Protein AF-A0A812YG22-F1 (afdb_monomer_lite)

Sequence (803 aa):
MRLSLKRPVRAVAKSKPASRAPKPKLAKAEVVDEPQAEVVEGAPEDEEDALESRLSKTRSRARASKPKAKPKAKAKAGPAKAKAKAKAKAKAKAKVKAKAKAKVRGTPKAKAKGGKEGMALAGDSEGWDSSENGSPNLADAQKVLGDQSQIRKDEAGWIAAQLGLEKGHVAGAVRLFQEGSTLPFIARYRKEQTGSMNEENLRRIERELNRVRDLETKRARVALALQRGKHLTPDLGQSLLQAESLEDIDALWAPFKAKRQTRAQVAKSLGLEPLASLLEEAAKQLAPRKIEAEALTPQDAEAEKSVEAEKPSEVEILTPEVPLPEKTLEEAAAQFITAEVPNVEAVLKAARDILAEQFAHRGDVRQLARSVLENKVRLASRRRGDADPEGQFKTYWEFSCPLRQVKPHQFLAVQRGEQKKCLSLTFAITAEDSTCLLDALMATFLGDRPRQGIGATPTPMRAAGGHPSLGGRAAYRAEIRLALEDAYKRLLLPFLEREWRRRLKQQAEDEAFDTYRRNLKKKLLLAPLRLHPDWGYAEDSGSPVSAVLGVDPAFRTGCKCALISLTGQVLATKTVFPHPNYVGASVPLPQAETASRNLQDLLQQGLGFCEVPDPEDVDTPERPWKRRCLDSKSRIVCSLGNGTASRETEAWLRQQLKQSEFLADRVGYAVVDESGASIYSASNLAGAELPDLDVSMRGAVSIARRLLDPLSELVKIDPRSIGVGLYQHDVDQRRLAEELKGATMDCVNAVGVDLNTASPAILEHVSGLTAALAQSIIRHRSDIGRFKSRADLLSVRGVWAPF

Structure (mmCIF, N/CA/C/O backbone):
data_AF-A0A812YG22-F1
#
_entry.id   AF-A0A812YG22-F1
#
loop_
_atom_site.group_PDB
_atom_site.id
_atom_site.type_symbol
_atom_site.label_atom_id
_atom_site.label_alt_id
_atom_site.label_comp_id
_atom_site.label_asym_id
_atom_site.label_entity_id
_atom_site.label_seq_id
_atom_site.pdbx_PDB_ins_code
_atom_site.Cartn_x
_atom_site.Cartn_y
_atom_site.Cartn_z
_atom_site.occupancy
_atom_site.B_iso_or_equiv
_atom_site.auth_seq_id
_atom_site.auth_comp_id
_atom_site.auth_asym_id
_atom_site.auth_atom_id
_atom_site.pdbx_PDB_model_num
ATOM 1 N N . MET A 1 1 ? -30.378 -39.615 34.074 1.00 37.59 1 MET A N 1
ATOM 2 C CA . MET A 1 1 ? -29.562 -40.828 34.331 1.00 37.59 1 MET A CA 1
ATOM 3 C C . MET A 1 1 ? -28.086 -40.490 34.126 1.00 37.59 1 MET A C 1
ATOM 5 O O . MET A 1 1 ? -27.803 -39.671 33.262 1.00 37.59 1 MET A O 1
ATOM 9 N N . ARG A 1 2 ? -27.159 -41.082 34.896 1.00 33.16 2 ARG A N 1
ATOM 10 C CA . ARG A 1 2 ? -25.698 -41.006 34.667 1.00 33.16 2 ARG A CA 1
ATOM 11 C C . ARG A 1 2 ? -25.192 -42.375 34.201 1.00 33.16 2 ARG A C 1
ATOM 13 O O . ARG A 1 2 ? -25.505 -43.346 34.872 1.00 33.16 2 ARG A O 1
ATOM 20 N N . LEU A 1 3 ? -24.390 -42.414 33.136 1.00 28.48 3 LEU A N 1
ATOM 21 C CA . LEU A 1 3 ? -23.454 -43.475 32.698 1.00 28.48 3 LEU A CA 1
ATOM 22 C C . LEU A 1 3 ? -22.710 -42.855 31.491 1.00 28.48 3 LEU A C 1
ATOM 24 O O . LEU A 1 3 ? -23.376 -42.397 30.573 1.00 28.48 3 LEU A O 1
ATOM 28 N N . SER A 1 4 ? -21.394 -42.621 31.438 1.00 29.67 4 SER A N 1
ATOM 29 C CA . SER A 1 4 ? -20.209 -43.293 32.002 1.00 29.67 4 SER A CA 1
ATOM 30 C C . SER A 1 4 ? -19.879 -44.635 31.343 1.00 29.67 4 SER A C 1
ATOM 32 O O . SER A 1 4 ? -20.184 -45.695 31.880 1.00 29.67 4 SER A O 1
ATOM 34 N N . LEU A 1 5 ? -19.184 -44.577 30.201 1.00 32.62 5 LEU A N 1
ATOM 35 C CA . LEU A 1 5 ? -18.373 -45.678 29.674 1.00 32.62 5 LEU A CA 1
ATOM 36 C C . LEU A 1 5 ? -16.988 -45.160 29.254 1.00 32.62 5 LEU A C 1
ATOM 38 O O . LEU A 1 5 ? -16.823 -44.000 28.879 1.00 32.62 5 LEU A O 1
ATOM 42 N N . LYS A 1 6 ? -15.975 -46.019 29.399 1.00 29.09 6 LYS A N 1
ATOM 43 C CA . LYS A 1 6 ? -14.545 -45.663 29.385 1.00 29.09 6 LYS A CA 1
ATOM 44 C C . LYS A 1 6 ? -13.890 -46.028 28.048 1.00 29.09 6 LYS A C 1
ATOM 46 O O . LYS A 1 6 ? -14.216 -47.061 27.472 1.00 29.09 6 LYS A O 1
ATOM 51 N N . ARG A 1 7 ? -12.885 -45.257 27.613 1.00 29.47 7 ARG A N 1
ATOM 52 C CA . ARG A 1 7 ? -11.899 -45.726 26.617 1.00 29.47 7 ARG A CA 1
ATOM 53 C C . ARG A 1 7 ? -10.801 -46.548 27.321 1.00 29.47 7 ARG A C 1
ATOM 55 O O . ARG A 1 7 ? -10.301 -46.081 28.345 1.00 29.47 7 ARG A O 1
ATOM 62 N N . PRO A 1 8 ? -10.409 -47.730 26.811 1.00 36.22 8 PRO A N 1
ATOM 63 C CA . PRO A 1 8 ? -9.282 -48.497 27.344 1.00 36.22 8 PRO A CA 1
ATOM 64 C C . PRO A 1 8 ? -7.930 -47.981 26.818 1.00 36.22 8 PRO A C 1
ATOM 66 O O . PRO A 1 8 ? -7.859 -47.371 25.752 1.00 36.22 8 PRO A O 1
ATOM 69 N N . VAL A 1 9 ? -6.846 -48.273 27.548 1.00 32.94 9 VAL A N 1
ATOM 70 C CA . VAL A 1 9 ? -5.455 -47.968 27.160 1.00 32.94 9 VAL A CA 1
ATOM 71 C C . VAL A 1 9 ? -4.573 -49.196 27.391 1.00 32.94 9 VAL A C 1
ATOM 73 O O . VAL A 1 9 ? -4.440 -49.637 28.530 1.00 32.94 9 VAL A O 1
ATOM 76 N N . ARG A 1 10 ? -3.969 -49.729 26.318 1.00 28.77 10 ARG A N 1
ATOM 77 C CA . ARG A 1 10 ? -2.804 -50.651 26.248 1.00 28.77 10 ARG A CA 1
ATOM 78 C C . ARG A 1 10 ? -2.572 -51.009 24.762 1.00 28.77 10 ARG A C 1
ATOM 80 O O . ARG A 1 10 ? -3.534 -51.001 24.007 1.00 28.77 10 ARG A O 1
ATOM 87 N N . ALA A 1 11 ? -1.372 -51.324 24.271 1.00 28.08 11 ALA A N 1
ATOM 88 C CA . ALA A 1 11 ? -0.029 -51.274 24.861 1.00 28.08 11 ALA A CA 1
ATOM 89 C C . ALA A 1 11 ? 1.019 -50.963 23.762 1.00 28.08 11 ALA A C 1
ATOM 91 O O . ALA A 1 11 ? 0.715 -51.033 22.575 1.00 28.08 11 ALA A O 1
ATOM 92 N N . VAL A 1 12 ? 2.254 -50.632 24.153 1.00 30.56 12 VAL A N 1
ATOM 93 C CA . VAL A 1 12 ? 3.353 -50.291 23.227 1.00 30.56 12 VAL A CA 1
ATOM 94 C C . VAL A 1 12 ? 4.097 -51.542 22.745 1.00 30.56 12 VAL A C 1
ATOM 96 O O . VAL A 1 12 ? 4.560 -52.333 23.565 1.00 30.56 12 VAL A O 1
ATOM 99 N N . ALA A 1 13 ? 4.320 -51.649 21.431 1.00 28.16 13 ALA A N 1
ATOM 100 C CA . ALA A 1 13 ? 5.362 -52.487 20.831 1.00 28.16 13 ALA A CA 1
ATOM 101 C C . ALA A 1 13 ? 6.532 -51.601 20.352 1.00 28.16 13 ALA A C 1
ATOM 103 O O . ALA A 1 13 ? 6.323 -50.458 19.948 1.00 28.16 13 ALA A O 1
ATOM 104 N N . LYS A 1 14 ? 7.774 -52.096 20.444 1.00 32.09 14 LYS A N 1
ATOM 105 C CA . LYS A 1 14 ? 9.000 -51.294 20.254 1.00 32.09 14 LYS A CA 1
ATOM 106 C C . LYS A 1 14 ? 9.615 -51.492 18.864 1.00 32.09 14 LYS A C 1
ATOM 108 O O . LYS A 1 14 ? 9.889 -52.626 18.484 1.00 32.09 14 LYS A O 1
ATOM 113 N N . SER A 1 15 ? 9.986 -50.402 18.194 1.00 30.20 15 SER A N 1
ATOM 114 C CA . SER A 1 15 ? 10.956 -50.390 17.088 1.00 30.20 15 SER A CA 1
ATOM 115 C C . SER A 1 15 ? 12.060 -49.358 17.371 1.00 30.20 15 SER A C 1
ATOM 117 O O . SER A 1 15 ? 11.814 -48.316 17.978 1.00 30.20 15 SER A O 1
ATOM 119 N N . LYS A 1 16 ? 13.311 -49.687 17.025 1.00 32.91 16 LYS A N 1
ATOM 120 C CA . LYS A 1 16 ? 14.499 -48.875 17.355 1.00 32.91 16 LYS A CA 1
ATOM 121 C C . LYS A 1 16 ? 14.692 -47.735 16.338 1.00 32.91 16 LYS A C 1
ATOM 123 O O . LYS A 1 16 ? 14.605 -48.016 15.144 1.00 32.91 16 LYS A O 1
ATOM 128 N N . PRO A 1 17 ? 15.071 -46.510 16.750 1.00 32.81 17 PRO A N 1
ATOM 129 C CA . PRO A 1 17 ? 15.745 -45.568 15.859 1.00 32.81 17 PRO A CA 1
ATOM 130 C C . PRO A 1 17 ? 17.209 -45.994 15.626 1.00 32.81 17 PRO A C 1
ATOM 132 O O . PRO A 1 17 ? 17.819 -46.647 16.477 1.00 32.81 17 PRO A O 1
ATOM 135 N N . ALA A 1 18 ? 17.764 -45.637 14.466 1.00 32.09 18 ALA A N 1
ATOM 136 C CA . ALA A 1 18 ? 19.118 -46.009 14.046 1.00 32.09 18 ALA A CA 1
ATOM 137 C C . ALA A 1 18 ? 20.223 -45.091 14.623 1.00 32.09 18 ALA A C 1
ATOM 139 O O . ALA A 1 18 ? 19.960 -44.143 15.363 1.00 32.09 18 ALA A O 1
ATOM 140 N N . SER A 1 19 ? 21.481 -45.418 14.314 1.00 31.84 19 SER A N 1
ATOM 141 C CA . SER A 1 19 ? 22.685 -44.854 14.932 1.00 31.84 19 SER A CA 1
ATOM 142 C C . SER A 1 19 ? 23.052 -43.427 14.491 1.00 31.84 19 SER A C 1
ATOM 144 O O . SER A 1 19 ? 22.679 -42.923 13.435 1.00 31.84 19 SER A O 1
ATOM 146 N N . ARG A 1 20 ? 23.829 -42.774 15.361 1.00 33.69 20 ARG A N 1
ATOM 147 C CA . ARG A 1 20 ? 24.306 -41.386 15.288 1.00 33.69 20 ARG A CA 1
ATOM 148 C C . ARG A 1 20 ? 25.634 -41.303 14.521 1.00 33.69 20 ARG A C 1
ATOM 150 O O . ARG A 1 20 ? 26.584 -41.982 14.897 1.00 33.69 20 ARG A O 1
ATOM 157 N N . ALA A 1 21 ? 25.717 -40.425 13.521 1.00 32.31 21 ALA A N 1
ATOM 158 C CA . ALA A 1 21 ? 26.940 -40.096 12.771 1.00 32.31 21 ALA A CA 1
ATOM 159 C C . ALA A 1 21 ? 27.439 -38.660 13.106 1.00 32.31 21 ALA A C 1
ATOM 161 O O . ALA A 1 21 ? 26.671 -37.875 13.674 1.00 32.31 21 ALA A O 1
ATOM 162 N N . PRO A 1 22 ? 28.721 -38.311 12.859 1.00 34.84 22 PRO A N 1
ATOM 163 C CA . PRO A 1 22 ? 29.372 -37.179 13.530 1.00 34.84 22 PRO A CA 1
ATOM 164 C C . PRO A 1 22 ? 29.175 -35.809 12.856 1.00 34.84 22 PRO A C 1
ATOM 166 O O . PRO A 1 22 ? 28.974 -35.701 11.650 1.00 34.84 22 PRO A O 1
ATOM 169 N N . LYS A 1 23 ? 29.315 -34.740 13.654 1.00 32.06 23 LYS A N 1
ATOM 170 C CA . LYS A 1 23 ? 29.457 -33.352 13.174 1.00 32.06 23 LYS A CA 1
ATOM 171 C C . LYS A 1 23 ? 30.935 -33.032 12.870 1.00 32.06 23 LYS A C 1
ATOM 173 O O . LYS A 1 23 ? 31.801 -33.545 13.582 1.00 32.06 23 LYS A O 1
ATOM 178 N N . PRO A 1 24 ? 31.239 -32.180 11.873 1.00 33.97 24 PRO A N 1
ATOM 179 C CA . PRO A 1 24 ? 32.611 -31.785 11.552 1.00 33.97 24 PRO A CA 1
ATOM 180 C C . PRO A 1 24 ? 33.220 -30.861 12.618 1.00 33.97 24 PRO A C 1
ATOM 182 O O . PRO A 1 24 ? 32.509 -30.141 13.320 1.00 33.97 24 PRO A O 1
ATOM 185 N N . LYS A 1 25 ? 34.555 -30.866 12.710 1.00 28.95 25 LYS A N 1
ATOM 186 C CA . LYS A 1 25 ? 35.337 -29.921 13.523 1.00 28.95 25 LYS A CA 1
ATOM 187 C C . LYS A 1 25 ? 35.555 -28.618 12.744 1.00 28.95 25 LYS A C 1
ATOM 189 O O . LYS A 1 25 ? 35.813 -28.669 11.546 1.00 28.95 25 LYS A O 1
ATOM 194 N N . LEU A 1 26 ? 35.545 -27.482 13.439 1.00 33.38 26 LEU A N 1
ATOM 195 C CA . LEU A 1 26 ? 36.099 -26.211 12.960 1.00 33.38 26 LEU A CA 1
ATOM 196 C C . LEU A 1 26 ? 37.218 -25.756 13.908 1.00 33.38 26 LEU A C 1
ATOM 198 O O . LEU A 1 26 ? 37.251 -26.161 15.072 1.00 33.38 26 LEU A O 1
ATOM 202 N N . ALA A 1 27 ? 38.175 -24.998 13.373 1.00 29.59 27 ALA A N 1
ATOM 203 C CA . ALA A 1 27 ? 39.423 -24.656 14.052 1.00 29.59 27 ALA A CA 1
ATOM 204 C C . ALA A 1 27 ? 39.296 -23.434 14.981 1.00 29.59 27 ALA A C 1
ATOM 206 O O . ALA A 1 27 ? 38.315 -22.694 14.937 1.00 29.59 27 ALA A O 1
ATOM 207 N N . LYS A 1 28 ? 40.313 -23.245 15.831 1.00 27.53 28 LYS A N 1
ATOM 208 C CA . LYS A 1 28 ? 40.413 -22.134 16.785 1.00 27.53 28 LYS A CA 1
ATOM 209 C C . LYS A 1 28 ? 40.651 -20.792 16.078 1.00 27.53 28 LYS A C 1
ATOM 211 O O . LYS A 1 28 ? 41.410 -20.732 15.117 1.00 27.53 28 LYS A O 1
ATOM 216 N N . ALA A 1 29 ? 40.108 -19.733 16.667 1.00 28.92 29 ALA A N 1
ATOM 217 C CA . ALA A 1 29 ? 40.674 -18.387 16.659 1.00 28.92 29 ALA A CA 1
ATOM 218 C C . ALA A 1 29 ? 40.631 -17.872 18.109 1.00 28.92 29 ALA A C 1
ATOM 220 O O . ALA A 1 29 ? 39.804 -18.339 18.897 1.00 28.92 29 ALA A O 1
ATOM 221 N N . GLU A 1 30 ? 41.556 -16.996 18.482 1.00 26.91 30 GLU A N 1
ATOM 222 C CA . GLU A 1 30 ? 41.796 -16.620 19.880 1.00 26.91 30 GLU A CA 1
ATOM 223 C C . GLU A 1 30 ? 40.869 -15.491 20.355 1.00 26.91 30 GLU A C 1
ATOM 225 O O . GLU A 1 30 ? 40.436 -14.644 19.575 1.00 26.91 30 GLU A O 1
ATOM 230 N N . VAL A 1 31 ? 40.585 -15.483 21.659 1.00 30.16 31 VAL A N 1
ATOM 231 C CA . VAL A 1 31 ? 39.948 -14.380 22.389 1.00 30.16 31 VAL A CA 1
ATOM 232 C C . VAL A 1 31 ? 40.796 -14.151 23.638 1.00 30.16 31 VAL A C 1
ATOM 234 O O . VAL A 1 31 ? 41.197 -15.121 24.278 1.00 30.16 31 VAL A O 1
ATOM 237 N N . VAL A 1 32 ? 41.106 -12.890 23.932 1.00 30.39 32 VAL A N 1
ATOM 238 C CA . VAL A 1 32 ? 41.952 -12.472 25.061 1.00 30.39 32 VAL A CA 1
ATOM 239 C C . VAL A 1 32 ? 41.069 -12.095 26.253 1.00 30.39 32 VAL A C 1
ATOM 241 O O . VAL A 1 32 ? 39.968 -11.580 26.058 1.00 30.39 32 VAL A O 1
ATOM 244 N N . ASP A 1 33 ? 41.544 -12.373 27.465 1.00 28.20 33 ASP A N 1
ATOM 245 C CA . ASP A 1 33 ? 40.813 -12.161 28.716 1.00 28.20 33 ASP A CA 1
ATOM 246 C C . ASP A 1 33 ? 40.560 -10.679 29.058 1.00 28.20 33 ASP A C 1
ATOM 248 O O . ASP A 1 33 ? 41.429 -9.824 28.882 1.00 28.20 33 ASP A O 1
ATOM 252 N N . GLU A 1 34 ? 39.411 -10.412 29.686 1.00 27.81 34 GLU A N 1
ATOM 253 C CA . GLU A 1 34 ? 39.239 -9.310 30.642 1.00 27.81 34 GLU A CA 1
ATOM 254 C C . GLU A 1 34 ? 38.898 -9.918 32.020 1.00 27.81 34 GLU A C 1
ATOM 256 O O . GLU A 1 34 ? 38.056 -10.821 32.092 1.00 27.81 34 GLU A O 1
ATOM 261 N N . PRO A 1 35 ? 39.551 -9.490 33.118 1.00 36.00 35 PRO A N 1
ATOM 262 C CA . PRO A 1 35 ? 39.434 -10.153 34.414 1.00 36.00 35 PRO A CA 1
ATOM 263 C C . PRO A 1 35 ? 38.171 -9.756 35.190 1.00 36.00 35 PRO A C 1
ATOM 265 O O . PRO A 1 35 ? 37.704 -8.619 35.140 1.00 36.00 35 PRO A O 1
ATOM 268 N N . GLN A 1 36 ? 37.668 -10.697 35.989 1.00 25.02 36 GLN A N 1
ATOM 269 C CA . GLN A 1 36 ? 36.674 -10.433 37.032 1.00 25.02 36 GLN A CA 1
ATOM 270 C C . GLN A 1 36 ? 37.354 -9.821 38.269 1.00 25.02 36 GLN A C 1
ATOM 272 O O . GLN A 1 36 ? 38.519 -10.108 38.542 1.00 25.02 36 GLN A O 1
ATOM 277 N N . ALA A 1 37 ? 36.618 -9.008 39.030 1.00 28.30 37 ALA A N 1
ATOM 278 C CA . ALA A 1 37 ? 37.047 -8.478 40.325 1.00 28.30 37 ALA A CA 1
ATOM 279 C C . ALA A 1 37 ? 36.122 -9.000 41.436 1.00 28.30 37 ALA A C 1
ATOM 281 O O . ALA A 1 37 ? 34.903 -9.045 41.255 1.00 28.30 37 ALA A O 1
ATOM 282 N N . GLU A 1 38 ? 36.706 -9.416 42.560 1.00 27.33 38 GLU A N 1
ATOM 283 C CA . GLU A 1 38 ? 35.995 -10.056 43.673 1.00 27.33 38 GLU A CA 1
ATOM 284 C C . GLU A 1 38 ? 35.422 -9.056 44.695 1.00 27.33 38 GLU A C 1
ATOM 286 O O . GLU A 1 38 ? 35.686 -7.854 44.658 1.00 27.33 38 GLU A O 1
ATOM 291 N N . VAL A 1 39 ? 34.602 -9.580 45.610 1.00 29.78 39 VAL A N 1
ATOM 292 C CA . VAL A 1 39 ? 33.905 -8.836 46.668 1.00 29.78 39 VAL A CA 1
ATOM 293 C C . VAL A 1 39 ? 34.778 -8.720 47.920 1.00 29.78 39 VAL A C 1
ATOM 295 O O . VAL A 1 39 ? 35.353 -9.711 48.361 1.00 29.78 39 VAL A O 1
ATOM 298 N N . VAL A 1 40 ? 34.788 -7.541 48.551 1.00 29.36 40 VAL A N 1
ATOM 299 C CA . VAL A 1 40 ? 35.216 -7.347 49.948 1.00 29.36 40 VAL A CA 1
ATOM 300 C C . VAL A 1 40 ? 34.205 -6.431 50.646 1.00 29.36 40 VAL A C 1
ATOM 302 O O . VAL A 1 40 ? 33.720 -5.471 50.049 1.00 29.36 40 VAL A O 1
ATOM 305 N N . GLU A 1 41 ? 33.859 -6.750 51.892 1.00 28.09 41 GLU A N 1
ATOM 306 C CA . GLU A 1 41 ? 32.880 -6.024 52.713 1.00 28.09 41 GLU A CA 1
ATOM 307 C C . GLU A 1 41 ? 33.515 -4.844 53.477 1.00 28.09 41 GLU A C 1
ATOM 309 O O . GLU A 1 41 ? 34.702 -4.874 53.802 1.00 28.09 41 GLU A O 1
ATOM 314 N N . GLY A 1 42 ? 32.717 -3.827 53.825 1.00 27.33 42 GLY A N 1
ATOM 315 C CA . GLY A 1 42 ? 33.149 -2.748 54.724 1.00 27.33 42 GLY A CA 1
ATOM 316 C C . GLY A 1 42 ? 32.252 -1.506 54.703 1.00 27.33 42 GLY A C 1
ATOM 317 O O . GLY A 1 42 ? 32.290 -0.731 53.754 1.00 27.33 42 GLY A O 1
ATOM 318 N N . ALA A 1 43 ? 31.487 -1.301 55.777 1.00 29.12 43 ALA A N 1
ATOM 319 C CA . ALA A 1 43 ? 30.825 -0.036 56.135 1.00 29.12 43 ALA A CA 1
ATOM 320 C C . ALA A 1 43 ? 31.565 0.570 57.363 1.00 29.12 43 ALA A C 1
ATOM 322 O O . ALA A 1 43 ? 32.307 -0.183 58.007 1.00 29.12 43 ALA A O 1
ATOM 323 N N . PRO A 1 44 ? 31.444 1.877 57.697 1.00 35.38 44 PRO A N 1
ATOM 324 C CA . PRO A 1 44 ? 30.162 2.512 58.033 1.00 35.38 44 PRO A CA 1
ATOM 325 C C . PRO A 1 44 ? 29.949 3.924 57.429 1.00 35.38 44 PRO A C 1
ATOM 327 O O . PRO A 1 44 ? 30.613 4.320 56.474 1.00 35.38 44 PRO A O 1
ATOM 330 N N . GLU A 1 45 ? 28.950 4.620 57.973 1.00 30.55 45 GLU A N 1
ATOM 331 C CA . GLU A 1 45 ? 28.358 5.906 57.574 1.00 30.55 45 GLU A CA 1
ATOM 332 C C . GLU A 1 45 ? 29.279 7.131 57.785 1.00 30.55 45 GLU A C 1
ATOM 334 O O . GLU A 1 45 ? 30.038 7.148 58.751 1.00 30.55 45 GLU A O 1
ATOM 339 N N . ASP A 1 46 ? 29.200 8.146 56.901 1.00 28.56 46 ASP A N 1
ATOM 340 C CA . ASP A 1 46 ? 28.879 9.566 57.220 1.00 28.56 46 ASP A CA 1
ATOM 341 C C . ASP A 1 46 ? 29.132 10.551 56.034 1.00 28.56 46 ASP A C 1
ATOM 343 O O . ASP A 1 46 ? 29.728 10.194 55.019 1.00 28.56 46 ASP A O 1
ATOM 347 N N . GLU A 1 47 ? 28.656 11.801 56.187 1.00 31.48 47 GLU A N 1
ATOM 348 C CA . GLU A 1 47 ? 28.868 13.018 55.355 1.00 31.48 47 GLU A CA 1
ATOM 349 C C . GLU A 1 47 ? 28.307 13.060 53.903 1.00 31.48 47 GLU A C 1
ATOM 351 O O . GLU A 1 47 ? 29.008 12.845 52.914 1.00 31.48 47 GLU A O 1
ATOM 356 N N . GLU A 1 48 ? 27.051 13.515 53.747 1.00 35.97 48 GLU A N 1
ATOM 357 C CA . GLU A 1 48 ? 26.373 13.727 52.443 1.00 35.97 48 GLU A CA 1
ATOM 358 C C . GLU A 1 48 ? 26.614 15.128 51.799 1.00 35.97 48 GLU A C 1
ATOM 360 O O . GLU A 1 48 ? 25.975 15.483 50.811 1.00 35.97 48 GLU A O 1
ATOM 365 N N . ASP A 1 49 ? 27.536 15.953 52.317 1.00 33.84 49 ASP A N 1
ATOM 366 C CA . ASP A 1 49 ? 27.532 17.420 52.088 1.00 33.84 49 ASP A CA 1
ATOM 367 C C . ASP A 1 49 ? 28.809 17.986 51.404 1.00 33.84 49 ASP A C 1
ATOM 369 O O . ASP A 1 49 ? 29.418 18.960 51.853 1.00 33.84 49 ASP A O 1
ATOM 373 N N . ALA A 1 50 ? 29.277 17.347 50.314 1.00 31.88 50 ALA A N 1
ATOM 374 C CA . ALA A 1 50 ? 30.603 17.647 49.730 1.00 31.88 50 ALA A CA 1
ATOM 375 C C . ALA A 1 50 ? 30.734 17.744 48.184 1.00 31.88 50 ALA A C 1
ATOM 377 O O . ALA A 1 50 ? 31.845 17.998 47.702 1.00 31.88 50 ALA A O 1
ATOM 378 N N . LEU A 1 51 ? 29.673 17.573 47.372 1.00 29.80 51 LEU A N 1
ATOM 379 C CA . LEU A 1 51 ? 29.834 17.298 45.920 1.00 29.80 51 LEU A CA 1
ATOM 380 C C . LEU A 1 51 ? 29.280 18.293 44.872 1.00 29.80 51 LEU A C 1
ATOM 382 O O . LEU A 1 51 ? 29.579 18.113 43.691 1.00 29.80 51 LEU A O 1
ATOM 386 N N . GLU A 1 52 ? 28.626 19.406 45.229 1.00 31.80 52 GLU A N 1
ATOM 387 C CA . GLU A 1 52 ? 28.293 20.457 44.231 1.00 31.80 52 GLU A CA 1
ATOM 388 C C . GLU A 1 52 ? 29.481 21.384 43.860 1.00 31.80 52 GLU A C 1
ATOM 390 O O . GLU A 1 52 ? 29.403 22.199 42.939 1.00 31.80 52 GLU A O 1
ATOM 395 N N . SER A 1 53 ? 30.628 21.268 44.539 1.00 32.47 53 SER A N 1
ATOM 396 C CA . SER A 1 53 ? 31.686 22.295 44.522 1.00 32.47 53 SER A CA 1
ATOM 397 C C . SER A 1 53 ? 32.817 22.116 43.485 1.00 32.47 53 SER A C 1
ATOM 399 O O . SER A 1 53 ? 33.742 22.936 43.452 1.00 32.47 53 SER A O 1
ATOM 401 N N . ARG A 1 54 ? 32.790 21.078 42.624 1.00 30.31 54 ARG A N 1
ATOM 402 C CA . ARG A 1 54 ? 33.991 20.628 41.867 1.00 30.31 54 ARG A CA 1
ATOM 403 C C . ARG A 1 54 ? 33.948 20.551 40.332 1.00 30.31 54 ARG A C 1
ATOM 405 O O . ARG A 1 54 ? 34.936 20.121 39.744 1.00 30.31 54 ARG A O 1
ATOM 412 N N . LEU A 1 55 ? 32.914 21.066 39.657 1.00 29.48 55 LEU A N 1
ATOM 413 C CA . LEU A 1 55 ? 32.906 21.220 38.182 1.00 29.48 55 LEU A CA 1
ATOM 414 C C . LEU A 1 55 ? 32.850 22.680 37.689 1.00 29.48 55 LEU A C 1
ATOM 416 O O . LEU A 1 55 ? 32.267 22.997 36.654 1.00 29.48 55 LEU A O 1
ATOM 420 N N . SER A 1 56 ? 33.558 23.579 38.382 1.00 26.92 56 SER A N 1
ATOM 421 C CA . SER A 1 56 ? 33.963 24.874 37.816 1.00 26.92 56 SER A CA 1
ATOM 422 C C . SER A 1 56 ? 35.492 25.013 37.793 1.00 26.92 56 SER A C 1
ATOM 424 O O . SER A 1 56 ? 36.175 24.535 38.694 1.00 26.92 56 SER A O 1
ATOM 426 N N . LYS A 1 57 ? 36.017 25.725 36.780 1.00 28.14 57 LYS A N 1
ATOM 427 C CA . LYS A 1 57 ? 37.446 26.069 36.559 1.00 28.14 57 LYS A CA 1
ATOM 428 C C . LYS A 1 57 ? 38.364 24.943 36.037 1.00 28.14 57 LYS A C 1
ATOM 430 O O . LYS A 1 57 ? 39.283 24.501 36.715 1.00 28.14 57 LYS A O 1
ATOM 435 N N . THR A 1 58 ? 38.258 24.636 34.745 1.00 26.67 58 THR A N 1
ATOM 436 C CA . THR A 1 58 ? 39.362 24.741 33.750 1.00 26.67 58 THR A CA 1
ATOM 437 C C . THR A 1 58 ? 38.791 24.455 32.350 1.00 26.67 58 THR A C 1
ATOM 439 O O . THR A 1 58 ? 37.837 23.704 32.221 1.00 26.67 58 THR A O 1
ATOM 442 N N . ARG A 1 59 ? 39.261 25.053 31.248 1.00 26.16 59 ARG A N 1
ATOM 443 C CA . ARG A 1 59 ? 40.481 25.850 31.015 1.00 26.16 59 ARG A CA 1
ATOM 444 C C . ARG A 1 59 ? 40.177 27.293 30.595 1.00 26.16 59 ARG A C 1
ATOM 446 O O . ARG A 1 59 ? 39.200 27.558 29.907 1.00 26.16 59 ARG A O 1
ATOM 453 N N . SER A 1 60 ? 41.090 28.204 30.925 1.00 26.81 60 SER A N 1
ATOM 454 C CA . SER A 1 60 ? 41.111 29.588 30.441 1.00 26.81 60 SER A CA 1
ATOM 455 C C . SER A 1 60 ? 42.391 29.878 29.644 1.00 26.81 60 SER A C 1
ATOM 457 O O . SER A 1 60 ? 43.485 29.513 30.070 1.00 26.81 60 SER A O 1
ATOM 459 N N . ARG A 1 61 ? 42.244 30.536 28.484 1.00 27.95 61 ARG A N 1
ATOM 460 C CA . ARG A 1 61 ? 43.226 31.345 27.716 1.00 27.95 61 ARG A CA 1
ATOM 461 C C . ARG A 1 61 ? 42.504 31.811 26.429 1.00 27.95 61 ARG A C 1
ATOM 463 O O . ARG A 1 61 ? 41.712 31.045 25.900 1.00 27.95 61 ARG A O 1
ATOM 470 N N . ALA A 1 62 ? 42.682 33.023 25.896 1.00 26.72 62 ALA A N 1
ATOM 471 C CA . ALA A 1 62 ? 43.653 34.078 26.212 1.00 26.72 62 ALA A CA 1
ATOM 472 C C . ALA A 1 62 ? 43.021 35.500 26.302 1.00 26.72 62 ALA A C 1
ATOM 474 O O . ALA A 1 62 ? 41.809 35.650 26.423 1.00 26.72 62 ALA A O 1
ATOM 475 N N . ARG A 1 63 ? 43.877 36.535 26.342 1.00 29.69 63 ARG A N 1
ATOM 476 C CA . ARG A 1 63 ? 43.587 37.982 26.539 1.00 29.69 63 ARG A CA 1
ATOM 477 C C . ARG A 1 63 ? 43.131 38.656 25.201 1.00 29.69 63 ARG A C 1
ATOM 479 O O . ARG A 1 63 ? 43.161 37.979 24.184 1.00 29.69 63 ARG A O 1
ATOM 486 N N . ALA A 1 64 ? 42.724 39.938 25.092 1.00 28.09 64 ALA A N 1
ATOM 487 C CA . ALA A 1 64 ? 42.968 41.101 25.964 1.00 28.09 64 ALA A CA 1
ATOM 488 C C . ALA A 1 64 ? 41.959 42.291 25.872 1.00 28.09 64 ALA A C 1
ATOM 490 O O . ALA A 1 64 ? 41.328 42.523 24.852 1.00 28.09 64 ALA A O 1
ATOM 491 N N . SER A 1 65 ? 41.896 43.061 26.973 1.00 27.70 65 SER A N 1
ATOM 492 C CA . SER A 1 65 ? 41.676 44.528 27.130 1.00 27.70 65 SER A CA 1
ATOM 493 C C . SER A 1 65 ? 40.682 45.358 26.270 1.00 27.70 65 SER A C 1
ATOM 495 O O . SER A 1 65 ? 40.979 45.744 25.147 1.00 27.70 65 SER A O 1
ATOM 497 N N . LYS A 1 66 ? 39.601 45.805 26.949 1.00 28.16 66 LYS A N 1
ATOM 498 C CA . LYS A 1 66 ? 39.064 47.197 27.144 1.00 28.16 66 LYS A CA 1
ATOM 499 C C . LYS A 1 66 ? 39.847 48.383 26.513 1.00 28.16 66 LYS A C 1
ATOM 501 O O . LYS A 1 66 ? 41.072 48.291 26.499 1.00 28.16 66 LYS A O 1
ATOM 506 N N . PRO A 1 67 ? 39.220 49.560 26.200 1.00 42.06 67 PRO A N 1
ATOM 507 C CA . PRO A 1 67 ? 38.159 50.262 26.984 1.00 42.06 67 PRO A CA 1
ATOM 508 C C . PRO A 1 67 ? 37.067 50.968 26.096 1.00 42.06 67 PRO A C 1
ATOM 510 O O . PRO A 1 67 ? 36.886 50.515 24.977 1.00 42.06 67 PRO A O 1
ATOM 513 N N . LYS A 1 68 ? 36.256 52.007 26.441 1.00 27.00 68 LYS A N 1
ATOM 514 C CA . LYS A 1 68 ? 35.969 52.836 27.655 1.00 27.00 68 LYS A CA 1
ATOM 515 C C . LYS A 1 68 ? 34.547 53.488 27.574 1.00 27.00 68 LYS A C 1
ATOM 517 O O . LYS A 1 68 ? 34.120 53.829 26.486 1.00 27.00 68 LYS A O 1
ATOM 522 N N . ALA A 1 69 ? 33.918 53.762 28.732 1.00 25.69 69 ALA A N 1
ATOM 523 C CA . ALA A 1 69 ? 32.904 54.813 29.047 1.00 25.69 69 ALA A CA 1
ATOM 524 C C . ALA A 1 69 ? 31.505 54.933 28.343 1.00 25.69 69 ALA A C 1
ATOM 526 O O . ALA A 1 69 ? 31.336 54.752 27.147 1.00 25.69 69 ALA A O 1
ATOM 527 N N . LYS A 1 70 ? 30.498 55.320 29.159 1.00 27.98 70 LYS A N 1
ATOM 528 C CA . LYS A 1 70 ? 29.103 55.768 28.844 1.00 27.98 70 LYS A CA 1
ATOM 529 C C . LYS A 1 70 ? 29.070 57.339 28.723 1.00 27.98 70 LYS A C 1
ATOM 531 O O . LYS A 1 70 ? 30.178 57.873 28.721 1.00 27.98 70 LYS A O 1
ATOM 536 N N . PRO A 1 71 ? 27.946 58.133 28.775 1.00 46.66 71 PRO A N 1
ATOM 537 C CA . PRO A 1 71 ? 26.498 57.829 28.958 1.00 46.66 71 PRO A CA 1
ATOM 538 C C . PRO A 1 71 ? 25.441 58.735 28.228 1.00 46.66 71 PRO A C 1
ATOM 540 O O . PRO A 1 71 ? 25.778 59.674 27.521 1.00 46.66 71 PRO A O 1
ATOM 543 N N . LYS A 1 72 ? 24.149 58.506 28.573 1.00 27.12 72 LYS A N 1
ATOM 544 C CA . LYS A 1 72 ? 22.982 59.444 28.666 1.00 27.12 72 LYS A CA 1
ATOM 545 C C . LYS A 1 72 ? 21.825 59.343 27.640 1.00 27.12 72 LYS A C 1
ATOM 547 O O . LYS A 1 72 ? 21.839 59.947 26.581 1.00 27.12 72 LYS A O 1
ATOM 552 N N . ALA A 1 73 ? 20.759 58.676 28.098 1.00 26.72 73 ALA A N 1
ATOM 553 C CA . ALA A 1 73 ? 19.358 59.130 28.200 1.00 26.72 73 ALA A CA 1
ATOM 554 C C . ALA A 1 73 ? 18.743 60.147 27.206 1.00 26.72 73 ALA A C 1
ATOM 556 O O . ALA A 1 73 ? 19.199 61.284 27.100 1.00 26.72 73 ALA A O 1
ATOM 557 N N . LYS A 1 74 ? 17.514 59.830 26.756 1.00 26.41 74 LYS A N 1
ATOM 558 C CA . LYS A 1 74 ? 16.298 60.644 27.004 1.00 26.41 74 LYS A CA 1
ATOM 559 C C . LYS A 1 74 ? 15.018 59.844 26.716 1.00 26.41 74 LYS A C 1
ATOM 561 O O . LYS A 1 74 ? 15.021 58.958 25.871 1.00 26.41 74 LYS A O 1
ATOM 566 N N . ALA A 1 75 ? 13.928 60.185 27.401 1.00 30.19 75 ALA A N 1
ATOM 567 C CA . ALA A 1 75 ? 12.573 59.718 27.096 1.00 30.19 75 ALA A CA 1
ATOM 568 C C . ALA A 1 75 ? 11.749 60.858 26.474 1.00 30.19 75 ALA A C 1
ATOM 570 O O . ALA A 1 75 ? 11.980 62.014 26.836 1.00 30.19 75 ALA A O 1
ATOM 571 N N . LYS A 1 76 ? 10.772 60.540 25.605 1.00 26.80 76 LYS A N 1
ATOM 572 C CA . LYS A 1 76 ? 9.523 61.312 25.410 1.00 26.80 76 LYS A CA 1
ATOM 573 C C . LYS A 1 76 ? 8.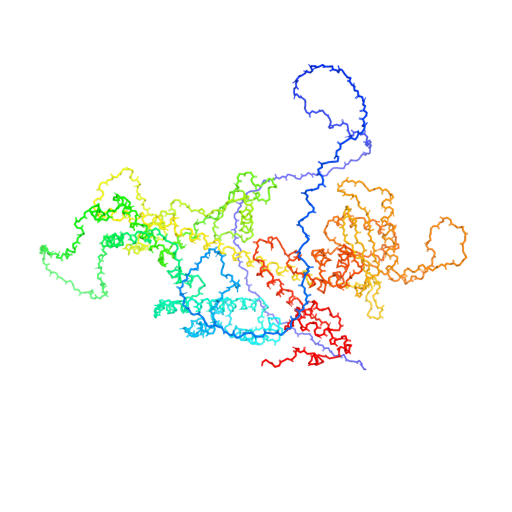546 60.641 24.425 1.00 26.80 76 LYS A C 1
ATOM 575 O O . LYS A 1 76 ? 8.975 60.097 23.420 1.00 26.80 76 LYS A O 1
ATOM 580 N N . ALA A 1 77 ? 7.255 60.809 24.728 1.00 26.64 77 ALA A N 1
ATOM 581 C CA . ALA A 1 77 ? 6.106 60.985 23.823 1.00 26.64 77 ALA A CA 1
ATOM 582 C C . ALA A 1 77 ? 5.809 59.975 22.681 1.00 26.64 77 ALA A C 1
ATOM 584 O O . ALA A 1 77 ? 6.565 59.821 21.728 1.00 26.64 77 ALA A O 1
ATOM 585 N N . GLY A 1 78 ? 4.577 59.449 22.690 1.00 24.72 78 GLY A N 1
ATOM 586 C CA . GLY A 1 78 ? 3.755 59.341 21.470 1.00 24.72 78 GLY A CA 1
ATOM 587 C C . GLY A 1 78 ? 2.818 60.564 21.344 1.00 24.72 78 GLY A C 1
ATOM 588 O O . GLY A 1 78 ? 3.009 61.517 22.103 1.00 24.72 78 GLY A O 1
ATOM 589 N N . PRO A 1 79 ? 1.768 60.552 20.491 1.00 41.47 79 PRO A N 1
ATOM 590 C CA . PRO A 1 79 ? 1.317 59.465 19.614 1.00 41.47 79 PRO A CA 1
ATOM 591 C C . PRO A 1 79 ? 1.099 59.898 18.134 1.00 41.47 79 PRO A C 1
ATOM 593 O O . PRO A 1 79 ? 1.435 61.001 17.726 1.00 41.47 79 PRO A O 1
ATOM 596 N N . ALA A 1 80 ? 0.442 59.021 17.359 1.00 25.73 80 ALA A N 1
ATOM 597 C CA . ALA A 1 80 ? -0.326 59.302 16.132 1.00 25.73 80 ALA A CA 1
ATOM 598 C C . ALA A 1 80 ? 0.390 59.799 14.846 1.00 25.73 80 ALA A C 1
ATOM 600 O O . ALA A 1 80 ? 0.558 60.997 14.637 1.00 25.73 80 ALA A O 1
ATOM 601 N N . LYS A 1 81 ? 0.580 58.876 13.878 1.00 24.84 81 LYS A N 1
ATOM 602 C CA . LYS A 1 81 ? 0.099 58.975 12.466 1.00 24.84 81 LYS A CA 1
ATOM 603 C C . LYS A 1 81 ? 0.524 57.753 11.623 1.00 24.84 81 LYS A C 1
ATOM 605 O O . LYS A 1 81 ? 1.670 57.668 11.205 1.00 24.84 81 LYS A O 1
ATOM 610 N N . ALA A 1 82 ? -0.404 56.831 11.320 1.00 27.66 82 ALA A N 1
ATOM 611 C CA . ALA A 1 82 ? -0.156 55.719 10.374 1.00 27.66 82 ALA A CA 1
ATOM 612 C C . ALA A 1 82 ? -1.417 55.117 9.690 1.00 27.66 82 ALA A C 1
ATOM 614 O O . ALA A 1 82 ? -1.406 53.962 9.260 1.00 27.66 82 ALA A O 1
ATOM 615 N N . LYS A 1 83 ? -2.522 55.868 9.540 1.00 28.08 83 LYS A N 1
ATOM 616 C CA . LYS A 1 83 ? -3.707 55.421 8.764 1.00 28.08 83 LYS A CA 1
ATOM 617 C C . LYS A 1 83 ? -3.443 55.438 7.238 1.00 28.08 83 LYS A C 1
ATOM 619 O O . LYS A 1 83 ? -4.079 56.221 6.543 1.00 28.08 83 LYS A O 1
ATOM 624 N N . ALA A 1 84 ? -2.544 54.600 6.697 1.00 32.50 84 ALA A N 1
ATOM 625 C CA . ALA A 1 84 ? -2.396 54.424 5.234 1.00 32.50 84 ALA A CA 1
ATOM 626 C C . ALA A 1 84 ? -1.523 53.226 4.761 1.00 32.50 84 ALA A C 1
ATOM 628 O O . ALA A 1 84 ? -0.528 53.455 4.081 1.00 32.50 84 ALA A O 1
ATOM 629 N N . LYS A 1 85 ? -1.884 51.952 5.040 1.00 28.47 85 LYS A N 1
ATOM 630 C CA . LYS A 1 85 ? -1.487 50.786 4.183 1.00 28.47 85 LYS A CA 1
ATOM 631 C C . LYS A 1 85 ? -2.204 49.446 4.473 1.00 28.47 85 LYS A C 1
ATOM 633 O O . LYS A 1 85 ? -1.635 48.375 4.303 1.00 28.47 85 LYS A O 1
ATOM 638 N N . ALA A 1 86 ? -3.490 49.484 4.832 1.00 29.25 86 ALA A N 1
ATOM 639 C CA . ALA A 1 86 ? -4.304 48.288 5.112 1.00 29.25 86 ALA A CA 1
ATOM 640 C C . ALA A 1 86 ? -5.545 48.175 4.196 1.00 29.25 86 ALA A C 1
ATOM 642 O O . ALA A 1 86 ? -6.669 48.027 4.668 1.00 29.25 86 ALA A O 1
ATOM 643 N N . LYS A 1 87 ? -5.369 48.304 2.870 1.00 29.86 87 LYS A N 1
ATOM 644 C CA . LYS A 1 87 ? -6.494 48.264 1.905 1.00 29.86 87 LYS A CA 1
ATOM 645 C C . LYS A 1 87 ? -6.152 47.632 0.542 1.00 29.86 87 LYS A C 1
ATOM 647 O O . LYS A 1 87 ? -6.690 48.043 -0.478 1.00 29.86 87 LYS A O 1
ATOM 652 N N . ALA A 1 88 ? -5.257 46.636 0.526 1.00 31.31 88 ALA A N 1
ATOM 653 C CA . ALA A 1 88 ? -4.711 46.052 -0.712 1.00 31.31 88 ALA A CA 1
ATOM 654 C C . ALA A 1 88 ? -4.525 44.512 -0.708 1.00 31.31 88 ALA A C 1
ATOM 656 O O . ALA A 1 88 ? -3.686 44.000 -1.443 1.00 31.31 88 ALA A O 1
ATOM 657 N N . LYS A 1 89 ? -5.283 43.745 0.098 1.00 29.61 89 LYS A N 1
ATOM 658 C CA . LYS A 1 89 ? -5.304 42.261 -0.005 1.00 29.61 89 LYS A CA 1
ATOM 659 C C . LYS A 1 89 ? -6.602 41.582 0.478 1.00 29.61 89 LYS A C 1
ATOM 661 O O . LYS A 1 89 ? -6.580 40.465 0.974 1.00 29.61 89 LYS A O 1
ATOM 666 N N . ALA A 1 90 ? -7.747 42.248 0.297 1.00 30.80 90 ALA A N 1
ATOM 667 C CA . ALA A 1 90 ? -9.065 41.769 0.741 1.00 30.80 90 ALA A CA 1
ATOM 668 C C . ALA A 1 90 ? -10.159 41.931 -0.340 1.00 30.80 90 ALA A C 1
ATOM 670 O O . ALA A 1 90 ? -11.213 42.512 -0.091 1.00 30.80 90 ALA A O 1
ATOM 671 N N . LYS A 1 91 ? -9.898 41.474 -1.578 1.00 29.84 91 LYS A N 1
ATOM 672 C CA . LYS A 1 91 ? -10.896 41.502 -2.672 1.00 29.84 91 LYS A CA 1
ATOM 673 C C . LYS A 1 91 ? -10.670 40.450 -3.779 1.00 29.84 91 LYS A C 1
ATOM 675 O O . LYS A 1 91 ? -10.859 40.737 -4.953 1.00 29.84 91 LYS A O 1
ATOM 680 N N . ALA A 1 92 ? -10.256 39.232 -3.408 1.00 31.48 92 ALA A N 1
ATOM 681 C CA . ALA A 1 92 ? -9.877 38.182 -4.369 1.00 31.48 92 ALA A CA 1
ATOM 682 C C . ALA A 1 92 ? -10.253 36.737 -3.952 1.00 31.48 92 ALA A C 1
ATOM 684 O O . ALA A 1 92 ? -9.477 35.815 -4.177 1.00 31.48 92 ALA A O 1
ATOM 685 N N . LYS A 1 93 ? -11.428 36.520 -3.330 1.00 28.44 93 LYS A N 1
ATOM 686 C CA . LYS A 1 93 ? -12.013 35.169 -3.120 1.00 28.44 93 LYS A CA 1
ATOM 687 C C . LYS A 1 93 ? -13.521 35.207 -2.795 1.00 28.44 93 LYS A C 1
ATOM 689 O O . LYS A 1 93 ? -13.974 34.675 -1.792 1.00 28.44 93 LYS A O 1
ATOM 694 N N . ALA A 1 94 ? -14.308 35.875 -3.644 1.00 28.55 94 ALA A N 1
ATOM 695 C CA . ALA A 1 94 ? -15.757 36.043 -3.447 1.00 28.55 94 ALA A CA 1
ATOM 696 C C . ALA A 1 94 ? -16.536 36.113 -4.780 1.00 28.55 94 ALA A C 1
ATOM 698 O O . ALA A 1 94 ? -17.194 37.112 -5.065 1.00 28.55 94 ALA A O 1
ATOM 699 N N . LYS A 1 95 ? -16.417 35.087 -5.646 1.00 28.16 95 LYS A N 1
ATOM 700 C CA . LYS A 1 95 ? -17.191 35.036 -6.909 1.00 28.16 95 LYS A CA 1
ATOM 701 C C . LYS A 1 95 ? -17.457 33.644 -7.521 1.00 28.16 95 LYS A C 1
ATOM 703 O O . LYS A 1 95 ? -17.673 33.551 -8.722 1.00 28.16 95 LYS A O 1
ATOM 708 N N . VAL A 1 96 ? -17.497 32.572 -6.716 1.00 29.91 96 VAL A N 1
ATOM 709 C CA . VAL A 1 96 ? -17.905 31.219 -7.172 1.00 29.91 96 VAL A CA 1
ATOM 710 C C . VAL A 1 96 ? -18.844 30.551 -6.153 1.00 29.91 96 VAL A C 1
ATOM 712 O O . VAL A 1 96 ? -18.409 29.714 -5.371 1.00 29.91 96 VAL A O 1
ATOM 715 N N . LYS A 1 97 ? -20.124 30.966 -6.133 1.00 26.20 97 LYS A N 1
ATOM 716 C CA . LYS A 1 97 ? -21.294 30.217 -5.599 1.00 26.20 97 LYS A CA 1
ATOM 717 C C . LYS A 1 97 ? -22.601 31.024 -5.773 1.00 26.20 97 LYS A C 1
ATOM 719 O O . LYS A 1 97 ? -23.200 31.466 -4.803 1.00 26.20 97 LYS A O 1
ATOM 724 N N . ALA A 1 98 ? -23.030 31.260 -7.020 1.00 25.30 98 ALA A N 1
ATOM 725 C CA . ALA A 1 98 ? -24.329 31.892 -7.313 1.00 25.30 98 ALA A CA 1
ATOM 726 C C . ALA A 1 98 ? -24.790 31.684 -8.775 1.00 25.30 98 ALA A C 1
ATOM 728 O O . ALA A 1 98 ? -24.708 32.614 -9.575 1.00 25.30 98 ALA A O 1
ATOM 729 N N . LYS A 1 99 ? -25.252 30.472 -9.127 1.00 26.39 99 LYS A N 1
ATOM 730 C CA . LYS A 1 99 ? -26.235 30.198 -10.207 1.00 26.39 99 LYS A CA 1
ATOM 731 C C . LYS A 1 99 ? -26.546 28.696 -10.300 1.00 26.39 99 LYS A C 1
ATOM 733 O O . LYS A 1 99 ? -25.804 27.936 -10.908 1.00 26.39 99 LYS A O 1
ATOM 738 N N . ALA A 1 100 ? -27.664 28.289 -9.706 1.00 26.42 100 ALA A N 1
ATOM 739 C CA . ALA A 1 100 ? -28.313 26.997 -9.924 1.00 26.42 100 ALA A CA 1
ATOM 740 C C . ALA A 1 100 ? -29.835 27.198 -9.792 1.00 26.42 100 ALA A C 1
ATOM 742 O O . ALA A 1 100 ? -30.252 27.981 -8.942 1.00 26.42 100 ALA A O 1
ATOM 743 N N . LYS A 1 101 ? -30.627 26.476 -10.606 1.00 22.88 101 LYS A N 1
ATOM 744 C CA . LYS A 1 101 ? -32.085 26.625 -10.872 1.00 22.88 101 LYS A CA 1
ATOM 745 C C . LYS A 1 101 ? -32.493 27.756 -11.843 1.00 22.88 101 LYS A C 1
ATOM 747 O O . LYS A 1 101 ? -32.566 28.910 -11.439 1.00 22.88 101 LYS A O 1
ATOM 752 N N . ALA A 1 102 ? -32.858 27.386 -13.082 1.00 24.70 102 ALA A N 1
ATOM 753 C CA . ALA A 1 102 ? -34.092 27.792 -13.798 1.00 24.70 102 ALA A CA 1
ATOM 754 C C . ALA A 1 102 ? -34.108 27.272 -15.261 1.00 24.70 102 ALA A C 1
ATOM 756 O O . ALA A 1 102 ? -33.099 27.406 -15.943 1.00 24.70 102 ALA A O 1
ATOM 757 N N . LYS A 1 103 ? -35.278 26.789 -15.732 1.00 24.25 103 LYS A N 1
ATOM 758 C CA . LYS A 1 103 ? -35.632 26.304 -17.100 1.00 24.25 103 LYS A CA 1
ATOM 759 C C . LYS A 1 103 ? -34.799 25.111 -17.639 1.00 24.25 103 LYS A C 1
ATOM 761 O O . LYS A 1 103 ? -33.584 25.121 -17.542 1.00 24.25 103 LYS A O 1
ATOM 766 N N . VAL A 1 104 ? -35.332 23.983 -18.137 1.00 26.02 104 VAL A N 1
ATOM 767 C CA . VAL A 1 104 ? -36.621 23.552 -18.754 1.00 26.02 104 VAL A CA 1
ATOM 768 C C . VAL A 1 104 ? -36.743 23.810 -20.267 1.00 26.02 104 VAL A C 1
ATOM 770 O O . VAL A 1 104 ? -36.818 24.958 -20.682 1.00 26.02 104 VAL A O 1
ATOM 773 N N . ARG A 1 105 ? -36.883 22.693 -21.015 1.00 25.23 105 ARG A N 1
ATOM 774 C CA . ARG A 1 105 ? -37.285 22.493 -22.433 1.00 25.23 105 ARG A CA 1
ATOM 775 C C . ARG A 1 105 ? -36.537 23.277 -23.529 1.00 25.23 105 ARG A C 1
ATOM 777 O O . ARG A 1 105 ? -36.582 24.497 -23.581 1.00 25.23 105 ARG A O 1
ATOM 784 N N . GLY A 1 106 ? -36.011 22.537 -24.512 1.00 23.47 106 GLY A N 1
ATOM 785 C CA . GLY A 1 106 ? -35.610 23.082 -25.815 1.00 23.47 106 GLY A CA 1
ATOM 786 C C . GLY A 1 106 ? -34.619 22.200 -26.579 1.00 23.47 106 GLY A C 1
ATOM 787 O O . GLY A 1 106 ? -33.417 22.326 -26.385 1.00 23.47 106 GLY A O 1
ATOM 788 N N . THR A 1 107 ? -35.107 21.338 -27.474 1.00 30.44 107 THR A N 1
ATOM 789 C CA . THR A 1 107 ? -34.286 20.654 -28.491 1.00 30.44 107 THR A CA 1
ATOM 790 C C . THR A 1 107 ? -34.166 21.511 -29.755 1.00 30.44 107 THR A C 1
ATOM 792 O O . THR A 1 107 ? -35.203 21.847 -30.332 1.00 30.44 107 THR A O 1
ATOM 795 N N . PRO A 1 108 ? -32.955 21.788 -30.267 1.00 27.47 108 PRO A N 1
ATOM 796 C CA . PRO A 1 108 ? -32.767 22.228 -31.644 1.00 27.47 108 PRO A CA 1
ATOM 797 C C . PRO A 1 108 ? -32.009 21.197 -32.499 1.00 27.47 108 PRO A C 1
ATOM 799 O O . PRO A 1 108 ? -31.080 20.530 -32.053 1.00 27.47 108 PRO A O 1
ATOM 802 N N . LYS A 1 109 ? -32.449 21.095 -33.757 1.00 22.33 109 LYS A N 1
ATOM 803 C CA . LYS A 1 109 ? -31.989 20.178 -34.813 1.00 22.33 109 LYS A CA 1
ATOM 804 C C . LYS A 1 109 ? -30.475 20.210 -35.070 1.00 22.33 109 LYS A C 1
ATOM 806 O O . LYS A 1 109 ? -29.823 21.241 -34.920 1.00 22.33 109 LYS A O 1
ATOM 811 N N . ALA A 1 110 ? -29.969 19.098 -35.604 1.00 28.67 110 ALA A N 1
ATOM 812 C CA . ALA A 1 110 ? -28.637 19.001 -36.190 1.00 28.67 110 ALA A CA 1
ATOM 813 C C . ALA A 1 110 ? -28.396 20.028 -37.316 1.00 28.67 110 ALA A C 1
ATOM 815 O O . ALA A 1 110 ? -29.311 20.395 -38.058 1.00 28.67 110 ALA A O 1
ATOM 816 N N . LYS A 1 111 ? -27.127 20.405 -37.504 1.00 23.83 111 LYS A N 1
ATOM 817 C CA . LYS A 1 111 ? -26.600 20.947 -38.762 1.00 23.83 111 LYS A CA 1
ATOM 818 C C . LYS A 1 111 ? -25.317 20.205 -39.114 1.00 23.83 111 LYS A C 1
ATOM 820 O O . LYS A 1 111 ? -24.371 20.219 -38.334 1.00 23.83 111 LYS A O 1
ATOM 825 N N . ALA A 1 112 ? -25.284 19.591 -40.291 1.00 28.02 112 ALA A N 1
ATOM 826 C CA . ALA A 1 112 ? -24.053 19.048 -40.844 1.00 28.02 112 ALA A CA 1
ATOM 827 C C . ALA A 1 112 ? -23.147 20.186 -41.346 1.00 28.02 112 ALA A C 1
ATOM 829 O O . ALA A 1 112 ? -23.617 21.138 -41.972 1.00 28.02 112 ALA A O 1
ATOM 830 N N . LYS A 1 113 ? -21.842 20.057 -41.108 1.00 25.17 113 LYS A N 1
ATOM 831 C CA . LYS A 1 113 ? -20.779 20.739 -41.855 1.00 25.17 113 LYS A CA 1
ATOM 832 C C . LYS A 1 113 ? -19.554 19.830 -41.829 1.00 25.17 113 LYS A C 1
ATOM 834 O O . LYS A 1 113 ? -19.052 19.525 -40.753 1.00 25.17 113 LYS A O 1
ATOM 839 N N . GLY A 1 114 ? -19.136 19.346 -42.994 1.00 22.16 114 GLY A N 1
ATOM 840 C CA . GLY A 1 114 ? -17.975 18.465 -43.125 1.00 22.16 114 GLY A CA 1
ATOM 841 C C . GLY A 1 114 ? -16.683 19.225 -43.426 1.00 22.16 114 GLY A C 1
ATOM 842 O O . GLY A 1 114 ? -16.705 20.428 -43.678 1.00 22.16 114 GLY A O 1
ATOM 843 N N . GLY A 1 115 ? -15.577 18.479 -43.471 1.00 23.56 115 GLY A N 1
ATOM 844 C CA . GLY A 1 115 ? -14.355 18.883 -44.166 1.00 23.56 115 GLY A CA 1
ATOM 845 C C . GLY A 1 115 ? -13.427 19.844 -43.420 1.00 23.56 115 GLY A C 1
ATOM 846 O O . GLY A 1 115 ? -13.389 21.034 -43.723 1.00 23.56 115 GLY A O 1
ATOM 847 N N . LYS A 1 116 ? -12.550 19.290 -42.578 1.00 23.53 116 LYS A N 1
ATOM 848 C CA . LYS A 1 116 ? -11.141 19.082 -42.971 1.00 23.53 116 LYS A CA 1
ATOM 849 C C . LYS A 1 116 ? -10.414 18.218 -41.941 1.00 23.53 116 LYS A C 1
ATOM 851 O O . LYS A 1 116 ? -10.463 18.496 -40.748 1.00 23.53 116 LYS A O 1
ATOM 856 N N . GLU A 1 117 ? -9.737 17.182 -42.420 1.00 27.83 117 GLU A N 1
ATOM 857 C CA . GLU A 1 117 ? -8.831 16.381 -41.600 1.00 27.83 117 GLU A CA 1
ATOM 858 C C . GLU A 1 117 ? -7.518 17.148 -41.405 1.00 27.83 117 GLU A C 1
ATOM 860 O O . GLU A 1 117 ? -6.958 17.706 -42.347 1.00 27.83 117 GLU A O 1
ATOM 865 N N . GLY A 1 118 ? -7.051 17.208 -40.161 1.00 23.28 118 GLY A N 1
ATOM 866 C CA . GLY A 1 118 ? -5.857 17.949 -39.762 1.00 23.28 118 GLY A CA 1
ATOM 867 C C . GLY A 1 118 ? -5.401 17.463 -38.396 1.00 23.28 118 GLY A C 1
ATOM 868 O O . GLY A 1 118 ? -5.628 18.131 -37.390 1.00 23.28 118 GLY A O 1
ATOM 869 N N . MET A 1 119 ? -4.845 16.249 -38.349 1.00 24.38 119 MET A N 1
ATOM 870 C CA . MET A 1 119 ? -4.573 15.535 -37.099 1.00 24.38 119 MET A CA 1
ATOM 871 C C . MET A 1 119 ? -3.301 16.042 -36.400 1.00 24.38 119 MET A C 1
ATOM 873 O O . MET A 1 119 ? -2.284 15.356 -36.335 1.00 24.38 119 MET A O 1
ATOM 877 N N . ALA A 1 120 ? -3.373 17.254 -35.855 1.00 23.88 120 ALA A N 1
ATOM 878 C CA . ALA A 1 120 ? -2.384 17.770 -34.920 1.00 23.88 120 ALA A CA 1
ATOM 879 C C . ALA A 1 120 ? -2.678 17.232 -33.508 1.00 23.88 120 ALA A C 1
ATOM 881 O O . ALA A 1 120 ? -3.624 17.668 -32.854 1.00 23.88 120 ALA A O 1
ATOM 882 N N . LEU A 1 121 ? -1.853 16.296 -33.033 1.00 27.73 121 LEU A N 1
ATOM 883 C CA . LEU A 1 121 ? -1.828 15.853 -31.638 1.00 27.73 121 LEU A CA 1
ATOM 884 C C . LEU A 1 121 ? -0.444 16.151 -31.060 1.00 27.73 121 LEU A C 1
ATOM 886 O O . LEU A 1 121 ? 0.564 15.657 -31.559 1.00 27.73 121 LEU A O 1
ATOM 890 N N . ALA A 1 122 ? -0.406 16.986 -30.023 1.00 24.47 122 ALA A N 1
ATOM 891 C CA . ALA A 1 122 ? 0.812 17.438 -29.363 1.00 24.47 122 ALA A CA 1
ATOM 892 C C . ALA A 1 122 ? 0.648 17.375 -27.839 1.00 24.47 122 ALA A C 1
ATOM 894 O O . ALA A 1 122 ? -0.443 17.618 -27.326 1.00 24.47 122 ALA A O 1
ATOM 895 N N . GLY A 1 123 ? 1.749 17.105 -27.134 1.00 24.69 123 GLY A N 1
ATOM 896 C CA . GLY A 1 123 ? 1.818 17.097 -25.671 1.00 24.69 123 GLY A CA 1
ATOM 897 C C . GLY A 1 123 ? 2.482 15.831 -25.134 1.00 24.69 123 GLY A C 1
ATOM 898 O O . GLY A 1 123 ? 1.897 14.755 -25.195 1.00 24.69 123 GLY A O 1
ATOM 899 N N . ASP A 1 124 ? 3.697 15.963 -24.597 1.00 28.70 124 ASP A N 1
ATOM 900 C CA . ASP A 1 124 ? 4.323 14.885 -23.829 1.00 28.70 124 ASP A CA 1
ATOM 901 C C . ASP A 1 124 ? 3.720 14.818 -22.419 1.00 28.70 124 ASP A C 1
ATOM 903 O O . ASP A 1 124 ? 3.696 15.820 -21.700 1.00 28.70 124 ASP A O 1
ATOM 907 N N . SER A 1 125 ? 3.371 13.617 -21.968 1.00 25.44 125 SER A N 1
ATOM 908 C CA . SER A 1 125 ? 3.419 13.251 -20.552 1.00 25.44 125 SER A CA 1
ATOM 909 C C . SER A 1 125 ? 3.719 11.756 -20.418 1.00 25.44 125 SER A C 1
ATOM 911 O O . SER A 1 125 ? 3.275 10.935 -21.223 1.00 25.44 125 SER A O 1
ATOM 913 N N . GLU A 1 126 ? 4.527 11.383 -19.423 1.00 36.62 126 GLU A N 1
ATOM 914 C CA . GLU A 1 126 ? 4.781 9.974 -19.123 1.00 36.62 126 GLU A CA 1
ATOM 915 C C . GLU A 1 126 ? 3.629 9.410 -18.286 1.00 36.62 126 GLU A C 1
ATOM 917 O O . GLU A 1 126 ? 3.413 9.817 -17.146 1.00 36.62 126 GLU A O 1
ATOM 922 N N . GLY A 1 127 ? 2.898 8.462 -18.870 1.00 28.72 127 GLY A N 1
ATOM 923 C CA . GLY A 1 127 ? 1.718 7.842 -18.272 1.00 28.72 127 GLY A CA 1
ATOM 924 C C . GLY A 1 127 ? 0.558 7.837 -19.260 1.00 28.72 127 GLY A C 1
ATOM 925 O O . GLY A 1 127 ? 0.016 8.883 -19.598 1.00 28.72 127 GLY A O 1
ATOM 926 N N . TRP A 1 128 ? 0.161 6.649 -19.720 1.00 39.94 128 TRP A N 1
ATOM 927 C CA . TRP A 1 128 ? -1.097 6.480 -20.453 1.00 39.94 128 TRP A CA 1
ATOM 928 C C . TRP A 1 128 ? -2.242 6.518 -19.441 1.00 39.94 128 TRP A C 1
ATOM 930 O O . TRP A 1 128 ? -2.683 5.470 -18.968 1.00 39.94 128 TRP A O 1
ATOM 940 N N . ASP A 1 129 ? -2.668 7.723 -19.060 1.00 28.86 129 ASP A N 1
ATOM 941 C CA . ASP A 1 129 ? -3.770 7.880 -18.116 1.00 28.86 129 ASP A CA 1
ATOM 942 C C . ASP A 1 129 ? -5.057 7.261 -18.687 1.00 28.86 129 ASP A C 1
ATOM 944 O O . ASP A 1 129 ? -5.387 7.374 -19.870 1.00 28.86 129 ASP A O 1
ATOM 948 N N . SER A 1 130 ? -5.791 6.582 -17.813 1.00 34.78 130 SER A N 1
ATOM 949 C CA . SER A 1 130 ? -7.078 5.953 -18.090 1.00 34.78 130 SER A CA 1
ATOM 950 C C . SER A 1 130 ? -8.208 6.948 -18.392 1.00 34.78 130 SER A C 1
ATOM 952 O O . SER A 1 130 ? -9.282 6.521 -18.817 1.00 34.78 130 SER A O 1
ATOM 954 N N . SER A 1 131 ? -7.982 8.252 -18.204 1.00 34.03 131 SER A N 1
ATOM 955 C CA . SER A 1 131 ? -8.963 9.311 -18.454 1.00 34.03 131 SER A CA 1
ATOM 956 C C . SER A 1 131 ? -8.402 10.488 -19.258 1.00 34.03 131 SER A C 1
ATOM 958 O O . SER A 1 131 ? -7.997 11.486 -18.678 1.00 34.03 131 SER A O 1
ATOM 960 N N . GLU A 1 132 ? -8.470 10.408 -20.591 1.00 31.09 132 GLU A N 1
ATOM 961 C CA . GLU A 1 132 ? -9.292 11.323 -21.409 1.00 31.09 132 GLU A CA 1
ATOM 962 C C . GLU A 1 132 ? -9.313 10.921 -22.904 1.00 31.09 132 GLU A C 1
ATOM 964 O O . GLU A 1 132 ? -8.484 10.152 -23.375 1.00 31.09 132 GLU A O 1
ATOM 969 N N . ASN A 1 133 ? -10.311 11.429 -23.638 1.00 32.44 133 ASN A N 1
ATOM 970 C CA . ASN A 1 133 ? -10.418 11.466 -25.107 1.00 32.44 133 ASN A CA 1
ATOM 971 C C . ASN A 1 133 ? -10.127 10.172 -25.908 1.00 32.44 133 ASN A C 1
ATOM 973 O O . ASN A 1 133 ? -9.034 9.947 -26.420 1.00 32.44 133 ASN A O 1
ATOM 977 N N . GLY A 1 134 ? -11.186 9.402 -26.192 1.00 36.91 134 GLY A N 1
ATOM 978 C CA . GLY A 1 134 ? -11.233 8.584 -27.415 1.00 36.91 134 GLY A CA 1
ATOM 979 C C . GLY A 1 134 ? -10.481 7.249 -27.396 1.00 36.91 134 GLY A C 1
ATOM 980 O O . GLY A 1 134 ? -10.089 6.770 -28.460 1.00 36.91 134 GLY A O 1
ATOM 981 N N . SER A 1 135 ? -10.318 6.617 -26.226 1.00 39.19 135 SER A N 1
ATOM 982 C CA . SER A 1 135 ? -9.885 5.210 -26.146 1.00 39.19 135 SER A CA 1
ATOM 983 C C . SER A 1 135 ? -10.699 4.334 -27.115 1.00 39.19 135 SER A C 1
ATOM 985 O O . SER A 1 135 ? -11.930 4.344 -27.034 1.00 39.19 135 SER A O 1
ATOM 987 N N . PRO A 1 136 ? -10.060 3.561 -28.016 1.00 49.69 136 PRO A N 1
ATOM 988 C CA . PRO A 1 136 ? -10.781 2.655 -28.899 1.00 49.69 136 PRO A CA 1
ATOM 989 C C . PRO A 1 136 ? -11.583 1.623 -28.101 1.00 49.69 136 PRO A C 1
ATOM 991 O O . PRO A 1 136 ? -11.101 1.100 -27.094 1.00 49.69 136 PRO A O 1
ATOM 994 N N . ASN A 1 137 ? -12.792 1.317 -28.574 1.00 57.75 137 ASN A N 1
ATOM 995 C CA . ASN A 1 137 ? -13.654 0.302 -27.980 1.00 57.75 137 ASN A CA 1
ATOM 996 C C . ASN A 1 137 ? -12.917 -1.046 -27.898 1.00 57.75 137 ASN A C 1
ATOM 998 O O . ASN A 1 137 ? -12.427 -1.554 -28.910 1.00 57.75 137 ASN A O 1
ATOM 1002 N N . LEU A 1 138 ? -12.855 -1.630 -26.698 1.00 57.97 138 LEU A N 1
ATOM 1003 C CA . LEU A 1 138 ? -12.119 -2.871 -26.446 1.00 57.97 138 LEU A CA 1
ATOM 1004 C C . LEU A 1 138 ? -12.647 -4.024 -27.312 1.00 57.97 138 LEU A C 1
ATOM 1006 O O . LEU A 1 138 ? -11.854 -4.775 -27.873 1.00 57.97 138 LEU A O 1
ATOM 1010 N N . ALA A 1 139 ? -13.967 -4.084 -27.510 1.00 62.19 139 ALA A N 1
ATOM 1011 C CA . ALA A 1 139 ? -14.613 -5.089 -28.350 1.00 62.19 139 ALA A CA 1
ATOM 1012 C C . ALA A 1 139 ? -14.267 -4.949 -29.844 1.00 62.19 139 ALA A C 1
ATOM 1014 O O . ALA A 1 139 ? -14.317 -5.934 -30.574 1.00 62.19 139 ALA A O 1
ATOM 1015 N N . ASP A 1 140 ? -13.898 -3.755 -30.319 1.00 61.59 140 ASP A N 1
ATOM 1016 C CA . ASP A 1 140 ? -13.433 -3.561 -31.699 1.00 61.59 140 ASP A CA 1
ATOM 1017 C C . ASP A 1 140 ? -11.934 -3.843 -31.838 1.00 61.59 140 ASP A C 1
ATOM 1019 O O . ASP A 1 140 ? -11.494 -4.320 -32.878 1.00 61.59 140 ASP A O 1
ATOM 1023 N N . ALA A 1 141 ? -11.160 -3.632 -30.771 1.00 61.03 141 ALA A N 1
ATOM 1024 C CA . ALA A 1 141 ? -9.752 -4.010 -30.708 1.00 61.03 141 ALA A CA 1
ATOM 1025 C C . ALA A 1 141 ? -9.557 -5.540 -30.645 1.00 61.03 141 ALA A C 1
ATOM 1027 O O . ALA A 1 141 ? -8.669 -6.081 -31.302 1.00 61.03 141 ALA A O 1
ATOM 1028 N N . GLN A 1 142 ? -10.420 -6.252 -29.914 1.00 64.56 142 GLN A N 1
ATOM 1029 C CA . GLN A 1 142 ? -10.403 -7.718 -29.815 1.00 64.56 142 GLN A CA 1
ATOM 1030 C C . GLN A 1 142 ? -10.713 -8.411 -31.154 1.00 64.56 142 GLN A C 1
ATOM 1032 O O . GLN A 1 142 ? -10.138 -9.456 -31.445 1.00 64.56 142 GLN A O 1
ATOM 1037 N N . LYS A 1 143 ? -11.536 -7.806 -32.025 1.00 69.12 143 LYS A N 1
ATOM 1038 C CA . LYS A 1 143 ? -11.832 -8.333 -33.375 1.00 69.12 143 LYS A CA 1
ATOM 1039 C C . LYS A 1 143 ? -10.621 -8.364 -34.320 1.00 69.12 143 LYS A C 1
ATOM 1041 O O . LYS A 1 143 ? -10.691 -9.039 -35.340 1.00 69.12 143 LYS A O 1
ATOM 1046 N N . VAL A 1 144 ? -9.539 -7.635 -34.023 1.00 67.62 144 VAL A N 1
ATOM 1047 C CA . VAL A 1 144 ? -8.393 -7.467 -34.942 1.00 67.62 144 VAL A CA 1
ATOM 1048 C C . VAL A 1 144 ? -7.466 -8.683 -34.963 1.00 67.62 144 VAL A C 1
ATOM 1050 O O . VAL A 1 144 ? -7.006 -9.077 -36.029 1.00 67.62 144 VAL A O 1
ATOM 1053 N N . LEU A 1 145 ? -7.195 -9.273 -33.794 1.00 65.25 145 LEU A N 1
ATOM 1054 C CA . LEU A 1 145 ? -6.379 -10.489 -33.647 1.00 65.25 145 LEU A CA 1
ATOM 1055 C C . LEU A 1 145 ? -7.195 -11.708 -33.175 1.00 65.25 145 LEU A C 1
ATOM 1057 O O . LEU A 1 145 ? -6.706 -12.835 -33.236 1.00 65.25 145 LEU A O 1
ATOM 1061 N N . GLY A 1 146 ? -8.423 -11.492 -32.691 1.00 60.78 146 GLY A N 1
ATOM 1062 C CA . GLY A 1 146 ? -9.197 -12.501 -31.971 1.00 60.78 146 GLY A CA 1
ATOM 1063 C C . GLY A 1 146 ? -8.557 -12.897 -30.636 1.00 60.78 146 GLY A C 1
ATOM 1064 O O . GLY A 1 146 ? -7.483 -12.428 -30.261 1.00 60.78 146 GLY A O 1
ATOM 1065 N N . ASP A 1 147 ? -9.192 -13.831 -29.930 1.00 62.03 147 ASP A N 1
ATOM 1066 C CA . ASP A 1 147 ? -8.674 -14.404 -28.678 1.00 62.03 147 ASP A CA 1
ATOM 1067 C C . ASP A 1 147 ? -7.606 -15.491 -28.922 1.00 62.03 147 ASP A C 1
ATOM 1069 O O . ASP A 1 147 ? -7.589 -16.544 -28.289 1.00 62.03 147 ASP A O 1
ATOM 1073 N N . GLN A 1 148 ? -6.704 -15.254 -29.880 1.00 67.56 148 GLN A N 1
ATOM 1074 C CA . GLN A 1 148 ? -5.730 -16.246 -30.344 1.00 67.56 148 GLN A CA 1
ATOM 1075 C C . GLN A 1 148 ? -4.369 -16.201 -29.631 1.00 67.56 148 GLN A C 1
ATOM 1077 O O . GLN A 1 148 ? -3.476 -16.970 -30.006 1.00 67.56 148 GLN A O 1
ATOM 1082 N N . SER A 1 149 ? -4.180 -15.338 -28.627 1.00 73.50 149 SER A N 1
ATOM 1083 C CA . SER A 1 149 ? -2.902 -15.248 -27.908 1.00 73.50 149 SER A CA 1
ATOM 1084 C C . SER A 1 149 ? -2.556 -16.573 -27.222 1.00 73.50 149 SER A C 1
ATOM 1086 O O . SER A 1 149 ? -3.435 -17.350 -26.835 1.00 73.50 149 SER A O 1
ATOM 1088 N N . GLN A 1 150 ? -1.260 -16.842 -27.059 1.00 72.81 150 GLN A N 1
ATOM 1089 C CA . GLN A 1 150 ? -0.805 -18.049 -26.363 1.00 72.81 150 GLN A CA 1
ATOM 1090 C C . GLN A 1 150 ? -1.288 -18.077 -24.902 1.00 72.81 150 GLN A C 1
ATOM 1092 O O . GLN A 1 150 ? -1.617 -19.142 -24.387 1.00 72.81 150 GLN A O 1
ATOM 1097 N N . ILE A 1 151 ? -1.416 -16.901 -24.277 1.00 77.19 151 ILE A N 1
ATOM 1098 C CA . ILE A 1 151 ? -1.897 -16.751 -22.900 1.00 77.19 151 ILE A CA 1
ATOM 1099 C C . ILE A 1 151 ? -3.417 -16.983 -22.814 1.00 77.19 151 ILE A C 1
ATOM 1101 O O . ILE A 1 151 ? -3.850 -17.728 -21.945 1.00 77.19 151 ILE A O 1
ATOM 1105 N N . ARG A 1 152 ? -4.242 -16.447 -23.733 1.00 77.19 152 ARG A N 1
ATOM 1106 C CA . ARG A 1 152 ? -5.705 -16.694 -23.761 1.00 77.19 152 ARG A CA 1
ATOM 1107 C C . ARG A 1 152 ? -6.049 -18.179 -23.892 1.00 77.19 152 ARG A C 1
ATOM 1109 O O . ARG A 1 152 ? -7.012 -18.630 -23.279 1.00 77.19 152 ARG A O 1
ATOM 1116 N N . LYS A 1 153 ? -5.270 -18.929 -24.680 1.00 77.88 153 LYS A N 1
ATOM 1117 C CA . LYS A 1 153 ? -5.495 -20.360 -24.956 1.00 77.88 153 LYS A CA 1
ATOM 1118 C C . LYS A 1 153 ? -5.330 -21.260 -23.727 1.00 77.88 153 LYS A C 1
ATOM 1120 O O . LYS A 1 153 ? -5.959 -22.313 -23.679 1.00 77.88 153 LYS A O 1
ATOM 1125 N N . ASP A 1 154 ? -4.517 -20.861 -22.750 1.00 84.94 154 ASP A N 1
ATOM 1126 C CA . ASP A 1 154 ? -4.312 -21.607 -21.503 1.00 84.94 154 ASP A CA 1
ATOM 1127 C C . ASP A 1 154 ? -4.018 -20.668 -20.319 1.00 84.94 154 ASP A C 1
ATOM 1129 O O . ASP A 1 154 ? -3.010 -20.808 -19.628 1.00 84.94 154 ASP A O 1
ATOM 1133 N N . GLU A 1 155 ? -4.897 -19.685 -20.086 1.00 87.31 155 GLU A N 1
ATOM 1134 C CA . GLU A 1 155 ? -4.700 -18.623 -19.078 1.00 87.31 155 GLU A CA 1
ATOM 1135 C C . GLU A 1 155 ? -4.407 -19.214 -17.689 1.00 87.31 155 GLU A C 1
ATOM 1137 O O . GLU A 1 155 ? -3.479 -18.792 -16.997 1.00 87.31 155 GLU A O 1
ATOM 1142 N N . ALA A 1 156 ? -5.135 -20.270 -17.317 1.00 88.81 156 ALA A N 1
ATOM 1143 C CA . ALA A 1 156 ? -4.921 -20.990 -16.069 1.00 88.81 156 ALA A CA 1
ATOM 1144 C C . ALA A 1 156 ? -3.594 -21.767 -16.032 1.00 88.81 156 ALA A C 1
ATOM 1146 O O . ALA A 1 156 ? -2.921 -21.747 -15.005 1.00 88.81 156 ALA A O 1
ATOM 1147 N N . GLY A 1 157 ? -3.192 -22.436 -17.120 1.00 90.50 157 GLY A N 1
ATOM 1148 C CA . GLY A 1 157 ? -1.910 -23.147 -17.186 1.00 90.50 157 GLY A CA 1
ATOM 1149 C C . GLY A 1 157 ? -0.704 -22.209 -17.169 1.00 90.50 157 GLY A C 1
ATOM 1150 O O . GLY A 1 157 ? 0.282 -22.495 -16.491 1.00 90.50 157 GLY A O 1
ATOM 1151 N N . TRP A 1 158 ? -0.802 -21.054 -17.829 1.00 88.81 158 TRP A N 1
ATOM 1152 C CA . TRP A 1 158 ? 0.237 -20.025 -17.811 1.00 88.81 158 TRP A CA 1
ATOM 1153 C C . TRP A 1 158 ? 0.373 -19.394 -16.419 1.00 88.81 158 TRP A C 1
ATOM 1155 O O . TRP A 1 158 ? 1.475 -19.353 -15.875 1.00 88.81 158 TRP A O 1
ATOM 1165 N N . ILE A 1 159 ? -0.736 -19.001 -15.774 1.00 91.62 159 ILE A N 1
ATOM 1166 C CA . ILE A 1 159 ? -0.717 -18.494 -14.388 1.00 91.62 159 ILE A CA 1
ATOM 1167 C C . ILE A 1 159 ? -0.190 -19.567 -13.415 1.00 91.62 159 ILE A C 1
ATOM 1169 O O . ILE A 1 159 ? 0.592 -19.251 -12.517 1.00 91.62 159 ILE A O 1
ATOM 1173 N N . ALA A 1 160 ? -0.554 -20.840 -13.604 1.00 93.06 160 ALA A N 1
ATOM 1174 C CA . ALA A 1 160 ? -0.040 -21.951 -12.802 1.00 93.06 160 ALA A CA 1
ATOM 1175 C C . ALA A 1 160 ? 1.486 -22.105 -12.930 1.00 93.06 160 ALA A C 1
ATOM 1177 O O . ALA A 1 160 ? 2.174 -22.201 -11.912 1.00 93.06 160 ALA A O 1
ATOM 1178 N N . ALA A 1 161 ? 2.019 -22.046 -14.155 1.00 91.12 161 ALA A N 1
ATOM 1179 C CA . ALA A 1 161 ? 3.455 -22.110 -14.421 1.00 91.12 161 ALA A CA 1
ATOM 1180 C C . ALA A 1 161 ? 4.218 -20.916 -13.816 1.00 91.12 161 ALA A C 1
ATOM 1182 O O . ALA A 1 161 ? 5.225 -21.119 -13.140 1.00 91.12 161 ALA A O 1
ATOM 1183 N N . GLN A 1 162 ? 3.713 -19.687 -13.984 1.00 87.88 162 GLN A N 1
ATOM 1184 C CA . GLN A 1 162 ? 4.327 -18.468 -13.429 1.00 87.88 162 GLN A CA 1
ATOM 1185 C C . GLN A 1 162 ? 4.333 -18.453 -11.889 1.00 87.88 162 GLN A C 1
ATOM 1187 O O . GLN A 1 162 ? 5.250 -17.914 -11.269 1.00 87.88 162 GLN A O 1
ATOM 1192 N N . LEU A 1 163 ? 3.320 -19.045 -11.244 1.00 89.75 163 LEU A N 1
ATOM 1193 C CA . LEU A 1 163 ? 3.189 -19.051 -9.782 1.00 89.75 163 LEU A CA 1
ATOM 1194 C C . LEU A 1 163 ? 3.756 -20.301 -9.090 1.00 89.75 163 LEU A C 1
ATOM 1196 O O . LEU A 1 163 ? 3.861 -20.292 -7.857 1.00 89.75 163 LEU A O 1
ATOM 1200 N N . GLY A 1 164 ? 4.112 -21.347 -9.841 1.00 92.12 164 GLY A N 1
ATOM 1201 C CA . GLY A 1 164 ? 4.529 -22.645 -9.300 1.00 92.12 164 GLY A CA 1
ATOM 1202 C C . GLY A 1 164 ? 3.384 -23.398 -8.612 1.00 92.12 164 GLY A C 1
ATOM 1203 O O . GLY A 1 164 ? 3.578 -23.959 -7.535 1.00 92.12 164 GLY A O 1
ATOM 1204 N N . LEU A 1 165 ? 2.177 -23.346 -9.185 1.00 93.06 165 LEU A N 1
ATOM 1205 C CA . LEU A 1 165 ? 0.954 -23.922 -8.615 1.00 93.06 165 LEU A CA 1
ATOM 1206 C C . LEU A 1 165 ? 0.371 -25.035 -9.500 1.00 93.06 165 LEU A C 1
ATOM 1208 O O . LEU A 1 165 ? 0.691 -25.156 -10.678 1.00 93.06 165 LEU A O 1
ATOM 1212 N N . GLU A 1 166 ? -0.500 -25.857 -8.917 1.00 92.44 166 GLU A N 1
ATOM 1213 C CA . GLU A 1 166 ? -1.199 -26.940 -9.620 1.00 92.44 166 GLU A CA 1
ATOM 1214 C C . GLU A 1 166 ? -2.296 -26.364 -10.544 1.00 92.44 166 GLU A C 1
ATOM 1216 O O . GLU A 1 166 ? -3.071 -25.490 -10.140 1.00 92.44 166 GLU A O 1
ATOM 1221 N N . LYS A 1 167 ? -2.342 -26.829 -11.800 1.00 93.00 167 LYS A N 1
ATOM 1222 C CA . LYS A 1 167 ? -3.144 -26.230 -12.877 1.00 93.00 167 LYS A CA 1
ATOM 1223 C C . LYS A 1 167 ? -4.655 -26.371 -12.667 1.00 93.00 167 LYS A C 1
ATOM 1225 O O . LYS A 1 167 ? -5.379 -25.423 -12.968 1.00 93.00 167 LYS A O 1
ATOM 1230 N N . GLY A 1 168 ? -5.145 -27.503 -12.166 1.00 91.62 168 GLY A N 1
ATOM 1231 C CA . GLY A 1 168 ? -6.567 -27.727 -11.894 1.00 91.62 168 GLY A CA 1
ATOM 1232 C C . GLY A 1 168 ? -7.124 -26.740 -10.866 1.00 91.62 168 GLY A C 1
ATOM 1233 O O . GLY A 1 168 ? -8.124 -26.067 -11.121 1.00 91.62 168 GLY A O 1
ATOM 1234 N N . HIS A 1 169 ? -6.427 -26.577 -9.742 1.00 92.44 169 HIS A N 1
ATOM 1235 C CA . HIS A 1 169 ? -6.781 -25.626 -8.690 1.00 92.44 169 HIS A CA 1
ATOM 1236 C C . HIS A 1 169 ? -6.716 -24.164 -9.165 1.00 92.44 169 HIS A C 1
ATOM 1238 O O . HIS A 1 169 ? -7.586 -23.363 -8.811 1.00 92.44 169 HIS A O 1
ATOM 1244 N N . VAL A 1 170 ? -5.725 -23.810 -9.996 1.00 94.12 170 VAL A N 1
ATOM 1245 C CA . VAL A 1 170 ? -5.639 -22.472 -10.613 1.00 94.12 170 VAL A CA 1
ATOM 1246 C C . VAL A 1 170 ? -6.792 -22.246 -11.593 1.00 94.12 170 VAL A C 1
ATOM 1248 O O . VAL A 1 170 ? -7.397 -21.178 -11.562 1.00 94.12 170 VAL A O 1
ATOM 1251 N N . ALA A 1 171 ? -7.160 -23.238 -12.410 1.00 93.44 171 ALA A N 1
ATOM 1252 C CA . ALA A 1 171 ? -8.289 -23.136 -13.335 1.00 93.44 171 ALA A CA 1
ATOM 1253 C C . ALA A 1 171 ? -9.624 -22.920 -12.604 1.00 93.44 171 ALA A C 1
ATOM 1255 O O . ALA A 1 171 ? -10.410 -22.060 -13.005 1.00 93.44 171 ALA A O 1
ATOM 1256 N N . GLY A 1 172 ? -9.853 -23.629 -11.493 1.00 92.88 172 GLY A N 1
ATOM 1257 C CA . GLY A 1 172 ? -11.013 -23.400 -10.628 1.00 92.88 172 GLY A CA 1
ATOM 1258 C C . GLY A 1 172 ? -11.040 -21.988 -10.032 1.00 92.88 172 GLY A C 1
ATOM 1259 O O . GLY A 1 172 ? -12.071 -21.318 -10.078 1.00 92.88 172 GLY A O 1
ATOM 1260 N N . ALA A 1 173 ? -9.900 -21.489 -9.542 1.00 93.75 173 ALA A N 1
ATOM 1261 C CA . ALA A 1 173 ? -9.792 -20.130 -9.009 1.00 93.75 173 ALA A CA 1
ATOM 1262 C C . ALA A 1 173 ? -10.020 -19.049 -10.086 1.00 93.75 173 ALA A C 1
ATOM 1264 O O . ALA A 1 173 ? -10.817 -18.136 -9.873 1.00 93.75 173 ALA A O 1
ATOM 1265 N N . VAL A 1 174 ? -9.369 -19.164 -11.251 1.00 93.38 174 VAL A N 1
ATOM 1266 C CA . VAL A 1 174 ? -9.523 -18.232 -12.384 1.00 93.38 174 VAL A CA 1
ATOM 1267 C C . VAL A 1 174 ? -10.974 -18.189 -12.857 1.00 93.38 174 VAL A C 1
ATOM 1269 O O . VAL A 1 174 ? -11.526 -17.098 -12.996 1.00 93.38 174 VAL A O 1
ATOM 1272 N N . ARG A 1 175 ? -11.627 -19.350 -13.012 1.00 93.56 175 ARG A N 1
ATOM 1273 C CA . ARG A 1 175 ? -13.052 -19.430 -13.356 1.00 93.56 175 ARG A CA 1
ATOM 1274 C C . ARG A 1 175 ? -13.920 -18.672 -12.348 1.00 93.56 175 ARG A C 1
ATOM 1276 O O . ARG A 1 175 ? -14.733 -17.850 -12.755 1.00 93.56 175 ARG A O 1
ATOM 1283 N N . LEU A 1 176 ? -13.729 -18.892 -11.047 1.00 93.19 176 LEU A N 1
ATOM 1284 C CA . LEU A 1 176 ? -14.510 -18.209 -10.009 1.00 93.19 176 LEU A CA 1
ATOM 1285 C C . LEU A 1 176 ? -14.312 -16.681 -10.038 1.00 93.19 176 LEU A C 1
ATOM 1287 O O . LEU A 1 176 ? -15.281 -15.938 -9.889 1.00 93.19 176 LEU A O 1
ATOM 1291 N N . PHE A 1 177 ? -13.088 -16.199 -10.288 1.00 92.44 177 PHE A N 1
ATOM 1292 C CA . PHE A 1 177 ? -12.807 -14.768 -10.477 1.00 92.44 177 PHE A CA 1
ATOM 1293 C C . PHE A 1 177 ? -13.379 -14.192 -11.788 1.00 92.44 177 PHE A C 1
ATOM 1295 O O . PHE A 1 177 ? -13.641 -12.991 -11.865 1.00 92.44 177 PHE A O 1
ATOM 1302 N N . GLN A 1 178 ? -13.567 -15.008 -12.831 1.00 89.12 178 GLN A N 1
ATOM 1303 C CA . GLN A 1 178 ? -14.274 -14.619 -14.059 1.00 89.12 178 GLN A CA 1
ATOM 1304 C C . GLN A 1 178 ? -15.803 -14.596 -13.850 1.00 89.12 178 GLN A C 1
ATOM 1306 O O . GLN A 1 178 ? -16.463 -13.688 -14.342 1.00 89.12 178 GLN A O 1
ATOM 1311 N N . GLU A 1 179 ? -16.349 -15.512 -13.041 1.00 89.94 179 GLU A N 1
ATOM 1312 C CA . GLU A 1 179 ? -17.749 -15.528 -12.569 1.00 89.94 179 GLU A CA 1
ATOM 1313 C C . GLU A 1 179 ? -18.063 -14.418 -11.533 1.00 89.94 179 GLU A C 1
ATOM 1315 O O . GLU A 1 179 ? -19.163 -14.366 -10.987 1.00 89.94 179 GLU A O 1
ATOM 1320 N N . GLY A 1 180 ? -17.112 -13.524 -11.233 1.00 88.31 180 GLY A N 1
ATOM 1321 C CA . GLY A 1 180 ? -17.302 -12.392 -10.318 1.00 88.31 180 GLY A CA 1
ATOM 1322 C C . GLY A 1 180 ? -17.243 -12.736 -8.823 1.00 88.31 180 GLY A C 1
ATOM 1323 O O . GLY A 1 180 ? -17.545 -11.881 -7.987 1.00 88.31 180 GLY A O 1
ATOM 1324 N N . SER A 1 181 ? -16.835 -13.955 -8.453 1.00 90.94 181 SER A N 1
ATOM 1325 C CA . SER A 1 181 ? -16.636 -14.327 -7.047 1.00 90.94 181 SER A CA 1
ATOM 1326 C C . SER A 1 181 ? -15.463 -13.562 -6.428 1.00 90.94 181 SER A C 1
ATOM 1328 O O . SER A 1 181 ? -14.388 -13.452 -7.016 1.00 90.94 181 SER A O 1
ATOM 1330 N N . THR A 1 182 ? -15.643 -13.067 -5.202 1.00 90.56 182 THR A N 1
ATOM 1331 C CA . THR A 1 182 ? -14.585 -12.355 -4.466 1.00 90.56 182 THR A CA 1
ATOM 1332 C C . THR A 1 182 ? -13.581 -13.325 -3.838 1.00 90.56 182 THR A C 1
ATOM 1334 O O . THR A 1 182 ? -13.936 -14.449 -3.471 1.00 90.56 182 THR A O 1
ATOM 1337 N N . LEU A 1 183 ? -12.344 -12.873 -3.607 1.00 91.12 183 LEU A N 1
ATOM 1338 C CA . LEU A 1 183 ? -11.329 -13.678 -2.919 1.00 91.12 183 LEU A CA 1
ATOM 1339 C C . LEU A 1 183 ? -11.794 -14.203 -1.538 1.00 91.12 183 LEU A C 1
ATOM 1341 O O . LEU A 1 183 ? -11.659 -15.409 -1.317 1.00 91.12 183 LEU A O 1
ATOM 1345 N N . PRO A 1 184 ? -12.400 -13.400 -0.631 1.00 89.94 184 PRO A N 1
ATOM 1346 C CA . PRO A 1 184 ? -12.920 -13.921 0.638 1.00 89.94 184 PRO A CA 1
ATOM 1347 C C . PRO A 1 184 ? -14.042 -14.957 0.476 1.00 89.94 184 PRO A C 1
ATOM 1349 O O . PRO A 1 184 ? -14.139 -15.885 1.280 1.00 89.94 184 PRO A O 1
ATOM 1352 N N . PHE A 1 185 ? -14.880 -14.843 -0.563 1.00 91.69 185 PHE A N 1
ATOM 1353 C CA . PHE A 1 185 ? -15.899 -15.852 -0.857 1.00 91.69 185 PHE A CA 1
ATOM 1354 C C . PHE A 1 185 ? -15.266 -17.166 -1.335 1.00 91.69 185 PHE A C 1
ATOM 1356 O O . PHE A 1 185 ? -15.609 -18.231 -0.818 1.00 91.69 185 PHE A O 1
ATOM 1363 N N . ILE A 1 186 ? -14.302 -17.097 -2.258 1.00 92.50 186 ILE A N 1
ATOM 1364 C CA . ILE A 1 186 ? -13.587 -18.267 -2.790 1.00 92.50 186 ILE A CA 1
ATOM 1365 C C . ILE A 1 186 ? -12.844 -18.998 -1.660 1.00 92.50 186 ILE A C 1
ATOM 1367 O O . ILE A 1 186 ? -13.061 -20.193 -1.446 1.00 92.50 186 ILE A O 1
ATOM 1371 N N . ALA A 1 187 ? -12.043 -18.265 -0.879 1.00 90.94 187 ALA A N 1
ATOM 1372 C CA . ALA A 1 187 ? -11.251 -18.796 0.231 1.00 90.94 187 ALA A CA 1
ATOM 1373 C C . ALA A 1 187 ? -12.102 -19.476 1.323 1.00 90.94 187 ALA A C 1
ATOM 1375 O O . ALA A 1 187 ? -11.646 -20.420 1.974 1.00 90.94 187 ALA A O 1
ATOM 1376 N N . ARG A 1 188 ? -13.344 -19.014 1.534 1.00 89.50 188 ARG A N 1
ATOM 1377 C CA . ARG A 1 188 ? -14.241 -19.523 2.584 1.00 89.50 188 ARG A CA 1
ATOM 1378 C C . ARG A 1 188 ? -15.188 -20.627 2.100 1.00 89.50 188 ARG A C 1
ATOM 1380 O O . ARG A 1 188 ? -15.405 -21.574 2.851 1.00 89.50 188 ARG A O 1
ATOM 1387 N N . TYR A 1 189 ? -15.716 -20.534 0.875 1.00 91.75 189 TYR A N 1
ATOM 1388 C CA . TYR A 1 189 ? -16.846 -21.351 0.394 1.00 91.75 189 TYR A CA 1
ATOM 1389 C C . TYR A 1 189 ? -16.589 -22.141 -0.904 1.00 91.75 189 TYR A C 1
ATOM 1391 O O . TYR A 1 189 ? -17.503 -22.811 -1.389 1.00 91.75 189 TYR A O 1
ATOM 1399 N N . ARG A 1 190 ? -15.388 -22.074 -1.499 1.00 91.88 190 ARG A N 1
ATOM 1400 C CA . ARG A 1 190 ? -15.043 -22.790 -2.751 1.00 91.88 190 ARG A CA 1
ATOM 1401 C C . ARG A 1 190 ? -13.736 -23.587 -2.677 1.00 91.88 190 ARG A C 1
ATOM 1403 O O . ARG A 1 190 ? -13.172 -23.942 -3.704 1.00 91.88 190 ARG A O 1
ATOM 1410 N N . LYS A 1 191 ? -13.293 -23.924 -1.461 1.00 89.56 191 LYS A N 1
ATOM 1411 C CA . LYS A 1 191 ? -12.033 -24.638 -1.181 1.00 89.56 191 LYS A CA 1
ATOM 1412 C C . LYS A 1 191 ? -11.828 -25.909 -2.008 1.00 89.56 191 LYS A C 1
ATOM 1414 O O . LYS A 1 191 ? -10.722 -26.147 -2.470 1.00 89.56 191 LYS A O 1
ATOM 1419 N N . GLU A 1 192 ? -12.871 -26.706 -2.220 1.00 89.06 192 GLU A N 1
ATOM 1420 C CA . GLU A 1 192 ? -12.794 -27.948 -3.008 1.00 89.06 192 GLU A CA 1
ATOM 1421 C C . GLU A 1 192 ? -12.417 -27.685 -4.474 1.00 89.06 192 GLU A C 1
ATOM 1423 O O . GLU A 1 192 ? -11.623 -28.419 -5.050 1.00 89.06 192 GLU A O 1
ATOM 1428 N N . GLN A 1 193 ? -12.908 -26.586 -5.055 1.00 88.38 193 GLN A N 1
ATOM 1429 C CA . GLN A 1 193 ? -12.618 -26.184 -6.436 1.00 88.38 193 GLN A CA 1
ATOM 1430 C C . GLN A 1 193 ? -11.228 -25.540 -6.591 1.00 88.38 193 GLN A C 1
ATOM 1432 O O . GLN A 1 193 ? -10.767 -25.338 -7.710 1.00 88.38 193 GLN A O 1
ATOM 1437 N N . THR A 1 194 ? -10.555 -25.211 -5.483 1.00 89.12 194 THR A N 1
ATOM 1438 C CA . THR A 1 194 ? -9.251 -24.524 -5.454 1.00 89.12 194 THR A CA 1
ATOM 1439 C C . THR A 1 194 ? -8.192 -25.272 -4.637 1.00 89.12 194 THR A C 1
ATOM 1441 O O . THR A 1 194 ? -7.201 -24.676 -4.219 1.00 89.12 194 THR A O 1
ATOM 1444 N N . GLY A 1 195 ? -8.387 -26.567 -4.359 1.00 89.00 195 GLY A N 1
ATOM 1445 C CA . GLY A 1 195 ? -7.410 -27.393 -3.632 1.00 89.00 195 GLY A CA 1
ATOM 1446 C C . GLY A 1 195 ? -7.129 -26.937 -2.198 1.00 89.00 195 GLY A C 1
ATOM 1447 O O . GLY A 1 195 ? -6.056 -27.196 -1.660 1.00 89.00 195 GLY A O 1
ATOM 1448 N N . SER A 1 196 ? -8.064 -26.208 -1.583 1.00 89.75 196 SER A N 1
ATOM 1449 C CA . SER A 1 196 ? -7.892 -25.507 -0.303 1.00 89.75 196 SER A CA 1
ATOM 1450 C C . SER A 1 196 ? -6.718 -24.512 -0.270 1.00 89.75 196 SER A C 1
ATOM 1452 O O . SER A 1 196 ? -6.121 -24.300 0.787 1.00 89.75 196 SER A O 1
ATOM 1454 N N . MET A 1 197 ? -6.406 -23.862 -1.401 1.00 88.75 197 MET A N 1
ATOM 1455 C CA . MET A 1 197 ? -5.436 -22.759 -1.456 1.00 88.75 197 MET A CA 1
ATOM 1456 C C . MET A 1 197 ? -5.725 -21.662 -0.418 1.00 88.75 197 MET A C 1
ATOM 1458 O O . MET A 1 197 ? -6.875 -21.305 -0.150 1.00 88.75 197 MET A O 1
ATOM 1462 N N . ASN A 1 198 ? -4.656 -21.092 0.145 1.00 86.88 198 ASN A N 1
ATOM 1463 C CA . ASN A 1 198 ? -4.735 -19.970 1.076 1.00 86.88 198 ASN A CA 1
ATOM 1464 C C . ASN A 1 198 ? -5.067 -18.640 0.360 1.00 86.88 198 ASN A C 1
ATOM 1466 O O . ASN A 1 198 ? -4.901 -18.504 -0.854 1.00 86.88 198 ASN A O 1
ATOM 1470 N N . GLU A 1 199 ? -5.492 -17.630 1.132 1.00 84.44 199 GLU A N 1
ATOM 1471 C CA . GLU A 1 199 ? -5.775 -16.270 0.631 1.00 84.44 199 GLU A CA 1
ATOM 1472 C C . GLU A 1 199 ? -4.606 -15.674 -0.170 1.00 84.44 199 GLU A C 1
ATOM 1474 O O . GLU A 1 199 ? -4.819 -14.927 -1.119 1.00 84.44 199 GLU A O 1
ATOM 1479 N N . GLU A 1 200 ? -3.369 -16.002 0.201 1.00 85.06 200 GLU A N 1
ATOM 1480 C CA . GLU A 1 200 ? -2.155 -15.485 -0.428 1.00 85.06 200 GLU A CA 1
ATOM 1481 C C . GLU A 1 200 ? -1.957 -16.028 -1.849 1.00 85.06 200 GLU A C 1
ATOM 1483 O O . GLU A 1 200 ? -1.749 -15.243 -2.773 1.00 85.06 200 GLU A O 1
ATOM 1488 N N . ASN A 1 201 ? -2.105 -17.340 -2.066 1.00 90.25 201 ASN A N 1
ATOM 1489 C CA . ASN A 1 201 ? -2.057 -17.922 -3.409 1.00 90.25 201 ASN A CA 1
ATOM 1490 C C . ASN A 1 201 ? -3.250 -17.477 -4.261 1.00 90.25 201 ASN A C 1
ATOM 1492 O O . ASN A 1 201 ? -3.056 -17.134 -5.425 1.00 90.25 201 ASN A O 1
ATOM 1496 N N . LEU A 1 202 ? -4.452 -17.368 -3.683 1.00 91.62 202 LEU A N 1
ATOM 1497 C CA . LEU A 1 202 ? -5.603 -16.787 -4.384 1.00 91.62 202 LEU A CA 1
ATOM 1498 C C . LEU A 1 202 ? -5.346 -15.323 -4.788 1.00 91.62 202 LEU A C 1
ATOM 1500 O O . LEU A 1 202 ? -5.718 -14.928 -5.888 1.00 91.62 202 LEU A O 1
ATOM 1504 N N . ARG A 1 203 ? -4.640 -14.535 -3.963 1.00 88.00 203 ARG A N 1
ATOM 1505 C CA . ARG A 1 203 ? -4.246 -13.149 -4.280 1.00 88.00 203 ARG A CA 1
ATOM 1506 C C . ARG A 1 203 ? -3.112 -13.064 -5.301 1.00 88.00 203 ARG A C 1
ATOM 1508 O O . ARG A 1 203 ? -3.043 -12.098 -6.056 1.00 88.00 203 ARG A O 1
ATOM 1515 N N . ARG A 1 204 ? -2.211 -14.048 -5.342 1.00 89.19 204 ARG A N 1
ATOM 1516 C CA . ARG A 1 204 ? -1.208 -14.184 -6.414 1.00 89.19 204 ARG A CA 1
ATOM 1517 C C . ARG A 1 204 ? -1.898 -14.482 -7.751 1.00 89.19 204 ARG A C 1
ATOM 1519 O O . ARG A 1 204 ? -1.603 -13.805 -8.728 1.00 89.19 204 ARG A O 1
ATOM 1526 N N . ILE A 1 205 ? -2.876 -15.393 -7.769 1.00 92.19 205 ILE A N 1
ATOM 1527 C CA . ILE A 1 205 ? -3.709 -15.689 -8.950 1.00 92.19 205 ILE A CA 1
ATOM 1528 C C . ILE A 1 205 ? -4.514 -14.452 -9.382 1.00 92.19 205 ILE A C 1
ATOM 1530 O O . ILE A 1 205 ? -4.495 -14.106 -10.556 1.00 92.19 205 ILE A O 1
ATOM 1534 N N . GLU A 1 206 ? -5.161 -13.740 -8.452 1.00 89.94 206 GLU A N 1
ATOM 1535 C CA . GLU A 1 206 ? -5.912 -12.499 -8.722 1.00 89.94 206 GLU A CA 1
ATOM 1536 C C . GLU A 1 206 ? -5.025 -11.399 -9.342 1.00 89.94 206 GLU A C 1
ATOM 1538 O O . GLU A 1 206 ? -5.425 -10.751 -10.312 1.00 89.94 206 GLU A O 1
ATOM 1543 N N . ARG A 1 207 ? -3.797 -11.215 -8.827 1.00 86.38 207 ARG A N 1
ATOM 1544 C CA . ARG A 1 207 ? -2.810 -10.269 -9.379 1.00 86.38 207 ARG A CA 1
ATOM 1545 C C . ARG A 1 207 ? -2.365 -10.656 -10.790 1.00 86.38 207 ARG A C 1
ATOM 1547 O O . ARG A 1 207 ? -2.410 -9.810 -11.680 1.00 86.38 207 ARG A O 1
ATOM 1554 N N . GLU A 1 208 ? -1.987 -11.914 -11.014 1.00 88.31 208 GLU A N 1
ATOM 1555 C CA . GLU A 1 208 ? -1.543 -12.374 -12.336 1.00 88.31 208 GLU A CA 1
ATOM 1556 C C . GLU A 1 208 ? -2.674 -12.362 -13.371 1.00 88.31 208 GLU A C 1
ATOM 1558 O O . GLU A 1 208 ? -2.460 -11.918 -14.495 1.00 88.31 208 GLU A O 1
ATOM 1563 N N . LEU A 1 209 ? -3.898 -12.732 -12.986 1.00 89.75 209 LEU A N 1
ATOM 1564 C CA . LEU A 1 209 ? -5.078 -12.648 -13.849 1.00 89.75 209 LEU A CA 1
ATOM 1565 C C . LEU A 1 209 ? -5.345 -11.204 -14.306 1.00 89.75 209 LEU A C 1
ATOM 1567 O O . LEU A 1 209 ? -5.641 -10.963 -15.476 1.00 89.75 209 LEU A O 1
ATOM 1571 N N . ASN A 1 210 ? -5.195 -10.223 -13.414 1.00 86.25 210 ASN A N 1
ATOM 1572 C CA . ASN A 1 210 ? -5.324 -8.814 -13.786 1.00 86.25 210 ASN A CA 1
ATOM 1573 C C . ASN A 1 210 ? -4.137 -8.326 -14.642 1.00 86.25 210 ASN A C 1
ATOM 1575 O O . ASN A 1 210 ? -4.366 -7.632 -15.631 1.00 86.25 210 ASN A O 1
ATOM 1579 N N . ARG A 1 211 ? -2.902 -8.778 -14.371 1.00 85.50 211 ARG A N 1
ATOM 1580 C CA . ARG A 1 211 ? -1.731 -8.512 -15.233 1.00 85.50 211 ARG A CA 1
ATOM 1581 C C . ARG A 1 211 ? -1.926 -9.046 -16.657 1.00 85.50 211 ARG A C 1
ATOM 1583 O O . ARG A 1 211 ? -1.580 -8.355 -17.615 1.00 85.50 211 ARG A O 1
ATOM 1590 N N . VAL A 1 212 ? -2.503 -10.241 -16.808 1.00 87.12 212 VAL A N 1
ATOM 1591 C CA . VAL A 1 212 ? -2.866 -10.825 -18.111 1.00 87.12 212 VAL A CA 1
ATOM 1592 C C . VAL A 1 212 ? -3.948 -9.988 -18.797 1.00 87.12 212 VAL A C 1
ATOM 1594 O O . VAL A 1 212 ? -3.774 -9.615 -19.954 1.00 87.12 212 VAL A O 1
ATOM 1597 N N . ARG A 1 213 ? -5.020 -9.608 -18.090 1.00 85.50 213 ARG A N 1
ATOM 1598 C CA . ARG A 1 213 ? -6.095 -8.750 -18.631 1.00 85.50 213 ARG A CA 1
ATOM 1599 C C . ARG A 1 213 ? -5.581 -7.396 -19.137 1.00 85.50 213 ARG A C 1
ATOM 1601 O O . ARG A 1 213 ? -5.997 -6.957 -20.213 1.00 85.50 213 ARG A O 1
ATOM 1608 N N . ASP A 1 214 ? -4.662 -6.755 -18.416 1.00 84.56 214 ASP A N 1
ATOM 1609 C CA . ASP A 1 214 ? -4.019 -5.504 -18.844 1.00 84.56 214 ASP A CA 1
ATOM 1610 C C . ASP A 1 214 ? -3.119 -5.709 -20.074 1.00 84.56 214 ASP A C 1
ATOM 1612 O O . ASP A 1 214 ? -3.096 -4.876 -20.987 1.00 84.56 214 ASP A O 1
ATOM 1616 N N . LEU A 1 215 ? -2.413 -6.842 -20.139 1.00 86.19 215 LEU A N 1
ATOM 1617 C CA . LEU A 1 215 ? -1.567 -7.216 -21.270 1.00 86.19 215 LEU A CA 1
ATOM 1618 C C . LEU A 1 215 ? -2.388 -7.490 -22.535 1.00 86.19 215 LEU A C 1
ATOM 1620 O O . LEU A 1 215 ? -2.085 -6.909 -23.577 1.00 86.19 215 LEU A O 1
ATOM 1624 N N . GLU A 1 216 ? -3.460 -8.280 -22.445 1.00 85.50 216 GLU A N 1
ATOM 1625 C CA . GLU A 1 216 ? -4.410 -8.493 -23.547 1.00 85.50 216 GLU A CA 1
ATOM 1626 C C . GLU A 1 216 ? -5.041 -7.169 -24.003 1.00 85.50 216 GLU A C 1
ATOM 1628 O O . GLU A 1 216 ? -5.089 -6.868 -25.198 1.00 85.50 216 GLU A O 1
ATOM 1633 N N . THR A 1 217 ? -5.445 -6.319 -23.052 1.00 85.62 217 THR A N 1
ATOM 1634 C CA . THR A 1 217 ? -5.993 -4.981 -23.328 1.00 85.62 217 THR A CA 1
ATOM 1635 C C . THR A 1 217 ? -5.000 -4.107 -24.097 1.00 85.62 217 THR A C 1
ATOM 1637 O O . THR A 1 217 ? -5.378 -3.435 -25.062 1.00 85.62 217 THR A O 1
ATOM 1640 N N . LYS A 1 218 ? -3.715 -4.122 -23.720 1.00 86.69 218 LYS A N 1
ATOM 1641 C CA . LYS A 1 218 ? -2.657 -3.383 -24.423 1.00 86.69 218 LYS A CA 1
ATOM 1642 C C . LYS A 1 218 ? -2.356 -3.985 -25.798 1.00 86.69 218 LYS A C 1
ATOM 1644 O O . LYS A 1 218 ? -2.261 -3.226 -26.762 1.00 86.69 218 LYS A O 1
ATOM 1649 N N . ARG A 1 219 ? -2.263 -5.317 -25.911 1.00 87.69 219 ARG A N 1
ATOM 1650 C CA . ARG A 1 219 ? -2.040 -6.043 -27.176 1.00 87.69 219 ARG A CA 1
ATOM 1651 C C . ARG A 1 219 ? -3.120 -5.697 -28.199 1.00 87.69 219 ARG A C 1
ATOM 1653 O O . ARG A 1 219 ? -2.793 -5.268 -29.304 1.00 87.69 219 ARG A O 1
ATOM 1660 N N . ALA A 1 220 ? -4.392 -5.792 -27.811 1.00 85.75 220 ALA A N 1
ATOM 1661 C CA . ALA A 1 220 ? -5.527 -5.458 -28.667 1.00 85.75 220 ALA A CA 1
ATOM 1662 C C . ALA A 1 220 ? -5.493 -3.984 -29.121 1.00 85.75 220 ALA A C 1
ATOM 1664 O O . ALA A 1 220 ? -5.651 -3.692 -30.309 1.00 85.75 220 ALA A O 1
ATOM 1665 N N . ARG A 1 221 ? -5.227 -3.041 -28.201 1.00 85.38 221 ARG A N 1
ATOM 1666 C CA . ARG A 1 221 ? -5.108 -1.604 -28.524 1.00 85.38 221 ARG A CA 1
ATOM 1667 C C . ARG A 1 221 ? -3.977 -1.314 -29.519 1.00 85.38 221 ARG A C 1
ATOM 1669 O O . ARG A 1 221 ? -4.190 -0.543 -30.453 1.00 85.38 221 ARG A O 1
ATOM 1676 N N . VAL A 1 222 ? -2.808 -1.938 -29.349 1.00 87.38 222 VAL A N 1
ATOM 1677 C CA . VAL A 1 222 ? -1.665 -1.806 -30.273 1.00 87.38 222 VAL A CA 1
ATOM 1678 C C . VAL A 1 222 ? -1.983 -2.414 -31.641 1.00 87.38 222 VAL A C 1
ATOM 1680 O O . VAL A 1 222 ? -1.743 -1.768 -32.659 1.00 87.38 222 VAL A O 1
ATOM 1683 N N . ALA A 1 223 ? -2.591 -3.602 -31.687 1.00 86.25 223 ALA A N 1
ATOM 1684 C CA . ALA A 1 223 ? -2.981 -4.246 -32.941 1.00 86.25 223 ALA A CA 1
ATOM 1685 C C . ALA A 1 223 ? -3.980 -3.400 -33.750 1.00 86.25 223 ALA A C 1
ATOM 1687 O O . ALA A 1 223 ? -3.797 -3.208 -34.951 1.00 86.25 223 ALA A O 1
ATOM 1688 N N . LEU A 1 224 ? -4.991 -2.817 -33.094 1.00 86.19 224 LEU A N 1
ATOM 1689 C CA . LEU A 1 224 ? -5.945 -1.911 -33.742 1.00 86.19 224 LEU A CA 1
ATOM 1690 C C . LEU A 1 224 ? -5.286 -0.608 -34.230 1.00 86.19 224 LEU A C 1
ATOM 1692 O O . LEU A 1 224 ? -5.660 -0.093 -35.284 1.00 86.19 224 LEU A O 1
ATOM 1696 N N . ALA A 1 225 ? -4.298 -0.076 -33.504 1.00 85.62 225 ALA A N 1
ATOM 1697 C CA . ALA A 1 225 ? -3.533 1.088 -33.952 1.00 85.62 225 ALA A CA 1
ATOM 1698 C C . ALA A 1 225 ? -2.696 0.771 -35.208 1.00 85.62 225 ALA A C 1
ATOM 1700 O O . ALA A 1 225 ? -2.738 1.525 -36.180 1.00 85.62 225 ALA A O 1
ATOM 1701 N N . LEU A 1 226 ? -2.018 -0.382 -35.230 1.00 86.25 226 LEU A N 1
ATOM 1702 C CA . LEU A 1 226 ? -1.272 -0.878 -36.393 1.00 86.25 226 LEU A CA 1
ATOM 1703 C C . LEU A 1 226 ? -2.179 -1.157 -37.597 1.00 86.25 226 LEU A C 1
ATOM 1705 O O . LEU A 1 226 ? -1.829 -0.792 -38.718 1.00 86.25 226 LEU A O 1
ATOM 1709 N N . GLN A 1 227 ? -3.355 -1.753 -37.384 1.00 85.62 227 GLN A N 1
ATOM 1710 C CA . GLN A 1 227 ? -4.323 -2.014 -38.452 1.00 85.62 227 GLN A CA 1
ATOM 1711 C C . GLN A 1 227 ? -4.836 -0.704 -39.069 1.00 85.62 227 GLN A C 1
ATOM 1713 O O . GLN A 1 227 ? -4.865 -0.572 -40.291 1.00 85.62 227 GLN A O 1
ATOM 1718 N N . ARG A 1 228 ? -5.172 0.297 -38.240 1.00 86.31 228 ARG A N 1
ATOM 1719 C CA . ARG A 1 228 ? -5.574 1.640 -38.702 1.00 86.31 228 ARG A CA 1
ATOM 1720 C C . ARG A 1 228 ? -4.459 2.350 -39.476 1.00 86.31 228 ARG A C 1
ATOM 1722 O O . ARG A 1 228 ? -4.747 2.999 -40.475 1.00 86.31 228 ARG A O 1
ATOM 1729 N N . GLY A 1 229 ? -3.204 2.179 -39.060 1.00 82.31 229 GLY A N 1
ATOM 1730 C CA . GLY A 1 229 ? -2.025 2.652 -39.794 1.00 82.31 229 GLY A CA 1
ATOM 1731 C C . GLY A 1 229 ? -1.665 1.831 -41.041 1.00 82.31 229 GLY A C 1
ATOM 1732 O O . GLY A 1 229 ? -0.722 2.192 -41.734 1.00 82.31 229 GLY A O 1
ATOM 1733 N N . LYS A 1 230 ? -2.381 0.734 -41.341 1.00 84.12 230 LYS A N 1
ATOM 1734 C CA . LYS A 1 230 ? -2.038 -0.251 -42.391 1.00 84.12 230 LYS A CA 1
ATOM 1735 C C . LYS A 1 230 ? -0.631 -0.864 -42.234 1.00 84.12 230 LYS A C 1
ATOM 1737 O O . LYS A 1 230 ? -0.017 -1.280 -43.211 1.00 84.12 230 LYS A O 1
ATOM 1742 N N . HIS A 1 231 ? -0.136 -0.945 -40.999 1.00 81.38 231 HIS A N 1
ATOM 1743 C CA . HIS A 1 231 ? 1.187 -1.474 -40.643 1.00 81.38 231 HIS A CA 1
ATOM 1744 C C . HIS A 1 231 ? 1.148 -2.867 -39.991 1.00 81.38 231 HIS A C 1
ATOM 1746 O O . HIS A 1 231 ? 2.196 -3.431 -39.687 1.00 81.38 231 HIS A O 1
ATOM 1752 N N . LEU A 1 232 ? -0.040 -3.436 -39.758 1.00 83.50 232 LEU A N 1
ATOM 1753 C CA . LEU A 1 232 ? -0.189 -4.781 -39.196 1.00 83.50 232 LEU A CA 1
ATOM 1754 C C . LEU A 1 232 ? 0.100 -5.853 -40.263 1.00 83.50 232 LEU A C 1
ATOM 1756 O O . LEU A 1 232 ? -0.810 -6.290 -40.966 1.00 83.50 232 LEU A O 1
ATOM 1760 N N . THR A 1 233 ? 1.362 -6.270 -40.387 1.00 84.50 233 THR A N 1
ATOM 1761 C CA . THR A 1 233 ? 1.749 -7.448 -41.184 1.00 84.50 233 THR A CA 1
ATOM 1762 C C . THR A 1 233 ? 1.407 -8.752 -40.443 1.00 84.50 233 THR A C 1
ATOM 1764 O O . THR A 1 233 ? 1.269 -8.728 -39.214 1.00 84.50 233 THR A O 1
ATOM 1767 N N . PRO A 1 234 ? 1.296 -9.904 -41.138 1.00 79.44 234 PRO A N 1
ATOM 1768 C CA . PRO A 1 234 ? 1.065 -11.198 -40.489 1.00 79.44 234 PRO A CA 1
ATOM 1769 C C . PRO A 1 234 ? 2.123 -11.528 -39.426 1.00 79.44 234 PRO A C 1
ATOM 1771 O O . PRO A 1 234 ? 1.774 -11.925 -38.315 1.00 79.44 234 PRO A O 1
ATOM 1774 N N . ASP A 1 235 ? 3.400 -11.280 -39.727 1.00 76.00 235 ASP A N 1
ATOM 1775 C CA . ASP A 1 235 ? 4.528 -11.594 -38.838 1.00 76.00 235 ASP A CA 1
ATOM 1776 C C . ASP A 1 235 ? 4.557 -10.689 -37.600 1.00 76.00 235 ASP A C 1
ATOM 1778 O O . ASP A 1 235 ? 4.837 -11.147 -36.490 1.00 76.00 235 ASP A O 1
ATOM 1782 N N . LEU A 1 236 ? 4.195 -9.408 -37.753 1.00 76.81 236 LEU A N 1
ATOM 1783 C CA . LEU A 1 236 ? 4.018 -8.488 -36.627 1.00 76.81 236 LEU A CA 1
ATOM 1784 C C . LEU A 1 236 ? 2.796 -8.877 -35.779 1.00 76.81 236 LEU A C 1
ATOM 1786 O O . LEU A 1 236 ? 2.844 -8.773 -34.554 1.00 76.81 236 LEU A O 1
ATOM 1790 N N . GLY A 1 237 ? 1.728 -9.381 -36.407 1.00 81.69 237 GLY A N 1
ATOM 1791 C CA . GLY A 1 237 ? 0.579 -9.971 -35.719 1.00 81.69 237 GLY A CA 1
ATOM 1792 C C . GLY A 1 237 ? 0.963 -11.189 -34.874 1.00 81.69 237 GLY A C 1
ATOM 1793 O O . GLY A 1 237 ? 0.630 -11.234 -33.691 1.00 81.69 237 GLY A O 1
ATOM 1794 N N . GLN A 1 238 ? 1.728 -12.131 -35.435 1.00 81.19 238 GLN A N 1
ATOM 1795 C CA . GLN A 1 238 ? 2.257 -13.286 -34.696 1.00 81.19 238 GLN A CA 1
ATOM 1796 C C . GLN A 1 238 ? 3.204 -12.859 -33.567 1.00 81.19 238 GLN A C 1
ATOM 1798 O O . GLN A 1 238 ? 3.048 -13.312 -32.434 1.00 81.19 238 GLN A O 1
ATOM 1803 N N . SER A 1 239 ? 4.112 -11.915 -33.830 1.00 80.06 239 SER A N 1
ATOM 1804 C CA . SER A 1 239 ? 5.022 -11.359 -32.816 1.00 80.06 239 SER A CA 1
ATOM 1805 C C . SER A 1 239 ? 4.257 -10.744 -31.639 1.00 80.06 239 SER A C 1
ATOM 1807 O O . SER A 1 239 ? 4.611 -10.951 -30.480 1.00 80.06 239 SER A O 1
ATOM 1809 N N . LEU A 1 240 ? 3.162 -10.026 -31.915 1.00 83.50 240 LEU A N 1
ATOM 1810 C CA . LEU A 1 240 ? 2.280 -9.485 -30.880 1.00 83.50 240 LEU A CA 1
ATOM 1811 C C . LEU A 1 240 ? 1.544 -10.585 -30.108 1.00 83.50 240 LEU A C 1
ATOM 1813 O O . LEU A 1 240 ? 1.417 -10.463 -28.894 1.00 83.50 240 LEU A O 1
ATOM 1817 N N . LEU A 1 241 ? 1.072 -11.646 -30.770 1.00 84.38 241 LEU A N 1
ATOM 1818 C CA . LEU A 1 241 ? 0.391 -12.784 -30.130 1.00 84.38 241 LEU A CA 1
ATOM 1819 C C . LEU A 1 241 ? 1.316 -13.618 -29.225 1.00 84.38 241 LEU A C 1
ATOM 1821 O O . LEU A 1 241 ? 0.830 -14.190 -28.246 1.00 84.38 241 LEU A O 1
ATOM 1825 N N . GLN A 1 242 ? 2.616 -13.659 -29.538 1.00 83.12 242 GLN A N 1
ATOM 1826 C CA . GLN A 1 242 ? 3.665 -14.342 -28.768 1.00 83.12 242 GLN A CA 1
ATOM 1827 C C . GLN A 1 242 ? 4.248 -13.495 -27.622 1.00 83.12 242 GLN A C 1
ATOM 1829 O O . GLN A 1 242 ? 4.779 -14.053 -26.669 1.00 83.12 242 GLN A O 1
ATOM 1834 N N . ALA A 1 243 ? 4.153 -12.162 -27.684 1.00 81.88 243 ALA A N 1
ATOM 1835 C CA . ALA A 1 243 ? 4.716 -11.258 -26.677 1.00 81.88 243 ALA A CA 1
ATOM 1836 C C . ALA A 1 243 ? 4.159 -11.519 -25.258 1.00 81.88 243 ALA A C 1
ATOM 1838 O O . ALA A 1 243 ? 2.968 -11.306 -25.018 1.00 81.88 243 ALA A O 1
ATOM 1839 N N . GLU A 1 244 ? 5.012 -11.937 -24.315 1.00 83.88 244 GLU A N 1
ATOM 1840 C CA . GLU A 1 244 ? 4.612 -12.336 -22.951 1.00 83.88 244 GLU A CA 1
ATOM 1841 C C . GLU A 1 244 ? 4.625 -11.195 -21.917 1.00 83.88 244 GLU A C 1
ATOM 1843 O O . GLU A 1 244 ? 4.102 -11.356 -20.809 1.00 83.88 244 GLU A O 1
ATOM 1848 N N . SER A 1 245 ? 5.185 -10.027 -22.255 1.00 80.38 245 SER A N 1
ATOM 1849 C CA . SER A 1 245 ? 5.202 -8.856 -21.373 1.00 80.38 245 SER A CA 1
ATOM 1850 C C . SER A 1 245 ? 4.630 -7.583 -22.010 1.00 80.38 245 SER A C 1
ATOM 1852 O O . SER A 1 245 ? 4.564 -7.402 -23.228 1.00 80.38 245 SER A O 1
ATOM 1854 N N . LEU A 1 246 ? 4.273 -6.628 -21.144 1.00 79.25 246 LEU A N 1
ATOM 1855 C CA . LEU A 1 246 ? 3.914 -5.264 -21.543 1.00 79.25 246 LEU A CA 1
ATOM 1856 C C . LEU A 1 246 ? 5.076 -4.524 -22.230 1.00 79.25 246 LEU A C 1
ATOM 1858 O O . LEU A 1 246 ? 4.824 -3.525 -22.908 1.00 79.25 246 LEU A O 1
ATOM 1862 N N . GLU A 1 247 ? 6.317 -4.972 -22.028 1.00 75.81 247 GLU A N 1
ATOM 1863 C CA . GLU A 1 247 ? 7.541 -4.334 -22.518 1.00 75.81 247 GLU A CA 1
ATOM 1864 C C . GLU A 1 247 ? 7.899 -4.824 -23.926 1.00 75.81 247 GLU A C 1
ATOM 1866 O O . GLU A 1 247 ? 8.272 -4.008 -24.767 1.00 75.81 247 GLU A O 1
ATOM 1871 N N . ASP A 1 248 ? 7.650 -6.101 -24.228 1.00 76.25 248 ASP A N 1
ATOM 1872 C CA . ASP A 1 248 ? 7.732 -6.661 -25.585 1.00 76.25 248 ASP A CA 1
ATOM 1873 C C . ASP A 1 248 ? 6.716 -5.981 -26.513 1.00 76.25 248 ASP A C 1
ATOM 1875 O O . ASP A 1 248 ? 7.060 -5.520 -27.601 1.00 76.25 248 ASP A O 1
ATOM 1879 N N . ILE A 1 249 ? 5.473 -5.809 -26.043 1.00 82.56 249 ILE A N 1
ATOM 1880 C CA . ILE A 1 249 ? 4.431 -5.066 -26.772 1.00 82.56 249 ILE A CA 1
ATOM 1881 C C . ILE A 1 249 ? 4.852 -3.601 -26.992 1.00 82.56 249 ILE A C 1
ATOM 1883 O O . ILE A 1 249 ? 4.603 -3.041 -28.059 1.00 82.56 249 ILE A O 1
ATOM 1887 N N . ASP A 1 250 ? 5.519 -2.965 -26.020 1.00 79.25 250 ASP A N 1
ATOM 1888 C CA . ASP A 1 250 ? 6.051 -1.605 -26.191 1.00 79.25 250 ASP A CA 1
ATOM 1889 C C . ASP A 1 250 ? 7.239 -1.538 -27.161 1.00 79.25 250 ASP A C 1
ATOM 1891 O O . ASP A 1 250 ? 7.396 -0.523 -27.843 1.00 79.25 250 ASP A O 1
ATOM 1895 N N . ALA A 1 251 ? 8.057 -2.592 -27.239 1.00 72.19 251 ALA A N 1
ATOM 1896 C CA . ALA A 1 251 ? 9.166 -2.706 -28.181 1.00 72.19 251 ALA A CA 1
ATOM 1897 C C . ALA A 1 251 ? 8.669 -2.912 -29.621 1.00 72.19 251 ALA A C 1
ATOM 1899 O O . ALA A 1 251 ? 9.156 -2.234 -30.524 1.00 72.19 251 ALA A O 1
ATOM 1900 N N . LEU A 1 252 ? 7.652 -3.758 -29.823 1.00 79.88 252 LEU A N 1
ATOM 1901 C CA . LEU A 1 252 ? 6.983 -3.958 -31.116 1.00 79.88 252 LEU A CA 1
ATOM 1902 C C . LEU A 1 252 ? 6.222 -2.701 -31.578 1.00 79.88 252 LEU A C 1
ATOM 1904 O O . LEU A 1 252 ? 6.185 -2.399 -32.768 1.00 79.88 252 LEU A O 1
ATOM 1908 N N . TRP A 1 253 ? 5.647 -1.932 -30.648 1.00 82.00 253 TRP A N 1
ATOM 1909 C CA . TRP A 1 253 ? 4.937 -0.680 -30.948 1.00 82.00 253 TRP A CA 1
ATOM 1910 C C . TRP A 1 253 ? 5.870 0.539 -31.109 1.00 82.00 253 TRP A C 1
ATOM 1912 O O . TRP A 1 253 ? 5.494 1.533 -31.730 1.00 82.00 253 TRP A O 1
ATOM 1922 N N . ALA A 1 254 ? 7.097 0.492 -30.579 1.00 73.31 254 ALA A N 1
ATOM 1923 C CA . ALA A 1 254 ? 8.037 1.619 -30.573 1.00 73.31 254 ALA A CA 1
ATOM 1924 C C . ALA A 1 254 ? 8.373 2.244 -31.949 1.00 73.31 254 ALA A C 1
ATOM 1926 O O . ALA A 1 254 ? 8.500 3.470 -31.983 1.00 73.31 254 ALA A O 1
ATOM 1927 N N . PRO A 1 255 ? 8.503 1.496 -33.066 1.00 73.50 255 PRO A N 1
ATOM 1928 C CA . PRO A 1 255 ? 8.774 2.085 -34.383 1.00 73.50 255 PRO A CA 1
ATOM 1929 C C . PRO A 1 255 ? 7.647 2.986 -34.908 1.00 73.50 255 PRO A C 1
ATOM 1931 O O . PRO A 1 255 ? 7.911 3.898 -35.684 1.00 73.50 255 PRO A O 1
ATOM 1934 N N . PHE A 1 256 ? 6.407 2.737 -34.474 1.00 76.94 256 PHE A N 1
ATOM 1935 C CA . PHE A 1 256 ? 5.186 3.341 -35.019 1.00 76.94 256 PHE A CA 1
ATOM 1936 C C . PHE A 1 256 ? 4.632 4.491 -34.164 1.00 76.94 256 PHE A C 1
ATOM 1938 O O . PHE A 1 256 ? 3.691 5.176 -34.565 1.00 76.94 256 PHE A O 1
ATOM 1945 N N . LYS A 1 257 ? 5.216 4.734 -32.984 1.00 71.56 257 LYS A N 1
ATOM 1946 C CA . LYS A 1 257 ? 4.950 5.944 -32.194 1.00 71.56 257 LYS A CA 1
ATOM 1947 C C . LYS A 1 257 ? 5.525 7.151 -32.938 1.00 71.56 257 LYS A C 1
ATOM 1949 O O . LYS A 1 257 ? 6.662 7.100 -33.400 1.00 71.56 257 LYS A O 1
ATOM 1954 N N . ALA A 1 258 ? 4.767 8.246 -33.021 1.00 60.53 258 ALA A N 1
ATOM 1955 C CA . ALA A 1 258 ? 5.211 9.472 -33.682 1.00 60.53 258 ALA A CA 1
ATOM 1956 C C . ALA A 1 258 ? 6.496 10.016 -33.025 1.00 60.53 258 ALA A C 1
ATOM 1958 O O . ALA A 1 258 ? 6.465 10.564 -31.922 1.00 60.53 258 ALA A O 1
ATOM 1959 N N . LYS A 1 259 ? 7.641 9.829 -33.691 1.00 57.19 259 LYS A N 1
ATOM 1960 C CA . LYS A 1 259 ? 8.948 10.291 -33.212 1.00 57.19 259 LYS A CA 1
ATOM 1961 C C . LYS A 1 259 ? 9.076 11.809 -33.397 1.00 57.19 259 LYS A C 1
ATOM 1963 O O . LYS A 1 259 ? 8.788 12.333 -34.471 1.00 57.19 259 LYS A O 1
ATOM 1968 N N . ARG A 1 260 ? 9.609 12.504 -32.382 1.00 60.34 260 ARG A N 1
ATOM 1969 C CA . ARG A 1 260 ? 10.383 13.739 -32.620 1.00 60.34 260 ARG A CA 1
ATOM 1970 C C . ARG A 1 260 ? 11.530 13.387 -33.570 1.00 60.34 260 ARG A C 1
ATOM 1972 O O . ARG A 1 260 ? 12.139 12.342 -33.354 1.00 60.34 260 ARG A O 1
ATOM 1979 N N . GLN A 1 261 ? 11.844 14.249 -34.542 1.00 70.44 261 GLN A N 1
ATOM 1980 C CA . GLN A 1 261 ? 12.955 14.032 -35.480 1.00 70.44 261 GLN A CA 1
ATOM 1981 C C . GLN A 1 261 ? 14.238 13.647 -34.726 1.00 70.44 261 GLN A C 1
ATOM 1983 O O . GLN A 1 261 ? 14.819 14.460 -34.005 1.00 70.44 261 GLN A O 1
ATOM 1988 N N . THR A 1 262 ? 14.655 12.387 -34.857 1.00 82.44 262 THR A N 1
ATOM 1989 C CA . THR A 1 262 ? 15.911 11.899 -34.278 1.00 82.44 262 THR A CA 1
ATOM 1990 C C . THR A 1 262 ? 17.086 12.269 -35.181 1.00 82.44 262 THR A C 1
ATOM 1992 O O . THR A 1 262 ? 16.906 12.571 -36.360 1.00 82.44 262 THR A O 1
ATOM 1995 N N . ARG A 1 263 ? 18.318 12.213 -34.660 1.00 85.81 263 ARG A N 1
ATOM 1996 C CA . ARG A 1 263 ? 19.517 12.449 -35.483 1.00 85.81 263 ARG A CA 1
ATOM 1997 C C . ARG A 1 263 ? 19.615 11.463 -36.652 1.00 85.81 263 ARG A C 1
ATOM 1999 O O . ARG A 1 263 ? 19.924 11.882 -37.760 1.00 85.81 263 ARG A O 1
ATOM 2006 N N . ALA A 1 264 ? 19.253 10.196 -36.430 1.00 84.00 264 ALA A N 1
ATOM 2007 C CA . ALA A 1 264 ? 19.142 9.198 -37.490 1.00 84.00 264 ALA A CA 1
ATOM 2008 C C . ALA A 1 264 ? 18.096 9.589 -38.545 1.00 84.00 264 ALA A C 1
ATOM 2010 O O . ALA A 1 264 ? 18.340 9.427 -39.735 1.00 84.00 264 ALA A O 1
ATOM 2011 N N . GLN A 1 265 ? 16.940 10.128 -38.139 1.00 84.44 265 GLN A N 1
ATOM 2012 C CA . GLN A 1 265 ? 15.919 10.597 -39.083 1.00 84.44 265 GLN A CA 1
ATOM 2013 C C . GLN A 1 265 ? 16.384 11.814 -39.895 1.00 84.44 265 GLN A C 1
ATOM 2015 O O . GLN A 1 265 ? 16.120 11.851 -41.092 1.00 84.44 265 GLN A O 1
ATOM 2020 N N . VAL A 1 266 ? 17.113 12.756 -39.286 1.00 86.25 266 VAL A N 1
ATOM 2021 C CA . VAL A 1 266 ? 17.717 13.900 -39.997 1.00 86.25 266 VAL A CA 1
ATOM 2022 C C . VAL A 1 266 ? 18.775 13.420 -41.001 1.00 86.25 266 VAL A C 1
ATOM 2024 O O . VAL A 1 266 ? 18.717 13.778 -42.176 1.00 86.25 266 VAL A O 1
ATOM 2027 N N . ALA A 1 267 ? 19.676 12.527 -40.584 1.00 86.00 267 ALA A N 1
ATOM 2028 C CA . ALA A 1 267 ? 20.675 11.909 -41.459 1.00 86.00 267 ALA A CA 1
ATOM 2029 C C . ALA A 1 267 ? 20.041 11.102 -42.615 1.00 86.00 267 ALA A C 1
ATOM 2031 O O . ALA A 1 267 ? 20.528 11.144 -43.744 1.00 86.00 267 ALA A O 1
ATOM 2032 N N . LYS A 1 268 ? 18.912 10.423 -42.368 1.00 85.25 268 LYS A N 1
ATOM 2033 C CA . LYS A 1 268 ? 18.109 9.748 -43.402 1.00 85.25 268 LYS A CA 1
ATOM 2034 C C . LYS A 1 268 ? 17.490 10.732 -44.398 1.00 85.25 268 LYS A C 1
ATOM 2036 O O . LYS A 1 268 ? 17.578 10.487 -45.596 1.00 85.25 268 LYS A O 1
ATOM 2041 N N . SER A 1 269 ? 16.920 11.856 -43.947 1.00 85.75 269 SER A N 1
ATOM 2042 C CA . SER A 1 269 ? 16.416 12.899 -44.862 1.00 85.75 269 SER A CA 1
ATOM 2043 C C . SER A 1 269 ? 17.518 13.589 -45.675 1.00 85.75 269 SER A C 1
ATOM 2045 O O . SER A 1 269 ? 17.234 14.105 -46.749 1.00 85.75 269 SER A O 1
ATOM 2047 N N . LEU A 1 270 ? 18.768 13.538 -45.205 1.00 87.25 270 LEU A N 1
ATOM 2048 C CA . LEU A 1 270 ? 19.964 13.987 -45.927 1.00 87.25 270 LEU A CA 1
ATOM 2049 C C . LEU A 1 270 ? 20.550 12.914 -46.868 1.00 87.25 270 LEU A C 1
ATOM 2051 O O . LEU A 1 270 ? 21.621 13.111 -47.434 1.00 87.25 270 LEU A O 1
ATOM 2055 N N . GLY A 1 271 ? 19.871 11.774 -47.047 1.00 85.50 271 GLY A N 1
ATOM 2056 C CA . GLY A 1 271 ? 20.277 10.729 -47.991 1.00 85.50 271 GLY A CA 1
ATOM 2057 C C . GLY A 1 271 ? 21.472 9.878 -47.547 1.00 85.50 271 GLY A C 1
ATOM 2058 O O . GLY A 1 271 ? 22.050 9.186 -48.376 1.00 85.50 271 GLY A O 1
ATOM 2059 N N . LEU A 1 272 ? 21.841 9.891 -46.260 1.00 87.94 272 LEU A N 1
ATOM 2060 C CA . LEU A 1 272 ? 23.041 9.209 -45.740 1.00 87.94 272 LEU A CA 1
ATOM 2061 C C . LEU A 1 272 ? 22.845 7.710 -45.440 1.00 87.94 272 LEU A C 1
ATOM 2063 O O . LEU A 1 272 ? 23.765 7.034 -44.979 1.00 87.94 272 LEU A O 1
ATOM 2067 N N . GLU A 1 273 ? 21.651 7.170 -45.690 1.00 85.81 273 GLU A N 1
ATOM 2068 C CA . GLU A 1 273 ? 21.328 5.761 -45.435 1.00 85.81 273 GLU A CA 1
ATOM 2069 C C . GLU A 1 273 ? 22.148 4.758 -46.278 1.00 85.81 273 GLU A C 1
ATOM 2071 O O . GLU A 1 273 ? 22.644 3.801 -45.685 1.00 85.81 273 GLU A O 1
ATOM 2076 N N . PRO A 1 274 ? 22.413 4.968 -47.587 1.00 86.88 274 PRO A N 1
ATOM 2077 C CA . PRO A 1 274 ? 23.284 4.079 -48.360 1.00 86.88 274 PRO A CA 1
ATOM 2078 C C . PRO A 1 274 ? 24.719 4.022 -47.821 1.00 86.88 274 PRO A C 1
ATOM 2080 O O . PRO A 1 274 ? 25.342 2.964 -47.855 1.00 86.88 274 PRO A O 1
ATOM 2083 N N . LEU A 1 275 ? 25.237 5.131 -47.276 1.00 85.44 275 LEU A N 1
ATOM 2084 C CA . LEU A 1 275 ? 26.555 5.151 -46.636 1.00 85.44 275 LEU A CA 1
ATOM 2085 C C . LEU A 1 275 ? 26.550 4.350 -45.326 1.00 85.44 275 LEU A C 1
ATOM 2087 O O . LEU A 1 275 ? 27.488 3.601 -45.071 1.00 85.44 275 LEU A O 1
ATOM 2091 N N . ALA A 1 276 ? 25.487 4.453 -44.520 1.00 86.25 276 ALA A N 1
ATOM 2092 C CA . ALA A 1 276 ? 25.324 3.627 -43.322 1.00 86.25 276 ALA A CA 1
ATOM 2093 C C . ALA A 1 276 ? 25.267 2.124 -43.665 1.00 86.25 276 ALA A C 1
ATOM 2095 O O . ALA A 1 276 ? 25.969 1.335 -43.034 1.00 86.25 276 ALA A O 1
ATOM 2096 N N . SER A 1 277 ? 24.515 1.732 -44.701 1.00 85.50 277 SER A N 1
ATOM 2097 C CA . SER A 1 277 ? 24.497 0.348 -45.201 1.00 85.50 277 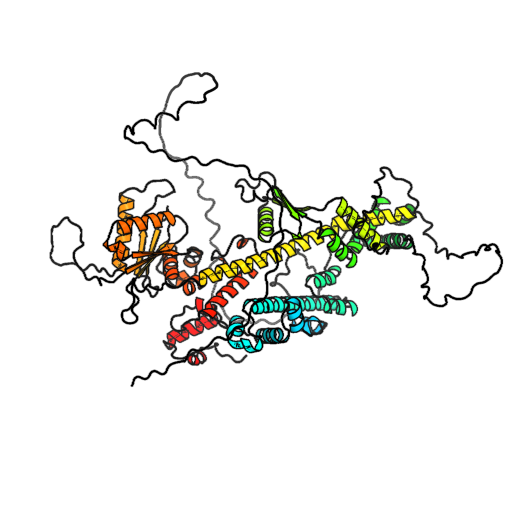SER A CA 1
ATOM 2098 C C . SER A 1 277 ? 25.872 -0.113 -45.694 1.00 85.50 277 SER A C 1
ATOM 2100 O O . SER A 1 277 ? 26.312 -1.193 -45.310 1.00 85.50 277 SER A O 1
ATOM 2102 N N . LEU A 1 278 ? 26.594 0.715 -46.460 1.00 84.31 278 LEU A N 1
ATOM 2103 C CA . LEU A 1 278 ? 27.946 0.403 -46.940 1.00 84.31 278 LEU A CA 1
ATOM 2104 C C . LEU A 1 278 ? 28.931 0.188 -45.778 1.00 84.31 278 LEU A C 1
ATOM 2106 O O . LEU A 1 278 ? 29.695 -0.775 -45.802 1.00 84.31 278 LEU A O 1
ATOM 2110 N N . LEU A 1 279 ? 28.884 1.030 -44.737 1.00 83.62 279 LEU A N 1
ATOM 2111 C CA . LEU A 1 279 ? 29.669 0.839 -43.510 1.00 83.62 279 LEU A CA 1
ATOM 2112 C C . LEU A 1 279 ? 29.346 -0.507 -42.831 1.00 83.62 279 LEU A C 1
ATOM 2114 O O . LEU A 1 279 ? 30.260 -1.210 -42.395 1.00 83.62 279 LEU A O 1
ATOM 2118 N N . GLU A 1 280 ? 28.061 -0.871 -42.739 1.00 82.81 280 GLU A N 1
ATOM 2119 C CA . GLU A 1 280 ? 27.614 -2.112 -42.094 1.00 82.81 280 GLU A CA 1
ATOM 2120 C C . GLU A 1 280 ? 28.008 -3.365 -42.898 1.00 82.81 280 GLU A C 1
ATOM 2122 O O . GLU A 1 280 ? 28.465 -4.357 -42.325 1.00 82.81 280 GLU A O 1
ATOM 2127 N N . GLU A 1 281 ? 27.850 -3.331 -44.222 1.00 81.75 281 GLU A N 1
ATOM 2128 C CA . GLU A 1 281 ? 28.163 -4.441 -45.124 1.00 81.75 281 GLU A CA 1
ATOM 2129 C C . GLU A 1 281 ? 29.668 -4.657 -45.268 1.00 81.75 281 GLU A C 1
ATOM 2131 O O . GLU A 1 281 ? 30.130 -5.785 -45.080 1.00 81.75 281 GLU A O 1
ATOM 2136 N N . ALA A 1 282 ? 30.448 -3.594 -45.497 1.00 77.75 282 ALA A N 1
ATOM 2137 C CA . ALA A 1 282 ? 31.903 -3.687 -45.568 1.00 77.75 282 ALA A CA 1
ATOM 2138 C C . ALA A 1 282 ? 32.474 -4.277 -44.268 1.00 77.75 282 ALA A C 1
ATOM 2140 O O . ALA A 1 282 ? 33.268 -5.214 -44.305 1.00 77.75 282 ALA A O 1
ATOM 2141 N N . ALA A 1 283 ? 32.018 -3.812 -43.099 1.00 74.75 283 ALA A N 1
ATOM 2142 C CA . ALA A 1 283 ? 32.488 -4.341 -41.820 1.00 74.75 283 ALA A CA 1
ATOM 2143 C C . ALA A 1 283 ? 32.190 -5.845 -41.627 1.00 74.75 283 ALA A C 1
ATOM 2145 O O . ALA A 1 283 ? 33.030 -6.549 -41.062 1.00 74.75 283 ALA A O 1
ATOM 2146 N N . LYS A 1 284 ? 31.050 -6.350 -42.126 1.00 74.31 284 LYS A N 1
ATOM 2147 C CA . LYS A 1 284 ? 30.687 -7.783 -42.093 1.00 74.31 284 LYS A CA 1
ATOM 2148 C C . LYS A 1 284 ? 31.462 -8.623 -43.105 1.00 74.31 284 LYS A C 1
ATOM 2150 O O . LYS A 1 284 ? 31.930 -9.700 -42.755 1.00 74.31 284 LYS A O 1
ATOM 2155 N N . GLN A 1 285 ? 31.628 -8.143 -44.340 1.00 68.56 285 GLN A N 1
ATOM 2156 C CA . GLN A 1 285 ? 32.436 -8.821 -45.368 1.00 68.56 285 GLN A CA 1
ATOM 2157 C C . GLN A 1 285 ? 33.895 -8.997 -44.918 1.00 68.56 285 GLN A C 1
ATOM 2159 O O . GLN A 1 285 ? 34.567 -9.947 -45.310 1.00 68.56 285 GLN A O 1
ATOM 2164 N N . LEU A 1 286 ? 34.362 -8.105 -44.041 1.00 59.41 286 LEU A N 1
ATOM 2165 C CA . LEU A 1 286 ? 35.677 -8.134 -43.413 1.00 59.41 286 LEU A CA 1
ATOM 2166 C C . LEU A 1 286 ? 35.766 -9.022 -42.159 1.00 59.41 286 LEU A C 1
ATOM 2168 O O . LEU A 1 286 ? 36.812 -9.018 -41.504 1.00 59.41 286 LEU A O 1
ATOM 2172 N N . ALA A 1 287 ? 34.721 -9.760 -41.774 1.00 54.03 287 ALA A N 1
ATOM 2173 C CA . ALA A 1 287 ? 34.808 -10.782 -40.730 1.00 54.03 287 ALA A CA 1
ATOM 2174 C C . ALA A 1 287 ? 35.620 -12.002 -41.224 1.00 54.03 287 ALA A C 1
ATOM 2176 O O . ALA A 1 287 ? 35.547 -12.352 -42.405 1.00 54.03 287 ALA A O 1
ATOM 2177 N N . PRO A 1 288 ? 36.407 -12.672 -40.360 1.00 47.28 288 PRO A N 1
ATOM 2178 C CA . PRO A 1 288 ? 37.158 -13.853 -40.769 1.00 47.28 288 PRO A CA 1
ATOM 2179 C C . PRO A 1 288 ? 36.195 -15.014 -41.048 1.00 47.28 288 PRO A C 1
ATOM 2181 O O . PRO A 1 288 ? 35.685 -15.642 -40.120 1.00 47.28 288 PRO A O 1
ATOM 2184 N N . ARG A 1 289 ? 35.960 -15.335 -42.330 1.00 35.22 289 ARG A N 1
ATOM 2185 C CA . ARG A 1 289 ? 35.283 -16.587 -42.695 1.00 35.22 289 ARG A CA 1
ATOM 2186 C C . ARG A 1 289 ? 36.061 -17.747 -42.084 1.00 35.22 289 ARG A C 1
ATOM 2188 O O . ARG A 1 289 ? 37.258 -17.904 -42.325 1.00 35.22 289 ARG A O 1
ATOM 2195 N N . LYS A 1 290 ? 35.381 -18.539 -41.261 1.00 35.19 290 LYS A N 1
ATOM 2196 C CA . LYS A 1 290 ? 35.970 -19.726 -40.653 1.00 35.19 290 LYS A CA 1
ATOM 2197 C C . LYS A 1 290 ? 36.151 -20.785 -41.738 1.00 35.19 290 LYS A C 1
ATOM 2199 O O . LYS A 1 290 ? 35.238 -20.987 -42.532 1.00 35.19 290 LYS A O 1
ATOM 2204 N N . ILE A 1 291 ? 37.300 -21.458 -41.747 1.00 34.81 291 ILE A N 1
ATOM 2205 C CA . ILE A 1 291 ? 37.505 -22.650 -42.576 1.00 34.81 291 ILE A CA 1
ATOM 2206 C C . ILE A 1 291 ? 36.444 -23.680 -42.172 1.00 34.81 291 ILE A C 1
ATOM 2208 O O . ILE A 1 291 ? 36.284 -23.972 -40.980 1.00 34.81 291 ILE A O 1
ATOM 2212 N N . GLU A 1 292 ? 35.720 -24.204 -43.155 1.00 30.27 292 GLU A N 1
ATOM 2213 C CA . GLU A 1 292 ? 34.816 -25.331 -42.963 1.00 30.27 292 GLU A CA 1
ATOM 2214 C C . GLU A 1 292 ? 35.669 -26.591 -42.817 1.00 30.27 292 GLU A C 1
ATOM 2216 O O . GLU A 1 292 ? 36.185 -27.138 -43.785 1.00 30.27 292 GLU A O 1
ATOM 2221 N N . ALA A 1 293 ? 35.881 -27.015 -41.571 1.00 32.50 293 ALA A N 1
ATOM 2222 C CA . ALA A 1 293 ? 36.408 -28.340 -41.296 1.00 32.50 293 ALA A CA 1
ATOM 2223 C C . ALA A 1 293 ? 35.284 -29.344 -41.572 1.00 32.50 293 ALA A C 1
ATOM 2225 O O . ALA A 1 293 ? 34.321 -29.412 -40.802 1.00 32.50 293 ALA A O 1
ATOM 2226 N N . GLU A 1 294 ? 35.393 -30.074 -42.681 1.00 31.22 294 GLU A N 1
ATOM 2227 C CA . GLU A 1 294 ? 34.458 -31.141 -43.029 1.00 31.22 294 GLU A CA 1
ATOM 2228 C C . GLU A 1 294 ? 34.362 -32.171 -41.898 1.00 31.22 294 GLU A C 1
ATOM 2230 O O . GLU A 1 294 ? 35.339 -32.495 -41.214 1.00 31.22 294 GLU A O 1
ATOM 2235 N N . ALA A 1 295 ? 33.154 -32.682 -41.678 1.00 32.28 295 ALA A N 1
ATOM 2236 C CA . ALA A 1 295 ? 32.899 -33.646 -40.623 1.00 32.28 295 ALA A CA 1
ATOM 2237 C C . ALA A 1 295 ? 33.367 -35.043 -41.057 1.00 32.28 295 ALA A C 1
ATOM 2239 O O . ALA A 1 295 ? 32.580 -35.804 -41.619 1.00 32.28 295 ALA A O 1
ATOM 2240 N N . LEU A 1 296 ? 34.623 -35.401 -40.759 1.00 31.78 296 LEU A N 1
ATOM 2241 C CA . LEU A 1 296 ? 35.057 -36.797 -40.848 1.00 31.78 296 LEU A CA 1
ATOM 2242 C C . LEU A 1 296 ? 34.184 -37.665 -39.930 1.00 31.78 296 LEU A C 1
ATOM 2244 O O . LEU A 1 296 ? 34.259 -37.588 -38.701 1.00 31.78 296 LEU A O 1
ATOM 2248 N N . THR A 1 297 ? 33.369 -38.516 -40.544 1.00 31.94 297 THR A N 1
ATOM 2249 C CA . THR A 1 297 ? 32.688 -39.624 -39.875 1.00 31.94 297 THR A CA 1
ATOM 2250 C C . THR A 1 297 ? 33.714 -40.689 -39.477 1.00 31.94 297 THR A C 1
ATOM 2252 O O . THR A 1 297 ? 34.503 -41.096 -40.328 1.00 31.94 297 THR A O 1
ATOM 2255 N N . PRO A 1 298 ? 33.723 -41.178 -38.223 1.00 39.78 298 PRO A N 1
ATOM 2256 C CA . PRO A 1 298 ? 34.722 -42.136 -37.756 1.00 39.78 298 PRO A CA 1
ATOM 2257 C C . PRO A 1 298 ? 34.370 -43.573 -38.174 1.00 39.78 298 PRO A C 1
ATOM 2259 O O . PRO A 1 298 ? 33.897 -44.364 -37.358 1.00 39.78 298 PRO A O 1
ATOM 2262 N N . GLN A 1 299 ? 34.604 -43.909 -39.443 1.00 34.25 299 GLN A N 1
ATOM 2263 C CA . GLN A 1 299 ? 34.621 -45.284 -39.956 1.00 34.25 299 GLN A CA 1
ATOM 2264 C C . GLN A 1 299 ? 35.846 -45.499 -40.866 1.00 34.25 299 GLN A C 1
ATOM 2266 O O . GLN A 1 299 ? 36.510 -44.540 -41.249 1.00 34.25 299 GLN A O 1
ATOM 2271 N N . ASP A 1 300 ? 36.146 -46.766 -41.150 1.00 29.22 300 ASP A N 1
ATOM 2272 C CA . ASP A 1 300 ? 37.175 -47.244 -42.088 1.00 29.22 300 ASP A CA 1
ATOM 2273 C C . ASP A 1 300 ? 38.636 -46.906 -41.735 1.00 29.22 300 ASP A C 1
ATOM 2275 O O . ASP A 1 300 ? 39.444 -46.467 -42.551 1.00 29.22 300 ASP A O 1
ATOM 2279 N N . ALA A 1 301 ? 39.006 -47.229 -40.494 1.00 34.69 301 ALA A N 1
ATOM 2280 C CA . ALA A 1 301 ? 40.398 -47.442 -40.112 1.00 34.69 301 ALA A CA 1
ATOM 2281 C C . ALA A 1 301 ? 40.833 -48.898 -40.387 1.00 34.69 301 ALA A C 1
ATOM 2283 O O . ALA A 1 301 ? 40.843 -49.696 -39.457 1.00 34.69 301 ALA A O 1
ATOM 2284 N N . GLU A 1 302 ? 41.204 -49.239 -41.631 1.00 32.22 302 GLU A N 1
ATOM 2285 C CA . GLU A 1 302 ? 42.032 -50.426 -41.952 1.00 32.22 302 GLU A CA 1
ATOM 2286 C C . GLU A 1 302 ? 42.507 -50.448 -43.427 1.00 32.22 302 GLU A C 1
ATOM 2288 O O . GLU A 1 302 ? 41.758 -50.859 -44.308 1.00 32.22 302 GLU A O 1
ATOM 2293 N N . ALA A 1 303 ? 43.754 -50.023 -43.700 1.00 29.53 303 ALA A N 1
ATOM 2294 C CA . ALA A 1 303 ? 44.579 -50.440 -44.858 1.00 29.53 303 ALA A CA 1
ATOM 2295 C C . ALA A 1 303 ? 45.959 -49.739 -44.862 1.00 29.53 303 ALA A C 1
ATOM 2297 O O . ALA A 1 303 ? 46.091 -48.607 -45.324 1.00 29.53 303 ALA A O 1
ATOM 2298 N N . GLU A 1 304 ? 47.027 -50.413 -44.419 1.00 32.47 304 GLU A N 1
ATOM 2299 C CA . GLU A 1 304 ? 48.388 -49.980 -44.773 1.00 32.47 304 GLU A CA 1
ATOM 2300 C C . GLU A 1 304 ? 48.783 -50.526 -46.158 1.00 32.47 304 GLU A C 1
ATOM 2302 O O . GLU A 1 304 ? 48.790 -51.748 -46.334 1.00 32.47 304 GLU A O 1
ATOM 2307 N N . LYS A 1 305 ? 49.250 -49.666 -47.079 1.00 28.67 305 LYS A N 1
ATOM 2308 C CA . LYS A 1 305 ? 50.656 -49.648 -47.568 1.00 28.67 305 LYS A CA 1
ATOM 2309 C C . LYS A 1 305 ? 50.865 -48.802 -48.830 1.00 28.67 305 LYS A C 1
ATOM 2311 O O . LYS A 1 305 ? 50.039 -48.802 -49.728 1.00 28.67 305 LYS A O 1
ATOM 2316 N N . SER A 1 306 ? 52.052 -48.184 -48.877 1.00 30.73 306 SER A N 1
ATOM 2317 C CA . SER A 1 306 ? 52.831 -47.773 -50.063 1.00 30.73 306 SER A CA 1
ATOM 2318 C C . SER A 1 306 ? 52.123 -47.056 -51.224 1.00 30.73 306 SER A C 1
ATOM 2320 O O . SER A 1 306 ? 51.398 -47.682 -51.987 1.00 30.73 306 SER A O 1
ATOM 2322 N N . VAL A 1 307 ? 52.557 -45.823 -51.510 1.00 31.09 307 VAL A N 1
ATOM 2323 C CA . VAL A 1 307 ? 53.524 -45.545 -52.599 1.00 31.09 307 VAL A CA 1
ATOM 2324 C C . VAL A 1 307 ? 54.188 -44.171 -52.352 1.00 31.09 307 VAL A C 1
ATOM 2326 O O . VAL A 1 307 ? 53.918 -43.523 -51.343 1.00 31.09 307 VAL A O 1
ATOM 2329 N N . GLU A 1 308 ? 55.180 -43.841 -53.176 1.00 28.84 308 GLU A N 1
ATOM 2330 C CA . GLU A 1 308 ? 56.227 -42.824 -53.029 1.00 28.84 308 GLU A CA 1
ATOM 2331 C C . GLU A 1 308 ? 55.768 -41.354 -52.921 1.00 28.84 308 GLU A C 1
ATOM 2333 O O . GLU A 1 308 ? 54.622 -40.988 -53.169 1.00 28.84 308 GLU A O 1
ATOM 2338 N N . ALA A 1 309 ? 56.713 -40.490 -52.536 1.00 39.09 309 ALA A N 1
ATOM 2339 C CA . ALA A 1 309 ? 56.487 -39.065 -52.319 1.00 39.09 309 ALA A CA 1
ATOM 2340 C C . ALA A 1 309 ? 56.594 -38.245 -53.617 1.00 39.09 309 ALA A C 1
ATOM 2342 O O . ALA A 1 309 ? 57.679 -37.782 -53.984 1.00 39.09 309 ALA A O 1
ATOM 2343 N N . GLU A 1 310 ? 55.460 -37.984 -54.266 1.00 29.34 310 GLU A N 1
ATOM 2344 C CA . GLU A 1 310 ? 55.357 -36.888 -55.233 1.00 29.34 310 GLU A CA 1
ATOM 2345 C C . GLU A 1 310 ? 55.157 -35.536 -54.529 1.00 29.34 310 GLU A C 1
ATOM 2347 O O . GLU A 1 310 ? 54.578 -35.435 -53.445 1.00 29.34 310 GLU A O 1
ATOM 2352 N N . LYS A 1 311 ? 55.666 -34.464 -55.146 1.00 31.73 311 LYS A N 1
ATOM 2353 C CA . LYS A 1 311 ? 55.472 -33.096 -54.649 1.00 31.73 311 LYS A CA 1
ATOM 2354 C C . LYS A 1 311 ? 54.033 -32.665 -54.952 1.00 31.73 311 LYS A C 1
ATOM 2356 O O . LYS A 1 311 ? 53.640 -32.785 -56.111 1.00 31.73 311 LYS A O 1
ATOM 2361 N N . PRO A 1 312 ? 53.278 -32.090 -53.998 1.00 30.05 312 PRO A N 1
ATOM 2362 C CA . PRO A 1 312 ? 52.001 -31.475 -54.328 1.00 30.05 312 PRO A CA 1
ATOM 2363 C C . PRO A 1 312 ? 52.247 -30.300 -55.281 1.00 30.05 312 PRO A C 1
ATOM 2365 O O . PRO A 1 312 ? 52.877 -29.307 -54.915 1.00 30.05 312 PRO A O 1
ATOM 2368 N N . SER A 1 313 ? 51.769 -30.439 -56.516 1.00 30.80 313 SER A N 1
ATOM 2369 C CA . SER A 1 313 ? 51.669 -29.343 -57.476 1.00 30.80 313 SER A CA 1
ATOM 2370 C C . SER A 1 313 ? 50.782 -28.233 -56.916 1.00 30.80 313 SER A C 1
ATOM 2372 O O . SER A 1 313 ? 49.820 -28.512 -56.198 1.00 30.80 313 SER A O 1
ATOM 2374 N N . GLU A 1 314 ? 51.073 -26.986 -57.276 1.00 31.64 314 GLU A N 1
ATOM 2375 C CA . GLU A 1 314 ? 50.281 -25.826 -56.868 1.00 31.64 314 GLU A CA 1
ATOM 2376 C C . GLU A 1 314 ? 48.841 -25.956 -57.388 1.00 31.64 314 GLU A C 1
ATOM 2378 O O . GLU A 1 314 ? 48.557 -25.738 -58.564 1.00 31.64 314 GLU A O 1
ATOM 2383 N N . VAL A 1 315 ? 47.918 -26.336 -56.500 1.00 30.75 315 VAL A N 1
ATOM 2384 C CA . VAL A 1 315 ? 46.484 -26.252 -56.778 1.00 30.75 315 VAL A CA 1
ATOM 2385 C C . VAL A 1 315 ? 46.115 -24.778 -56.721 1.00 30.75 315 VAL A C 1
ATOM 2387 O O . VAL A 1 315 ? 46.059 -24.185 -55.643 1.00 30.75 315 VAL A O 1
ATOM 2390 N N . GLU A 1 316 ? 45.882 -24.188 -57.889 1.00 34.94 316 GLU A N 1
ATOM 2391 C CA . GLU A 1 316 ? 45.420 -22.813 -58.041 1.00 34.94 316 GLU A CA 1
ATOM 2392 C C . GLU A 1 316 ? 43.993 -22.688 -57.479 1.00 34.94 316 GLU A C 1
ATOM 2394 O O . GLU A 1 316 ? 42.991 -22.877 -58.170 1.00 34.94 316 GLU A O 1
ATOM 2399 N N . ILE A 1 317 ? 43.894 -22.426 -56.170 1.00 29.28 317 ILE A N 1
ATOM 2400 C CA . ILE A 1 317 ? 42.616 -22.187 -55.500 1.00 29.28 317 ILE A CA 1
ATOM 2401 C C . ILE A 1 317 ? 42.073 -20.856 -56.016 1.00 29.28 317 ILE A C 1
ATOM 2403 O O . ILE A 1 317 ? 42.426 -19.790 -55.512 1.00 29.28 317 ILE A O 1
ATOM 2407 N N . LEU A 1 318 ? 41.179 -20.943 -57.003 1.00 34.03 318 LEU A N 1
ATOM 2408 C CA . LEU A 1 318 ? 40.370 -19.837 -57.503 1.00 34.03 318 LEU A CA 1
ATOM 2409 C C . LEU A 1 318 ? 39.451 -19.320 -56.390 1.00 34.03 318 LEU A C 1
ATOM 2411 O O . LEU A 1 318 ? 38.266 -19.649 -56.310 1.00 34.03 318 LEU A O 1
ATOM 2415 N N . THR A 1 319 ? 40.004 -18.482 -55.514 1.00 28.94 319 THR A N 1
ATOM 2416 C CA . THR A 1 319 ? 39.209 -17.633 -54.637 1.00 28.94 319 THR A CA 1
ATOM 2417 C C . THR A 1 319 ? 38.363 -16.717 -55.517 1.00 28.94 319 THR A C 1
ATOM 2419 O O . THR A 1 319 ? 38.941 -15.959 -56.299 1.00 28.94 319 THR A O 1
ATOM 2422 N N . PRO A 1 320 ? 37.022 -16.723 -55.411 1.00 30.52 320 PRO A N 1
ATOM 2423 C CA . PRO A 1 320 ? 36.222 -15.710 -56.074 1.00 30.52 320 PRO A CA 1
ATOM 2424 C C . PRO A 1 320 ? 36.530 -14.363 -55.414 1.00 30.52 320 PRO A C 1
ATOM 2426 O O . PRO A 1 320 ? 36.061 -14.087 -54.306 1.00 30.52 320 PRO A O 1
ATOM 2429 N N . GLU A 1 321 ? 37.331 -13.536 -56.089 1.00 35.41 321 GLU A N 1
ATOM 2430 C CA . GLU A 1 321 ? 37.555 -12.137 -55.726 1.00 35.41 321 GLU A CA 1
ATOM 2431 C C . GLU A 1 321 ? 36.252 -11.354 -55.916 1.00 35.41 321 GLU A C 1
ATOM 2433 O O . GLU A 1 321 ? 36.011 -10.698 -56.926 1.00 35.41 321 GLU A O 1
ATOM 2438 N N . VAL A 1 322 ? 35.374 -11.444 -54.916 1.00 36.50 322 VAL A N 1
ATOM 2439 C CA . VAL A 1 322 ? 34.268 -10.503 -54.753 1.00 36.50 322 VAL A CA 1
ATOM 2440 C C . VAL A 1 322 ? 34.905 -9.133 -54.498 1.00 36.50 322 VAL A C 1
ATOM 2442 O O . VAL A 1 322 ? 35.639 -9.014 -53.511 1.00 36.50 322 VAL A O 1
ATOM 2445 N N . PRO A 1 323 ? 34.668 -8.116 -55.349 1.00 39.00 323 PRO A N 1
ATOM 2446 C CA . PRO A 1 323 ? 35.393 -6.859 -55.252 1.00 39.00 323 PRO A CA 1
ATOM 2447 C C . PRO A 1 323 ? 35.245 -6.211 -53.877 1.00 39.00 323 PRO A C 1
ATOM 2449 O O . PRO A 1 323 ? 34.136 -5.975 -53.392 1.00 39.00 323 PRO A O 1
ATOM 2452 N N . LEU A 1 324 ? 36.383 -5.878 -53.267 1.00 46.06 324 LEU A N 1
ATOM 2453 C CA . LEU A 1 324 ? 36.417 -4.877 -52.207 1.00 46.06 324 LEU A CA 1
ATOM 2454 C C . LEU A 1 324 ? 35.868 -3.553 -52.768 1.00 46.06 324 LEU A C 1
ATOM 2456 O O . LEU A 1 324 ? 36.054 -3.276 -53.955 1.00 46.06 324 LEU A O 1
ATOM 2460 N N . PRO A 1 325 ? 35.255 -2.685 -51.944 1.00 50.12 325 PRO A N 1
ATOM 2461 C CA . PRO A 1 325 ? 35.061 -1.301 -52.345 1.00 50.12 325 PRO A CA 1
ATOM 2462 C C . PRO A 1 325 ? 36.444 -0.674 -52.579 1.00 50.12 325 PRO A C 1
ATOM 2464 O O . PRO A 1 325 ? 37.170 -0.397 -51.627 1.00 50.12 325 PRO A O 1
ATOM 2467 N N . GLU A 1 326 ? 36.809 -0.478 -53.850 1.00 45.56 326 GLU A N 1
ATOM 2468 C CA . GLU A 1 326 ? 38.109 0.073 -54.274 1.00 45.56 326 GLU A CA 1
ATOM 2469 C C . GLU A 1 326 ? 38.345 1.490 -53.727 1.00 45.56 326 GLU A C 1
ATOM 2471 O O . GLU A 1 326 ? 39.482 1.910 -53.524 1.00 45.56 326 GLU A O 1
ATOM 2476 N N . LYS A 1 327 ? 37.249 2.208 -53.456 1.00 56.91 327 LYS A N 1
ATOM 2477 C CA . LYS A 1 327 ? 37.241 3.553 -52.881 1.00 56.91 327 LYS A CA 1
ATOM 2478 C C . LYS A 1 327 ? 37.663 3.542 -51.414 1.00 56.91 327 LYS A C 1
ATOM 2480 O O . LYS A 1 327 ? 37.159 2.747 -50.612 1.00 56.91 327 LYS A O 1
ATOM 2485 N N . THR A 1 328 ? 38.501 4.499 -51.023 1.00 67.31 328 THR A N 1
ATOM 2486 C CA . THR A 1 328 ? 38.789 4.726 -49.600 1.00 67.31 328 THR A CA 1
ATOM 2487 C C . THR A 1 328 ? 37.526 5.144 -48.832 1.00 67.31 328 THR A C 1
ATOM 2489 O O . THR A 1 328 ? 36.554 5.645 -49.403 1.00 67.31 328 THR A O 1
ATOM 2492 N N . LEU A 1 329 ? 37.532 4.966 -47.504 1.00 71.31 329 LEU A N 1
ATOM 2493 C CA . LEU A 1 329 ? 36.437 5.410 -46.625 1.00 71.31 329 LEU A CA 1
ATOM 2494 C C . LEU A 1 329 ? 36.136 6.915 -46.795 1.00 71.31 329 LEU A C 1
ATOM 2496 O O . LEU A 1 329 ? 34.987 7.347 -46.698 1.00 71.31 329 LEU A O 1
ATOM 2500 N N . GLU A 1 330 ? 37.175 7.700 -47.069 1.00 74.12 330 GLU A N 1
ATOM 2501 C CA . GLU A 1 330 ? 37.114 9.149 -47.244 1.00 74.12 330 GLU A CA 1
ATOM 2502 C C . GLU A 1 330 ? 36.469 9.517 -48.589 1.00 74.12 330 GLU A C 1
ATOM 2504 O O . GLU A 1 330 ? 35.565 10.349 -48.614 1.00 74.12 330 GLU A O 1
ATOM 2509 N N . GLU A 1 331 ? 36.816 8.831 -49.684 1.00 72.44 331 GLU A N 1
ATOM 2510 C CA . GLU A 1 331 ? 36.121 8.953 -50.977 1.00 72.44 331 GLU A CA 1
ATOM 2511 C C . GLU A 1 331 ? 34.657 8.503 -50.900 1.00 72.44 331 GLU A C 1
ATOM 2513 O O . GLU A 1 331 ? 33.776 9.135 -51.491 1.00 72.44 331 GLU A O 1
ATOM 2518 N N . ALA A 1 332 ? 34.374 7.418 -50.170 1.00 74.38 332 ALA A N 1
ATOM 2519 C CA . ALA A 1 332 ? 33.018 6.918 -49.954 1.00 74.38 332 ALA A CA 1
ATOM 2520 C C . ALA A 1 332 ? 32.139 7.967 -49.253 1.00 74.38 332 ALA A C 1
ATOM 2522 O O . ALA A 1 332 ? 31.014 8.208 -49.685 1.00 74.38 332 ALA A O 1
ATOM 2523 N N . ALA A 1 333 ? 32.669 8.643 -48.230 1.00 76.62 333 ALA A N 1
ATOM 2524 C CA . ALA A 1 333 ? 31.974 9.709 -47.513 1.00 76.62 333 ALA A CA 1
ATOM 2525 C C . ALA A 1 333 ? 31.935 11.051 -48.274 1.00 76.62 333 ALA A C 1
ATOM 2527 O O . ALA A 1 333 ? 30.941 11.772 -48.186 1.00 76.62 333 ALA A O 1
ATOM 2528 N N . ALA A 1 334 ? 32.964 11.392 -49.060 1.00 79.75 334 ALA A N 1
ATOM 2529 C CA . ALA A 1 334 ? 33.027 12.652 -49.811 1.00 79.75 334 ALA A CA 1
ATOM 2530 C C . ALA A 1 334 ? 31.863 12.829 -50.808 1.00 79.75 334 ALA A C 1
ATOM 2532 O O . ALA A 1 334 ? 31.421 13.951 -51.047 1.00 79.75 334 ALA A O 1
ATOM 2533 N N . GLN A 1 335 ? 31.315 11.724 -51.325 1.00 81.19 335 GLN A N 1
ATOM 2534 C CA . GLN A 1 335 ? 30.143 11.703 -52.214 1.00 81.19 335 GLN A CA 1
ATOM 2535 C C . GLN A 1 335 ? 28.838 12.201 -51.552 1.00 81.19 335 GLN A C 1
ATOM 2537 O O . GLN A 1 335 ? 27.866 12.448 -52.259 1.00 81.19 335 GLN A O 1
ATOM 2542 N N . PHE A 1 336 ? 28.808 12.367 -50.223 1.00 81.00 336 PHE A N 1
ATOM 2543 C CA . PHE A 1 336 ? 27.620 12.750 -49.448 1.00 81.00 336 PHE A CA 1
ATOM 2544 C C . PHE A 1 336 ? 27.763 14.098 -48.708 1.00 81.00 336 PHE A C 1
ATOM 2546 O O . PHE A 1 336 ? 26.977 14.404 -47.808 1.00 81.00 336 PHE A O 1
ATOM 2553 N N . ILE A 1 337 ? 28.763 14.915 -49.058 1.00 84.12 337 ILE A N 1
ATOM 2554 C CA . ILE A 1 337 ? 28.927 16.263 -48.490 1.00 84.12 337 ILE A CA 1
ATOM 2555 C C . ILE A 1 337 ? 27.776 17.166 -48.960 1.00 84.12 337 ILE A C 1
ATOM 2557 O O . ILE A 1 337 ? 27.458 17.233 -50.147 1.00 84.12 337 ILE A O 1
ATOM 2561 N N . THR A 1 338 ? 27.152 17.885 -48.025 1.00 82.00 338 THR A N 1
ATOM 2562 C CA . THR A 1 338 ? 26.002 18.774 -48.282 1.00 82.00 338 THR A CA 1
ATOM 2563 C C . THR A 1 338 ? 26.135 20.085 -47.506 1.00 82.00 338 THR A C 1
ATOM 2565 O O . THR A 1 338 ? 26.975 20.209 -46.617 1.00 82.00 338 THR A O 1
ATOM 2568 N N . ALA A 1 339 ? 25.283 21.073 -47.798 1.00 71.38 339 ALA A N 1
ATOM 2569 C CA . ALA A 1 339 ? 25.284 22.352 -47.078 1.00 71.38 339 ALA A CA 1
ATOM 2570 C C . ALA A 1 339 ? 24.994 22.213 -45.565 1.00 71.38 339 ALA A C 1
ATOM 2572 O O . ALA A 1 339 ? 25.459 23.035 -44.780 1.00 71.38 339 ALA A O 1
ATOM 2573 N N . GLU A 1 340 ? 24.263 21.171 -45.149 1.00 73.06 340 GLU A N 1
ATOM 2574 C CA . GLU A 1 340 ? 24.008 20.863 -43.731 1.00 73.06 340 GLU A CA 1
ATOM 2575 C C . GLU A 1 340 ? 25.094 19.964 -43.107 1.00 73.06 340 GLU A C 1
ATOM 2577 O O . GLU A 1 340 ? 25.219 19.897 -41.884 1.00 73.06 340 GLU A O 1
ATOM 2582 N N . VAL A 1 341 ? 25.904 19.290 -43.934 1.00 82.19 341 VAL A N 1
ATOM 2583 C CA . VAL A 1 341 ? 26.940 18.332 -43.517 1.00 82.19 341 VAL A CA 1
ATOM 2584 C C . VAL A 1 341 ? 28.238 18.607 -44.300 1.00 82.19 341 VAL A C 1
ATOM 2586 O O . VAL A 1 341 ? 28.545 17.907 -45.269 1.00 82.19 341 VAL A O 1
ATOM 2589 N N . PRO A 1 342 ? 28.999 19.656 -43.924 1.00 81.44 342 PRO A N 1
ATOM 2590 C CA . PRO A 1 342 ? 30.007 20.268 -44.795 1.00 81.44 342 PRO A CA 1
ATOM 2591 C C . PRO A 1 342 ? 31.379 19.574 -44.803 1.00 81.44 342 PRO A C 1
ATOM 2593 O O . PRO A 1 342 ? 32.269 20.012 -45.528 1.00 81.44 342 PRO A O 1
ATOM 2596 N N . ASN A 1 343 ? 31.600 18.530 -43.995 1.00 88.38 343 ASN A N 1
ATOM 2597 C CA . ASN A 1 343 ? 32.868 17.796 -43.963 1.00 88.38 343 ASN A CA 1
ATOM 2598 C C . ASN A 1 343 ? 32.676 16.279 -43.786 1.00 88.38 343 ASN A C 1
ATOM 2600 O O . ASN A 1 343 ? 31.660 15.812 -43.269 1.00 88.38 343 ASN A O 1
ATOM 2604 N N . VAL A 1 344 ? 33.696 15.514 -44.190 1.00 84.50 344 VAL A N 1
ATOM 2605 C CA . VAL A 1 344 ? 33.722 14.040 -44.126 1.00 84.50 344 VAL A CA 1
ATOM 2606 C C . VAL A 1 344 ? 33.463 13.516 -42.707 1.00 84.50 344 VAL A C 1
ATOM 2608 O O . VAL A 1 344 ? 32.729 12.546 -42.537 1.00 84.50 344 VAL A O 1
ATOM 2611 N N . GLU A 1 345 ? 33.985 14.185 -41.674 1.00 85.62 345 GLU A N 1
ATOM 2612 C CA . GLU A 1 345 ? 33.746 13.797 -40.277 1.00 85.62 345 GLU A CA 1
ATOM 2613 C C . GLU A 1 345 ? 32.259 13.896 -39.894 1.00 85.62 345 GLU A C 1
ATOM 2615 O O . GLU A 1 345 ? 31.722 12.975 -39.279 1.00 85.62 345 GLU A O 1
ATOM 2620 N N . ALA A 1 346 ? 31.563 14.975 -40.276 1.00 84.12 346 ALA A N 1
ATOM 2621 C CA . ALA A 1 346 ? 30.135 15.120 -40.013 1.00 84.12 346 ALA A CA 1
ATOM 2622 C C . ALA A 1 346 ? 29.294 14.126 -40.831 1.00 84.12 346 ALA A C 1
ATOM 2624 O O . ALA A 1 346 ? 28.308 13.613 -40.302 1.00 84.12 346 ALA A O 1
ATOM 2625 N N . VAL A 1 347 ? 29.704 13.797 -42.063 1.00 87.00 347 VAL A N 1
ATOM 2626 C CA . VAL A 1 347 ? 29.069 12.750 -42.885 1.00 87.00 347 VAL A CA 1
ATOM 2627 C C . VAL A 1 347 ? 29.172 11.387 -42.194 1.00 87.00 347 VAL A C 1
ATOM 2629 O O . VAL A 1 347 ? 28.151 10.744 -41.943 1.00 87.00 347 VAL A O 1
ATOM 2632 N N . LEU A 1 348 ? 30.382 10.972 -41.805 1.00 86.31 348 LEU A N 1
ATOM 2633 C CA . LEU A 1 348 ? 30.617 9.711 -41.094 1.00 86.31 348 LEU A CA 1
ATOM 2634 C C . LEU A 1 348 ? 29.890 9.671 -39.742 1.00 86.31 348 LEU A C 1
ATOM 2636 O O . LEU A 1 348 ? 29.259 8.674 -39.397 1.00 86.31 348 LEU A O 1
ATOM 2640 N N . LYS A 1 349 ? 29.894 10.778 -38.995 1.00 89.31 349 LYS A N 1
ATOM 2641 C CA . LYS A 1 349 ? 29.158 10.924 -37.731 1.00 89.31 349 LYS A CA 1
ATOM 2642 C C . LYS A 1 349 ? 27.642 10.808 -37.912 1.00 89.31 349 LYS A C 1
ATOM 2644 O O . LYS A 1 349 ? 26.988 10.184 -37.082 1.00 89.31 349 LYS A O 1
ATOM 2649 N N . ALA A 1 350 ? 27.081 11.376 -38.976 1.00 86.81 350 ALA A N 1
ATOM 2650 C CA . ALA A 1 350 ? 25.654 11.291 -39.267 1.00 86.81 350 ALA A CA 1
ATOM 2651 C C . ALA A 1 350 ? 25.248 9.880 -39.745 1.00 86.81 350 ALA A C 1
ATOM 2653 O O . ALA A 1 350 ? 24.206 9.375 -39.327 1.00 86.81 350 ALA A O 1
ATOM 2654 N N . ALA A 1 351 ? 26.103 9.188 -40.508 1.00 88.44 351 ALA A N 1
ATOM 2655 C CA . ALA A 1 351 ? 25.937 7.762 -40.804 1.00 88.44 351 ALA A CA 1
ATOM 2656 C C . ALA A 1 351 ? 26.034 6.892 -39.529 1.00 88.44 351 ALA A C 1
ATOM 2658 O O . ALA A 1 351 ? 25.211 5.998 -39.321 1.00 88.44 351 ALA A O 1
ATOM 2659 N N . ARG A 1 352 ? 26.960 7.204 -38.608 1.00 91.06 352 ARG A N 1
ATOM 2660 C CA . ARG A 1 352 ? 27.021 6.583 -37.272 1.00 91.06 352 ARG A CA 1
ATOM 2661 C C . ARG A 1 352 ? 25.776 6.848 -36.429 1.00 91.06 352 ARG A C 1
ATOM 2663 O O . ARG A 1 352 ? 25.355 5.948 -35.715 1.00 91.06 352 ARG A O 1
ATOM 2670 N N . ASP A 1 353 ? 25.162 8.028 -36.517 1.00 90.12 353 ASP A N 1
ATOM 2671 C CA . ASP A 1 353 ? 23.895 8.333 -35.835 1.00 90.12 353 ASP A CA 1
ATOM 2672 C C . ASP A 1 353 ? 22.745 7.423 -36.329 1.00 90.12 353 ASP A C 1
ATOM 2674 O O . ASP A 1 353 ? 21.907 7.020 -35.519 1.00 90.12 353 ASP A O 1
ATOM 2678 N N . ILE A 1 354 ? 22.732 7.037 -37.618 1.00 87.88 354 ILE A N 1
ATOM 2679 C CA . ILE A 1 354 ? 21.801 6.032 -38.176 1.00 87.88 354 ILE A CA 1
ATOM 2680 C C . ILE A 1 354 ? 22.090 4.641 -37.595 1.00 87.88 354 ILE A C 1
ATOM 2682 O O . ILE A 1 354 ? 21.196 4.025 -37.008 1.00 87.88 354 ILE A O 1
ATOM 2686 N N . LEU A 1 355 ? 23.340 4.178 -37.710 1.00 88.75 355 LEU A N 1
ATOM 2687 C CA . LEU A 1 355 ? 23.779 2.866 -37.219 1.00 88.75 355 LEU A CA 1
ATOM 2688 C C . LEU A 1 355 ? 23.548 2.709 -35.710 1.00 88.75 355 LEU A C 1
ATOM 2690 O O . LEU A 1 355 ? 23.099 1.660 -35.251 1.00 88.75 355 LEU A O 1
ATOM 2694 N N . ALA A 1 356 ? 23.792 3.761 -34.928 1.00 88.88 356 ALA A N 1
ATOM 2695 C CA . ALA A 1 356 ? 23.601 3.746 -33.486 1.00 88.88 356 ALA A CA 1
ATOM 2696 C C . ALA A 1 356 ? 22.124 3.569 -33.095 1.00 88.88 356 ALA A C 1
ATOM 2698 O O . ALA A 1 356 ? 21.819 2.797 -32.181 1.00 88.88 356 ALA A O 1
ATOM 2699 N N . GLU A 1 357 ? 21.195 4.227 -33.801 1.00 86.62 357 GLU A N 1
ATOM 2700 C CA . GLU A 1 357 ? 19.758 4.016 -33.595 1.00 86.62 357 GLU A CA 1
ATOM 2701 C C . GLU A 1 357 ? 19.330 2.6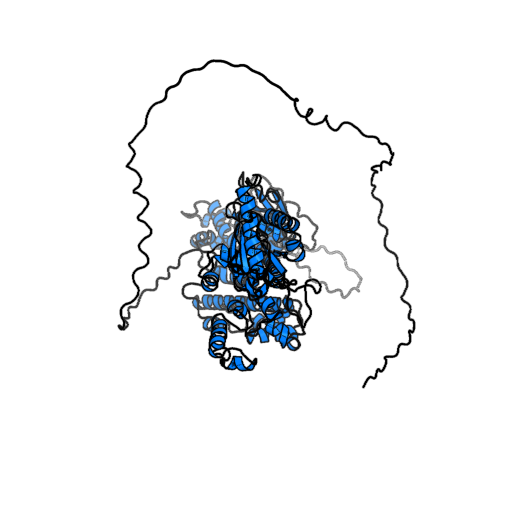06 -34.042 1.00 86.62 357 GLU A C 1
ATOM 2703 O O . GLU A 1 357 ? 18.587 1.945 -33.313 1.00 86.62 357 GLU A O 1
ATOM 2708 N N . GLN A 1 358 ? 19.847 2.099 -35.168 1.00 85.56 358 GLN A N 1
ATOM 2709 C CA . GLN A 1 358 ? 19.596 0.726 -35.631 1.00 85.56 358 GLN A CA 1
ATOM 2710 C C . GLN A 1 358 ? 20.067 -0.320 -34.607 1.00 85.56 358 GLN A C 1
ATOM 2712 O O . GLN A 1 358 ? 19.255 -1.128 -34.153 1.00 85.56 358 GLN A O 1
ATOM 2717 N N . PHE A 1 359 ? 21.334 -0.282 -34.173 1.00 85.06 359 PHE A N 1
ATOM 2718 C CA . PHE A 1 359 ? 21.873 -1.211 -33.172 1.00 85.06 359 PHE A CA 1
ATOM 2719 C C . PHE A 1 359 ? 21.093 -1.149 -31.854 1.00 85.06 359 PHE A C 1
ATOM 2721 O O . PHE A 1 359 ? 20.710 -2.189 -31.320 1.00 85.06 359 PHE A O 1
ATOM 2728 N N . ALA A 1 360 ? 20.768 0.051 -31.361 1.00 80.75 360 ALA A N 1
ATOM 2729 C CA . ALA A 1 360 ? 19.995 0.218 -30.131 1.00 80.75 360 ALA A CA 1
ATOM 2730 C C . ALA A 1 360 ? 18.534 -0.271 -30.229 1.00 80.75 360 ALA A C 1
ATOM 2732 O O . ALA A 1 360 ? 17.865 -0.427 -29.199 1.00 80.75 360 ALA A O 1
ATOM 2733 N N . HIS A 1 361 ? 18.017 -0.521 -31.436 1.00 77.50 361 HIS A N 1
ATOM 2734 C CA . HIS A 1 361 ? 16.690 -1.093 -31.667 1.00 77.50 361 HIS A CA 1
ATOM 2735 C C . HIS A 1 361 ? 16.669 -2.626 -31.792 1.00 77.50 361 HIS A C 1
ATOM 2737 O O . HIS A 1 361 ? 15.594 -3.201 -31.614 1.00 77.50 361 HIS A O 1
ATOM 2743 N N . ARG A 1 362 ? 17.803 -3.303 -32.026 1.00 76.62 362 ARG A N 1
ATOM 2744 C CA . ARG A 1 362 ? 17.830 -4.771 -32.167 1.00 76.62 362 ARG A CA 1
ATOM 2745 C C . ARG A 1 362 ? 17.626 -5.494 -30.825 1.00 76.62 362 ARG A C 1
ATOM 2747 O O . ARG A 1 362 ? 18.130 -5.071 -29.783 1.00 76.62 362 ARG A O 1
ATOM 2754 N N . GLY A 1 363 ? 16.894 -6.610 -30.852 1.00 69.62 363 GLY A N 1
ATOM 2755 C CA . GLY A 1 363 ? 16.592 -7.411 -29.656 1.00 69.62 363 GLY A CA 1
ATOM 2756 C C . GLY A 1 363 ? 17.798 -8.180 -29.102 1.00 69.62 363 GLY A C 1
ATOM 2757 O O . GLY A 1 363 ? 17.972 -8.248 -27.886 1.00 69.62 363 GLY A O 1
ATOM 2758 N N . ASP A 1 364 ? 18.660 -8.688 -29.984 1.00 74.88 364 ASP A N 1
ATOM 2759 C CA . ASP A 1 364 ? 19.900 -9.400 -29.645 1.00 74.88 364 ASP A CA 1
ATOM 2760 C C . ASP A 1 364 ? 20.885 -8.507 -28.870 1.00 74.88 364 ASP A C 1
ATOM 2762 O O . ASP A 1 364 ? 21.316 -8.861 -27.772 1.00 74.88 364 ASP A O 1
ATOM 2766 N N . VAL A 1 365 ? 21.148 -7.302 -29.382 1.00 80.50 365 VAL A N 1
ATOM 2767 C CA . VAL A 1 365 ? 21.975 -6.259 -28.756 1.00 80.50 365 VAL A CA 1
ATOM 2768 C C . VAL A 1 365 ? 21.475 -5.918 -27.351 1.00 80.50 365 VAL A C 1
ATOM 2770 O O . VAL A 1 365 ? 22.265 -5.866 -26.406 1.00 80.50 365 VAL A O 1
ATOM 2773 N N . ARG A 1 366 ? 20.160 -5.723 -27.180 1.00 82.88 366 ARG A N 1
ATOM 2774 C CA . ARG A 1 366 ? 19.556 -5.427 -25.868 1.00 82.88 366 ARG A CA 1
ATOM 2775 C C . ARG A 1 366 ? 19.701 -6.592 -24.896 1.00 82.88 366 ARG A C 1
ATOM 2777 O O . ARG A 1 366 ? 20.071 -6.373 -23.743 1.00 82.88 366 ARG A O 1
ATOM 2784 N N . GLN A 1 367 ? 19.435 -7.816 -25.347 1.00 77.94 367 GLN A N 1
ATOM 2785 C CA . GLN A 1 367 ? 19.506 -9.000 -24.495 1.00 77.94 367 GLN A CA 1
ATOM 2786 C C . GLN A 1 367 ? 20.941 -9.292 -24.039 1.00 77.94 367 GLN A C 1
ATOM 2788 O O . GLN A 1 367 ? 21.159 -9.574 -22.860 1.00 77.94 367 GLN A O 1
ATOM 2793 N N . LEU A 1 368 ? 21.923 -9.136 -24.932 1.00 82.31 368 LEU A N 1
ATOM 2794 C CA . LEU A 1 368 ? 23.340 -9.243 -24.591 1.00 82.31 368 LEU A CA 1
ATOM 2795 C C . LEU A 1 368 ? 23.768 -8.147 -23.600 1.00 82.31 368 LEU A C 1
ATOM 2797 O O . LEU A 1 368 ? 24.417 -8.439 -22.592 1.00 82.31 368 LEU A O 1
ATOM 2801 N N . ALA A 1 369 ? 23.353 -6.896 -23.828 1.00 85.94 369 ALA A N 1
ATOM 2802 C CA . ALA A 1 369 ? 23.659 -5.785 -22.927 1.00 85.94 369 ALA A CA 1
ATOM 2803 C C . ALA A 1 369 ? 23.094 -6.000 -21.510 1.00 85.94 369 ALA A C 1
ATOM 2805 O O . ALA A 1 369 ? 23.804 -5.751 -20.533 1.00 85.94 369 ALA A O 1
ATOM 2806 N N . ARG A 1 370 ? 21.874 -6.549 -21.376 1.00 85.56 370 ARG A N 1
ATOM 2807 C CA . ARG A 1 370 ? 21.336 -6.996 -20.077 1.00 85.56 370 ARG A CA 1
ATOM 2808 C C . ARG A 1 370 ? 22.236 -8.048 -19.431 1.00 85.56 370 ARG A C 1
ATOM 2810 O O . ARG A 1 370 ? 22.663 -7.854 -18.295 1.00 85.56 370 ARG A O 1
ATOM 2817 N N . SER A 1 371 ? 22.539 -9.144 -20.137 1.00 83.88 371 SER A N 1
ATOM 2818 C CA . SER A 1 371 ? 23.261 -10.283 -19.551 1.00 83.88 371 SER A CA 1
ATOM 2819 C C . SER A 1 371 ? 24.678 -9.930 -19.089 1.00 83.88 371 SER A C 1
ATOM 2821 O O . SER A 1 371 ? 25.129 -10.436 -18.060 1.00 83.88 371 SER A O 1
ATOM 2823 N N . VAL A 1 372 ? 25.364 -9.041 -19.820 1.00 86.62 372 VAL A N 1
ATOM 2824 C CA . VAL A 1 372 ? 26.720 -8.581 -19.479 1.00 86.62 372 VAL A CA 1
ATOM 2825 C C . VAL A 1 372 ? 26.710 -7.589 -18.314 1.00 86.62 372 VAL A C 1
ATOM 2827 O O . VAL A 1 372 ? 27.533 -7.719 -17.407 1.00 86.62 372 VAL A O 1
ATOM 2830 N N . LEU A 1 373 ? 25.801 -6.606 -18.312 1.00 88.31 373 LEU A N 1
ATOM 2831 C CA . LEU A 1 373 ? 25.849 -5.503 -17.345 1.00 88.31 373 LEU A CA 1
ATOM 2832 C C . LEU A 1 373 ? 25.146 -5.793 -16.019 1.00 88.31 373 LEU A C 1
ATOM 2834 O O . LEU A 1 373 ? 25.624 -5.336 -14.985 1.00 88.31 373 LEU A O 1
ATOM 2838 N N . GLU A 1 374 ? 24.036 -6.537 -16.002 1.00 83.56 374 GLU A N 1
ATOM 2839 C CA . GLU A 1 374 ? 23.176 -6.640 -14.809 1.00 83.56 374 GLU A CA 1
ATOM 2840 C C . GLU A 1 374 ? 23.888 -7.263 -13.588 1.00 83.56 374 GLU A C 1
ATOM 2842 O O . GLU A 1 374 ? 23.618 -6.899 -12.443 1.00 83.56 374 GLU A O 1
ATOM 2847 N N . ASN A 1 375 ? 24.839 -8.170 -13.825 1.00 85.56 375 ASN A N 1
ATOM 2848 C CA . ASN A 1 375 ? 25.659 -8.777 -12.771 1.00 85.56 375 ASN A CA 1
ATOM 2849 C C . ASN A 1 375 ? 26.736 -7.836 -12.206 1.00 85.56 375 ASN A C 1
ATOM 2851 O O . ASN A 1 375 ? 27.265 -8.098 -11.127 1.00 85.56 375 ASN A O 1
ATOM 2855 N N . LYS A 1 376 ? 27.085 -6.774 -12.940 1.00 89.38 376 LYS A N 1
ATOM 2856 C CA . LYS A 1 376 ? 28.269 -5.939 -12.692 1.00 89.38 376 LYS A CA 1
ATOM 2857 C C . LYS A 1 376 ? 27.931 -4.518 -12.245 1.00 89.38 376 LYS A C 1
ATOM 2859 O O . LYS A 1 376 ? 28.655 -3.926 -11.447 1.00 89.38 376 LYS A O 1
ATOM 2864 N N . VAL A 1 377 ? 26.819 -3.977 -12.740 1.00 94.12 377 VAL A N 1
ATOM 2865 C CA . VAL A 1 377 ? 26.359 -2.623 -12.427 1.00 94.12 377 VAL A CA 1
ATOM 2866 C C . VAL A 1 377 ? 26.028 -2.467 -10.938 1.00 94.12 377 VAL A C 1
ATOM 2868 O O . VAL A 1 377 ? 25.413 -3.332 -10.304 1.00 94.12 377 VAL A O 1
ATOM 2871 N N . ARG A 1 378 ? 26.436 -1.332 -10.363 1.00 95.06 378 ARG A N 1
ATOM 2872 C CA . ARG A 1 378 ? 26.181 -0.977 -8.962 1.00 95.06 378 ARG A CA 1
ATOM 2873 C C . ARG A 1 378 ? 25.221 0.201 -8.881 1.00 95.06 378 ARG A C 1
ATOM 2875 O O . ARG A 1 378 ? 25.443 1.227 -9.517 1.00 95.06 378 ARG A O 1
ATOM 2882 N N . LEU A 1 379 ? 24.200 0.091 -8.039 1.00 95.94 379 LEU A N 1
ATOM 2883 C CA . LEU A 1 379 ? 23.409 1.244 -7.630 1.00 95.94 379 LEU A CA 1
ATOM 2884 C C . LEU A 1 379 ? 24.265 2.110 -6.699 1.00 95.94 379 LEU A C 1
ATOM 2886 O O . LEU A 1 379 ? 24.753 1.615 -5.681 1.00 95.94 379 LEU A O 1
ATOM 2890 N N . ALA A 1 380 ? 24.442 3.385 -7.034 1.00 95.88 380 ALA A N 1
ATOM 2891 C CA . ALA A 1 380 ? 25.206 4.343 -6.246 1.00 95.88 380 ALA A CA 1
ATOM 2892 C C . ALA A 1 380 ? 24.363 5.573 -5.873 1.00 95.88 380 ALA A C 1
ATOM 2894 O O . ALA A 1 380 ? 23.457 5.972 -6.603 1.00 95.88 380 ALA A O 1
ATOM 2895 N N . SER A 1 381 ? 24.679 6.178 -4.729 1.00 96.75 381 SER A N 1
ATOM 2896 C CA . SER A 1 381 ? 24.069 7.409 -4.226 1.00 96.75 381 SER A CA 1
ATOM 2897 C C . SER A 1 381 ? 25.139 8.338 -3.664 1.00 96.75 381 SER A C 1
ATOM 2899 O O . SER A 1 381 ? 26.002 7.897 -2.900 1.00 96.75 381 SER A O 1
ATOM 2901 N N . ARG A 1 382 ? 25.056 9.624 -4.020 1.00 94.81 382 ARG A N 1
ATOM 2902 C CA . ARG A 1 382 ? 25.877 10.706 -3.454 1.00 94.81 382 ARG A CA 1
ATOM 2903 C C . ARG A 1 382 ? 25.007 11.864 -2.961 1.00 94.81 382 ARG A C 1
ATOM 2905 O O . ARG A 1 382 ? 24.009 12.193 -3.602 1.00 94.81 382 ARG A O 1
ATOM 2912 N N . ARG A 1 383 ? 25.387 12.506 -1.851 1.00 94.62 383 ARG A N 1
ATOM 2913 C CA . ARG A 1 383 ? 24.756 13.746 -1.348 1.00 94.62 383 ARG A CA 1
ATOM 2914 C C . ARG A 1 383 ? 24.965 14.908 -2.336 1.00 94.62 383 ARG A C 1
ATOM 2916 O O . ARG A 1 383 ? 26.074 15.116 -2.823 1.00 94.62 383 ARG A O 1
ATOM 2923 N N . ARG A 1 384 ? 23.918 15.695 -2.615 1.00 90.75 384 ARG A N 1
ATOM 2924 C CA . ARG A 1 384 ? 23.995 16.901 -3.465 1.00 90.75 384 ARG A CA 1
ATOM 2925 C C . ARG A 1 384 ? 24.353 18.137 -2.636 1.00 90.75 384 ARG A C 1
ATOM 2927 O O . ARG A 1 384 ? 23.463 18.846 -2.168 1.00 90.75 384 ARG A O 1
ATOM 2934 N N . GLY A 1 385 ? 25.648 18.403 -2.462 1.00 84.06 385 GLY A N 1
ATOM 2935 C CA . GLY A 1 385 ? 26.119 19.534 -1.650 1.00 84.06 385 GLY A CA 1
ATOM 2936 C C . GLY A 1 385 ? 25.501 19.504 -0.247 1.00 84.06 385 GLY A C 1
ATOM 2937 O O . GLY A 1 385 ? 25.347 18.435 0.340 1.00 84.06 385 GLY A O 1
ATOM 2938 N N . ASP A 1 386 ? 25.058 20.645 0.275 1.00 78.81 386 ASP A N 1
ATOM 2939 C CA . ASP A 1 386 ? 24.517 20.713 1.636 1.00 78.81 386 ASP A CA 1
ATOM 2940 C C . ASP A 1 386 ? 23.052 20.268 1.807 1.00 78.81 386 ASP A C 1
ATOM 2942 O O . ASP A 1 386 ? 22.554 20.311 2.929 1.00 78.81 386 ASP A O 1
ATOM 2946 N N . ALA A 1 387 ? 22.378 19.759 0.766 1.00 76.50 387 ALA A N 1
ATOM 2947 C CA . ALA A 1 387 ? 20.917 19.559 0.681 1.00 76.50 387 ALA A CA 1
ATOM 2948 C C . ALA A 1 387 ? 20.249 18.517 1.627 1.00 76.50 387 ALA A C 1
ATOM 2950 O O . ALA A 1 387 ? 19.154 18.038 1.338 1.00 76.50 387 ALA A O 1
ATOM 2951 N N . ASP A 1 388 ? 20.867 18.169 2.756 1.00 84.94 388 ASP A N 1
ATOM 2952 C CA . ASP A 1 388 ? 20.300 17.361 3.848 1.00 84.94 388 ASP A CA 1
ATOM 2953 C C . ASP A 1 388 ? 20.844 17.847 5.214 1.00 84.94 388 ASP A C 1
ATOM 2955 O O . ASP A 1 388 ? 21.711 17.196 5.803 1.00 84.94 388 ASP A O 1
ATOM 2959 N N . PRO A 1 389 ? 20.408 19.026 5.707 1.00 81.75 389 PRO A N 1
ATOM 2960 C CA . PRO A 1 389 ? 20.933 19.619 6.942 1.00 81.75 389 PRO A CA 1
ATOM 2961 C C . PRO A 1 389 ? 20.484 18.875 8.210 1.00 81.75 389 PRO A C 1
ATOM 2963 O O . PRO A 1 389 ? 21.179 18.919 9.220 1.00 81.75 389 PRO A O 1
ATOM 2966 N N . GLU A 1 390 ? 19.349 18.172 8.157 1.00 86.19 390 GLU A N 1
ATOM 2967 C CA . GLU A 1 390 ? 18.822 17.352 9.259 1.00 86.19 390 GLU A CA 1
ATOM 2968 C C . GLU A 1 390 ? 19.462 15.950 9.311 1.00 86.19 390 GLU A C 1
ATOM 2970 O O . GLU A 1 390 ? 19.305 15.232 10.296 1.00 86.19 390 GLU A O 1
ATOM 2975 N N . GLY A 1 391 ? 20.184 15.538 8.260 1.00 88.75 391 GLY A N 1
ATOM 2976 C CA . GLY A 1 391 ? 20.812 14.218 8.172 1.00 88.75 391 GLY A CA 1
ATOM 2977 C C . GLY A 1 391 ? 19.836 13.062 7.949 1.00 88.75 391 GLY A C 1
ATOM 2978 O O . GLY A 1 391 ? 20.174 11.916 8.252 1.00 88.75 391 GLY A O 1
ATOM 2979 N N . GLN A 1 392 ? 18.646 13.332 7.402 1.00 89.38 392 GLN A N 1
ATOM 2980 C CA . GLN A 1 392 ? 17.594 12.334 7.176 1.00 89.38 392 GLN A CA 1
ATOM 2981 C C . GLN A 1 392 ? 18.050 11.187 6.259 1.00 89.38 392 GLN A C 1
ATOM 2983 O O . GLN A 1 392 ? 17.546 10.069 6.371 1.00 89.38 392 GLN A O 1
ATOM 2988 N N . PHE A 1 393 ? 19.017 11.442 5.377 1.00 92.69 393 PHE A N 1
ATOM 2989 C CA . PHE A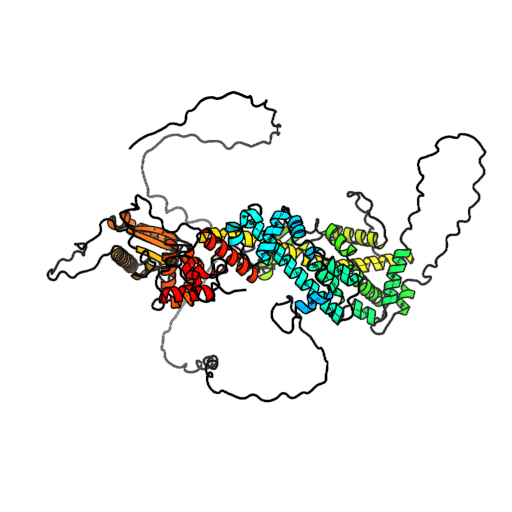 1 393 ? 19.566 10.475 4.431 1.00 92.69 393 PHE A CA 1
ATOM 2990 C C . PHE A 1 393 ? 21.043 10.156 4.699 1.00 92.69 393 PHE A C 1
ATOM 2992 O O . PHE A 1 393 ? 21.720 9.657 3.801 1.00 92.69 393 PHE A O 1
ATOM 2999 N N . LYS A 1 394 ? 21.551 10.391 5.921 1.00 92.69 394 LYS A N 1
ATOM 3000 C CA . LYS A 1 394 ? 22.973 10.211 6.285 1.00 92.69 394 LYS A CA 1
ATOM 3001 C C . LYS A 1 394 ? 23.555 8.850 5.882 1.00 92.69 394 LYS A C 1
ATOM 3003 O O . LYS A 1 394 ? 24.653 8.794 5.338 1.00 92.69 394 LYS A O 1
ATOM 3008 N N . THR A 1 395 ? 22.797 7.767 6.058 1.00 93.44 395 THR A N 1
ATOM 3009 C CA . THR A 1 395 ? 23.170 6.390 5.662 1.00 93.44 395 THR A CA 1
ATOM 3010 C C . THR A 1 395 ? 23.359 6.208 4.145 1.00 93.44 395 THR A C 1
ATOM 3012 O O . THR A 1 395 ? 23.960 5.232 3.709 1.00 93.44 395 THR A O 1
ATOM 3015 N N . TYR A 1 396 ? 22.851 7.139 3.334 1.00 95.06 396 TYR A N 1
ATOM 3016 C CA . TYR A 1 396 ? 22.833 7.090 1.870 1.00 95.06 396 TYR A CA 1
ATOM 3017 C C . TYR A 1 396 ? 23.611 8.241 1.205 1.00 95.06 396 TYR A C 1
ATOM 3019 O O . TYR A 1 396 ? 23.566 8.377 -0.021 1.00 95.06 396 TYR A O 1
ATOM 3027 N N . TRP A 1 397 ? 24.336 9.057 1.984 1.00 93.56 397 TRP A N 1
ATOM 3028 C CA . TRP A 1 397 ? 25.186 10.142 1.471 1.00 93.56 397 TRP A CA 1
ATOM 3029 C C . TRP A 1 397 ? 26.345 9.645 0.596 1.00 93.56 397 TRP A C 1
ATOM 3031 O O . TRP A 1 397 ? 26.722 10.354 -0.332 1.00 93.56 397 TRP A O 1
ATOM 3041 N N . GLU A 1 398 ? 26.875 8.449 0.873 1.00 93.81 398 GLU A N 1
ATOM 3042 C CA . GLU A 1 398 ? 27.861 7.731 0.051 1.00 93.81 398 GLU A CA 1
ATOM 3043 C C . GLU A 1 398 ? 27.556 6.223 0.074 1.00 93.81 398 GLU A C 1
ATOM 3045 O O . GLU A 1 398 ? 28.198 5.438 0.768 1.00 93.81 398 GLU A O 1
ATOM 3050 N N . PHE A 1 399 ? 26.523 5.805 -0.658 1.00 95.75 399 PHE A N 1
ATOM 3051 C CA . PHE A 1 399 ? 26.085 4.404 -0.713 1.00 95.75 399 PHE A CA 1
ATOM 3052 C C . PHE A 1 399 ? 26.415 3.781 -2.073 1.00 95.75 399 PHE A C 1
ATOM 3054 O O . PHE A 1 399 ? 26.211 4.413 -3.109 1.00 95.75 399 PHE A O 1
ATOM 3061 N N . SER A 1 400 ? 26.894 2.531 -2.090 1.00 95.88 400 SER A N 1
ATOM 3062 C CA . SER A 1 400 ? 27.096 1.759 -3.323 1.00 95.88 400 SER A CA 1
ATOM 3063 C C . SER A 1 400 ? 26.880 0.261 -3.110 1.00 95.88 400 SER A C 1
ATOM 3065 O O . SER A 1 400 ? 27.598 -0.370 -2.334 1.00 95.88 400 SER A O 1
ATOM 3067 N N . CYS A 1 401 ? 25.952 -0.337 -3.856 1.00 94.94 401 CYS A N 1
ATOM 3068 C CA . CYS A 1 401 ? 25.552 -1.740 -3.728 1.00 94.94 401 CYS A CA 1
ATOM 3069 C C . CYS A 1 401 ? 25.426 -2.403 -5.118 1.00 94.94 401 CYS A C 1
ATOM 3071 O O . CYS A 1 401 ? 24.926 -1.748 -6.035 1.00 94.94 401 CYS A O 1
ATOM 3073 N N . PRO A 1 402 ? 25.858 -3.666 -5.326 1.00 95.44 402 PRO A N 1
ATOM 3074 C CA . PRO A 1 402 ? 25.578 -4.398 -6.566 1.00 95.44 402 PRO A CA 1
ATOM 3075 C C . PRO A 1 402 ? 24.074 -4.453 -6.840 1.00 95.44 402 PRO A C 1
ATOM 3077 O O . PRO A 1 402 ? 23.298 -4.682 -5.914 1.00 95.44 402 PRO A O 1
ATOM 3080 N N . LEU A 1 403 ? 23.646 -4.281 -8.094 1.00 93.81 403 LEU A N 1
ATOM 3081 C CA . LEU A 1 403 ? 22.224 -4.126 -8.433 1.00 93.81 403 LEU A CA 1
ATOM 3082 C C . LEU A 1 403 ? 21.332 -5.256 -7.892 1.00 93.81 403 LEU A C 1
ATOM 3084 O O . LEU A 1 403 ? 20.269 -4.994 -7.338 1.00 93.81 403 LEU A O 1
ATOM 3088 N N . ARG A 1 404 ? 21.804 -6.505 -7.989 1.00 90.88 404 ARG A N 1
ATOM 3089 C CA . ARG A 1 404 ? 21.118 -7.715 -7.498 1.00 90.88 404 ARG A CA 1
ATOM 3090 C C . ARG A 1 404 ? 21.074 -7.854 -5.961 1.00 90.88 404 ARG A C 1
ATOM 3092 O O . ARG A 1 404 ? 20.452 -8.785 -5.466 1.00 90.88 404 ARG A O 1
ATOM 3099 N N . GLN A 1 405 ? 21.737 -6.971 -5.210 1.00 93.88 405 GLN A N 1
ATOM 3100 C CA . GLN A 1 405 ? 21.787 -6.970 -3.737 1.00 93.88 405 GLN A CA 1
ATOM 3101 C C . GLN A 1 405 ? 21.052 -5.774 -3.100 1.00 93.88 405 GLN A C 1
ATOM 3103 O O . GLN A 1 405 ? 20.945 -5.706 -1.873 1.00 93.88 405 GLN A O 1
ATOM 3108 N N . VAL A 1 406 ? 20.539 -4.838 -3.909 1.00 95.00 406 VAL A N 1
ATOM 3109 C CA . VAL A 1 406 ? 19.774 -3.676 -3.435 1.00 95.00 406 VAL A CA 1
ATOM 3110 C C . VAL A 1 406 ? 18.478 -4.147 -2.781 1.00 95.00 406 VAL A C 1
ATOM 3112 O O . VAL A 1 406 ? 17.638 -4.765 -3.430 1.00 95.00 406 VAL A O 1
ATOM 3115 N N . LYS A 1 407 ? 18.278 -3.819 -1.501 1.00 94.81 407 LYS A N 1
ATOM 3116 C CA . LYS A 1 407 ? 17.042 -4.168 -0.787 1.00 94.81 407 LYS A CA 1
ATOM 3117 C C . LYS A 1 407 ? 15.927 -3.154 -1.096 1.00 94.81 407 LYS A C 1
ATOM 3119 O O . LYS A 1 407 ? 16.214 -1.954 -1.104 1.00 94.81 407 LYS A O 1
ATOM 3124 N N . PRO A 1 408 ? 14.657 -3.578 -1.239 1.00 93.56 408 PRO A N 1
ATOM 3125 C CA . PRO A 1 408 ? 13.474 -2.717 -1.358 1.00 93.56 408 PRO A CA 1
ATOM 3126 C C . PRO A 1 408 ? 13.495 -1.395 -0.580 1.00 93.56 408 PRO A C 1
ATOM 3128 O O . PRO A 1 408 ? 13.437 -0.314 -1.168 1.00 93.56 408 PRO A O 1
ATOM 3131 N N . HIS A 1 409 ? 13.662 -1.456 0.742 1.00 91.88 409 HIS A N 1
ATOM 3132 C CA . HIS A 1 409 ? 13.681 -0.266 1.597 1.00 91.88 409 HIS A CA 1
ATOM 3133 C C . HIS A 1 409 ? 14.884 0.664 1.349 1.00 91.88 409 HIS A C 1
ATOM 3135 O O . HIS A 1 409 ? 14.777 1.863 1.597 1.00 91.88 409 HIS A O 1
ATOM 3141 N N . GLN A 1 410 ? 16.015 0.147 0.851 1.00 94.81 410 GLN A N 1
ATOM 3142 C CA . GLN A 1 410 ? 17.165 0.970 0.457 1.00 94.81 410 GLN A CA 1
ATOM 3143 C C . GLN A 1 410 ? 16.857 1.728 -0.835 1.00 94.81 410 GLN A C 1
ATOM 3145 O O . GLN A 1 410 ? 17.131 2.923 -0.917 1.00 94.81 410 GLN A O 1
ATOM 3150 N N . PHE A 1 411 ? 16.238 1.064 -1.819 1.00 95.94 411 PHE A N 1
ATOM 3151 C CA . PHE A 1 411 ? 15.839 1.717 -3.065 1.00 95.94 411 PHE A CA 1
ATOM 3152 C C . PHE A 1 411 ? 14.828 2.843 -2.813 1.00 95.94 411 PHE A C 1
ATOM 3154 O O . PHE A 1 411 ? 15.063 3.965 -3.257 1.00 95.94 411 PHE A O 1
ATOM 3161 N N . LEU A 1 412 ? 13.771 2.591 -2.028 1.00 94.62 412 LEU A N 1
ATOM 3162 C CA . LEU A 1 412 ? 12.787 3.621 -1.661 1.00 94.62 412 LEU A CA 1
ATOM 3163 C C . LEU A 1 412 ? 13.430 4.791 -0.897 1.00 94.62 412 LEU A C 1
ATOM 3165 O O . LEU A 1 412 ? 13.128 5.949 -1.182 1.00 94.62 412 LEU A O 1
ATOM 3169 N N . ALA A 1 413 ? 14.361 4.520 0.025 1.00 94.06 413 ALA A N 1
ATOM 3170 C CA . ALA A 1 413 ? 15.067 5.568 0.762 1.00 94.06 413 ALA A CA 1
ATOM 3171 C C . ALA A 1 413 ? 15.939 6.455 -0.148 1.00 94.06 413 ALA A C 1
ATOM 3173 O O . ALA A 1 413 ? 15.889 7.683 -0.037 1.00 94.06 413 ALA A O 1
ATOM 3174 N N . VAL A 1 414 ? 16.702 5.859 -1.074 1.00 95.00 414 VAL A N 1
ATOM 3175 C CA . VAL A 1 414 ? 17.529 6.612 -2.035 1.00 95.00 414 VAL A CA 1
ATOM 3176 C C . VAL A 1 414 ? 16.650 7.366 -3.038 1.00 95.00 414 VAL A C 1
ATOM 3178 O O . VAL A 1 414 ? 16.884 8.549 -3.275 1.00 95.00 414 VAL A O 1
ATOM 3181 N N . GLN A 1 415 ? 15.603 6.732 -3.576 1.00 94.50 415 GLN A N 1
ATOM 3182 C CA . GLN A 1 415 ? 14.655 7.354 -4.507 1.00 94.50 415 GLN A CA 1
ATOM 3183 C C . GLN A 1 415 ? 13.953 8.565 -3.873 1.00 94.50 415 GLN A C 1
ATOM 3185 O O . GLN A 1 415 ? 13.850 9.619 -4.499 1.00 94.50 415 GLN A O 1
ATOM 3190 N N . ARG A 1 416 ? 13.544 8.461 -2.605 1.00 94.00 416 ARG A N 1
ATOM 3191 C CA . ARG A 1 416 ? 12.991 9.580 -1.831 1.00 94.00 416 ARG A CA 1
ATOM 3192 C C . ARG A 1 416 ? 13.998 10.718 -1.652 1.00 94.00 416 ARG A C 1
ATOM 3194 O O . ARG A 1 416 ? 13.642 11.886 -1.805 1.00 94.00 416 ARG A O 1
ATOM 3201 N N . GLY A 1 417 ? 15.254 10.396 -1.338 1.00 93.75 417 GLY A N 1
ATOM 3202 C CA . GLY A 1 417 ? 16.324 11.391 -1.229 1.00 93.75 417 GLY A CA 1
ATOM 3203 C C . GLY A 1 417 ? 16.642 12.068 -2.568 1.00 93.75 417 GLY A C 1
ATOM 3204 O O . GLY A 1 417 ? 16.937 13.261 -2.595 1.00 93.75 417 GLY A O 1
ATOM 3205 N N . GLU A 1 418 ? 16.515 11.352 -3.687 1.00 94.31 418 GLU A N 1
ATOM 3206 C CA . GLU A 1 418 ? 16.626 11.908 -5.040 1.00 94.31 418 GLU A CA 1
ATOM 3207 C C . GLU A 1 418 ? 15.451 12.844 -5.374 1.00 94.31 418 GLU A C 1
ATOM 3209 O O . GLU A 1 418 ? 15.681 13.972 -5.813 1.00 94.31 418 GLU A O 1
ATOM 3214 N N . GLN A 1 419 ? 14.208 12.439 -5.088 1.00 92.75 419 GLN A N 1
ATOM 3215 C CA . GLN A 1 419 ? 13.007 13.272 -5.263 1.00 92.75 419 GLN A CA 1
ATOM 3216 C C . GLN A 1 419 ? 13.066 14.562 -4.428 1.00 92.75 419 GLN A C 1
ATOM 3218 O O . GLN A 1 419 ? 12.747 15.643 -4.928 1.00 92.75 419 GLN A O 1
ATOM 3223 N N . LYS A 1 420 ? 13.541 14.478 -3.176 1.00 92.81 420 LYS A N 1
ATOM 3224 C CA . LYS A 1 420 ? 13.801 15.646 -2.314 1.00 92.81 420 LYS A CA 1
ATOM 3225 C C . LYS A 1 420 ? 15.023 16.477 -2.731 1.00 92.81 420 LYS A C 1
ATOM 3227 O O . LYS A 1 420 ? 15.252 17.532 -2.149 1.00 92.81 420 LYS A O 1
ATOM 3232 N N . LYS A 1 421 ? 15.791 16.036 -3.736 1.00 93.94 421 LYS A N 1
ATOM 3233 C CA . LYS A 1 421 ? 17.054 16.641 -4.208 1.00 93.94 421 LYS A CA 1
ATOM 3234 C C . LYS A 1 421 ? 18.194 16.627 -3.174 1.00 93.94 421 LYS A C 1
ATOM 3236 O O . LYS A 1 421 ? 19.205 17.288 -3.381 1.00 93.94 421 LYS A O 1
ATOM 3241 N N . CYS A 1 422 ? 18.070 15.825 -2.116 1.00 93.25 422 CYS A N 1
ATOM 3242 C CA . CYS A 1 422 ? 19.122 15.553 -1.135 1.00 93.25 422 CYS A CA 1
ATOM 3243 C C . CYS A 1 422 ? 20.248 14.689 -1.733 1.00 93.25 422 CYS A C 1
ATOM 3245 O O . CYS A 1 422 ? 21.422 14.868 -1.407 1.00 93.25 422 CYS A O 1
ATOM 3247 N N . LEU A 1 423 ? 19.884 13.751 -2.617 1.00 95.56 423 LEU A N 1
ATOM 3248 C CA . LEU A 1 423 ? 20.768 12.740 -3.204 1.00 95.56 423 LEU A CA 1
ATOM 3249 C C . LEU A 1 423 ? 20.752 12.785 -4.742 1.00 95.56 423 LEU A C 1
ATOM 3251 O O . LEU A 1 423 ? 19.813 13.281 -5.371 1.00 95.56 423 LEU A O 1
ATOM 3255 N N . SER A 1 424 ? 21.785 12.231 -5.367 1.00 94.62 424 SER A N 1
ATOM 3256 C CA . SER A 1 424 ? 21.805 11.831 -6.778 1.00 94.62 424 SER A CA 1
ATOM 3257 C C . SER A 1 424 ? 22.044 10.326 -6.875 1.00 94.62 424 SER A C 1
ATOM 3259 O O . SER A 1 424 ? 23.071 9.854 -6.383 1.00 94.62 424 SER A O 1
ATOM 3261 N N . LEU A 1 425 ? 21.118 9.605 -7.512 1.00 95.06 425 LEU A N 1
ATOM 3262 C CA . LEU A 1 425 ? 21.208 8.171 -7.777 1.00 95.06 425 LEU A CA 1
ATOM 3263 C C . LEU A 1 425 ? 21.820 7.953 -9.169 1.00 95.06 425 LEU A C 1
ATOM 3265 O O . LEU A 1 425 ? 21.350 8.534 -10.149 1.00 95.06 425 LEU A O 1
ATOM 3269 N N . THR A 1 426 ? 22.843 7.105 -9.266 1.00 94.88 426 THR A N 1
ATOM 3270 C CA . THR A 1 426 ? 23.465 6.698 -10.539 1.00 94.88 426 THR A CA 1
ATOM 3271 C C . THR A 1 426 ? 23.656 5.184 -10.614 1.00 94.88 426 THR A C 1
ATOM 3273 O O . THR A 1 426 ? 23.768 4.508 -9.588 1.00 94.88 426 THR A O 1
ATOM 3276 N N . PHE A 1 427 ? 23.714 4.640 -11.832 1.00 94.38 427 PHE A N 1
ATOM 3277 C CA . PHE A 1 427 ? 24.119 3.256 -12.074 1.00 94.38 427 PHE A CA 1
ATOM 3278 C C . PHE A 1 427 ? 25.596 3.242 -12.472 1.00 94.38 427 PHE A C 1
ATOM 3280 O O . PHE A 1 427 ? 25.968 3.564 -13.597 1.00 94.38 427 PHE A O 1
ATOM 3287 N N . ALA A 1 428 ? 26.462 2.920 -11.514 1.00 92.69 428 ALA A N 1
ATOM 3288 C CA . ALA A 1 428 ? 27.899 2.877 -11.726 1.00 92.69 428 ALA A CA 1
ATOM 3289 C C . ALA A 1 428 ? 28.291 1.591 -12.473 1.00 92.69 428 ALA A C 1
ATOM 3291 O O . ALA A 1 428 ? 28.050 0.481 -11.992 1.00 92.69 428 ALA A O 1
ATOM 3292 N N . ILE A 1 429 ? 28.922 1.767 -13.633 1.00 91.88 429 ILE A N 1
ATOM 3293 C CA . ILE A 1 429 ? 29.522 0.724 -14.473 1.00 91.88 429 ILE A CA 1
ATOM 3294 C C . ILE A 1 429 ? 30.999 1.092 -14.644 1.00 91.88 429 ILE A C 1
ATOM 3296 O O . ILE A 1 429 ? 31.328 2.275 -14.757 1.00 91.88 429 ILE A O 1
ATOM 3300 N N . THR A 1 430 ? 31.901 0.111 -14.634 1.00 90.62 430 THR A N 1
ATOM 3301 C CA . THR A 1 430 ? 33.335 0.378 -14.818 1.00 90.62 430 THR A CA 1
ATOM 3302 C C . THR A 1 430 ? 33.676 0.660 -16.291 1.00 90.62 430 THR A C 1
ATOM 3304 O O . THR A 1 430 ? 32.914 0.332 -17.211 1.00 90.62 430 THR A O 1
ATOM 3307 N N . ALA A 1 431 ? 34.842 1.264 -16.538 1.00 87.88 431 ALA A N 1
ATOM 3308 C CA . ALA A 1 431 ? 35.371 1.419 -17.896 1.00 87.88 431 ALA A CA 1
ATOM 3309 C C . ALA A 1 431 ? 35.702 0.055 -18.534 1.00 87.88 431 ALA A C 1
ATOM 3311 O O . ALA A 1 431 ? 35.443 -0.152 -19.719 1.00 87.88 431 ALA A O 1
ATOM 3312 N N . GLU A 1 432 ? 36.202 -0.891 -17.737 1.00 86.75 432 GLU A N 1
ATOM 3313 C CA . GLU A 1 432 ? 36.490 -2.270 -18.147 1.00 86.75 432 GLU A CA 1
ATOM 3314 C C . GLU A 1 432 ? 35.216 -2.997 -18.596 1.00 86.75 432 GLU A C 1
ATOM 3316 O O . GLU A 1 432 ? 35.185 -3.581 -19.675 1.00 86.75 432 GLU A O 1
ATOM 3321 N N . ASP A 1 433 ? 34.125 -2.887 -17.835 1.00 88.06 433 ASP A N 1
ATOM 3322 C CA . ASP A 1 433 ? 32.850 -3.540 -18.154 1.00 88.06 433 ASP A CA 1
ATOM 3323 C C . ASP A 1 433 ? 32.152 -2.916 -19.359 1.00 88.06 433 ASP A C 1
ATOM 3325 O O . ASP A 1 433 ? 31.568 -3.628 -20.176 1.00 88.06 433 ASP A O 1
ATOM 3329 N N . SER A 1 434 ? 32.265 -1.594 -19.500 1.00 87.75 434 SER A N 1
ATOM 3330 C CA . SER A 1 434 ? 31.829 -0.876 -20.699 1.00 87.75 434 SER A CA 1
ATOM 3331 C C . SER A 1 434 ? 32.605 -1.337 -21.939 1.00 87.75 434 SER A C 1
ATOM 3333 O O . SER A 1 434 ? 32.012 -1.539 -22.994 1.00 87.75 434 SER A O 1
ATOM 3335 N N . THR A 1 435 ? 33.917 -1.559 -21.809 1.00 87.69 435 THR A N 1
ATOM 3336 C CA . THR A 1 435 ? 34.775 -2.046 -22.903 1.00 87.69 435 THR A CA 1
ATOM 3337 C C . THR A 1 435 ? 34.442 -3.498 -23.257 1.00 87.69 435 THR A C 1
ATOM 3339 O O . THR A 1 435 ? 34.171 -3.800 -24.414 1.00 87.69 435 THR A O 1
ATOM 3342 N N . CYS A 1 436 ? 34.327 -4.366 -22.247 1.00 86.31 436 CYS A N 1
ATOM 3343 C CA . CYS A 1 436 ? 33.912 -5.763 -22.372 1.00 86.31 436 CYS A CA 1
ATOM 3344 C C . CYS A 1 436 ? 32.544 -5.915 -23.066 1.00 86.31 436 CYS A C 1
ATOM 3346 O O . CYS A 1 436 ? 32.377 -6.812 -23.893 1.00 86.31 436 CYS A O 1
ATOM 3348 N N . LEU A 1 437 ? 31.582 -5.024 -22.790 1.00 87.50 437 LEU A N 1
ATOM 3349 C CA . LEU A 1 437 ? 30.317 -4.986 -23.526 1.00 87.50 437 LEU A CA 1
ATOM 3350 C C . LEU A 1 437 ? 30.516 -4.595 -24.998 1.00 87.50 437 LEU A C 1
ATOM 3352 O O . LEU A 1 437 ? 29.955 -5.253 -25.869 1.00 87.50 437 LEU A O 1
ATOM 3356 N N . LEU A 1 438 ? 31.291 -3.548 -25.294 1.00 88.06 438 LEU A N 1
ATOM 3357 C CA . LEU A 1 438 ? 31.531 -3.112 -26.676 1.00 88.06 438 LEU A CA 1
ATOM 3358 C C . LEU A 1 438 ? 32.256 -4.182 -27.504 1.00 88.06 438 LEU A C 1
ATOM 3360 O O . LEU A 1 438 ? 31.926 -4.374 -28.673 1.00 88.06 438 LEU A O 1
ATOM 3364 N N . ASP A 1 439 ? 33.177 -4.923 -26.892 1.00 86.56 439 ASP A N 1
ATOM 3365 C CA . ASP A 1 439 ? 33.869 -6.047 -27.527 1.00 86.56 439 ASP A CA 1
ATOM 3366 C C . ASP A 1 439 ? 32.912 -7.226 -27.789 1.00 86.56 439 ASP A C 1
ATOM 3368 O O . ASP A 1 439 ? 32.921 -7.799 -28.879 1.00 86.56 439 ASP A O 1
ATOM 3372 N N . ALA A 1 440 ? 32.020 -7.543 -26.841 1.00 85.12 440 ALA A N 1
ATOM 3373 C CA . ALA A 1 440 ? 30.990 -8.571 -27.017 1.00 85.12 440 ALA A CA 1
ATOM 3374 C C . ALA A 1 440 ? 29.937 -8.189 -28.079 1.00 85.12 440 ALA A C 1
ATOM 3376 O O . ALA A 1 440 ? 29.507 -9.043 -28.860 1.00 85.12 440 ALA A O 1
ATOM 3377 N N . LEU A 1 441 ? 29.543 -6.912 -28.144 1.00 86.62 441 LEU A N 1
ATOM 3378 C CA . LEU A 1 441 ? 28.660 -6.377 -29.184 1.00 86.62 441 LEU A CA 1
ATOM 3379 C C . LEU A 1 441 ? 29.325 -6.434 -30.564 1.00 86.62 441 LEU A C 1
ATOM 3381 O O . LEU A 1 441 ? 28.686 -6.867 -31.520 1.00 86.62 441 LEU A O 1
ATOM 3385 N N . MET A 1 442 ? 30.606 -6.064 -30.663 1.00 86.25 442 MET A N 1
ATOM 3386 C CA . MET A 1 442 ? 31.381 -6.146 -31.904 1.00 86.25 442 MET A CA 1
ATOM 3387 C C . MET A 1 442 ? 31.510 -7.594 -32.400 1.00 86.25 442 MET A C 1
ATOM 3389 O O . MET A 1 442 ? 31.232 -7.860 -33.566 1.00 86.25 442 MET A O 1
ATOM 3393 N N . ALA A 1 443 ? 31.862 -8.545 -31.527 1.00 82.38 443 ALA A N 1
ATOM 3394 C CA . ALA A 1 443 ? 31.938 -9.963 -31.894 1.00 82.38 443 ALA A CA 1
ATOM 3395 C C . ALA A 1 443 ? 30.582 -10.498 -32.396 1.00 82.38 443 ALA A C 1
ATOM 3397 O O . ALA A 1 443 ? 30.504 -11.117 -33.455 1.00 82.38 443 ALA A O 1
ATOM 3398 N N . THR A 1 444 ? 29.496 -10.167 -31.688 1.00 81.12 444 THR A N 1
ATOM 3399 C CA . THR A 1 444 ? 28.126 -10.556 -32.068 1.00 81.12 444 THR A CA 1
ATOM 3400 C C . THR A 1 444 ? 27.712 -9.953 -33.414 1.00 81.12 444 THR A C 1
ATOM 3402 O O . THR A 1 444 ? 27.083 -10.633 -34.221 1.00 81.12 444 THR A O 1
ATOM 3405 N N . PHE A 1 445 ? 28.095 -8.703 -33.689 1.00 80.94 445 PHE A N 1
ATOM 3406 C CA . PHE A 1 445 ? 27.849 -8.033 -34.968 1.00 80.94 445 PHE A CA 1
ATOM 3407 C C . PHE A 1 445 ? 28.615 -8.674 -36.140 1.00 80.94 445 PHE A C 1
ATOM 3409 O O . PHE A 1 445 ? 28.057 -8.818 -37.227 1.00 80.94 445 PHE A O 1
ATOM 3416 N N . LEU A 1 446 ? 29.868 -9.087 -35.917 1.00 79.56 446 LEU A N 1
ATOM 3417 C CA . LEU A 1 446 ? 30.718 -9.741 -36.921 1.00 79.56 446 LEU A CA 1
ATOM 3418 C C . LEU A 1 446 ? 30.400 -11.237 -37.124 1.00 79.56 446 LEU A C 1
ATOM 3420 O O . LEU A 1 446 ? 30.966 -11.861 -38.017 1.00 79.56 446 LEU A O 1
ATOM 3424 N N . GLY A 1 447 ? 29.507 -11.823 -36.318 1.00 67.62 447 GLY A N 1
ATOM 3425 C CA . GLY A 1 447 ? 29.159 -13.249 -36.372 1.00 67.62 447 GLY A CA 1
ATOM 3426 C C . GLY A 1 447 ? 30.128 -14.178 -35.626 1.00 67.62 447 GLY A C 1
ATOM 3427 O O . GLY A 1 447 ? 29.929 -15.396 -35.621 1.00 67.62 447 GLY A O 1
ATOM 3428 N N . ASP A 1 448 ? 31.139 -13.627 -34.949 1.00 60.53 448 ASP A N 1
ATOM 3429 C CA . ASP A 1 448 ? 32.051 -14.376 -34.088 1.00 60.53 448 ASP A CA 1
ATOM 3430 C C . ASP A 1 448 ? 31.291 -14.897 -32.857 1.00 60.53 448 ASP A C 1
ATOM 3432 O O . ASP A 1 448 ? 31.030 -14.163 -31.898 1.00 60.53 448 ASP A O 1
ATOM 3436 N N . ARG A 1 449 ? 30.941 -16.194 -32.851 1.00 41.91 449 ARG A N 1
ATOM 3437 C CA . ARG A 1 449 ? 30.378 -16.831 -31.647 1.00 41.91 449 ARG A CA 1
ATOM 3438 C C . ARG A 1 449 ? 31.379 -16.676 -30.491 1.00 41.91 449 ARG A C 1
ATOM 3440 O O . ARG A 1 449 ? 32.542 -17.056 -30.663 1.00 41.91 449 ARG A O 1
ATOM 3447 N N . PRO A 1 450 ? 30.959 -16.209 -29.300 1.00 41.66 450 PRO A N 1
ATOM 3448 C CA . PRO A 1 450 ? 31.860 -16.107 -28.160 1.00 41.66 450 PRO A CA 1
ATOM 3449 C C . PRO A 1 450 ? 32.434 -17.487 -27.821 1.00 41.66 450 PRO A C 1
ATOM 3451 O O . PRO A 1 450 ? 31.693 -18.469 -27.714 1.00 41.66 450 PRO A O 1
ATOM 3454 N N . ARG A 1 451 ? 33.760 -17.566 -27.642 1.00 38.78 451 ARG A N 1
ATOM 3455 C CA . ARG A 1 451 ? 34.424 -18.788 -27.166 1.00 38.78 451 ARG A CA 1
ATOM 3456 C C . ARG A 1 451 ? 33.797 -19.187 -25.827 1.00 38.78 451 ARG A C 1
ATOM 3458 O O . ARG A 1 451 ? 33.791 -18.391 -24.891 1.00 38.78 451 ARG A O 1
ATOM 3465 N N . GLN A 1 452 ? 33.269 -20.407 -25.734 1.00 30.08 452 GLN A N 1
ATOM 3466 C CA . GLN A 1 452 ? 32.726 -20.926 -24.480 1.00 30.08 452 GLN A CA 1
ATOM 3467 C C . GLN A 1 452 ? 33.868 -21.071 -23.465 1.00 30.08 452 GLN A C 1
ATOM 3469 O O . GLN A 1 452 ? 34.742 -21.917 -23.623 1.00 30.08 452 GLN A O 1
ATOM 3474 N N . GLY A 1 453 ? 33.883 -20.196 -22.459 1.00 34.41 453 GLY A N 1
ATOM 3475 C CA . GLY A 1 453 ? 34.977 -20.101 -21.496 1.00 34.41 453 GLY A CA 1
ATOM 3476 C C . GLY A 1 453 ? 34.951 -18.784 -20.726 1.00 34.41 453 GLY A C 1
ATOM 3477 O O . GLY A 1 453 ? 35.691 -17.855 -21.043 1.00 34.41 453 GLY A O 1
ATOM 3478 N N . ILE A 1 454 ? 34.100 -18.700 -19.698 1.00 39.09 454 ILE A N 1
ATOM 3479 C CA . ILE A 1 454 ? 34.112 -17.579 -18.748 1.00 39.09 454 ILE A CA 1
ATOM 3480 C C . ILE A 1 454 ? 35.415 -17.672 -17.940 1.00 39.09 454 ILE A C 1
ATOM 3482 O O . ILE A 1 454 ? 35.516 -18.486 -17.027 1.00 39.09 454 ILE A O 1
ATOM 3486 N N . GLY A 1 455 ? 36.417 -16.867 -18.297 1.00 32.16 455 GLY A N 1
ATOM 3487 C CA . GLY A 1 455 ? 37.711 -16.846 -17.604 1.00 32.16 455 GLY A CA 1
ATOM 3488 C C . GLY A 1 455 ? 38.859 -16.200 -18.382 1.00 32.16 455 GLY A C 1
ATOM 3489 O O . GLY A 1 455 ? 39.766 -15.651 -17.765 1.00 32.16 455 GLY A O 1
ATOM 3490 N N . ALA A 1 456 ? 38.818 -16.201 -19.718 1.00 27.95 456 ALA A N 1
ATOM 3491 C CA . ALA A 1 456 ? 39.820 -15.504 -20.523 1.00 27.95 456 ALA A CA 1
ATOM 3492 C C . ALA A 1 456 ? 39.505 -14.000 -20.602 1.00 27.95 456 ALA A C 1
ATOM 3494 O O . ALA A 1 456 ? 38.504 -13.601 -21.201 1.00 27.95 456 ALA A O 1
ATOM 3495 N N . THR A 1 457 ? 40.365 -13.159 -20.027 1.00 26.22 457 THR A N 1
ATOM 3496 C CA . THR A 1 457 ? 40.353 -11.718 -20.298 1.00 26.22 457 THR A CA 1
ATOM 3497 C C . THR A 1 457 ? 40.733 -11.472 -21.763 1.00 26.22 457 THR A C 1
ATOM 3499 O O . THR A 1 457 ? 41.739 -12.016 -22.225 1.00 26.22 457 THR A O 1
ATOM 3502 N N . PRO A 1 458 ? 39.974 -10.664 -22.528 1.00 33.56 458 PRO A N 1
ATOM 3503 C CA . PRO A 1 458 ? 40.449 -10.211 -23.826 1.00 33.56 458 PRO A CA 1
ATOM 3504 C C . PRO A 1 458 ? 41.677 -9.323 -23.605 1.00 33.56 458 PRO A C 1
ATOM 3506 O O . PRO A 1 458 ? 41.625 -8.366 -22.829 1.00 33.56 458 PRO A O 1
ATOM 3509 N N . THR A 1 459 ? 42.791 -9.637 -24.269 1.00 26.16 459 THR A N 1
ATOM 3510 C CA . THR A 1 459 ? 43.987 -8.786 -24.235 1.00 26.16 459 THR A CA 1
ATOM 3511 C C . THR A 1 459 ? 43.598 -7.390 -24.725 1.00 26.16 459 THR A C 1
ATOM 3513 O O . THR A 1 459 ? 43.077 -7.282 -25.839 1.00 26.16 459 THR A O 1
ATOM 3516 N N . PRO A 1 460 ? 43.815 -6.318 -23.941 1.00 26.88 460 PRO A N 1
ATOM 3517 C CA . PRO A 1 460 ? 43.351 -4.997 -24.329 1.00 26.88 460 PRO A CA 1
ATOM 3518 C C . PRO A 1 460 ? 44.045 -4.561 -25.620 1.00 26.88 460 PRO A C 1
ATOM 3520 O O . PRO A 1 460 ? 45.276 -4.514 -25.685 1.00 26.88 460 PRO A O 1
ATOM 3523 N N . MET A 1 461 ? 43.258 -4.186 -26.634 1.00 32.53 461 MET A N 1
ATOM 3524 C CA . MET A 1 461 ? 43.771 -3.402 -27.755 1.00 32.53 461 MET A CA 1
ATOM 3525 C C . MET A 1 461 ? 44.272 -2.070 -27.196 1.00 32.53 461 MET A C 1
ATOM 3527 O O . MET A 1 461 ? 43.497 -1.163 -26.892 1.00 32.53 461 MET A O 1
ATOM 3531 N N . ARG A 1 462 ? 45.589 -2.006 -26.984 1.00 27.47 462 ARG A N 1
ATOM 3532 C CA . ARG A 1 462 ? 46.299 -0.880 -26.379 1.00 27.47 462 ARG A CA 1
ATOM 3533 C C . ARG A 1 462 ? 45.942 0.400 -27.130 1.00 27.47 462 ARG A C 1
ATOM 3535 O O . ARG A 1 462 ? 46.144 0.471 -28.338 1.00 27.47 462 ARG A O 1
ATOM 3542 N N . ALA A 1 463 ? 45.442 1.403 -26.410 1.00 30.22 463 ALA A N 1
ATOM 3543 C CA . ALA A 1 463 ? 45.086 2.693 -26.987 1.00 30.22 463 ALA A CA 1
ATOM 3544 C C . ALA A 1 463 ? 46.337 3.381 -27.563 1.00 30.22 463 ALA A C 1
ATOM 3546 O O . ALA A 1 463 ? 47.121 3.989 -26.833 1.00 30.22 463 ALA A O 1
ATOM 3547 N N . ALA A 1 464 ? 46.537 3.245 -28.873 1.00 26.98 464 ALA A N 1
ATOM 3548 C CA . ALA A 1 464 ? 47.563 3.961 -29.610 1.00 26.98 464 ALA A CA 1
ATOM 3549 C C . ALA A 1 464 ? 47.110 5.415 -29.786 1.00 26.98 464 ALA A C 1
ATOM 3551 O O . ALA A 1 464 ? 46.177 5.701 -30.534 1.00 26.98 464 ALA A O 1
ATOM 3552 N N . GLY A 1 465 ? 47.745 6.331 -29.055 1.00 28.39 465 GLY A N 1
ATOM 3553 C CA . GLY A 1 465 ? 47.593 7.762 -29.296 1.00 28.39 465 GLY A CA 1
ATOM 3554 C C . GLY A 1 465 ? 48.295 8.156 -30.596 1.00 28.39 465 GLY A C 1
ATOM 3555 O O . GLY A 1 465 ? 49.452 7.796 -30.796 1.00 28.39 465 GLY A O 1
ATOM 3556 N N . GLY A 1 466 ? 47.596 8.910 -31.447 1.00 28.72 466 GLY A N 1
ATOM 3557 C CA . GLY A 1 466 ? 48.036 9.268 -32.799 1.00 28.72 466 GLY A CA 1
ATOM 3558 C C . GLY A 1 466 ? 47.404 8.363 -33.859 1.00 28.72 466 GLY A C 1
ATOM 3559 O O . GLY A 1 466 ? 47.494 7.143 -33.765 1.00 28.72 466 GLY A O 1
ATOM 3560 N N . HIS A 1 467 ? 46.756 8.966 -34.861 1.00 32.97 467 HIS A N 1
ATOM 3561 C CA . HIS A 1 467 ? 46.183 8.250 -36.005 1.00 32.97 467 HIS A CA 1
ATOM 3562 C C . HIS A 1 467 ? 47.292 7.562 -36.820 1.00 32.97 467 HIS A C 1
ATOM 3564 O O . HIS A 1 467 ? 48.127 8.264 -37.394 1.00 32.97 467 HIS A O 1
ATOM 3570 N N . PRO A 1 468 ? 47.282 6.226 -36.968 1.00 33.53 468 PRO A N 1
ATOM 3571 C CA . PRO A 1 468 ? 47.928 5.573 -38.094 1.00 33.53 468 PRO A CA 1
ATOM 3572 C C . PRO A 1 468 ? 47.019 5.704 -39.325 1.00 33.53 468 PRO A C 1
ATOM 3574 O O . PRO A 1 468 ? 45.792 5.741 -39.196 1.00 33.53 468 PRO A O 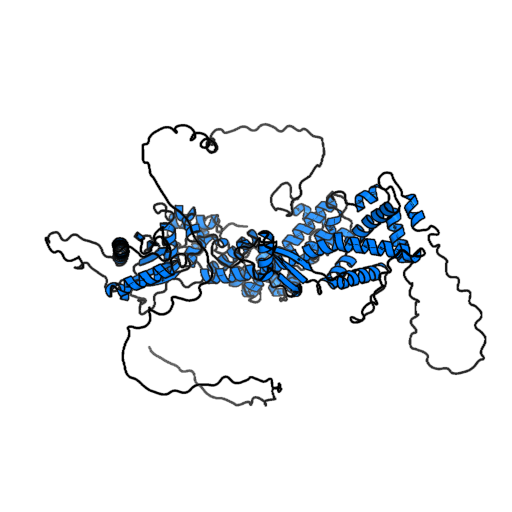1
ATOM 3577 N N . SER A 1 469 ? 47.595 5.667 -40.525 1.00 40.22 469 SER A N 1
ATOM 3578 C CA . SER A 1 469 ? 46.855 5.420 -41.768 1.00 40.22 469 SER A CA 1
ATOM 3579 C C . SER A 1 469 ? 46.379 3.959 -41.810 1.00 40.22 469 SER A C 1
ATOM 3581 O O . SER A 1 469 ? 46.958 3.089 -42.460 1.00 40.22 469 SER A O 1
ATOM 3583 N N . LEU A 1 470 ? 45.326 3.671 -41.042 1.00 38.97 470 LEU A N 1
ATOM 3584 C CA . LEU A 1 470 ? 44.703 2.356 -40.926 1.00 38.97 470 LEU A CA 1
ATOM 3585 C C . LEU A 1 470 ? 44.078 1.947 -42.267 1.00 38.97 470 LEU A C 1
ATOM 3587 O O . LEU A 1 470 ? 42.948 2.324 -42.573 1.00 38.97 470 LEU A O 1
ATOM 3591 N N . GLY A 1 471 ? 44.816 1.151 -43.049 1.00 48.62 471 GLY A N 1
ATOM 3592 C CA . GLY A 1 471 ? 44.378 0.642 -44.352 1.00 48.62 471 GLY A CA 1
ATOM 3593 C C . GLY A 1 471 ? 42.959 0.065 -44.303 1.00 48.62 471 GLY A C 1
ATOM 3594 O O . GLY A 1 471 ? 42.590 -0.597 -43.328 1.00 48.62 471 GLY A O 1
ATOM 3595 N N . GLY A 1 472 ? 42.167 0.334 -45.349 1.00 58.88 472 GLY A N 1
ATOM 3596 C CA . GLY A 1 472 ? 40.701 0.477 -45.280 1.00 58.88 472 GLY A CA 1
ATOM 3597 C C . GLY A 1 472 ? 39.932 -0.559 -44.452 1.00 58.88 472 GLY A C 1
ATOM 3598 O O . GLY A 1 472 ? 39.003 -0.197 -43.731 1.00 58.88 472 GLY A O 1
ATOM 3599 N N . ARG A 1 473 ? 40.367 -1.827 -44.457 1.00 59.59 473 ARG A N 1
ATOM 3600 C CA . ARG A 1 473 ? 39.784 -2.921 -43.657 1.00 59.59 473 ARG A CA 1
ATOM 3601 C C . ARG A 1 473 ? 39.669 -2.615 -42.152 1.00 59.59 473 ARG A C 1
ATOM 3603 O O . ARG A 1 473 ? 38.744 -3.092 -41.498 1.00 59.59 473 ARG A O 1
ATOM 3610 N N . ALA A 1 474 ? 40.589 -1.827 -41.594 1.00 66.31 474 ALA A N 1
ATOM 3611 C CA . ALA A 1 474 ? 40.556 -1.420 -40.189 1.00 66.31 474 ALA A CA 1
ATOM 3612 C C . ALA A 1 474 ? 39.709 -0.154 -39.944 1.00 66.31 474 ALA A C 1
ATOM 3614 O O . ALA A 1 474 ? 39.091 -0.040 -38.885 1.00 66.31 474 ALA A O 1
ATOM 3615 N N . ALA A 1 475 ? 39.622 0.755 -40.921 1.00 75.75 475 ALA A N 1
ATOM 3616 C CA . ALA A 1 475 ? 38.860 2.000 -40.810 1.00 75.75 475 ALA A CA 1
ATOM 3617 C C . ALA A 1 475 ? 37.343 1.748 -40.690 1.00 75.75 475 ALA A C 1
ATOM 3619 O O . ALA A 1 475 ? 36.711 2.241 -39.756 1.00 75.75 475 ALA A O 1
ATOM 3620 N N . TYR A 1 476 ? 36.771 0.886 -41.543 1.00 78.50 476 TYR A N 1
ATOM 3621 C CA . TYR A 1 476 ? 35.352 0.495 -41.456 1.00 78.50 476 TYR A CA 1
ATOM 3622 C C . TYR A 1 476 ? 34.992 -0.101 -40.080 1.00 78.50 476 TYR A C 1
ATOM 3624 O O . TYR A 1 476 ? 33.983 0.263 -39.476 1.00 78.50 476 TYR A O 1
ATOM 3632 N N . ARG A 1 477 ? 35.855 -0.967 -39.526 1.00 80.19 477 ARG A N 1
ATOM 3633 C CA . ARG A 1 477 ? 35.669 -1.552 -38.183 1.00 80.19 477 ARG A CA 1
ATOM 3634 C C . ARG A 1 477 ? 35.744 -0.508 -37.058 1.00 80.19 477 ARG A C 1
ATOM 3636 O O . ARG A 1 477 ? 35.047 -0.661 -36.053 1.00 80.19 477 ARG A O 1
ATOM 3643 N N . ALA A 1 478 ? 36.557 0.540 -37.208 1.00 84.25 478 ALA A N 1
ATOM 3644 C CA . ALA A 1 478 ? 36.643 1.632 -36.237 1.00 84.25 478 ALA A CA 1
ATOM 3645 C C . ALA A 1 478 ? 35.344 2.459 -36.195 1.00 84.25 478 ALA A C 1
ATOM 3647 O O . ALA A 1 478 ? 34.810 2.691 -35.110 1.00 84.25 478 ALA A O 1
ATOM 3648 N N . GLU A 1 479 ? 34.774 2.808 -37.353 1.00 86.69 479 GLU A N 1
ATOM 3649 C CA . GLU A 1 479 ? 33.496 3.534 -37.420 1.00 86.69 479 GLU A CA 1
ATOM 3650 C C . GLU A 1 479 ? 32.332 2.719 -36.825 1.00 86.69 479 GLU A C 1
ATOM 3652 O O . GLU A 1 479 ? 31.527 3.272 -36.071 1.00 86.69 479 GLU A O 1
ATOM 3657 N N . ILE A 1 480 ? 32.278 1.395 -37.042 1.00 88.12 480 ILE A N 1
ATOM 3658 C CA . ILE A 1 480 ? 31.296 0.529 -36.358 1.00 88.12 480 ILE A CA 1
ATOM 3659 C C . ILE A 1 480 ? 31.519 0.503 -34.838 1.00 88.12 480 ILE A C 1
ATOM 3661 O O . ILE A 1 480 ? 30.544 0.546 -34.084 1.00 88.12 480 ILE A O 1
ATOM 3665 N N . ARG A 1 481 ? 32.770 0.490 -34.348 1.00 89.31 481 ARG A N 1
ATOM 3666 C CA . ARG A 1 481 ? 33.038 0.561 -32.897 1.00 89.31 481 ARG A CA 1
ATOM 3667 C C . ARG A 1 481 ? 32.522 1.872 -32.305 1.00 89.31 481 ARG A C 1
ATOM 3669 O O . ARG A 1 481 ? 31.886 1.847 -31.256 1.00 89.31 481 ARG A O 1
ATOM 3676 N N . LEU A 1 482 ? 32.736 2.991 -32.997 1.00 90.75 482 LEU A N 1
ATOM 3677 C CA . LEU A 1 482 ? 32.244 4.309 -32.590 1.00 90.75 482 LEU A CA 1
ATOM 3678 C C . LEU A 1 482 ? 30.707 4.409 -32.654 1.00 90.75 482 LEU A C 1
ATOM 3680 O O . LEU A 1 482 ? 30.106 5.034 -31.781 1.00 90.75 482 LEU A O 1
ATOM 3684 N N . ALA A 1 483 ? 30.055 3.763 -33.630 1.00 90.38 483 ALA A N 1
ATOM 3685 C CA . ALA A 1 483 ? 28.594 3.645 -33.682 1.00 90.38 483 ALA A CA 1
ATOM 3686 C C . ALA A 1 483 ? 28.037 2.832 -32.500 1.00 90.38 483 ALA A C 1
ATOM 3688 O O . ALA A 1 483 ? 27.072 3.252 -31.864 1.00 90.38 483 ALA A O 1
ATOM 3689 N N . LEU A 1 484 ? 28.659 1.693 -32.170 1.00 89.94 484 LEU A N 1
ATOM 3690 C CA . LEU A 1 484 ? 28.285 0.869 -31.014 1.00 89.94 484 LEU A CA 1
ATOM 3691 C C . LEU A 1 484 ? 28.547 1.585 -29.680 1.00 89.94 484 LEU A C 1
ATOM 3693 O O . LEU A 1 484 ? 27.761 1.438 -28.745 1.00 89.94 484 LEU A O 1
ATOM 3697 N N . GLU A 1 485 ? 29.607 2.390 -29.584 1.00 92.25 485 GLU A N 1
ATOM 3698 C CA . GLU A 1 485 ? 29.926 3.174 -28.388 1.00 92.25 485 GLU A CA 1
ATOM 3699 C C . GLU A 1 485 ? 28.910 4.296 -28.130 1.00 92.25 485 GLU A C 1
ATOM 3701 O O . GLU A 1 485 ? 28.469 4.475 -26.990 1.00 92.25 485 GLU A O 1
ATOM 3706 N N . ASP A 1 486 ? 28.483 5.014 -29.172 1.00 91.06 486 ASP A N 1
ATOM 3707 C CA . ASP A 1 486 ? 27.397 5.988 -29.056 1.00 91.06 486 ASP A CA 1
ATOM 3708 C C . ASP A 1 486 ? 26.041 5.299 -28.810 1.00 91.06 486 ASP A C 1
ATOM 3710 O O . ASP A 1 486 ? 25.315 5.708 -27.903 1.00 91.06 486 ASP A O 1
ATOM 3714 N N . ALA A 1 487 ? 25.731 4.190 -29.496 1.00 88.81 487 ALA A N 1
ATOM 3715 C CA . ALA A 1 487 ? 24.537 3.382 -29.219 1.00 88.81 487 ALA A CA 1
ATOM 3716 C C . ALA A 1 487 ? 24.472 2.944 -27.748 1.00 88.81 487 ALA A C 1
ATOM 3718 O O . ALA A 1 487 ? 23.425 3.066 -27.104 1.00 88.81 487 ALA A O 1
ATOM 3719 N N . TYR A 1 488 ? 25.600 2.487 -27.194 1.00 91.06 488 TYR A N 1
ATOM 3720 C CA . TYR A 1 488 ? 25.731 2.137 -25.785 1.00 91.06 488 TYR A CA 1
ATOM 3721 C C . TYR A 1 488 ? 25.469 3.344 -24.877 1.00 91.06 488 TYR A C 1
ATOM 3723 O O . TYR A 1 488 ? 24.526 3.318 -24.084 1.00 91.06 488 TYR A O 1
ATOM 3731 N N . LYS A 1 489 ? 26.263 4.412 -25.009 1.00 91.12 489 LYS A N 1
ATOM 3732 C CA . LYS A 1 489 ? 26.239 5.564 -24.092 1.00 91.12 489 LYS A CA 1
ATOM 3733 C C . LYS A 1 489 ? 24.946 6.380 -24.174 1.00 91.12 489 LYS A C 1
ATOM 3735 O O . LYS A 1 489 ? 24.453 6.845 -23.149 1.00 91.12 489 LYS A O 1
ATOM 3740 N N . ARG A 1 490 ? 24.402 6.577 -25.379 1.00 90.81 490 ARG A N 1
ATOM 3741 C CA . ARG A 1 490 ? 23.293 7.506 -25.652 1.00 90.81 490 ARG A CA 1
ATOM 3742 C C . ARG A 1 490 ? 21.916 6.848 -25.618 1.00 90.81 490 ARG A C 1
ATOM 3744 O O . ARG A 1 490 ? 20.945 7.526 -25.287 1.00 90.81 490 ARG A O 1
ATOM 3751 N N . LEU A 1 491 ? 21.811 5.563 -25.969 1.00 86.44 491 LEU A N 1
ATOM 3752 C CA . LEU A 1 491 ? 20.520 4.898 -26.193 1.00 86.44 491 LEU A CA 1
ATOM 3753 C C . LEU A 1 491 ? 20.312 3.676 -25.286 1.00 86.44 491 LEU A C 1
ATOM 3755 O O . LEU A 1 491 ? 19.322 3.634 -24.553 1.00 86.44 491 LEU A O 1
ATOM 3759 N N . LEU A 1 492 ? 21.237 2.709 -25.295 1.00 86.38 492 LEU A N 1
ATOM 3760 C CA . LEU A 1 492 ? 21.107 1.455 -24.543 1.00 86.38 492 LEU A CA 1
ATOM 3761 C C . LEU A 1 492 ? 21.257 1.657 -23.033 1.00 86.38 492 LEU A C 1
ATOM 3763 O O . LEU A 1 492 ? 20.407 1.181 -22.286 1.00 86.38 492 LEU A O 1
ATOM 3767 N N . LEU A 1 493 ? 22.281 2.378 -22.565 1.00 89.94 493 LEU A N 1
ATOM 3768 C CA . LEU A 1 493 ? 22.485 2.589 -21.129 1.00 89.94 493 LEU A CA 1
ATOM 3769 C C . LEU A 1 493 ? 21.312 3.361 -20.490 1.00 89.94 493 LEU A C 1
ATOM 3771 O O . LEU A 1 493 ? 20.732 2.831 -19.544 1.00 89.94 493 LEU A O 1
ATOM 3775 N N . PRO A 1 494 ? 20.835 4.505 -21.028 1.00 89.69 494 PRO A N 1
ATOM 3776 C CA . PRO A 1 494 ? 19.643 5.166 -20.488 1.00 89.69 494 PRO A CA 1
ATOM 3777 C C . PRO A 1 494 ? 18.364 4.317 -20.581 1.00 89.69 494 PRO A C 1
ATOM 3779 O O . PRO A 1 494 ? 17.443 4.508 -19.788 1.00 89.69 494 PRO A O 1
ATOM 3782 N N . PHE A 1 495 ? 18.267 3.390 -21.543 1.00 86.88 495 PHE A N 1
ATOM 3783 C CA . PHE A 1 495 ? 17.171 2.416 -21.602 1.00 86.88 495 PHE A CA 1
ATOM 3784 C C . PHE A 1 495 ? 17.263 1.400 -20.453 1.00 86.88 495 PHE A C 1
ATOM 3786 O O . PHE A 1 495 ? 16.283 1.230 -19.727 1.00 86.88 495 PHE A O 1
ATOM 3793 N N . LEU A 1 496 ? 18.437 0.804 -20.233 1.00 88.44 496 LEU A N 1
ATOM 3794 C CA . LEU A 1 496 ? 18.683 -0.153 -19.153 1.00 88.44 496 LEU A CA 1
ATOM 3795 C C . LEU A 1 496 ? 18.540 0.486 -17.764 1.00 88.44 496 LEU A C 1
ATOM 3797 O O . LEU A 1 496 ? 17.914 -0.107 -16.894 1.00 88.44 496 LEU A O 1
ATOM 3801 N N . GLU A 1 497 ? 19.004 1.724 -17.557 1.00 91.75 497 GLU A N 1
ATOM 3802 C CA . GLU A 1 497 ? 18.768 2.456 -16.303 1.00 91.75 497 GLU A CA 1
ATOM 3803 C C . GLU A 1 497 ? 17.269 2.622 -16.002 1.00 91.75 497 GLU A C 1
ATOM 3805 O O . GLU A 1 497 ? 16.854 2.495 -14.848 1.00 91.75 497 GLU A O 1
ATOM 3810 N N . ARG A 1 498 ? 16.434 2.876 -17.022 1.00 89.31 498 ARG A N 1
ATOM 3811 C CA . ARG A 1 498 ? 14.970 2.951 -16.858 1.00 89.31 498 ARG A CA 1
ATOM 3812 C C . ARG A 1 498 ? 14.354 1.580 -16.574 1.00 89.31 498 ARG A C 1
ATOM 3814 O O . ARG A 1 498 ? 13.497 1.496 -15.696 1.00 89.31 498 ARG A O 1
ATOM 3821 N N . GLU A 1 499 ? 14.802 0.527 -17.259 1.00 86.38 499 GLU A N 1
ATOM 3822 C CA . GLU A 1 499 ? 14.387 -0.868 -17.026 1.00 86.38 499 GLU A CA 1
ATOM 3823 C C . GLU A 1 499 ? 14.703 -1.295 -15.575 1.00 86.38 499 GLU A C 1
ATOM 3825 O O . GLU A 1 499 ? 13.819 -1.718 -14.825 1.00 86.38 499 GLU A O 1
ATOM 3830 N N . TRP A 1 500 ? 15.937 -1.060 -15.116 1.00 92.44 500 TRP A N 1
ATOM 3831 C CA . TRP A 1 500 ? 16.382 -1.362 -13.755 1.00 92.44 500 TRP A CA 1
ATOM 3832 C C . TRP A 1 500 ? 15.678 -0.507 -12.691 1.00 92.44 500 TRP A C 1
ATOM 3834 O O . TRP A 1 500 ? 15.228 -1.063 -11.688 1.00 92.44 500 TRP A O 1
ATOM 3844 N N . ARG A 1 501 ? 15.520 0.814 -12.897 1.00 93.31 501 ARG A N 1
ATOM 3845 C CA . ARG A 1 501 ? 14.746 1.689 -11.985 1.00 93.31 501 ARG A CA 1
ATOM 3846 C C . ARG A 1 501 ? 13.290 1.232 -11.868 1.00 93.31 501 ARG A C 1
ATOM 3848 O O . ARG A 1 501 ? 12.766 1.205 -10.757 1.00 93.31 501 ARG A O 1
ATOM 3855 N N . ARG A 1 502 ? 12.642 0.863 -12.983 1.00 89.94 502 ARG A N 1
ATOM 3856 C CA . ARG A 1 502 ? 11.258 0.357 -13.006 1.00 89.94 502 ARG A CA 1
ATOM 3857 C C . ARG A 1 502 ? 11.137 -0.935 -12.205 1.00 89.94 502 ARG A C 1
ATOM 3859 O O . ARG A 1 502 ? 10.302 -1.001 -11.307 1.00 89.94 502 ARG A O 1
ATOM 3866 N N . ARG A 1 503 ? 11.991 -1.925 -12.483 1.00 89.06 503 ARG A N 1
ATOM 3867 C CA . ARG A 1 503 ? 11.958 -3.221 -11.794 1.00 89.06 503 ARG A CA 1
ATOM 3868 C C . ARG A 1 503 ? 12.244 -3.092 -10.298 1.00 89.06 503 ARG A C 1
ATOM 3870 O O . ARG A 1 503 ? 11.497 -3.656 -9.506 1.00 89.06 503 ARG A O 1
ATOM 3877 N N . LEU A 1 504 ? 13.269 -2.326 -9.907 1.00 93.56 504 LEU A N 1
ATOM 3878 C CA . LEU A 1 504 ? 13.560 -2.071 -8.490 1.00 93.56 504 LEU A CA 1
ATOM 3879 C C . LEU A 1 504 ? 12.392 -1.368 -7.791 1.00 93.56 504 LEU A C 1
ATOM 3881 O O . LEU A 1 504 ? 12.053 -1.747 -6.674 1.00 93.56 504 LEU A O 1
ATOM 3885 N N . LYS A 1 505 ? 11.744 -0.388 -8.444 1.00 93.19 505 LYS A N 1
ATOM 3886 C CA . LYS A 1 505 ? 10.547 0.261 -7.893 1.00 93.19 505 LYS A CA 1
ATOM 3887 C C . LYS A 1 505 ? 9.419 -0.749 -7.695 1.00 93.19 505 LYS A C 1
ATOM 3889 O O . LYS A 1 505 ? 8.886 -0.820 -6.598 1.00 93.19 505 LYS A O 1
ATOM 3894 N N . GLN A 1 506 ? 9.102 -1.555 -8.708 1.00 89.38 506 GLN A N 1
ATOM 3895 C CA . GLN A 1 506 ? 8.029 -2.550 -8.632 1.00 89.38 506 GLN A CA 1
ATOM 3896 C C . GLN A 1 506 ? 8.279 -3.573 -7.514 1.00 89.38 506 GLN A C 1
ATOM 3898 O O . GLN A 1 506 ? 7.429 -3.736 -6.646 1.00 89.38 506 GLN A O 1
ATOM 3903 N N . GLN A 1 507 ? 9.473 -4.177 -7.472 1.00 90.25 507 GLN A N 1
ATOM 3904 C CA . GLN A 1 507 ? 9.875 -5.107 -6.409 1.00 90.25 507 GLN A CA 1
ATOM 3905 C C . GLN A 1 507 ? 9.808 -4.462 -5.018 1.00 90.25 507 GLN A C 1
ATOM 3907 O O . GLN A 1 507 ? 9.405 -5.106 -4.049 1.00 90.25 507 GLN A O 1
ATOM 3912 N N . ALA A 1 508 ? 10.191 -3.185 -4.910 1.00 94.25 508 ALA A N 1
ATOM 3913 C CA . ALA A 1 508 ? 10.163 -2.477 -3.641 1.00 94.25 508 ALA A CA 1
ATOM 3914 C C . ALA A 1 508 ? 8.747 -2.106 -3.186 1.00 94.25 508 ALA A C 1
ATOM 3916 O O . ALA A 1 508 ? 8.450 -2.167 -1.995 1.00 94.25 508 ALA A O 1
ATOM 3917 N N . GLU A 1 509 ? 7.874 -1.755 -4.127 1.00 93.38 509 GLU A N 1
ATOM 3918 C CA . GLU A 1 509 ? 6.456 -1.517 -3.882 1.00 93.38 509 GLU A CA 1
ATOM 3919 C C . GLU A 1 509 ? 5.727 -2.809 -3.504 1.00 93.38 509 GLU A C 1
ATOM 3921 O O . GLU A 1 509 ? 4.928 -2.786 -2.575 1.00 93.38 509 GLU A O 1
ATOM 3926 N N . ASP A 1 510 ? 6.049 -3.945 -4.128 1.00 88.69 510 ASP A N 1
ATOM 3927 C CA . ASP A 1 510 ? 5.470 -5.252 -3.794 1.00 88.69 510 ASP A CA 1
ATOM 3928 C C . ASP A 1 510 ? 5.762 -5.665 -2.335 1.00 88.69 510 ASP A C 1
ATOM 3930 O O . ASP A 1 510 ? 4.829 -5.911 -1.565 1.00 88.69 510 ASP A O 1
ATOM 3934 N N . GLU A 1 511 ? 7.036 -5.661 -1.907 1.00 91.31 511 GLU A N 1
ATOM 3935 C CA . GLU A 1 511 ? 7.419 -5.981 -0.515 1.00 91.31 511 GLU A CA 1
ATOM 3936 C C . GLU A 1 511 ? 6.822 -4.977 0.493 1.00 91.31 511 GLU A C 1
ATOM 3938 O O . GLU A 1 511 ? 6.408 -5.351 1.603 1.00 91.31 511 GLU A O 1
ATOM 3943 N N . ALA A 1 512 ? 6.749 -3.699 0.105 1.00 93.38 512 ALA A N 1
ATOM 3944 C CA . ALA A 1 512 ? 6.145 -2.646 0.910 1.00 93.38 512 ALA A CA 1
ATOM 3945 C C . ALA A 1 512 ? 4.634 -2.866 1.079 1.00 93.38 512 ALA A C 1
ATOM 3947 O O . ALA A 1 512 ? 4.163 -2.882 2.217 1.00 93.38 512 ALA A O 1
ATOM 3948 N N . PHE A 1 513 ? 3.884 -3.117 0.000 1.00 93.19 513 PHE A N 1
ATOM 3949 C CA . PHE A 1 513 ? 2.444 -3.374 0.058 1.00 93.19 513 PHE A CA 1
ATOM 3950 C C . PHE A 1 513 ? 2.126 -4.613 0.892 1.00 93.19 513 PHE A C 1
ATOM 3952 O O . PHE A 1 513 ? 1.304 -4.511 1.801 1.00 93.19 513 PHE A O 1
ATOM 3959 N N . ASP A 1 514 ? 2.809 -5.745 0.694 1.00 90.00 514 ASP A N 1
ATOM 3960 C CA . ASP A 1 514 ? 2.581 -6.939 1.520 1.00 90.00 514 ASP A CA 1
ATOM 3961 C C . ASP A 1 514 ? 2.876 -6.669 3.011 1.00 90.00 514 ASP A C 1
ATOM 3963 O O . ASP A 1 514 ? 2.209 -7.208 3.901 1.00 90.00 514 ASP A O 1
ATOM 3967 N N . THR A 1 515 ? 3.820 -5.772 3.313 1.00 93.62 515 THR A N 1
ATOM 3968 C CA . THR A 1 515 ? 4.122 -5.334 4.685 1.00 93.62 515 THR A CA 1
ATOM 3969 C C . THR A 1 515 ? 3.060 -4.389 5.248 1.00 93.62 515 THR A C 1
ATOM 3971 O O . THR A 1 515 ? 2.612 -4.585 6.380 1.00 93.62 515 THR A O 1
ATOM 3974 N N . TYR A 1 516 ? 2.581 -3.422 4.464 1.00 95.31 516 TYR A N 1
ATOM 3975 C CA . TYR A 1 516 ? 1.491 -2.528 4.851 1.00 95.31 516 TYR A CA 1
ATOM 3976 C C . TYR A 1 516 ? 0.177 -3.292 5.059 1.00 95.31 516 TYR A C 1
ATOM 3978 O O . TYR A 1 516 ? -0.501 -3.066 6.059 1.00 95.31 516 TYR A O 1
ATOM 3986 N N . ARG A 1 517 ? -0.146 -4.262 4.188 1.00 94.00 517 ARG A N 1
ATOM 3987 C CA . ARG A 1 517 ? -1.279 -5.192 4.347 1.00 94.00 517 ARG A CA 1
ATOM 3988 C C . ARG A 1 517 ? -1.183 -5.946 5.673 1.00 94.00 517 ARG A C 1
ATOM 3990 O O . ARG A 1 517 ? -2.144 -5.947 6.440 1.00 94.00 517 ARG A O 1
ATOM 3997 N N . ARG A 1 518 ? -0.026 -6.553 5.976 1.00 93.62 518 ARG A N 1
ATOM 3998 C CA . ARG A 1 518 ? 0.220 -7.263 7.248 1.00 93.62 518 ARG A CA 1
ATOM 3999 C C . ARG A 1 518 ? 0.062 -6.343 8.465 1.00 93.62 518 ARG A C 1
ATOM 4001 O O . ARG A 1 518 ? -0.536 -6.754 9.457 1.00 93.62 518 ARG A O 1
ATOM 4008 N N . ASN A 1 519 ? 0.545 -5.105 8.393 1.00 95.00 519 ASN A N 1
ATOM 4009 C CA . ASN A 1 519 ? 0.422 -4.132 9.482 1.00 95.00 519 ASN A CA 1
ATOM 4010 C C . ASN A 1 519 ? -1.014 -3.607 9.654 1.00 95.00 519 ASN A C 1
ATOM 4012 O O . ASN A 1 519 ? -1.462 -3.442 10.787 1.00 95.00 519 ASN A O 1
ATOM 4016 N N . LEU A 1 520 ? -1.762 -3.413 8.563 1.00 96.00 520 LEU A N 1
ATOM 4017 C CA . LEU A 1 520 ? -3.179 -3.055 8.618 1.00 96.00 520 LEU A CA 1
ATOM 4018 C C . LEU A 1 520 ? -4.018 -4.199 9.201 1.00 96.00 520 LEU A C 1
ATOM 4020 O O . LEU A 1 520 ? -4.766 -3.958 10.146 1.00 96.00 520 LEU A O 1
ATOM 4024 N N . LYS A 1 521 ? -3.835 -5.448 8.732 1.00 95.38 521 LYS A N 1
ATOM 4025 C CA . LYS A 1 521 ? -4.523 -6.621 9.309 1.00 95.38 521 LYS A CA 1
ATOM 4026 C C . LYS A 1 521 ? -4.272 -6.730 10.821 1.00 95.38 521 LYS A C 1
ATOM 4028 O O . LYS A 1 521 ? -5.211 -6.990 11.562 1.00 95.38 521 LYS A O 1
ATOM 4033 N N . LYS A 1 522 ? -3.048 -6.457 11.301 1.00 95.00 522 LYS A N 1
ATOM 4034 C CA . LYS A 1 522 ? -2.727 -6.426 12.744 1.00 95.00 522 LYS A CA 1
ATOM 4035 C C . LYS A 1 522 ? -3.496 -5.359 13.533 1.00 95.00 522 LYS A C 1
ATOM 4037 O O . LYS A 1 522 ? -3.852 -5.635 14.668 1.00 95.00 522 LYS A O 1
ATOM 4042 N N . LYS A 1 523 ? -3.737 -4.168 12.967 1.00 94.38 523 LYS A N 1
ATOM 4043 C CA . LYS A 1 523 ? -4.515 -3.094 13.620 1.00 94.38 523 LYS A CA 1
ATOM 4044 C C . LYS A 1 523 ? -6.018 -3.393 13.612 1.00 94.38 523 LYS A C 1
ATOM 4046 O O . LYS A 1 523 ? -6.676 -3.231 14.631 1.00 94.38 523 LYS A O 1
ATOM 4051 N N . LEU A 1 524 ? -6.541 -3.859 12.475 1.00 95.75 524 LEU A N 1
ATOM 4052 C CA . LEU A 1 524 ? -7.961 -4.190 12.292 1.00 95.75 524 LEU A CA 1
ATOM 4053 C C . LEU A 1 524 ? -8.402 -5.434 13.078 1.00 95.75 524 LEU A C 1
ATOM 4055 O O . LEU A 1 524 ? -9.576 -5.555 13.404 1.00 95.75 524 LEU A O 1
ATOM 4059 N N . LEU A 1 525 ? -7.479 -6.359 13.361 1.00 95.25 525 LEU A N 1
ATOM 4060 C CA . LEU A 1 525 ? -7.724 -7.588 14.127 1.00 95.25 525 LEU A CA 1
ATOM 4061 C C . LEU A 1 525 ? -7.113 -7.534 15.539 1.00 95.25 525 LEU A C 1
ATOM 4063 O O . LEU A 1 525 ? -6.829 -8.577 16.131 1.00 95.25 525 LEU A O 1
ATOM 4067 N N . LEU A 1 526 ? -6.909 -6.330 16.088 1.00 93.19 526 LEU A N 1
ATOM 4068 C CA . LEU A 1 526 ? -6.748 -6.171 17.533 1.00 93.19 526 LEU A CA 1
ATOM 4069 C C . LEU A 1 526 ? -8.008 -6.690 18.239 1.00 93.19 526 LEU A C 1
ATOM 4071 O O . LEU A 1 526 ? -9.116 -6.596 17.708 1.00 93.19 526 LEU A O 1
ATOM 4075 N N . ALA A 1 527 ? -7.845 -7.247 19.438 1.00 90.12 527 ALA A N 1
ATOM 4076 C CA . ALA A 1 527 ? -8.987 -7.727 20.202 1.00 90.12 527 ALA A CA 1
ATOM 4077 C C . ALA A 1 527 ? -9.896 -6.541 20.602 1.00 90.12 527 ALA A C 1
ATOM 4079 O O . ALA A 1 527 ? -9.378 -5.567 21.152 1.00 90.12 527 ALA A O 1
ATOM 4080 N N . PRO A 1 528 ? -11.224 -6.616 20.373 1.00 89.25 528 PRO A N 1
ATOM 4081 C CA . PRO A 1 528 ? -12.177 -5.690 20.986 1.00 89.25 528 PRO A CA 1
ATOM 4082 C C . PRO A 1 528 ? -12.142 -5.829 22.513 1.00 89.25 528 PRO A C 1
ATOM 4084 O O . PRO A 1 528 ? -11.685 -6.859 23.022 1.00 89.25 528 PRO A O 1
ATOM 4087 N N . LEU A 1 529 ? -12.648 -4.831 23.247 1.00 84.12 529 LEU A N 1
ATOM 4088 C CA . LEU A 1 529 ? -12.656 -4.829 24.714 1.00 84.12 529 LEU A CA 1
ATOM 4089 C C . LEU A 1 529 ? -13.417 -6.044 25.270 1.00 84.12 529 LEU A C 1
ATOM 4091 O O . LEU A 1 529 ? -14.641 -6.046 25.394 1.00 84.12 529 LEU A O 1
ATOM 4095 N N . ARG A 1 530 ? -12.663 -7.080 25.644 1.00 65.88 530 ARG A N 1
ATOM 4096 C CA . ARG A 1 530 ? -13.131 -8.226 26.423 1.00 65.88 530 ARG A CA 1
ATOM 4097 C C . ARG A 1 530 ? -12.695 -8.028 27.863 1.00 65.88 530 ARG A C 1
ATOM 4099 O O . ARG A 1 530 ? -11.517 -7.791 28.122 1.00 65.88 530 ARG A O 1
ATOM 4106 N N . LEU A 1 531 ? -13.639 -8.130 28.788 1.00 57.31 531 LEU A N 1
ATOM 4107 C CA . LEU A 1 531 ? -13.353 -7.982 30.209 1.00 57.31 531 LEU A CA 1
ATOM 4108 C C . LEU A 1 531 ? -12.804 -9.297 30.764 1.00 57.31 531 LEU A C 1
ATOM 4110 O O . LEU A 1 531 ? -13.270 -10.378 30.403 1.00 57.31 531 LEU A O 1
ATOM 4114 N N . HIS A 1 532 ? -11.786 -9.201 31.618 1.00 54.38 532 HIS A N 1
ATOM 4115 C CA . HIS A 1 532 ? -11.246 -10.362 32.323 1.00 54.38 532 HIS A CA 1
ATOM 4116 C C . HIS A 1 532 ? -12.278 -10.872 33.346 1.00 54.38 532 HIS A C 1
ATOM 4118 O O . HIS A 1 532 ? -12.996 -10.038 33.896 1.00 54.38 532 HIS A O 1
ATOM 4124 N N . PRO A 1 533 ? -12.344 -12.175 33.679 1.00 50.88 533 PRO A N 1
ATOM 4125 C CA . PRO A 1 533 ? -13.265 -12.677 34.703 1.00 50.88 533 PRO A CA 1
ATOM 4126 C C . PRO A 1 533 ? -13.178 -11.929 36.048 1.00 50.88 533 PRO A C 1
ATOM 4128 O O . PRO A 1 533 ? -14.212 -11.560 36.601 1.00 50.88 533 PRO A O 1
ATOM 4131 N N . ASP A 1 534 ? -11.971 -11.581 36.511 1.00 56.19 534 ASP A N 1
ATOM 4132 C CA . ASP A 1 534 ? -11.744 -10.790 37.745 1.00 56.19 534 ASP A CA 1
ATOM 4133 C C . ASP A 1 534 ? -12.127 -9.299 37.593 1.00 56.19 534 ASP A C 1
ATOM 4135 O O . ASP A 1 534 ? -12.376 -8.576 38.564 1.00 56.19 534 ASP A O 1
ATOM 4139 N N . TRP A 1 535 ? -12.205 -8.833 36.344 1.00 56.38 535 TRP A N 1
ATOM 4140 C CA . TRP A 1 535 ? -12.817 -7.566 35.928 1.00 56.38 535 TRP A CA 1
ATOM 4141 C C . TRP A 1 535 ? -14.275 -7.754 35.472 1.00 56.38 535 TRP A C 1
ATOM 4143 O O . TRP A 1 535 ? -14.813 -6.917 34.755 1.00 56.38 535 TRP A O 1
ATOM 4153 N N . GLY A 1 536 ? -14.912 -8.832 35.941 1.00 45.31 536 GLY A N 1
ATOM 4154 C CA . GLY A 1 536 ? -16.306 -9.205 35.736 1.00 45.31 536 GLY A CA 1
ATOM 4155 C C . GLY A 1 536 ? -16.629 -9.663 34.321 1.00 45.31 536 GLY A C 1
ATOM 4156 O O . GLY A 1 536 ? -17.036 -8.877 33.467 1.00 45.31 536 GLY A O 1
ATOM 4157 N N . TYR A 1 537 ? -16.578 -10.978 34.130 1.00 41.38 537 TYR A N 1
ATOM 4158 C CA . TYR A 1 537 ? -17.391 -11.648 33.120 1.00 41.38 537 TYR A CA 1
ATOM 4159 C C . TYR A 1 537 ? -17.957 -12.945 33.706 1.00 41.38 537 TYR A C 1
ATOM 4161 O O . TYR A 1 537 ? -17.369 -14.016 33.577 1.00 41.38 537 TYR A O 1
ATOM 4169 N N . ALA A 1 538 ? -19.092 -12.826 34.397 1.00 39.94 538 ALA A N 1
ATOM 4170 C CA . ALA A 1 538 ? -19.981 -13.952 34.651 1.00 39.94 538 ALA A CA 1
ATOM 4171 C C . ALA A 1 538 ? -21.104 -13.889 33.612 1.00 39.94 538 ALA A C 1
ATOM 4173 O O . ALA A 1 538 ? -21.694 -12.825 33.408 1.00 39.94 538 ALA A O 1
ATOM 4174 N N . GLU A 1 539 ? -21.381 -15.012 32.951 1.00 42.16 539 GLU A N 1
ATOM 4175 C CA . GLU A 1 539 ? -22.264 -15.067 31.776 1.00 42.16 539 GLU A CA 1
ATOM 4176 C C . GLU A 1 539 ? -23.710 -14.626 32.097 1.00 42.16 539 GLU A C 1
ATOM 4178 O O . GLU A 1 539 ? -24.407 -14.125 31.216 1.00 42.16 539 GLU A O 1
ATOM 4183 N N . ASP A 1 540 ? -24.104 -14.686 33.376 1.00 42.00 540 ASP A N 1
ATOM 4184 C CA . ASP A 1 540 ? -25.426 -14.302 33.886 1.00 42.00 540 ASP A CA 1
ATOM 4185 C C . ASP A 1 540 ? -25.510 -12.893 34.525 1.00 42.00 540 ASP A C 1
ATOM 4187 O O . ASP A 1 540 ? -26.606 -12.465 34.884 1.00 42.00 540 ASP A O 1
ATOM 4191 N N . SER A 1 541 ? -24.397 -12.159 34.725 1.00 42.66 541 SER A N 1
ATOM 4192 C CA . SER A 1 541 ? -24.395 -10.929 35.561 1.00 42.66 541 SER A CA 1
ATOM 4193 C C . SER A 1 541 ? -24.040 -9.615 34.857 1.00 42.66 541 SER A C 1
ATOM 4195 O O . SER A 1 541 ? -23.986 -8.578 35.518 1.00 42.66 541 SER A O 1
ATOM 4197 N N . GLY A 1 542 ? -23.770 -9.637 33.551 1.00 53.69 542 GLY A N 1
ATOM 4198 C CA . GLY A 1 542 ? -23.417 -8.441 32.778 1.00 53.69 542 GLY A CA 1
ATOM 4199 C C . GLY A 1 542 ? -22.011 -7.874 33.039 1.00 53.69 542 GLY A C 1
ATOM 4200 O O . GLY A 1 542 ? -21.248 -8.354 33.878 1.00 53.69 542 GLY A O 1
ATOM 4201 N N . SER A 1 543 ? -21.666 -6.838 32.268 1.00 54.88 543 SER A N 1
ATOM 4202 C CA . SER A 1 543 ? -20.391 -6.111 32.348 1.00 54.88 543 SER A CA 1
ATOM 4203 C C . SER A 1 543 ? -20.372 -5.154 33.547 1.00 54.88 543 SER A C 1
ATOM 4205 O O . SER A 1 543 ? -21.246 -4.289 33.605 1.00 54.88 543 SER A O 1
ATOM 4207 N N . PRO A 1 544 ? -19.360 -5.192 34.437 1.00 66.75 544 PRO A N 1
ATOM 4208 C CA . PRO A 1 544 ? -19.172 -4.148 35.441 1.00 66.75 544 PRO A CA 1
ATOM 4209 C C . PRO A 1 544 ? -18.550 -2.871 34.862 1.00 66.75 544 PRO A C 1
ATOM 4211 O O . PRO A 1 544 ? -18.576 -1.839 35.523 1.00 66.75 544 PRO A O 1
ATOM 4214 N N . VAL A 1 545 ? -17.969 -2.900 33.653 1.00 75.75 545 VAL A N 1
ATOM 4215 C CA . VAL A 1 545 ? -17.564 -1.656 32.985 1.00 75.75 545 VAL A CA 1
ATOM 4216 C C . VAL A 1 545 ? -18.826 -0.951 32.501 1.00 75.75 545 VAL A C 1
ATOM 4218 O O . VAL A 1 545 ? -19.545 -1.487 31.658 1.00 75.75 545 VAL A O 1
ATOM 4221 N N . SER A 1 546 ? -19.089 0.238 33.035 1.00 78.44 546 SER A N 1
ATOM 4222 C CA . SER A 1 546 ? -20.245 1.074 32.696 1.00 78.44 546 SER A CA 1
ATOM 4223 C C . SER A 1 546 ? -19.958 2.001 31.511 1.00 78.44 546 SER A C 1
ATOM 4225 O O . SER A 1 546 ? -20.833 2.239 30.676 1.00 78.44 546 SER A O 1
ATOM 4227 N N . ALA A 1 547 ? -18.722 2.501 31.410 1.00 88.06 547 ALA A N 1
ATOM 4228 C CA . ALA A 1 547 ? -18.308 3.468 30.397 1.00 88.06 547 ALA A CA 1
ATOM 4229 C C . ALA A 1 547 ? -16.829 3.322 29.988 1.00 88.06 547 ALA A C 1
ATOM 4231 O O . ALA A 1 547 ? -15.998 2.786 30.725 1.00 88.06 547 ALA A O 1
ATOM 4232 N N . VAL A 1 548 ? -16.494 3.858 28.813 1.00 92.69 548 VAL A N 1
ATOM 4233 C CA . VAL A 1 548 ? -15.118 4.018 28.319 1.00 92.69 548 VAL A CA 1
ATOM 4234 C C . VAL A 1 548 ? -14.803 5.507 28.194 1.00 92.69 548 VAL A C 1
ATOM 4236 O O . VAL A 1 548 ? -15.611 6.269 27.667 1.00 92.69 548 VAL A O 1
ATOM 4239 N N . LEU A 1 549 ? -13.627 5.932 28.657 1.00 96.19 549 LEU A N 1
ATOM 4240 C CA . LEU A 1 549 ? -13.176 7.325 28.581 1.00 96.19 549 LEU A CA 1
ATOM 4241 C C . LEU A 1 549 ? -12.051 7.467 27.549 1.00 96.19 549 LEU A C 1
ATOM 4243 O O . LEU A 1 549 ? -10.904 7.137 27.834 1.00 96.19 549 LEU A O 1
ATOM 4247 N N . GLY A 1 550 ? -12.357 7.954 26.347 1.00 97.00 550 GLY A N 1
ATOM 4248 C CA . GLY A 1 550 ? -11.335 8.277 25.348 1.00 97.00 550 GLY A CA 1
ATOM 4249 C C . GLY A 1 550 ? -10.578 9.546 25.713 1.00 97.00 550 GLY A C 1
ATOM 4250 O O . GLY A 1 550 ? -11.206 10.557 26.017 1.00 97.00 550 GLY A O 1
ATOM 4251 N N . VAL A 1 551 ? -9.250 9.504 25.649 1.00 97.38 551 VAL A N 1
ATOM 4252 C CA . VAL A 1 551 ? -8.347 10.622 25.939 1.00 97.38 551 VAL A CA 1
ATOM 4253 C C . VAL A 1 551 ? -7.434 10.850 24.732 1.00 97.38 551 VAL A C 1
ATOM 4255 O O . VAL A 1 551 ? -6.537 10.052 24.467 1.00 97.38 551 VAL A O 1
ATOM 4258 N N . ASP A 1 552 ? -7.669 11.944 24.003 1.00 97.31 552 ASP A N 1
ATOM 4259 C CA . ASP A 1 552 ? -6.795 12.475 22.942 1.00 97.31 552 ASP A CA 1
ATOM 4260 C C . ASP A 1 552 ? -5.731 13.386 23.579 1.00 97.31 552 ASP A C 1
ATOM 4262 O O . ASP A 1 552 ? -6.087 14.493 24.005 1.00 97.31 552 ASP A O 1
ATOM 4266 N N . PRO A 1 553 ? -4.463 12.959 23.720 1.00 95.56 553 PRO A N 1
ATOM 4267 C CA . PRO A 1 553 ? -3.463 13.708 24.474 1.00 95.56 553 PRO A CA 1
ATOM 4268 C C . PRO A 1 553 ? -2.948 14.933 23.700 1.00 95.56 553 PRO A C 1
ATOM 4270 O O . PRO A 1 553 ? -2.777 14.905 22.483 1.00 95.56 553 PRO A O 1
ATOM 4273 N N . ALA A 1 554 ? -2.677 16.037 24.407 1.00 93.31 554 ALA A N 1
ATOM 4274 C CA . ALA A 1 554 ? -1.892 17.150 23.866 1.00 93.31 554 ALA A CA 1
ATOM 4275 C C . ALA A 1 554 ? -1.351 18.087 24.959 1.00 93.31 554 ALA A C 1
ATOM 4277 O O . ALA A 1 554 ? -1.917 18.195 26.046 1.00 93.31 554 ALA A O 1
ATOM 4278 N N . PHE A 1 555 ? -0.302 18.838 24.603 1.00 91.00 555 PHE A N 1
ATOM 4279 C CA . PHE A 1 555 ? 0.230 19.980 25.358 1.00 91.00 555 PHE A CA 1
ATOM 4280 C C . PHE A 1 555 ? -0.698 21.216 25.236 1.00 91.00 555 PHE A C 1
ATOM 4282 O O . PHE A 1 555 ? -1.793 21.251 25.791 1.00 91.00 555 PHE A O 1
ATOM 4289 N N . ARG A 1 556 ? -0.303 22.220 24.437 1.00 88.56 556 ARG A N 1
ATOM 4290 C CA . ARG A 1 556 ? -0.947 23.543 24.262 1.00 88.56 556 ARG A CA 1
ATOM 4291 C C . ARG A 1 556 ? -2.464 23.554 23.980 1.00 88.56 556 ARG A C 1
ATOM 4293 O O . ARG A 1 556 ? -3.096 24.589 24.163 1.00 88.56 556 ARG A O 1
ATOM 4300 N N . THR A 1 557 ? -3.052 22.472 23.467 1.00 91.19 557 THR A N 1
ATOM 4301 C CA . THR A 1 557 ? -4.497 22.399 23.147 1.00 91.19 557 THR A CA 1
ATOM 4302 C C . THR A 1 557 ? -5.319 21.590 24.151 1.00 91.19 557 THR A C 1
ATOM 4304 O O . THR A 1 557 ? -6.523 21.446 23.949 1.00 91.19 557 THR A O 1
ATOM 4307 N N . GLY A 1 558 ? -4.693 21.099 25.225 1.00 92.88 558 GLY A N 1
ATOM 4308 C CA . GLY A 1 558 ? -5.326 20.241 26.220 1.00 92.88 558 GLY A CA 1
ATOM 4309 C C . GLY A 1 558 ? -5.588 18.822 25.713 1.00 92.88 558 GLY A C 1
ATOM 4310 O O . GLY A 1 558 ? -5.706 18.559 24.512 1.00 92.88 558 GLY A O 1
ATOM 4311 N N . CYS A 1 559 ? -5.698 17.892 26.650 1.00 95.62 559 CYS A N 1
ATOM 4312 C CA . CYS A 1 559 ? -6.189 16.550 26.387 1.00 95.62 559 CYS A CA 1
ATOM 4313 C C . CYS A 1 559 ? -7.716 16.610 26.214 1.00 95.62 559 CYS A C 1
ATOM 4315 O O . CYS A 1 559 ? -8.397 17.201 27.055 1.00 95.62 559 CYS A O 1
ATOM 4317 N N . LYS A 1 560 ? -8.273 16.036 25.143 1.00 97.19 560 LYS A N 1
ATOM 4318 C CA . LYS A 1 560 ? -9.735 15.978 24.953 1.00 97.19 560 LYS A CA 1
ATOM 4319 C C . LYS A 1 560 ? -10.244 14.659 25.499 1.00 97.19 560 LYS A C 1
ATOM 4321 O O . LYS A 1 560 ? -9.790 13.604 25.066 1.00 97.19 560 LYS A O 1
ATOM 4326 N N . CYS A 1 561 ? -11.182 14.732 26.433 1.00 97.25 561 CYS A N 1
ATOM 4327 C CA . CYS A 1 561 ? -11.712 13.582 27.146 1.00 97.25 561 CYS A CA 1
ATOM 4328 C C . CYS A 1 561 ? -13.183 13.371 26.762 1.00 97.25 561 CYS A C 1
ATOM 4330 O O . CYS A 1 561 ? -14.020 14.241 27.012 1.00 97.25 561 CYS A O 1
ATOM 4332 N N . ALA A 1 562 ? -13.495 12.237 26.135 1.00 96.88 562 ALA A N 1
ATOM 4333 C CA . ALA A 1 562 ? -14.839 11.868 25.695 1.00 96.88 562 ALA A CA 1
ATOM 4334 C C . ALA A 1 562 ? -15.279 10.560 26.360 1.00 96.88 562 ALA A C 1
ATOM 4336 O O . ALA A 1 562 ? -14.737 9.489 26.082 1.00 96.88 562 ALA A O 1
ATOM 4337 N N . LEU A 1 563 ? -16.268 10.661 27.242 1.00 95.31 563 LEU A N 1
ATOM 4338 C CA . LEU A 1 563 ? -16.891 9.540 27.928 1.00 95.31 563 LEU A CA 1
ATOM 4339 C C . LEU A 1 563 ? -17.984 8.946 27.031 1.00 95.31 563 LEU A C 1
ATOM 4341 O O . LEU A 1 563 ? -18.868 9.673 26.572 1.00 95.31 563 LEU A O 1
ATOM 4345 N N . ILE A 1 564 ? -17.941 7.636 26.795 1.00 93.19 564 ILE A N 1
ATOM 4346 C CA . ILE A 1 564 ? -18.927 6.899 25.995 1.00 93.19 564 ILE A CA 1
ATOM 4347 C C . ILE A 1 564 ? -19.490 5.699 26.763 1.00 93.19 564 ILE A C 1
ATOM 4349 O O . ILE A 1 564 ? -18.816 5.113 27.610 1.00 93.19 564 ILE A O 1
ATOM 4353 N N . SER A 1 565 ? -20.712 5.297 26.424 1.00 89.19 565 SER A N 1
ATOM 4354 C CA . SER A 1 565 ? -21.280 4.012 26.839 1.00 89.19 565 SER A CA 1
ATOM 4355 C C . SER A 1 565 ? -20.635 2.843 26.080 1.00 89.19 565 SER A C 1
ATOM 4357 O O . SER A 1 565 ? -20.017 3.027 25.027 1.00 89.19 565 SER A O 1
ATOM 4359 N N . LEU A 1 566 ? -20.876 1.609 26.540 1.00 84.25 566 LEU A N 1
ATOM 4360 C CA . LEU A 1 566 ? -20.505 0.389 25.802 1.00 84.25 566 LEU A CA 1
ATOM 4361 C C . LEU A 1 566 ? -21.141 0.281 24.399 1.00 84.25 566 LEU A C 1
ATOM 4363 O O . LEU A 1 566 ? -20.662 -0.489 23.573 1.00 84.25 566 LEU A O 1
ATOM 4367 N N . THR A 1 567 ? -22.204 1.042 24.106 1.00 83.75 567 THR A N 1
ATOM 4368 C CA . THR A 1 567 ? -22.837 1.099 22.774 1.00 83.75 567 THR A CA 1
ATOM 4369 C C . THR A 1 567 ? -22.219 2.161 21.854 1.00 83.75 567 THR A C 1
ATOM 4371 O O . THR A 1 567 ? -22.690 2.354 20.735 1.00 83.75 567 THR A O 1
ATOM 4374 N N . GLY A 1 568 ? -21.173 2.870 22.298 1.00 87.44 568 GLY A N 1
ATOM 4375 C CA . GLY A 1 568 ? -20.497 3.906 21.512 1.00 87.44 568 GLY A CA 1
ATOM 4376 C C . GLY A 1 568 ? -21.237 5.249 21.440 1.00 87.44 568 GLY A C 1
ATOM 4377 O O . GLY A 1 568 ? -20.846 6.111 20.641 1.00 87.44 568 GLY A O 1
ATOM 4378 N N . GLN A 1 569 ? -22.286 5.434 22.249 1.00 90.50 569 GLN A N 1
ATOM 4379 C CA . GLN A 1 569 ? -22.973 6.716 22.439 1.00 90.50 569 GLN A CA 1
ATOM 4380 C C . GLN A 1 569 ? -22.146 7.616 23.361 1.00 90.50 569 GLN A C 1
ATOM 4382 O O . GLN A 1 569 ? -21.563 7.135 24.329 1.00 90.50 569 GLN A O 1
ATOM 4387 N N . VAL A 1 570 ? -22.097 8.917 23.074 1.00 94.00 570 VAL A N 1
ATOM 4388 C CA . VAL A 1 570 ? -21.370 9.892 23.901 1.00 94.00 570 VAL A CA 1
ATOM 4389 C C . VAL A 1 570 ? -22.224 10.277 25.106 1.00 94.00 570 VAL A C 1
ATOM 4391 O O . VAL A 1 570 ? -23.387 10.632 24.944 1.00 94.00 570 VAL A O 1
ATOM 4394 N N . LEU A 1 571 ? -21.633 10.194 26.298 1.00 91.50 571 LEU A N 1
ATOM 4395 C CA . LEU A 1 571 ? -22.260 10.534 27.576 1.00 91.50 571 LEU A CA 1
ATOM 4396 C C . LEU A 1 571 ? -21.828 11.926 28.054 1.00 91.50 571 LEU A C 1
ATOM 4398 O O . LEU A 1 571 ? -22.662 12.721 28.472 1.00 91.50 571 LEU A O 1
ATOM 4402 N N . ALA A 1 572 ? -20.527 12.226 27.972 1.00 93.38 572 ALA A N 1
ATOM 4403 C CA . ALA A 1 572 ? -19.961 13.502 28.403 1.00 93.38 572 ALA A CA 1
ATOM 4404 C C . ALA A 1 572 ? -18.655 13.832 27.663 1.00 93.38 572 ALA A C 1
ATOM 4406 O O . ALA A 1 572 ? -17.946 12.948 27.179 1.00 93.38 572 ALA A O 1
ATOM 4407 N N . THR A 1 573 ? -18.310 15.118 27.602 1.00 95.44 573 THR A N 1
ATOM 4408 C CA . THR A 1 573 ? -17.107 15.632 26.928 1.00 95.44 573 THR A CA 1
ATOM 4409 C C . THR A 1 573 ? -16.491 16.781 27.715 1.00 95.44 573 THR A C 1
ATOM 4411 O O . THR A 1 573 ? -17.203 17.718 28.075 1.00 95.44 573 THR A O 1
ATOM 4414 N N . LYS A 1 574 ? -15.172 16.759 27.942 1.00 95.88 574 LYS A N 1
ATOM 4415 C CA . LYS A 1 574 ? -14.443 17.855 28.605 1.00 95.88 574 LYS A CA 1
ATOM 4416 C C . LYS A 1 574 ? -13.013 17.959 28.071 1.00 95.88 574 LYS A C 1
ATOM 4418 O O . LYS A 1 574 ? -12.370 16.942 27.821 1.00 95.88 574 LYS A O 1
ATOM 4423 N N . THR A 1 575 ? -12.491 19.177 27.942 1.00 95.88 575 THR A N 1
ATOM 4424 C CA . THR A 1 575 ? -11.063 19.404 27.658 1.00 95.88 575 THR A CA 1
ATOM 4425 C C . THR A 1 575 ? -10.323 19.635 28.968 1.00 95.88 575 THR A C 1
ATOM 4427 O O . THR A 1 575 ? -10.726 20.457 29.791 1.00 95.88 575 THR A O 1
ATOM 4430 N N . VAL A 1 576 ? -9.235 18.899 29.164 1.00 94.44 576 VAL A N 1
ATOM 4431 C CA . VAL A 1 576 ? -8.448 18.865 30.396 1.00 94.44 576 VAL A CA 1
ATOM 4432 C C . VAL A 1 576 ? -7.035 19.349 30.080 1.00 94.44 576 VAL A C 1
ATOM 4434 O O . VAL A 1 576 ? -6.468 18.977 29.058 1.00 94.44 576 VAL A O 1
ATOM 4437 N N . PHE A 1 577 ? -6.439 20.177 30.937 1.00 94.06 577 PHE A N 1
ATOM 4438 C CA . PHE A 1 577 ? -5.121 20.779 30.686 1.00 94.06 577 PHE A CA 1
ATOM 4439 C C . PHE A 1 577 ? -4.077 20.306 31.714 1.00 94.06 577 PHE A C 1
ATOM 4441 O O . PHE A 1 577 ? -3.601 21.117 32.502 1.00 94.06 577 PHE A O 1
ATOM 4448 N N . PRO A 1 578 ? -3.705 19.011 31.744 1.00 91.94 578 PRO A N 1
ATOM 4449 C CA . PRO A 1 578 ? -2.763 18.489 32.738 1.00 91.94 578 PRO A CA 1
ATOM 4450 C C . PRO A 1 578 ? -1.302 18.883 32.469 1.00 91.94 578 PRO A C 1
ATOM 4452 O O . PRO A 1 578 ? -0.460 18.701 33.340 1.00 91.94 578 PRO A O 1
ATOM 4455 N N . HIS A 1 579 ? -0.999 19.422 31.281 1.00 91.81 579 HIS A N 1
ATOM 4456 C CA . HIS A 1 579 ? 0.363 19.576 30.761 1.00 91.81 579 HIS A CA 1
ATOM 4457 C C . HIS A 1 579 ? 0.788 21.036 30.567 1.00 91.81 579 HIS A C 1
ATOM 4459 O O . HIS A 1 579 ? -0.062 21.909 30.354 1.00 91.81 579 HIS A O 1
ATOM 4465 N N . PRO A 1 580 ? 2.103 21.324 30.563 1.00 83.94 580 PRO A N 1
ATOM 4466 C CA . PRO A 1 580 ? 2.620 22.620 30.141 1.00 83.94 580 PRO A CA 1
ATOM 4467 C C . PRO A 1 580 ? 2.352 22.880 28.649 1.00 83.94 580 PRO A C 1
ATOM 4469 O O . PRO A 1 580 ? 2.118 21.969 27.854 1.00 83.94 580 PRO A O 1
ATOM 4472 N N . ASN A 1 581 ? 2.465 24.144 28.233 1.00 78.31 581 ASN A N 1
ATOM 4473 C CA . ASN A 1 581 ? 2.315 24.538 26.825 1.00 78.31 581 ASN A CA 1
ATOM 4474 C C . ASN A 1 581 ? 3.416 23.983 25.897 1.00 78.31 581 ASN A C 1
ATOM 4476 O O . ASN A 1 581 ? 3.222 23.945 24.680 1.00 78.31 581 ASN A O 1
ATOM 4480 N N . TYR A 1 582 ? 4.561 23.588 26.457 1.00 72.31 582 TYR A N 1
ATOM 4481 C CA . TYR A 1 582 ? 5.722 23.029 25.765 1.00 72.31 582 TYR A CA 1
ATOM 4482 C C . TYR A 1 582 ? 6.516 22.113 26.710 1.00 72.31 582 TYR A C 1
ATOM 4484 O O . TYR A 1 582 ? 6.437 22.250 27.931 1.00 72.31 582 TYR A O 1
ATOM 4492 N N . VAL A 1 583 ? 7.279 21.177 26.139 1.00 68.44 583 VAL A N 1
ATOM 4493 C CA . VAL A 1 583 ? 8.083 20.194 26.884 1.00 68.44 583 VAL A CA 1
ATOM 4494 C C . VAL A 1 583 ? 9.110 20.901 27.779 1.00 68.44 583 VAL A C 1
ATOM 4496 O O . VAL A 1 583 ? 9.789 21.822 27.330 1.00 68.44 583 VAL A O 1
ATOM 4499 N N . GLY A 1 584 ? 9.233 20.457 29.034 1.00 65.94 584 GLY A N 1
ATOM 4500 C CA . GLY A 1 584 ? 10.237 20.947 29.989 1.00 65.94 584 GLY A CA 1
ATOM 4501 C C . GLY A 1 584 ? 9.814 22.123 30.881 1.00 65.94 584 GLY A C 1
ATOM 4502 O O . GLY A 1 584 ? 10.593 22.515 31.744 1.00 65.94 584 GLY A O 1
ATOM 4503 N N . ALA A 1 585 ? 8.605 22.673 30.726 1.00 74.44 585 ALA A N 1
ATOM 4504 C CA . ALA A 1 585 ? 8.039 23.626 31.689 1.00 74.44 585 ALA A CA 1
ATOM 4505 C C . ALA A 1 585 ? 7.222 22.927 32.791 1.00 74.44 585 ALA A C 1
ATOM 4507 O O . ALA A 1 585 ? 6.671 21.847 32.582 1.00 74.44 585 ALA A O 1
ATOM 4508 N N . SER A 1 586 ? 7.108 23.566 33.956 1.00 78.81 586 SER A N 1
ATOM 4509 C CA . SER A 1 586 ? 6.235 23.123 35.049 1.00 78.81 586 SER A CA 1
ATOM 4510 C C . SER A 1 586 ? 4.768 23.512 34.814 1.00 78.81 586 SER A C 1
ATOM 4512 O O . SER A 1 586 ? 4.455 24.434 34.057 1.00 78.81 586 SER A O 1
ATOM 4514 N N . VAL A 1 587 ? 3.855 22.797 35.476 1.00 82.44 587 VAL A N 1
ATOM 4515 C CA . VAL A 1 587 ? 2.410 23.073 35.454 1.00 82.44 587 VAL A CA 1
ATOM 4516 C C . VAL A 1 587 ? 2.049 23.933 36.673 1.00 82.44 587 VAL A C 1
ATOM 4518 O O . VAL A 1 587 ? 2.389 23.544 37.791 1.00 82.44 587 VAL A O 1
ATOM 4521 N N . PRO A 1 588 ? 1.364 25.082 36.516 1.00 85.19 588 PRO A N 1
ATOM 4522 C CA . PRO A 1 588 ? 0.883 25.870 37.651 1.00 85.19 588 PRO A CA 1
ATOM 4523 C C . PRO A 1 588 ? -0.118 25.080 38.506 1.00 85.19 588 PRO A C 1
ATOM 4525 O O . PRO A 1 588 ? -1.030 24.462 37.957 1.00 85.19 588 PRO A O 1
ATOM 4528 N N . LEU A 1 589 ? -0.015 25.156 39.839 1.00 83.00 589 LEU A N 1
ATOM 4529 C CA . LEU A 1 589 ? -0.899 24.414 40.758 1.00 83.00 589 LEU A CA 1
ATOM 4530 C C . LEU A 1 589 ? -2.408 24.593 40.459 1.00 83.00 589 LEU A C 1
ATOM 4532 O O . LEU A 1 589 ? -3.085 23.574 40.331 1.00 83.00 589 LEU A O 1
ATOM 4536 N N . PRO A 1 590 ? -2.946 25.807 40.196 1.00 87.62 590 PRO A N 1
ATOM 4537 C CA . PRO A 1 590 ? -4.368 25.963 39.865 1.00 87.62 590 PRO A CA 1
ATOM 4538 C C . PRO A 1 590 ? -4.774 25.267 38.556 1.00 87.62 590 PRO A C 1
ATOM 4540 O O . PRO A 1 590 ? -5.913 24.820 38.415 1.00 87.62 590 PRO A O 1
ATOM 4543 N N . GLN A 1 591 ? -3.851 25.147 37.594 1.00 87.75 591 GLN A N 1
ATOM 4544 C CA . GLN A 1 591 ? -4.079 24.409 36.350 1.00 87.75 591 GLN A CA 1
ATOM 4545 C C . GLN A 1 591 ? -4.108 22.897 36.624 1.00 87.75 591 GLN A C 1
ATOM 4547 O O . GLN A 1 591 ? -5.003 22.213 36.130 1.00 87.75 591 GLN A O 1
ATOM 4552 N N . ALA A 1 592 ? -3.179 22.392 37.444 1.00 85.81 592 ALA A N 1
ATOM 4553 C CA . ALA A 1 592 ? -3.131 20.989 37.849 1.00 85.81 592 ALA A CA 1
ATOM 4554 C C . ALA A 1 592 ? -4.388 20.575 38.639 1.00 85.81 592 ALA A C 1
ATOM 4556 O O . ALA A 1 592 ? -5.049 19.613 38.260 1.00 85.81 592 ALA A O 1
ATOM 4557 N N . GLU A 1 593 ? -4.789 21.344 39.657 1.00 87.31 593 GLU A N 1
ATOM 4558 C CA . GLU A 1 593 ? -6.017 21.100 40.431 1.00 87.31 593 GLU A CA 1
ATOM 4559 C C . GLU A 1 593 ? -7.281 21.119 39.560 1.00 87.31 593 GLU A C 1
ATOM 4561 O O . GLU A 1 593 ? -8.165 20.271 39.708 1.00 87.31 593 GLU A O 1
ATOM 4566 N N . THR A 1 594 ? -7.368 22.068 38.620 1.00 90.19 594 THR A N 1
ATOM 4567 C CA . THR A 1 594 ? -8.485 22.149 37.666 1.00 90.19 594 THR A CA 1
ATOM 4568 C C . THR A 1 594 ? -8.491 20.942 36.723 1.00 90.19 594 THR A C 1
ATOM 4570 O O . THR A 1 594 ? -9.558 20.408 36.420 1.00 90.19 594 THR A O 1
ATOM 4573 N N . ALA A 1 595 ? -7.321 20.468 36.282 1.00 89.69 595 ALA A N 1
ATOM 4574 C CA . ALA A 1 595 ? -7.205 19.274 35.451 1.00 89.69 595 ALA A CA 1
ATOM 4575 C C . ALA A 1 595 ? -7.632 18.002 36.208 1.00 89.69 595 ALA A C 1
ATOM 4577 O O . ALA A 1 595 ? -8.422 17.218 35.680 1.00 89.69 595 ALA A O 1
ATOM 4578 N N . SER A 1 596 ? -7.173 17.837 37.452 1.00 89.38 596 SER A N 1
ATOM 4579 C CA . SER A 1 596 ? -7.569 16.749 38.354 1.00 89.38 596 SER A CA 1
ATOM 4580 C C . SER A 1 596 ? -9.079 16.717 38.584 1.00 89.38 596 SER A C 1
ATOM 4582 O O . SER A 1 596 ? -9.703 15.678 38.368 1.00 89.38 596 SER A O 1
ATOM 4584 N N . ARG A 1 597 ? -9.690 17.860 38.933 1.00 88.25 597 ARG A N 1
ATOM 4585 C CA . ARG A 1 597 ? -11.145 17.955 39.134 1.00 88.25 597 ARG A CA 1
ATOM 4586 C C . ARG A 1 597 ? -11.913 17.606 37.858 1.00 88.25 597 ARG A C 1
ATOM 4588 O O . ARG A 1 597 ? -12.767 16.732 37.886 1.00 88.25 597 ARG A O 1
ATOM 4595 N N . ASN A 1 598 ? -11.533 18.187 36.718 1.00 90.94 598 ASN A N 1
ATOM 4596 C CA . ASN A 1 598 ? -12.195 17.925 35.436 1.00 90.94 598 ASN A CA 1
ATOM 4597 C C . ASN A 1 598 ? -12.142 16.449 34.994 1.00 90.94 598 ASN A C 1
ATOM 4599 O O . ASN A 1 598 ? -13.031 16.014 34.262 1.00 90.94 598 ASN A O 1
ATOM 4603 N N . LEU A 1 599 ? -11.123 15.686 35.410 1.00 89.94 599 LEU A N 1
ATOM 4604 C CA . LEU A 1 599 ? -11.079 14.234 35.220 1.00 89.94 599 LEU A CA 1
ATOM 4605 C C . LEU A 1 599 ? -11.983 13.501 36.221 1.00 89.94 599 LEU A C 1
ATOM 4607 O O . LEU A 1 599 ? -12.711 12.595 35.820 1.00 89.94 599 LEU A O 1
ATOM 4611 N N . GLN A 1 600 ? -11.953 13.890 37.498 1.00 85.44 600 GLN A N 1
ATOM 4612 C CA . GLN A 1 600 ? -12.797 13.300 38.542 1.00 85.44 600 GLN A CA 1
ATOM 4613 C C . GLN A 1 600 ? -14.289 13.454 38.213 1.00 85.44 600 GLN A C 1
ATOM 4615 O O . GLN A 1 600 ? -15.005 12.459 38.282 1.00 85.44 600 GLN A O 1
ATOM 4620 N N . ASP A 1 601 ? -14.726 14.629 37.741 1.00 85.56 601 ASP A N 1
ATOM 4621 C CA . ASP A 1 601 ? -16.107 14.877 37.298 1.00 85.56 601 ASP A CA 1
ATOM 4622 C C . ASP A 1 601 ? -16.553 13.856 36.226 1.00 85.56 601 ASP A C 1
ATOM 4624 O O . ASP A 1 601 ? -17.630 13.266 36.310 1.00 85.56 601 ASP A O 1
ATOM 4628 N N . LEU A 1 602 ? -15.706 13.616 35.214 1.00 88.56 602 LEU A N 1
ATOM 4629 C CA . LEU A 1 602 ? -15.986 12.679 34.117 1.00 88.56 602 LEU A CA 1
ATOM 4630 C C . LEU A 1 602 ? -16.003 11.217 34.585 1.00 88.56 602 LEU A C 1
ATOM 4632 O O . LEU A 1 602 ? -16.831 10.431 34.123 1.00 88.56 602 LEU A O 1
ATOM 4636 N N . LEU A 1 603 ? -15.099 10.841 35.493 1.00 86.62 603 LEU A N 1
ATOM 4637 C CA . LEU A 1 603 ? -15.056 9.491 36.057 1.00 86.62 603 LEU A CA 1
ATOM 4638 C C . LEU A 1 603 ? -16.256 9.230 36.980 1.00 86.62 603 LEU A C 1
ATOM 4640 O O . LEU A 1 603 ? -16.818 8.139 36.953 1.00 86.62 603 LEU A O 1
ATOM 4644 N N . GLN A 1 604 ? -16.711 10.228 37.739 1.00 79.62 604 GLN A N 1
ATOM 4645 C CA . GLN A 1 604 ? -17.931 10.135 38.545 1.00 79.62 604 GLN A CA 1
ATOM 4646 C C . GLN A 1 604 ? -19.176 9.977 37.657 1.00 79.62 604 GLN A C 1
ATOM 4648 O O . GLN A 1 604 ? -19.961 9.052 37.867 1.00 79.62 604 GLN A O 1
ATOM 4653 N N . GLN A 1 605 ? -19.316 10.789 36.604 1.00 82.38 605 GLN A N 1
ATOM 4654 C CA . GLN A 1 605 ? -20.408 10.648 35.630 1.00 82.38 605 GLN A CA 1
ATOM 4655 C C . GLN A 1 605 ? -20.426 9.253 34.981 1.00 82.38 605 GLN A C 1
ATOM 4657 O O . GLN A 1 605 ? -21.481 8.629 34.884 1.00 82.38 605 GLN A O 1
ATOM 4662 N N . GLY A 1 606 ? -19.261 8.714 34.601 1.00 81.06 606 GLY A N 1
ATOM 4663 C CA . GLY A 1 606 ? -19.155 7.366 34.028 1.00 81.06 606 GLY A CA 1
ATOM 4664 C C . GLY A 1 606 ? -19.449 6.224 35.004 1.00 81.06 606 GLY A C 1
ATOM 4665 O O . GLY A 1 606 ? -19.872 5.155 34.567 1.00 81.06 606 GLY A O 1
ATOM 4666 N N . LEU A 1 607 ? -19.271 6.438 36.311 1.00 77.44 607 LEU A N 1
ATOM 4667 C CA . LEU A 1 607 ? -19.641 5.491 37.371 1.00 77.44 607 LEU A CA 1
ATOM 4668 C C . LEU A 1 607 ? -21.120 5.598 37.792 1.00 77.44 607 LEU A C 1
ATOM 4670 O O . LEU A 1 607 ? -21.556 4.832 38.649 1.00 77.44 607 LEU A O 1
ATOM 4674 N N . GLY A 1 608 ? -21.894 6.506 37.186 1.00 67.25 608 GLY A N 1
ATOM 4675 C CA . GLY A 1 608 ? -23.325 6.672 37.454 1.00 67.25 608 GLY A CA 1
ATOM 4676 C C . GLY A 1 608 ? -23.659 7.604 38.622 1.00 67.25 608 GLY A C 1
ATOM 4677 O O . GLY A 1 608 ? -24.781 7.555 39.123 1.00 67.25 608 GLY A O 1
ATOM 4678 N N . PHE A 1 609 ? -22.728 8.458 39.066 1.00 56.91 609 PHE A N 1
ATOM 4679 C CA . PHE A 1 609 ? -23.051 9.488 40.057 1.00 56.91 609 PHE A CA 1
ATOM 4680 C C . PHE A 1 609 ? -24.028 10.514 39.469 1.00 56.91 609 PHE A C 1
ATOM 4682 O O . PHE A 1 609 ? -23.657 11.337 38.631 1.00 56.91 609 PHE A O 1
ATOM 4689 N N . CYS A 1 610 ? -25.262 10.506 39.967 1.00 40.03 610 CYS A N 1
ATOM 4690 C CA . CYS A 1 610 ? -26.161 11.649 39.878 1.00 40.03 610 CYS A CA 1
ATOM 4691 C C . CYS A 1 610 ? -26.054 12.471 41.164 1.00 40.03 610 CYS A C 1
ATOM 4693 O O . CYS A 1 610 ? -26.293 11.943 42.255 1.00 40.03 610 CYS A O 1
ATOM 4695 N N . GLU A 1 611 ? -25.777 13.769 41.034 1.00 37.09 611 GLU A N 1
ATOM 4696 C CA . GLU A 1 611 ? -26.201 14.722 42.057 1.00 37.09 611 GLU A CA 1
ATOM 4697 C C . GLU A 1 611 ? -27.723 14.623 42.210 1.00 37.09 611 GLU A C 1
ATOM 4699 O O . GLU A 1 611 ? -28.466 14.575 41.228 1.00 37.09 611 GLU A O 1
ATOM 4704 N N . VAL A 1 612 ? -28.189 14.608 43.452 1.00 34.72 612 VAL A N 1
ATOM 4705 C CA . VAL A 1 612 ? -29.569 14.946 43.794 1.00 34.72 612 VAL A CA 1
ATOM 4706 C C . VAL A 1 612 ? -29.460 15.901 44.973 1.00 34.72 612 VAL A C 1
ATOM 4708 O O . VAL A 1 612 ? -28.762 15.549 45.926 1.00 34.72 612 VAL A O 1
ATOM 4711 N N . PRO A 1 613 ? -30.087 17.088 44.923 1.00 34.59 613 PRO A N 1
ATOM 4712 C CA . PRO A 1 613 ? -30.044 18.015 46.043 1.00 34.59 613 PRO A CA 1
ATOM 4713 C C . PRO A 1 613 ? -30.707 17.375 47.265 1.00 34.59 613 PRO A C 1
ATOM 4715 O O . PRO A 1 613 ? -31.854 16.927 47.178 1.00 34.59 613 PRO A O 1
ATOM 4718 N N . ASP A 1 614 ? -30.000 17.347 48.395 1.00 37.41 614 ASP A N 1
ATOM 4719 C CA . ASP A 1 614 ? -30.666 17.204 49.687 1.00 37.41 614 ASP A CA 1
ATOM 4720 C C . ASP A 1 614 ? -31.367 18.538 50.013 1.00 37.41 614 ASP A C 1
ATOM 4722 O O . ASP A 1 614 ? -30.763 19.595 49.804 1.00 37.41 614 ASP A O 1
ATOM 4726 N N . PRO A 1 615 ? -32.637 18.538 50.466 1.00 42.34 615 PRO A N 1
ATOM 4727 C CA . PRO A 1 615 ? -33.378 19.785 50.681 1.00 42.34 615 PRO A CA 1
ATOM 4728 C C . PRO A 1 615 ? -32.887 20.623 51.869 1.00 42.34 615 PRO A C 1
ATOM 4730 O O . PRO A 1 615 ? -33.143 21.825 51.904 1.00 42.34 615 PRO A O 1
ATOM 4733 N N . GLU A 1 616 ? -32.230 19.992 52.845 1.00 45.94 616 GLU A N 1
ATOM 4734 C CA . GLU A 1 616 ? -31.933 20.564 54.162 1.00 45.94 616 GLU A CA 1
ATOM 4735 C C . GLU A 1 616 ? -30.556 20.102 54.674 1.00 45.94 616 GLU A C 1
ATOM 4737 O O . GLU A 1 616 ? -30.460 19.129 55.415 1.00 45.94 616 GLU A O 1
ATOM 4742 N N . ASP A 1 617 ? -29.486 20.815 54.310 1.00 41.50 617 ASP A N 1
ATOM 4743 C CA . ASP A 1 617 ? -28.279 20.884 55.150 1.00 41.50 617 ASP A CA 1
ATOM 4744 C C . ASP A 1 617 ? -27.525 22.203 54.890 1.00 41.50 617 ASP A C 1
ATOM 4746 O O . ASP A 1 617 ? -27.346 22.617 53.740 1.00 41.50 617 ASP A O 1
ATOM 4750 N N . VAL A 1 618 ? -27.120 22.900 55.955 1.00 46.62 618 VAL A N 1
ATOM 4751 C CA . VAL A 1 618 ? -26.494 24.237 55.909 1.00 46.62 618 VAL A CA 1
ATOM 4752 C 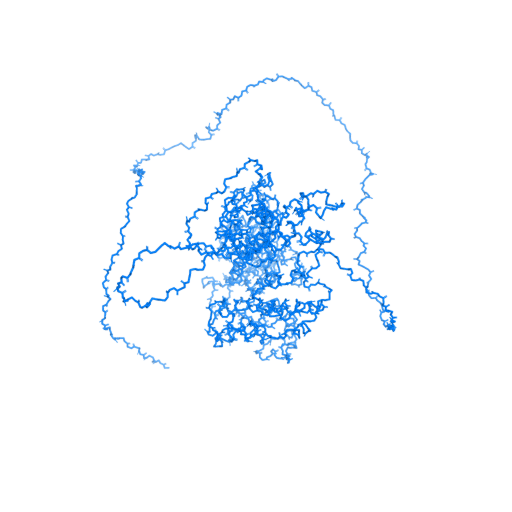C . VAL A 1 618 ? -25.248 24.239 56.796 1.00 46.62 618 VAL A C 1
ATOM 4754 O O . VAL A 1 618 ? -25.282 23.732 57.910 1.00 46.62 618 VAL A O 1
ATOM 4757 N N . ASP A 1 619 ? -24.162 24.837 56.298 1.00 42.97 619 ASP A N 1
ATOM 4758 C CA . ASP A 1 619 ? -22.857 24.979 56.965 1.00 42.97 619 ASP A CA 1
ATOM 4759 C C . ASP A 1 619 ? -22.158 23.676 57.418 1.00 42.97 619 ASP A C 1
ATOM 4761 O O . ASP A 1 619 ? -22.056 23.354 58.600 1.00 42.97 619 ASP A O 1
ATOM 4765 N N . THR A 1 620 ? -21.477 23.011 56.473 1.00 37.53 620 THR A N 1
ATOM 4766 C CA . THR A 1 620 ? -20.203 22.323 56.774 1.00 37.53 620 THR A CA 1
ATOM 4767 C C . THR A 1 620 ? -19.122 22.666 55.727 1.00 37.53 620 THR A C 1
ATOM 4769 O O . THR A 1 620 ? -19.405 22.606 54.531 1.00 37.53 620 THR A O 1
ATOM 4772 N N . PRO A 1 621 ? -17.872 23.016 56.115 1.00 39.25 621 PRO A N 1
ATOM 4773 C CA . PRO A 1 621 ? -16.826 23.404 55.149 1.00 39.25 621 PRO A CA 1
ATOM 4774 C C . PRO A 1 621 ? -16.115 22.247 54.417 1.00 39.25 621 PRO A C 1
ATOM 4776 O O . PRO A 1 621 ? -15.239 22.497 53.584 1.00 39.25 621 PRO A O 1
ATOM 4779 N N . GLU A 1 622 ? -16.427 20.988 54.738 1.00 38.62 622 GLU A N 1
ATOM 4780 C CA . GLU A 1 622 ? -15.729 19.809 54.206 1.00 38.62 622 GLU A CA 1
ATOM 4781 C C . GLU A 1 622 ? -16.452 19.195 52.995 1.00 38.62 622 GLU A C 1
ATOM 4783 O O . GLU A 1 622 ? -17.677 19.177 52.907 1.00 38.62 622 GLU A O 1
ATOM 4788 N N . ARG A 1 623 ? -15.679 18.728 52.005 1.00 39.91 623 ARG A N 1
ATOM 4789 C CA . ARG A 1 623 ? -16.183 18.482 50.640 1.00 39.91 623 ARG A CA 1
ATOM 4790 C C . ARG A 1 623 ? -17.045 17.211 50.487 1.00 39.91 623 ARG A C 1
ATOM 4792 O O . ARG A 1 623 ? -16.887 16.254 51.246 1.00 39.91 623 ARG A O 1
ATOM 4799 N N . PRO A 1 624 ? -17.960 17.181 49.494 1.00 37.97 624 PRO A N 1
ATOM 4800 C CA . PRO A 1 624 ? -19.065 16.227 49.473 1.00 37.97 624 PRO A CA 1
ATOM 4801 C C . PRO A 1 624 ? -18.672 14.851 48.918 1.00 37.97 624 PRO A C 1
ATOM 4803 O O . PRO A 1 624 ? -18.693 14.610 47.714 1.00 37.97 624 PRO A O 1
ATOM 4806 N N . TRP A 1 625 ? -18.396 13.906 49.818 1.00 40.50 625 TRP A N 1
ATOM 4807 C CA . TRP A 1 625 ? -18.300 12.468 49.499 1.00 40.50 625 TRP A CA 1
ATOM 4808 C C . TRP A 1 625 ? -19.532 11.668 49.970 1.00 40.50 625 TRP A C 1
ATOM 4810 O O . TRP A 1 625 ? -19.604 10.449 49.799 1.00 40.50 625 TRP A O 1
ATOM 4820 N N . LYS A 1 626 ? -20.500 12.324 50.626 1.00 37.06 626 LYS A N 1
ATOM 4821 C CA . LYS A 1 626 ? -21.615 11.654 51.308 1.00 37.06 626 LYS A CA 1
ATOM 4822 C C . LYS A 1 626 ? -22.776 11.333 50.357 1.00 37.06 626 LYS A C 1
ATOM 4824 O O . LYS A 1 626 ? -23.660 12.142 50.136 1.00 37.06 626 LYS A O 1
ATOM 4829 N N . ARG A 1 627 ? -22.807 10.060 49.945 1.00 42.66 627 ARG A N 1
ATOM 4830 C CA . ARG A 1 627 ? -24.009 9.250 49.649 1.00 42.66 627 ARG A CA 1
ATOM 4831 C C . ARG A 1 627 ? -24.913 9.678 48.476 1.00 42.66 627 ARG A C 1
ATOM 4833 O O . ARG A 1 627 ? -25.973 10.262 48.668 1.00 42.66 627 ARG A O 1
ATOM 4840 N N . ARG A 1 628 ? -24.669 9.069 47.310 1.00 40.75 628 ARG A N 1
ATOM 4841 C CA . ARG A 1 628 ? -25.768 8.453 46.538 1.00 40.75 628 ARG A CA 1
ATOM 4842 C C . ARG A 1 628 ? -25.325 7.152 45.862 1.00 40.75 628 ARG A C 1
ATOM 4844 O O . ARG A 1 628 ? -24.160 6.773 45.970 1.00 40.75 628 ARG A O 1
ATOM 4851 N N . CYS A 1 629 ? -26.280 6.396 45.323 1.00 40.25 629 CYS A N 1
ATOM 4852 C CA . CYS A 1 629 ? -26.133 4.962 45.060 1.00 40.25 629 CYS A CA 1
ATOM 4853 C C . CYS A 1 629 ? -25.078 4.621 43.996 1.00 40.25 629 CYS A C 1
ATOM 4855 O O . CYS A 1 629 ? -25.326 4.735 42.800 1.00 40.25 629 CYS A O 1
ATOM 4857 N N . LEU A 1 630 ? -23.947 4.087 44.453 1.00 50.53 630 LEU A N 1
ATOM 4858 C CA . LEU A 1 630 ? -23.058 3.258 43.647 1.00 50.53 630 LEU A CA 1
ATOM 4859 C C . LEU A 1 630 ? -23.665 1.859 43.484 1.00 50.53 630 LEU A C 1
ATOM 4861 O O . LEU A 1 630 ? -24.003 1.229 44.488 1.00 50.53 630 LEU A O 1
ATOM 4865 N N . ASP A 1 631 ? -23.661 1.309 42.267 1.00 55.66 631 ASP A N 1
ATOM 4866 C CA . ASP A 1 631 ? -23.343 -0.117 42.164 1.00 55.66 631 ASP A CA 1
ATOM 4867 C C . ASP A 1 631 ? -21.865 -0.253 42.548 1.00 55.66 631 ASP A C 1
ATOM 4869 O O . ASP A 1 631 ? -20.972 0.306 41.902 1.00 55.66 631 ASP A O 1
ATOM 4873 N N . SER A 1 632 ? -21.599 -0.976 43.636 1.00 59.31 632 SER A N 1
ATOM 4874 C CA . SER A 1 632 ? -20.245 -1.186 44.143 1.00 59.31 632 SER A CA 1
ATOM 4875 C C . SER A 1 632 ? -19.343 -1.919 43.146 1.00 59.31 632 SER A C 1
ATOM 4877 O O . SER A 1 632 ? -18.123 -1.897 43.322 1.00 59.31 632 SER A O 1
ATOM 4879 N N . LYS A 1 633 ? -19.897 -2.493 42.071 1.00 67.81 633 LYS A N 1
ATOM 4880 C CA . LYS A 1 633 ? -19.171 -3.190 41.006 1.00 67.81 633 LYS A CA 1
ATOM 4881 C C . LYS A 1 633 ? -18.771 -2.309 39.819 1.00 67.81 633 LYS A C 1
ATOM 4883 O O . LYS A 1 633 ? -17.881 -2.739 39.093 1.00 67.81 633 LYS A O 1
ATOM 4888 N N . SER A 1 634 ? -19.346 -1.114 39.630 1.00 75.31 634 SER A N 1
ATOM 4889 C CA . SER A 1 634 ? -19.101 -0.273 38.439 1.00 75.31 634 SER A CA 1
ATOM 4890 C C . SER A 1 634 ? -17.630 0.122 38.247 1.00 75.31 634 SER A C 1
ATOM 4892 O O . SER A 1 634 ? -16.947 0.511 39.203 1.00 75.31 634 SER A O 1
ATOM 4894 N N . ARG A 1 635 ? -17.157 0.056 36.995 1.00 83.06 635 ARG A N 1
ATOM 4895 C CA . ARG A 1 635 ? -15.782 0.342 36.548 1.00 83.06 635 ARG A CA 1
ATOM 4896 C C . ARG A 1 635 ? -15.761 1.162 35.251 1.00 83.06 635 ARG A C 1
ATOM 4898 O O . ARG A 1 635 ? -16.719 1.157 34.483 1.00 83.06 635 ARG A O 1
ATOM 4905 N N . ILE A 1 636 ? -14.637 1.813 34.969 1.00 87.25 636 ILE A N 1
ATOM 4906 C CA . ILE A 1 636 ? -14.358 2.534 33.717 1.00 87.25 636 ILE A CA 1
ATOM 4907 C C . ILE A 1 636 ? -13.065 1.990 33.104 1.00 87.25 636 ILE A C 1
ATOM 4909 O O . ILE A 1 636 ? -12.163 1.555 33.822 1.00 87.25 636 ILE A O 1
ATOM 4913 N N . VAL A 1 637 ? -12.946 2.047 31.775 1.00 90.31 637 VAL A N 1
ATOM 4914 C CA . VAL A 1 637 ? -11.651 1.880 31.097 1.00 90.31 637 VAL A CA 1
ATOM 4915 C C . VAL A 1 637 ? -11.314 3.134 30.294 1.00 90.31 637 VAL A C 1
ATOM 4917 O O . VAL A 1 637 ? -12.071 3.544 29.417 1.00 90.31 637 VAL A O 1
ATOM 4920 N N . CYS A 1 638 ? -10.172 3.755 30.577 1.00 93.75 638 CYS A N 1
ATOM 4921 C CA . CYS A 1 638 ? -9.668 4.887 29.808 1.00 93.75 638 CYS A CA 1
ATOM 4922 C C . CYS A 1 638 ? -8.931 4.397 28.549 1.00 93.75 638 CYS A C 1
ATOM 4924 O O . CYS A 1 638 ? -7.991 3.612 28.638 1.00 93.75 638 CYS A O 1
ATOM 4926 N N . SER A 1 639 ? -9.328 4.880 27.376 1.00 95.88 639 SER A N 1
ATOM 4927 C CA . SER A 1 639 ? -8.642 4.635 26.105 1.00 95.88 639 SER A CA 1
ATOM 4928 C C . SER A 1 639 ? -7.734 5.825 25.800 1.00 95.88 639 SER A C 1
ATOM 4930 O O . SER A 1 639 ? -8.231 6.915 25.529 1.00 95.88 639 SER A O 1
ATOM 4932 N N . LEU A 1 640 ? -6.415 5.655 25.887 1.00 97.25 640 LEU A N 1
ATOM 4933 C CA . LEU A 1 640 ? -5.438 6.740 25.737 1.00 97.25 640 LEU A CA 1
ATOM 4934 C C . LEU A 1 640 ? -4.780 6.705 24.352 1.00 97.25 640 LEU A C 1
ATOM 4936 O O . LEU A 1 640 ? -4.187 5.693 23.981 1.00 97.25 640 LEU A O 1
ATOM 4940 N N . GLY A 1 641 ? -4.844 7.809 23.603 1.00 96.88 641 GLY A N 1
ATOM 4941 C CA . GLY A 1 641 ? -4.122 7.964 22.335 1.00 96.88 641 GLY A CA 1
ATOM 4942 C C . GLY A 1 641 ? -2.600 7.863 22.505 1.00 96.88 641 GLY A C 1
ATOM 4943 O O . GLY A 1 641 ? -2.036 8.313 23.503 1.00 96.88 641 GLY A O 1
ATOM 4944 N N . ASN A 1 642 ? -1.920 7.250 21.534 1.00 95.06 642 ASN A N 1
ATOM 4945 C CA . ASN A 1 642 ? -0.482 6.958 21.581 1.00 95.06 642 ASN A CA 1
ATOM 4946 C C . ASN A 1 642 ? 0.433 8.048 20.981 1.00 95.06 642 ASN A C 1
ATOM 4948 O O . ASN A 1 642 ? 1.630 7.804 20.812 1.00 95.06 642 ASN A O 1
ATOM 4952 N N . GLY A 1 643 ? -0.091 9.225 20.636 1.00 92.00 643 GLY A N 1
ATOM 4953 C CA . GLY A 1 643 ? 0.647 10.295 19.968 1.00 92.00 643 GLY A CA 1
ATOM 4954 C C . GLY A 1 643 ? 1.257 11.338 20.902 1.00 92.00 643 GLY A C 1
ATOM 4955 O O . GLY A 1 643 ? 2.064 11.030 21.782 1.00 92.00 643 GLY A O 1
ATOM 4956 N N . THR A 1 644 ? 0.954 12.612 20.650 1.00 91.62 644 THR A N 1
ATOM 4957 C CA . THR A 1 644 ? 1.680 13.746 21.253 1.00 91.62 644 THR A CA 1
ATOM 4958 C C . THR A 1 644 ? 1.273 13.960 22.711 1.00 91.62 644 THR A C 1
ATOM 4960 O O . THR A 1 644 ? 0.092 14.064 23.005 1.00 91.62 644 THR A O 1
ATOM 4963 N N . ALA A 1 645 ? 2.241 14.085 23.623 1.00 92.56 645 ALA A N 1
ATOM 4964 C CA . ALA A 1 645 ? 2.021 14.112 25.077 1.00 92.56 645 ALA A CA 1
ATOM 4965 C C . ALA A 1 645 ? 1.418 12.816 25.670 1.00 92.56 645 ALA A C 1
ATOM 4967 O O . ALA A 1 645 ? 0.922 12.826 26.797 1.00 92.56 645 ALA A O 1
ATOM 4968 N N . SER A 1 646 ? 1.412 11.696 24.934 1.00 94.75 646 SER A N 1
ATOM 4969 C CA . SER A 1 646 ? 0.810 10.431 25.395 1.00 94.75 646 SER A CA 1
ATOM 4970 C C . SER A 1 646 ? 1.467 9.891 26.668 1.00 94.75 646 SER A C 1
ATOM 4972 O O . SER A 1 646 ? 0.765 9.576 27.625 1.00 94.75 646 SER A O 1
ATOM 4974 N N . ARG A 1 647 ? 2.805 9.864 26.728 1.00 93.62 647 ARG A N 1
ATOM 4975 C CA . ARG A 1 647 ? 3.587 9.386 27.887 1.00 93.62 647 ARG A CA 1
ATOM 4976 C C . ARG A 1 647 ? 3.356 10.241 29.128 1.00 93.62 647 ARG A C 1
ATOM 4978 O O . ARG A 1 647 ? 3.188 9.724 30.227 1.00 93.62 647 ARG A O 1
ATOM 4985 N N . GLU A 1 648 ? 3.327 11.553 28.940 1.00 93.62 648 GLU A N 1
ATOM 4986 C CA . GLU A 1 648 ? 3.055 12.546 29.971 1.00 93.62 648 GLU A CA 1
ATOM 4987 C C . GLU A 1 648 ? 1.619 12.390 30.494 1.00 93.62 648 GLU A C 1
ATOM 4989 O O . GLU A 1 648 ? 1.386 12.422 31.702 1.00 93.62 648 GLU A O 1
ATOM 4994 N N . THR A 1 649 ? 0.656 12.148 29.597 1.00 94.94 649 THR A N 1
ATOM 4995 C CA . THR A 1 649 ? -0.752 11.888 29.948 1.00 94.94 649 THR A CA 1
ATOM 4996 C C . THR A 1 649 ? -0.914 10.563 30.690 1.00 94.94 649 THR A C 1
ATOM 4998 O O . THR A 1 649 ? -1.669 10.504 31.656 1.00 94.94 649 THR A O 1
ATOM 5001 N N . GLU A 1 650 ? -0.182 9.520 30.295 1.00 95.56 650 GLU A N 1
ATOM 5002 C CA . GLU A 1 650 ? -0.162 8.224 30.978 1.00 95.56 650 GLU A CA 1
ATOM 5003 C C . GLU A 1 650 ? 0.416 8.350 32.396 1.00 95.56 650 GLU A C 1
ATOM 5005 O O . GLU A 1 650 ? -0.179 7.857 33.353 1.00 95.56 650 GLU A O 1
ATOM 5010 N N . ALA A 1 651 ? 1.544 9.051 32.553 1.00 93.50 651 ALA A N 1
ATOM 5011 C CA . ALA A 1 651 ? 2.170 9.297 33.850 1.00 93.50 651 ALA A CA 1
ATOM 5012 C C . ALA A 1 651 ? 1.248 10.097 34.787 1.00 93.50 651 ALA A C 1
ATOM 5014 O O . ALA A 1 651 ? 1.063 9.712 35.943 1.00 93.50 651 ALA A O 1
ATOM 5015 N N . TRP A 1 652 ? 0.612 11.155 34.275 1.00 92.44 652 TRP A N 1
ATOM 5016 C CA . TRP A 1 652 ? -0.369 11.938 35.026 1.00 92.44 652 TRP A CA 1
ATOM 5017 C C . TRP A 1 652 ? -1.612 11.113 35.393 1.00 92.44 652 TRP A C 1
ATOM 5019 O O . TRP A 1 652 ? -2.015 11.118 36.554 1.00 92.44 652 TRP A O 1
ATOM 5029 N N . LEU A 1 653 ? -2.182 10.336 34.463 1.00 92.19 653 LEU A N 1
ATOM 5030 C CA . LEU A 1 653 ? -3.324 9.459 34.747 1.00 92.19 653 LEU A CA 1
ATOM 5031 C C . LEU A 1 653 ? -2.972 8.427 35.830 1.00 92.19 653 LEU A C 1
ATOM 5033 O O . LEU A 1 653 ? -3.700 8.302 36.811 1.00 92.19 653 LEU A O 1
ATOM 5037 N N . ARG A 1 654 ? -1.818 7.753 35.718 1.00 91.88 654 ARG A N 1
ATOM 5038 C CA . ARG A 1 654 ? -1.298 6.841 36.755 1.00 91.88 654 ARG A CA 1
ATOM 5039 C C . ARG A 1 654 ? -1.157 7.536 38.116 1.00 91.88 654 ARG A C 1
ATOM 5041 O O . ARG A 1 654 ? -1.436 6.910 39.135 1.00 91.88 654 ARG A O 1
ATOM 5048 N N . GLN A 1 655 ? -0.741 8.806 38.153 1.00 90.19 655 GLN A N 1
ATOM 5049 C CA . GLN A 1 655 ? -0.679 9.591 39.390 1.00 90.19 655 GLN A CA 1
ATOM 5050 C C . GLN A 1 655 ? -2.078 9.861 39.962 1.00 90.19 655 GLN A C 1
ATOM 5052 O O . GLN A 1 655 ? -2.282 9.644 41.153 1.00 90.19 655 GLN A O 1
ATOM 5057 N N . GLN A 1 656 ? -3.047 10.270 39.134 1.00 88.19 656 GLN A N 1
ATOM 5058 C CA . GLN A 1 656 ? -4.423 10.521 39.584 1.00 88.19 656 GLN A CA 1
ATOM 5059 C C . GLN A 1 656 ? -5.089 9.262 40.155 1.00 88.19 656 GLN A C 1
ATOM 5061 O O . GLN A 1 656 ? -5.770 9.341 41.174 1.00 88.19 656 GLN A O 1
ATOM 5066 N N . LEU A 1 657 ? -4.842 8.096 39.551 1.00 84.25 657 LEU A N 1
ATOM 5067 C CA . LEU A 1 657 ? -5.343 6.816 40.060 1.00 84.25 657 LEU A CA 1
ATOM 5068 C C . LEU A 1 657 ? -4.666 6.407 41.377 1.00 84.25 657 LEU A C 1
ATOM 5070 O O . LEU A 1 657 ? -5.344 5.967 42.296 1.00 84.25 657 LEU A O 1
ATOM 5074 N N . LYS A 1 658 ? -3.351 6.626 41.525 1.00 86.81 658 LYS A N 1
ATOM 5075 C CA . LYS A 1 658 ? -2.643 6.401 42.802 1.00 86.81 658 LYS A CA 1
ATOM 5076 C C . LYS A 1 658 ? -3.082 7.341 43.931 1.00 86.81 658 LYS A C 1
ATOM 5078 O O . LYS A 1 658 ? -2.906 6.998 45.092 1.00 86.81 658 LYS A O 1
ATOM 5083 N N . GLN A 1 659 ? -3.614 8.518 43.608 1.00 82.81 659 GLN A N 1
ATOM 5084 C CA . GLN A 1 659 ? -4.091 9.502 44.587 1.00 82.81 659 GLN A CA 1
ATOM 5085 C C . GLN A 1 659 ? -5.518 9.219 45.096 1.00 82.81 659 GLN A C 1
ATOM 5087 O O . GLN A 1 659 ? -6.028 9.982 45.914 1.00 82.81 659 GLN A O 1
ATOM 5092 N N . SER A 1 660 ? -6.176 8.149 44.635 1.00 78.50 660 SER A N 1
ATOM 5093 C CA . SER A 1 660 ? -7.516 7.774 45.088 1.00 78.50 660 SER A CA 1
ATOM 5094 C C . SER A 1 660 ? -7.724 6.261 45.014 1.00 78.50 660 SER A C 1
ATOM 5096 O O . SER A 1 660 ? -7.949 5.716 43.936 1.00 78.50 660 SER A O 1
ATOM 5098 N N . GLU A 1 661 ? -7.724 5.589 46.169 1.00 73.12 661 GLU A N 1
ATOM 5099 C CA . GLU A 1 661 ? -8.024 4.148 46.287 1.00 73.12 661 GLU A CA 1
ATOM 5100 C C . GLU A 1 661 ? -9.357 3.787 45.606 1.00 73.12 661 GLU A C 1
ATOM 5102 O O . GLU A 1 661 ? -9.450 2.809 44.868 1.00 73.12 661 GLU A O 1
ATOM 5107 N N . PHE A 1 662 ? -10.365 4.657 45.748 1.00 73.81 662 PHE A N 1
ATOM 5108 C CA . PHE A 1 662 ? -11.664 4.524 45.086 1.00 73.81 662 PHE A CA 1
ATOM 5109 C C . PHE A 1 662 ? -11.576 4.457 43.548 1.00 73.81 662 PHE A C 1
ATOM 5111 O O . PHE A 1 662 ? -12.390 3.777 42.922 1.00 73.81 662 PHE A O 1
ATOM 5118 N N . LEU A 1 663 ? -10.620 5.158 42.928 1.00 76.50 663 LEU A N 1
ATOM 5119 C CA . LEU A 1 663 ? -10.398 5.106 41.479 1.00 76.50 663 LEU A CA 1
ATOM 5120 C C . LEU A 1 663 ? -9.438 3.980 41.077 1.00 76.50 663 LEU A C 1
ATOM 5122 O O . LEU A 1 663 ? -9.606 3.427 39.992 1.00 76.50 663 LEU A O 1
ATOM 5126 N N . ALA A 1 664 ? -8.473 3.620 41.929 1.00 77.38 664 ALA A N 1
ATOM 5127 C CA . ALA A 1 664 ? -7.466 2.597 41.646 1.00 77.38 664 ALA A CA 1
ATOM 5128 C C . ALA A 1 664 ? -8.083 1.233 41.276 1.00 77.38 664 ALA A C 1
ATOM 5130 O O . ALA A 1 664 ? -7.706 0.650 40.260 1.00 77.38 664 ALA A O 1
ATOM 5131 N N . ASP A 1 665 ? -9.089 0.776 42.029 1.00 76.88 665 ASP A N 1
ATOM 5132 C CA . ASP A 1 665 ? -9.777 -0.502 41.774 1.00 76.88 665 ASP A CA 1
ATOM 5133 C C . ASP A 1 665 ? -10.841 -0.424 40.660 1.00 76.88 665 ASP A C 1
ATOM 5135 O O . ASP A 1 665 ? -11.319 -1.448 40.159 1.00 76.88 665 ASP A O 1
ATOM 5139 N N . ARG A 1 666 ? -11.243 0.795 40.269 1.00 79.75 666 ARG A N 1
ATOM 5140 C CA . ARG A 1 666 ? -12.372 1.041 39.354 1.00 79.75 666 ARG A CA 1
ATOM 5141 C C . ARG A 1 666 ? -11.973 1.472 37.955 1.00 79.75 666 ARG A C 1
ATOM 5143 O O . ARG A 1 666 ? -12.783 1.311 37.046 1.00 79.75 666 ARG A O 1
ATOM 5150 N N . VAL A 1 667 ? -10.789 2.044 37.762 1.00 85.88 667 VAL A N 1
ATOM 5151 C CA . VAL A 1 667 ? -10.417 2.695 36.501 1.00 85.88 667 VAL A CA 1
ATOM 5152 C C . VAL A 1 667 ? -9.186 2.028 35.902 1.00 85.88 667 VAL A C 1
ATOM 5154 O O . VAL A 1 667 ? -8.049 2.300 36.280 1.00 85.88 667 VAL A O 1
ATOM 5157 N N . GLY A 1 668 ? -9.422 1.161 34.920 1.00 86.62 668 GLY A N 1
ATOM 5158 C CA . GLY A 1 668 ? -8.361 0.646 34.061 1.00 86.62 668 GLY A CA 1
ATOM 5159 C C . GLY A 1 668 ? -7.989 1.671 32.991 1.00 86.62 668 GLY A C 1
ATOM 5160 O O . GLY A 1 668 ? -8.738 2.612 32.726 1.00 86.62 668 GLY A O 1
ATOM 5161 N N . TYR A 1 669 ? -6.865 1.473 32.307 1.00 90.94 669 TYR A N 1
ATOM 5162 C CA . TYR A 1 669 ? -6.592 2.177 31.054 1.00 90.94 669 TYR A CA 1
ATOM 5163 C C . TYR A 1 669 ? -5.838 1.281 30.069 1.00 90.94 669 TYR A C 1
ATOM 5165 O O . TYR A 1 669 ? -5.134 0.351 30.463 1.00 90.94 669 TYR A O 1
ATOM 5173 N N . ALA A 1 670 ? -5.988 1.579 28.783 1.00 92.00 670 ALA A N 1
ATOM 5174 C CA . ALA A 1 670 ? -5.272 0.945 27.688 1.00 92.00 670 ALA A CA 1
ATOM 5175 C C . ALA A 1 670 ? -4.784 2.022 26.713 1.00 92.00 670 ALA A C 1
ATOM 5177 O O . ALA A 1 670 ? -5.519 2.954 26.387 1.00 92.00 670 ALA A O 1
ATOM 5178 N N . VAL A 1 671 ? -3.545 1.892 26.235 1.00 94.38 671 VAL A N 1
ATOM 5179 C CA . VAL A 1 671 ? -3.012 2.757 25.175 1.00 94.38 671 VAL A CA 1
ATOM 5180 C C . VAL A 1 671 ? -3.455 2.202 23.822 1.00 94.38 671 VAL A C 1
ATOM 5182 O O . VAL A 1 671 ? -3.216 1.030 23.526 1.00 94.38 671 VAL A O 1
ATOM 5185 N N . VAL A 1 672 ? -4.085 3.037 22.997 1.00 95.00 672 VAL A N 1
ATOM 5186 C CA . VAL A 1 672 ? -4.587 2.679 21.665 1.00 95.00 672 VAL A CA 1
ATOM 5187 C C . VAL A 1 672 ? -3.912 3.498 20.570 1.00 95.00 672 VAL A C 1
ATOM 5189 O O . VAL A 1 672 ? -3.386 4.586 20.794 1.00 95.00 672 VAL A O 1
ATOM 5192 N N . ASP A 1 673 ? -3.948 2.975 19.348 1.00 92.81 673 ASP A N 1
ATOM 5193 C CA . ASP A 1 673 ? -3.466 3.690 18.172 1.00 92.81 673 ASP A CA 1
ATOM 5194 C C . ASP A 1 673 ? -4.404 4.848 17.806 1.00 92.81 673 ASP A C 1
ATOM 5196 O O . ASP A 1 673 ? -5.558 4.615 17.444 1.00 92.81 673 ASP A O 1
ATOM 5200 N N . GLU A 1 674 ? -3.911 6.088 17.837 1.00 93.44 674 GLU A N 1
ATOM 5201 C CA . GLU A 1 674 ? -4.663 7.276 17.403 1.00 93.44 674 GLU A CA 1
ATOM 5202 C C . GLU A 1 674 ? -4.568 7.530 15.889 1.00 93.44 674 GLU A C 1
ATOM 5204 O O . GLU A 1 674 ? -5.233 8.431 15.376 1.00 93.44 674 GLU A O 1
ATOM 5209 N N . SER A 1 675 ? -3.782 6.736 15.142 1.00 91.31 675 SER A N 1
ATOM 5210 C CA . SER A 1 675 ? -3.559 6.924 13.699 1.00 91.31 675 SER A CA 1
ATOM 5211 C C . SER A 1 675 ? -4.861 7.197 12.935 1.00 91.31 675 SER A C 1
ATOM 5213 O O . SER A 1 675 ? -5.820 6.422 12.996 1.00 91.31 675 SER A O 1
ATOM 5215 N N . GLY A 1 676 ? -4.912 8.320 12.219 1.00 90.94 676 GLY A N 1
ATOM 5216 C CA . GLY A 1 676 ? -6.078 8.732 11.437 1.00 90.94 676 GLY A CA 1
ATOM 5217 C C . GLY A 1 676 ? -7.280 9.258 12.240 1.00 90.94 676 GLY A C 1
ATOM 5218 O O . GLY A 1 676 ? -8.270 9.623 11.614 1.00 90.94 676 GLY A O 1
ATOM 5219 N N . ALA A 1 677 ? -7.241 9.355 13.577 1.00 93.12 677 ALA A N 1
ATOM 5220 C CA . ALA A 1 677 ? -8.363 9.876 14.378 1.00 93.12 677 ALA A CA 1
ATOM 5221 C C . ALA A 1 677 ? -8.716 11.334 14.028 1.00 93.12 677 ALA A C 1
ATOM 5223 O O . ALA A 1 677 ? -9.891 11.684 13.942 1.00 93.12 677 ALA A O 1
ATOM 5224 N N . SER A 1 678 ? -7.710 12.157 13.720 1.00 92.75 678 SER A N 1
ATOM 5225 C CA . SER A 1 678 ? -7.870 13.527 13.208 1.00 92.75 678 SER A CA 1
ATOM 5226 C C . SER A 1 678 ? -8.425 13.598 11.777 1.00 92.75 678 SER A C 1
ATOM 5228 O O . SER A 1 678 ? -9.044 14.588 11.392 1.00 92.75 678 SER A O 1
ATOM 5230 N N . ILE A 1 679 ? -8.231 12.541 10.982 1.00 94.81 679 ILE A N 1
ATOM 5231 C CA . ILE A 1 679 ? -8.748 12.427 9.610 1.00 94.81 679 ILE A CA 1
ATOM 5232 C C . ILE A 1 679 ? -10.196 11.923 9.634 1.00 94.81 679 ILE A C 1
ATOM 5234 O O . ILE A 1 679 ? -11.030 12.432 8.887 1.00 94.81 679 ILE A O 1
ATOM 5238 N N . TYR A 1 680 ? -10.529 11.015 10.558 1.00 96.00 680 TYR A N 1
ATOM 5239 C CA . TYR A 1 680 ? -11.912 10.706 10.913 1.00 96.00 680 TYR A CA 1
ATOM 5240 C C . TYR A 1 680 ? -12.645 11.957 11.408 1.00 96.00 680 TYR A C 1
ATOM 5242 O O . TYR A 1 680 ? -13.690 12.297 10.861 1.00 96.00 680 TYR A O 1
ATOM 5250 N N . SER A 1 681 ? -12.106 12.680 12.394 1.00 95.69 681 SER A N 1
ATOM 5251 C CA . SER A 1 681 ? -12.831 13.765 13.068 1.00 95.69 681 SER A CA 1
ATOM 5252 C C . SER A 1 681 ? -13.154 14.960 12.158 1.00 95.69 681 SER A C 1
ATOM 5254 O O . SER A 1 681 ? -14.196 15.605 12.322 1.00 95.69 681 SER A O 1
ATOM 5256 N N . ALA A 1 682 ? -12.299 15.209 11.160 1.00 96.25 682 ALA A N 1
ATOM 5257 C CA . ALA A 1 682 ? -12.496 16.192 10.096 1.00 96.25 682 ALA A CA 1
ATOM 5258 C C . ALA A 1 682 ? -13.325 15.675 8.896 1.00 96.25 682 ALA A C 1
ATOM 5260 O O . ALA A 1 682 ? -13.585 16.436 7.963 1.00 96.25 682 ALA A O 1
ATOM 5261 N N . SER A 1 683 ? -13.733 14.402 8.887 1.00 95.44 683 SER A N 1
ATOM 5262 C CA . SER A 1 683 ? -14.489 13.800 7.783 1.00 95.44 683 SER A CA 1
ATOM 5263 C C . SER A 1 683 ? -15.968 14.205 7.773 1.00 95.44 683 SER A C 1
ATOM 5265 O O . SER A 1 683 ? -16.583 14.487 8.805 1.00 95.44 683 SER A O 1
ATOM 5267 N N . ASN A 1 684 ? -16.582 14.126 6.588 1.00 94.25 684 ASN A N 1
ATOM 5268 C CA . ASN A 1 684 ? -18.033 14.275 6.431 1.00 94.25 684 ASN A CA 1
ATOM 5269 C C . ASN A 1 684 ? -18.820 13.186 7.188 1.00 94.25 684 ASN A C 1
ATOM 5271 O O . ASN A 1 684 ? -19.951 13.438 7.590 1.00 94.25 684 ASN A O 1
ATOM 5275 N N . LEU A 1 685 ? -18.235 11.995 7.390 1.00 93.12 685 LEU A N 1
ATOM 5276 C CA . LEU A 1 685 ? -18.862 10.899 8.133 1.00 93.12 685 LEU A CA 1
ATOM 5277 C C . LEU A 1 685 ? -18.952 11.231 9.627 1.00 93.12 685 LEU A C 1
ATOM 5279 O O . LEU A 1 685 ? -20.041 11.184 10.188 1.00 93.12 685 LEU A O 1
ATOM 5283 N N . ALA A 1 686 ? -17.857 11.669 10.253 1.00 94.56 686 ALA A N 1
ATOM 5284 C CA . ALA A 1 686 ? -17.885 12.116 11.649 1.00 94.56 686 ALA A CA 1
ATOM 5285 C C . ALA A 1 686 ? -18.756 13.369 11.843 1.00 94.56 686 ALA A C 1
ATOM 5287 O O . ALA A 1 686 ? -19.394 13.520 12.880 1.00 94.56 686 ALA A O 1
ATOM 5288 N N . GLY A 1 687 ? -18.833 14.244 10.833 1.00 95.00 687 GLY A N 1
ATOM 5289 C CA . GLY A 1 687 ? -19.772 15.370 10.811 1.00 95.00 687 GLY A CA 1
ATOM 5290 C C . GLY A 1 687 ? -21.252 14.974 10.733 1.00 95.00 687 GLY A C 1
ATOM 5291 O O . GLY A 1 687 ? -22.096 15.786 11.097 1.00 95.00 687 GLY A O 1
ATOM 5292 N N . ALA A 1 688 ? -21.564 13.750 10.292 1.00 92.94 688 ALA A N 1
ATOM 5293 C CA . ALA A 1 688 ? -22.915 13.190 10.279 1.00 92.94 688 ALA A CA 1
ATOM 5294 C C . ALA A 1 688 ? -23.199 12.282 11.493 1.00 92.94 688 ALA A C 1
ATOM 5296 O O . ALA A 1 688 ? -24.327 12.261 11.971 1.00 92.94 688 ALA A O 1
ATOM 5297 N N . GLU A 1 689 ? -22.199 11.558 12.014 1.00 91.94 689 GLU A N 1
ATOM 5298 C CA . GLU A 1 689 ? -22.335 10.763 13.247 1.00 91.94 689 GLU A CA 1
ATOM 5299 C C . GLU A 1 689 ? -22.396 11.629 14.517 1.00 91.94 689 GLU A C 1
ATOM 5301 O O . GLU A 1 689 ? -23.033 11.233 15.489 1.00 91.94 689 GLU A O 1
ATOM 5306 N N . LEU A 1 690 ? -21.688 12.765 14.542 1.00 95.19 690 LEU A N 1
ATOM 5307 C CA . LEU A 1 690 ? -21.462 13.590 15.738 1.00 95.19 690 LEU A CA 1
ATOM 5308 C C . LEU A 1 690 ? -21.574 15.097 15.402 1.00 95.19 690 LEU A C 1
ATOM 5310 O O . LEU A 1 690 ? -20.587 15.831 15.546 1.00 95.19 690 LEU A O 1
ATOM 5314 N N . PRO A 1 691 ? -22.738 15.576 14.914 1.00 94.81 691 PRO A N 1
ATOM 5315 C CA . PRO A 1 691 ? -22.890 16.941 14.407 1.00 94.81 691 PRO A CA 1
ATOM 5316 C C . PRO A 1 691 ? -22.609 18.008 15.473 1.00 94.81 691 PRO A C 1
ATOM 5318 O O . PRO A 1 691 ? -21.878 18.956 15.186 1.00 94.81 691 PRO A O 1
ATOM 5321 N N . ASP A 1 692 ? -23.106 17.810 16.697 1.00 94.81 692 ASP A N 1
ATOM 5322 C CA . ASP A 1 692 ? -23.051 18.786 17.798 1.00 94.81 692 ASP A CA 1
ATOM 5323 C C . ASP A 1 692 ? -21.682 18.871 18.499 1.00 94.81 692 ASP A C 1
ATOM 5325 O O . ASP A 1 692 ? -21.435 19.794 19.274 1.00 94.81 692 ASP A O 1
ATOM 5329 N N . LEU A 1 693 ? -20.772 17.929 18.222 1.00 94.56 693 LEU A N 1
ATOM 5330 C CA . LEU A 1 693 ? -19.399 17.948 18.737 1.00 94.56 693 LEU A CA 1
ATOM 5331 C C . LEU A 1 693 ? -18.448 18.643 17.762 1.00 94.56 693 LEU A C 1
ATOM 5333 O O . LEU A 1 693 ? -18.562 18.489 16.544 1.00 94.56 693 LEU A O 1
ATOM 5337 N N . ASP A 1 694 ? -17.444 19.340 18.290 1.00 93.12 694 ASP A N 1
ATOM 5338 C CA . ASP A 1 694 ? -16.382 19.931 17.481 1.00 93.12 694 ASP A CA 1
ATOM 5339 C C . ASP A 1 694 ? -15.377 18.887 16.949 1.00 93.12 694 ASP A C 1
ATOM 5341 O O . ASP A 1 694 ? -15.299 17.734 17.383 1.00 93.12 694 ASP A O 1
ATOM 5345 N N . VAL A 1 695 ? -14.558 19.329 15.993 1.00 93.81 695 VAL A N 1
ATOM 5346 C CA . VAL A 1 695 ? -13.584 18.498 15.267 1.00 93.81 695 VAL A CA 1
ATOM 5347 C C . VAL A 1 695 ? -12.484 17.915 16.172 1.00 93.81 695 VAL A C 1
ATOM 5349 O O . VAL A 1 695 ? -11.882 16.908 15.803 1.00 93.81 695 VAL A O 1
ATOM 5352 N N . SER A 1 696 ? -12.217 18.481 17.353 1.00 90.31 696 SER A N 1
ATOM 5353 C CA . SER A 1 696 ? -11.261 17.910 18.311 1.00 90.31 696 SER A CA 1
ATOM 5354 C C . SER A 1 696 ? -11.911 16.865 19.225 1.00 90.31 696 SER A C 1
ATOM 5356 O O . SER A 1 696 ? -11.389 15.754 19.327 1.00 90.31 696 SER A O 1
ATOM 5358 N N . MET A 1 697 ? -13.096 17.135 19.789 1.00 95.38 697 MET A N 1
ATOM 5359 C CA . MET A 1 697 ? -13.801 16.160 20.636 1.00 95.38 697 MET A CA 1
ATOM 5360 C C . MET A 1 697 ? -14.196 14.885 19.872 1.00 95.38 697 MET A C 1
ATOM 5362 O O . MET A 1 697 ? -14.101 13.784 20.417 1.00 95.38 697 MET A O 1
ATOM 5366 N N . ARG A 1 698 ? -14.541 14.991 18.580 1.00 97.06 698 ARG A N 1
ATOM 5367 C CA . ARG A 1 698 ? -14.770 13.830 17.692 1.00 97.06 698 ARG A CA 1
ATOM 5368 C C . ARG A 1 698 ? -13.563 12.879 17.595 1.00 97.06 698 ARG A C 1
ATOM 5370 O O . ARG A 1 698 ? -13.758 11.686 17.373 1.00 97.06 698 ARG A O 1
ATOM 5377 N N . GLY A 1 699 ? -12.335 13.381 17.766 1.00 95.81 699 GLY A N 1
ATOM 5378 C CA . GLY A 1 699 ? -11.118 12.560 17.803 1.00 95.81 699 GLY A CA 1
ATOM 5379 C C . GLY A 1 699 ? -11.072 11.663 19.043 1.00 95.81 699 GLY A C 1
ATOM 5380 O O . GLY A 1 699 ? -10.911 10.449 18.919 1.00 95.81 699 GLY A O 1
ATOM 5381 N N . ALA A 1 700 ? -11.335 12.238 20.221 1.00 96.81 700 ALA A N 1
ATOM 5382 C CA . ALA A 1 700 ? -11.425 11.500 21.483 1.00 96.81 700 ALA A CA 1
ATOM 5383 C C . ALA A 1 700 ? -12.542 10.438 21.473 1.00 96.81 700 ALA A C 1
ATOM 5385 O O . ALA A 1 700 ? -12.342 9.334 21.978 1.00 96.81 700 ALA A O 1
ATOM 5386 N N . VAL A 1 701 ? -13.688 10.716 20.832 1.00 97.62 701 VAL A N 1
ATOM 5387 C CA . VAL A 1 701 ? -14.757 9.713 20.638 1.00 97.62 701 VAL A CA 1
ATOM 5388 C C . VAL A 1 701 ? -14.279 8.536 19.774 1.00 97.62 701 VAL A C 1
ATOM 5390 O O . VAL A 1 701 ? -14.591 7.389 20.090 1.00 97.62 701 VAL A O 1
ATOM 5393 N N . SER A 1 702 ? -13.484 8.782 18.724 1.00 97.12 702 SER A N 1
ATOM 5394 C CA . SER A 1 702 ? -12.888 7.700 17.920 1.00 97.12 702 SER A CA 1
ATOM 5395 C C . SER A 1 702 ? -11.890 6.875 18.735 1.00 97.12 702 SER A C 1
ATOM 5397 O O . SER A 1 702 ? -11.946 5.649 18.718 1.00 97.12 702 SER A O 1
ATOM 5399 N N . ILE A 1 703 ? -11.024 7.529 19.517 1.00 96.81 703 ILE A N 1
ATOM 5400 C CA . ILE A 1 703 ? -10.082 6.870 20.439 1.00 96.81 703 ILE A CA 1
ATOM 5401 C C . ILE A 1 703 ? -10.825 5.975 21.445 1.00 96.81 703 ILE A C 1
ATOM 5403 O O . ILE A 1 703 ? -10.421 4.833 21.663 1.00 96.81 703 ILE A O 1
ATOM 5407 N N . ALA A 1 704 ? -11.948 6.434 22.003 1.00 95.94 704 ALA A N 1
ATOM 5408 C CA . ALA A 1 704 ? -12.789 5.623 22.881 1.00 95.94 704 ALA A CA 1
ATOM 5409 C C . ALA A 1 704 ? -13.381 4.393 22.163 1.00 95.94 704 ALA A C 1
ATOM 5411 O O . ALA A 1 704 ? -13.270 3.266 22.645 1.00 95.94 704 ALA A O 1
ATOM 5412 N N . ARG A 1 705 ? -13.974 4.593 20.979 1.00 95.69 705 ARG A N 1
ATOM 5413 C CA . ARG A 1 705 ? -14.628 3.528 20.197 1.00 95.69 705 ARG A CA 1
ATOM 5414 C C . ARG A 1 705 ? -13.654 2.469 19.677 1.00 95.69 705 ARG A C 1
ATOM 5416 O O . ARG A 1 705 ? -14.014 1.297 19.663 1.00 95.69 705 ARG A O 1
ATOM 5423 N N . ARG A 1 706 ? -12.414 2.846 19.341 1.00 95.44 706 ARG A N 1
ATOM 5424 C CA . ARG A 1 706 ? -11.337 1.908 18.960 1.00 95.44 706 ARG A CA 1
ATOM 5425 C C . ARG A 1 706 ? -11.014 0.882 20.042 1.00 95.44 706 ARG A C 1
ATOM 5427 O O . ARG A 1 706 ? -10.544 -0.193 19.698 1.00 95.44 706 ARG A O 1
ATOM 5434 N N . LEU A 1 707 ? -11.230 1.201 21.321 1.00 93.31 707 LEU A N 1
ATOM 5435 C CA . LEU A 1 707 ? -11.047 0.229 22.399 1.00 93.31 707 LEU A CA 1
ATOM 5436 C C . LEU A 1 707 ? -12.214 -0.764 22.452 1.00 93.31 707 LEU A C 1
ATOM 5438 O O . LEU A 1 707 ? -11.978 -1.958 22.609 1.00 93.31 707 LEU A O 1
ATOM 5442 N N . LEU A 1 708 ? -13.455 -0.288 22.284 1.00 90.81 708 LEU A N 1
ATOM 5443 C CA . LEU A 1 708 ? -14.641 -1.151 22.221 1.00 90.81 708 LEU A CA 1
ATOM 5444 C C . LEU A 1 708 ? -14.542 -2.143 21.055 1.00 90.81 708 LEU A C 1
ATOM 5446 O O . LEU A 1 708 ? -14.620 -3.347 21.279 1.00 90.81 708 LEU A O 1
ATOM 5450 N N . ASP A 1 709 ? -14.329 -1.644 19.836 1.00 92.75 709 ASP A N 1
ATOM 5451 C CA . ASP A 1 709 ? -14.114 -2.455 18.638 1.00 92.75 709 ASP A CA 1
ATOM 5452 C C . ASP A 1 709 ? -13.171 -1.740 17.644 1.00 92.75 709 ASP A C 1
ATOM 5454 O O . ASP A 1 709 ? -13.586 -0.809 16.940 1.00 92.75 709 ASP A O 1
ATOM 5458 N N . PRO A 1 710 ? -11.903 -2.186 17.542 1.00 95.19 710 PRO A N 1
ATOM 5459 C CA . PRO A 1 710 ? -10.948 -1.670 16.569 1.00 95.19 710 PRO A CA 1
ATOM 5460 C C . PRO A 1 710 ? -11.437 -1.778 15.121 1.00 95.19 710 PRO A C 1
ATOM 5462 O O . PRO A 1 710 ? -11.138 -0.899 14.314 1.00 95.19 710 PRO A O 1
ATOM 5465 N N . LEU A 1 711 ? -12.185 -2.831 14.771 1.00 96.19 711 LEU A N 1
ATOM 5466 C CA . LEU A 1 711 ? -12.585 -3.095 13.393 1.00 96.19 711 LEU A CA 1
ATOM 5467 C C . LEU A 1 711 ? -13.661 -2.107 12.936 1.00 96.19 711 LEU A C 1
ATOM 5469 O O . LEU A 1 711 ? -13.453 -1.415 11.940 1.00 96.19 711 LEU A O 1
ATOM 5473 N N . SER A 1 712 ? -14.789 -1.998 13.648 1.00 94.19 712 SER A N 1
ATOM 5474 C CA . SER A 1 712 ? -15.911 -1.147 13.211 1.00 94.19 712 SER A CA 1
ATOM 5475 C C . SER A 1 712 ? -15.647 0.361 13.279 1.00 94.19 712 SER A C 1
ATOM 5477 O O . SER A 1 712 ? -16.332 1.120 12.586 1.00 94.19 712 SER A O 1
ATOM 5479 N N . GLU A 1 713 ? -14.642 0.806 14.039 1.00 95.75 713 GLU A N 1
ATOM 5480 C CA . GLU A 1 713 ? -14.224 2.212 14.073 1.00 95.75 713 GLU A CA 1
ATOM 5481 C C . GLU A 1 713 ? -13.107 2.522 13.054 1.00 95.75 713 GLU A C 1
ATOM 5483 O O . GLU A 1 713 ? -13.177 3.553 12.385 1.00 95.75 713 GLU A O 1
ATOM 5488 N N . LEU A 1 714 ? -12.115 1.641 12.843 1.00 96.31 714 LEU A N 1
ATOM 5489 C CA . LEU A 1 714 ? -11.041 1.896 11.863 1.00 96.31 714 LEU A CA 1
ATOM 5490 C C . LEU A 1 714 ? -11.511 1.812 10.399 1.00 96.31 714 LEU A C 1
ATOM 5492 O O . LEU A 1 714 ? -10.967 2.525 9.557 1.00 96.31 714 LEU A O 1
ATOM 5496 N N . VAL A 1 715 ? -12.542 1.017 10.077 1.00 96.12 715 VAL A N 1
ATOM 5497 C CA . VAL A 1 715 ? -13.136 0.976 8.716 1.00 96.12 715 VAL A CA 1
ATOM 5498 C C . VAL A 1 715 ? -13.800 2.290 8.286 1.00 96.12 715 VAL A C 1
ATOM 5500 O O . VAL A 1 715 ? -14.078 2.479 7.107 1.00 96.12 715 VAL A O 1
ATOM 5503 N N . LYS A 1 716 ? -14.039 3.229 9.212 1.00 95.31 716 LYS A N 1
ATOM 5504 C CA . LYS A 1 716 ? -14.586 4.566 8.912 1.00 95.31 716 LYS A CA 1
ATOM 5505 C C . LYS A 1 716 ? -13.562 5.520 8.283 1.00 95.31 716 LYS A C 1
ATOM 5507 O O . LYS A 1 716 ? -13.884 6.677 8.009 1.00 95.31 716 LYS A O 1
ATOM 5512 N N . ILE A 1 717 ? -12.319 5.071 8.113 1.00 94.56 717 ILE A N 1
ATOM 5513 C CA . ILE A 1 717 ? -11.153 5.885 7.767 1.00 94.56 717 ILE A CA 1
ATOM 5514 C C . ILE A 1 717 ? -10.552 5.350 6.465 1.00 94.56 717 ILE A C 1
ATOM 5516 O O . ILE A 1 717 ? -10.482 4.139 6.270 1.00 94.56 717 ILE A O 1
ATOM 5520 N N . ASP A 1 718 ? -10.077 6.236 5.581 1.00 92.56 718 ASP A N 1
ATOM 5521 C CA . ASP A 1 718 ? -9.271 5.822 4.423 1.00 92.56 718 ASP A CA 1
ATOM 5522 C C . ASP A 1 718 ? -8.071 4.991 4.924 1.00 92.56 718 ASP A C 1
ATOM 5524 O O . ASP A 1 718 ? -7.265 5.522 5.697 1.00 92.56 718 ASP A O 1
ATOM 5528 N N . PRO A 1 719 ? -7.904 3.721 4.506 1.00 93.25 719 PRO A N 1
ATOM 5529 C CA . PRO A 1 719 ? -6.830 2.868 5.007 1.00 93.25 719 PRO A CA 1
ATOM 5530 C C . PRO A 1 719 ? -5.415 3.436 4.817 1.00 93.25 719 PRO A C 1
ATOM 5532 O O . PRO A 1 719 ? -4.527 3.107 5.597 1.00 93.25 719 PRO A O 1
ATOM 5535 N N . ARG A 1 720 ? -5.200 4.330 3.839 1.00 92.81 720 ARG A N 1
ATOM 5536 C CA . ARG A 1 720 ? -3.922 5.043 3.616 1.00 92.81 720 ARG A CA 1
ATOM 5537 C C . ARG A 1 720 ? -3.616 6.092 4.690 1.00 92.81 720 ARG A C 1
ATOM 5539 O O . ARG A 1 720 ? -2.482 6.549 4.809 1.00 92.81 720 ARG A O 1
ATOM 5546 N N . SER A 1 721 ? -4.640 6.502 5.438 1.00 91.75 721 SER A N 1
ATOM 5547 C CA . SER A 1 721 ? -4.564 7.458 6.551 1.00 91.75 721 SER A CA 1
ATOM 5548 C C . SER A 1 721 ? -4.318 6.781 7.903 1.00 91.75 721 SER A C 1
ATOM 5550 O O . SER A 1 721 ? -4.024 7.457 8.889 1.00 91.75 721 SER A O 1
ATOM 5552 N N . ILE A 1 722 ? -4.414 5.450 7.958 1.00 90.50 722 ILE A N 1
ATOM 5553 C CA . ILE A 1 722 ? -3.927 4.635 9.071 1.00 90.50 722 ILE A CA 1
ATOM 5554 C C . ILE A 1 722 ? -2.423 4.420 8.839 1.00 90.50 722 ILE A C 1
ATOM 5556 O O . ILE A 1 722 ? -2.010 4.085 7.732 1.00 90.50 722 ILE A O 1
ATOM 5560 N N . GLY A 1 723 ? -1.579 4.621 9.857 1.00 85.62 723 GLY A N 1
ATOM 5561 C CA . GLY A 1 723 ? -0.123 4.501 9.713 1.00 85.62 723 GLY A CA 1
ATOM 5562 C C . GLY A 1 723 ? 0.316 3.048 9.518 1.00 85.62 723 GLY A C 1
ATOM 5563 O O . GLY A 1 723 ? 0.526 2.332 10.499 1.00 85.62 723 GLY A O 1
ATOM 5564 N N . VAL A 1 724 ? 0.442 2.603 8.266 1.00 88.88 724 VAL A N 1
ATOM 5565 C CA . VAL A 1 724 ? 0.723 1.201 7.904 1.00 88.88 724 VAL A CA 1
ATOM 5566 C C . VAL A 1 724 ? 2.210 0.904 7.700 1.00 88.88 724 VAL A C 1
ATOM 5568 O O . VAL A 1 724 ? 2.622 -0.250 7.844 1.00 88.88 724 VAL A O 1
ATOM 5571 N N . GLY A 1 725 ? 3.043 1.916 7.441 1.00 88.94 725 GLY A N 1
ATOM 5572 C CA . GLY A 1 725 ? 4.497 1.755 7.470 1.00 88.94 725 GLY A CA 1
ATOM 5573 C C . GLY A 1 725 ? 5.303 2.951 6.963 1.00 88.94 725 GLY A C 1
ATOM 5574 O O . GLY A 1 725 ? 4.770 3.958 6.501 1.00 88.94 725 GLY A O 1
ATOM 5575 N N . LEU A 1 726 ? 6.630 2.818 7.040 1.00 87.50 726 LEU A N 1
ATOM 5576 C CA . LEU A 1 726 ? 7.566 3.766 6.432 1.00 87.50 726 LEU A CA 1
ATOM 5577 C C . LEU A 1 726 ? 7.394 3.781 4.908 1.00 87.50 726 LEU A C 1
ATOM 5579 O O . LEU A 1 726 ? 7.101 2.750 4.308 1.00 87.50 726 LEU A O 1
ATOM 5583 N N . TYR A 1 727 ? 7.620 4.941 4.293 1.00 89.25 727 TYR A N 1
ATOM 5584 C CA . TYR A 1 727 ? 7.539 5.177 2.842 1.00 89.25 727 TYR A CA 1
ATOM 5585 C C . TYR A 1 727 ? 6.144 5.047 2.196 1.00 89.25 727 TYR A C 1
ATOM 5587 O O . TYR A 1 727 ? 6.028 5.132 0.977 1.00 89.25 727 TYR A O 1
ATOM 5595 N N . GLN A 1 728 ? 5.064 4.946 2.985 1.00 92.19 728 GLN A N 1
ATOM 5596 C CA . GLN A 1 728 ? 3.688 4.798 2.473 1.00 92.19 728 GLN A CA 1
ATOM 5597 C C . GLN A 1 728 ? 3.205 5.941 1.550 1.00 92.19 728 GLN A C 1
ATOM 5599 O O . GLN A 1 728 ? 2.210 5.779 0.853 1.00 92.19 728 GLN A O 1
ATOM 5604 N N . HIS A 1 729 ? 3.888 7.091 1.531 1.00 90.06 729 HIS A N 1
ATOM 5605 C CA . HIS A 1 729 ? 3.587 8.235 0.653 1.00 90.06 729 HIS A CA 1
ATOM 5606 C C . HIS A 1 729 ? 4.522 8.338 -0.563 1.00 90.06 729 HIS A C 1
ATOM 5608 O O . HIS A 1 729 ? 4.302 9.176 -1.431 1.00 90.06 729 HIS A O 1
ATOM 5614 N N . ASP A 1 730 ? 5.564 7.508 -0.612 1.00 90.06 730 ASP A N 1
ATOM 5615 C CA . ASP A 1 730 ? 6.608 7.516 -1.640 1.00 90.06 730 ASP A CA 1
ATOM 5616 C C . ASP A 1 730 ? 6.387 6.389 -2.689 1.00 90.06 730 ASP A C 1
ATOM 5618 O O . ASP A 1 730 ? 7.088 6.324 -3.699 1.00 90.06 730 ASP A O 1
ATOM 5622 N N . VAL A 1 731 ? 5.380 5.531 -2.458 1.00 93.06 731 VAL A N 1
ATOM 5623 C CA . VAL A 1 731 ? 4.869 4.463 -3.345 1.00 93.06 731 VAL A CA 1
ATOM 5624 C C . VAL A 1 731 ? 3.617 4.900 -4.128 1.00 93.06 731 VAL A C 1
ATOM 5626 O O . VAL A 1 731 ? 3.002 5.921 -3.815 1.00 93.06 731 VAL A O 1
ATOM 5629 N N . ASP A 1 732 ? 3.183 4.111 -5.113 1.00 91.81 732 ASP A N 1
ATOM 5630 C CA . ASP A 1 732 ? 1.962 4.346 -5.891 1.00 91.81 732 ASP A CA 1
ATOM 5631 C C . ASP A 1 732 ? 0.704 4.413 -5.003 1.00 91.81 732 ASP A C 1
ATOM 5633 O O . ASP A 1 732 ? 0.299 3.443 -4.359 1.00 91.81 732 ASP A O 1
ATOM 5637 N N . GLN A 1 733 ? 0.067 5.587 -4.985 1.00 93.44 733 GLN A N 1
ATOM 5638 C CA . GLN A 1 733 ? -1.049 5.906 -4.088 1.00 93.44 733 GLN A CA 1
ATOM 5639 C C . GLN A 1 733 ? -2.408 5.349 -4.539 1.00 93.44 733 GLN A C 1
ATOM 5641 O O . GLN A 1 733 ? -3.356 5.357 -3.741 1.00 93.44 733 GLN A O 1
ATOM 5646 N N . ARG A 1 734 ? -2.525 4.885 -5.792 1.00 92.56 734 ARG A N 1
ATOM 5647 C CA . ARG A 1 734 ? -3.716 4.199 -6.308 1.00 92.56 734 ARG A CA 1
ATOM 5648 C C . ARG A 1 734 ? -3.643 2.725 -5.941 1.00 92.56 734 ARG A C 1
ATOM 5650 O O . ARG A 1 734 ? -4.542 2.227 -5.267 1.00 92.56 734 ARG A O 1
ATOM 5657 N N . ARG A 1 735 ? -2.535 2.065 -6.281 1.00 89.81 735 ARG A N 1
ATOM 5658 C CA . ARG A 1 735 ? -2.302 0.662 -5.938 1.00 89.81 735 ARG A CA 1
ATOM 5659 C C . ARG A 1 735 ? -2.278 0.448 -4.422 1.00 89.81 735 ARG A C 1
ATOM 5661 O O . ARG A 1 735 ? -2.863 -0.519 -3.946 1.00 89.81 735 ARG A O 1
ATOM 5668 N N . LEU A 1 736 ? -1.731 1.393 -3.647 1.00 94.25 736 LEU A N 1
ATOM 5669 C CA . LEU A 1 736 ? -1.847 1.386 -2.183 1.00 94.25 736 LEU A CA 1
ATOM 5670 C C . LEU A 1 736 ? -3.311 1.378 -1.708 1.00 94.25 736 LEU A C 1
ATOM 5672 O O . LEU A 1 736 ? -3.649 0.642 -0.784 1.00 94.25 736 LEU A O 1
ATOM 5676 N N . ALA A 1 737 ? -4.186 2.185 -2.319 1.00 93.31 737 ALA A N 1
ATOM 5677 C CA . ALA A 1 737 ? -5.602 2.235 -1.949 1.00 93.31 737 ALA A CA 1
ATOM 5678 C C . ALA A 1 737 ? -6.307 0.902 -2.245 1.00 93.31 737 ALA A C 1
ATOM 5680 O O . ALA A 1 737 ? -7.066 0.407 -1.413 1.00 93.31 737 ALA A O 1
ATOM 5681 N N . GLU A 1 738 ? -6.032 0.317 -3.412 1.00 90.88 738 GLU A N 1
ATOM 5682 C CA . GLU A 1 738 ? -6.597 -0.956 -3.867 1.00 90.88 738 GLU A CA 1
ATOM 5683 C C . GLU A 1 738 ? -6.127 -2.127 -2.971 1.00 90.88 738 GLU A C 1
ATOM 5685 O O . GLU A 1 738 ? -6.956 -2.877 -2.446 1.00 90.88 738 GLU A O 1
ATOM 5690 N N . GLU A 1 739 ? -4.822 -2.225 -2.685 1.00 91.50 739 GLU A N 1
ATOM 5691 C CA . GLU A 1 739 ? -4.241 -3.249 -1.802 1.00 91.50 739 GLU A CA 1
ATOM 5692 C C . GLU A 1 739 ? -4.759 -3.139 -0.357 1.00 91.50 739 GLU A C 1
ATOM 5694 O O . GLU A 1 739 ? -5.221 -4.131 0.219 1.00 91.50 739 GLU A O 1
ATOM 5699 N N . LEU A 1 740 ? -4.738 -1.939 0.240 1.00 95.06 740 LEU A N 1
ATOM 5700 C CA . LEU A 1 740 ? -5.206 -1.752 1.616 1.00 95.06 740 LEU A CA 1
ATOM 5701 C C . LEU A 1 740 ? -6.722 -1.952 1.744 1.00 95.06 740 LEU A C 1
ATOM 5703 O O . LEU A 1 740 ? -7.154 -2.591 2.702 1.00 95.06 740 LEU A O 1
ATOM 5707 N N . LYS A 1 741 ? -7.531 -1.510 0.768 1.00 92.75 741 LYS A N 1
ATOM 5708 C CA . LYS A 1 741 ? -8.970 -1.824 0.731 1.00 92.75 741 LYS A CA 1
ATOM 5709 C C . LYS A 1 741 ? -9.199 -3.336 0.698 1.00 92.75 741 LYS A C 1
ATOM 5711 O O . LYS A 1 741 ? -10.051 -3.831 1.436 1.00 92.75 741 LYS A O 1
ATOM 5716 N N . GLY A 1 742 ? -8.418 -4.070 -0.097 1.00 90.94 742 GLY A N 1
ATOM 5717 C CA . GLY A 1 742 ? -8.444 -5.531 -0.114 1.00 90.94 742 GLY A CA 1
ATOM 5718 C C . GLY A 1 742 ? -8.098 -6.146 1.247 1.00 90.94 742 GLY A C 1
ATOM 5719 O O . GLY A 1 742 ? -8.756 -7.089 1.671 1.00 90.94 742 GLY A O 1
ATOM 5720 N N . ALA A 1 743 ? -7.114 -5.604 1.972 1.00 93.38 743 ALA A N 1
ATOM 5721 C CA . ALA A 1 743 ? -6.779 -6.073 3.321 1.00 93.38 743 ALA A CA 1
ATOM 5722 C C . ALA A 1 743 ? -7.889 -5.781 4.349 1.00 93.38 743 ALA A C 1
ATOM 5724 O O . ALA A 1 743 ? -8.173 -6.639 5.185 1.00 93.38 743 ALA A O 1
ATOM 5725 N N . THR A 1 744 ? -8.563 -4.630 4.255 1.00 95.69 744 THR A N 1
ATOM 5726 C CA . THR A 1 744 ? -9.750 -4.320 5.069 1.00 95.69 744 THR A CA 1
ATOM 5727 C C . THR A 1 744 ? -10.901 -5.286 4.781 1.00 95.69 744 THR A C 1
ATOM 5729 O O . THR A 1 744 ? -11.521 -5.801 5.712 1.00 95.69 744 THR A O 1
ATOM 5732 N N . MET A 1 745 ? -11.160 -5.590 3.503 1.00 93.62 745 MET A N 1
ATOM 5733 C CA . MET A 1 745 ? -12.174 -6.572 3.103 1.00 93.62 745 MET A CA 1
ATOM 5734 C C . MET A 1 745 ? -11.848 -7.975 3.627 1.00 93.62 745 MET A C 1
ATOM 5736 O O . MET A 1 745 ? -12.744 -8.631 4.156 1.00 93.62 745 MET A O 1
ATOM 5740 N N . ASP A 1 746 ? -10.591 -8.427 3.553 1.00 92.38 746 ASP A N 1
ATOM 5741 C CA . ASP A 1 746 ? -10.178 -9.708 4.145 1.00 92.38 746 ASP A CA 1
ATOM 5742 C C . ASP A 1 746 ? -10.553 -9.765 5.646 1.00 92.38 746 ASP A C 1
ATOM 5744 O O . ASP A 1 746 ? -11.197 -10.714 6.090 1.00 92.38 746 ASP A O 1
ATOM 5748 N N . CYS A 1 747 ? -10.219 -8.725 6.426 1.00 95.31 747 CYS A N 1
ATOM 5749 C CA . CYS A 1 747 ? -10.521 -8.654 7.863 1.00 95.31 747 CYS A CA 1
ATOM 5750 C C . CYS A 1 747 ? -12.026 -8.687 8.166 1.00 95.31 747 CYS A C 1
ATOM 5752 O O . CYS A 1 747 ? -12.470 -9.492 8.986 1.00 95.31 747 CYS A O 1
ATOM 5754 N N . VAL A 1 748 ? -12.819 -7.853 7.484 1.00 96.56 748 VAL A N 1
ATOM 5755 C CA . VAL A 1 748 ? -14.274 -7.763 7.702 1.00 96.56 748 VAL A CA 1
ATOM 5756 C C . VAL A 1 748 ? -14.984 -9.072 7.338 1.00 96.56 748 VAL A C 1
ATOM 5758 O O . VAL A 1 748 ? -15.892 -9.496 8.049 1.00 96.56 748 VAL A O 1
ATOM 5761 N N . ASN A 1 749 ? -14.550 -9.768 6.282 1.00 95.00 749 ASN A N 1
ATOM 5762 C CA . ASN A 1 749 ? -15.153 -11.045 5.877 1.00 95.00 749 ASN A CA 1
ATOM 5763 C C . ASN A 1 749 ? -14.632 -12.257 6.672 1.00 95.00 749 ASN A C 1
ATOM 5765 O O . ASN A 1 749 ? -15.310 -13.289 6.714 1.00 95.00 749 ASN A O 1
ATOM 5769 N N . ALA A 1 750 ? -13.468 -12.150 7.321 1.00 92.94 750 ALA A N 1
ATOM 5770 C CA . ALA A 1 750 ? -12.984 -13.146 8.273 1.00 92.94 750 ALA A CA 1
ATOM 5771 C C . ALA A 1 750 ? -13.814 -13.116 9.568 1.00 92.94 750 ALA A C 1
ATOM 5773 O O . ALA A 1 750 ? -14.387 -14.143 9.943 1.00 92.94 750 ALA A O 1
ATOM 5774 N N . VAL A 1 751 ? -13.939 -11.937 10.195 1.00 95.00 751 VAL A N 1
ATOM 5775 C CA . VAL A 1 751 ? -14.713 -11.732 11.436 1.00 95.00 751 VAL A CA 1
ATOM 5776 C C . VAL A 1 751 ? -16.217 -11.913 11.199 1.00 95.00 751 VAL A C 1
ATOM 5778 O O . VAL A 1 751 ? -16.884 -12.613 11.959 1.00 95.00 751 VAL A O 1
ATOM 5781 N N . GLY A 1 752 ? -16.745 -11.356 10.106 1.00 94.31 752 GLY A N 1
ATOM 5782 C CA . GLY A 1 752 ? -18.183 -11.266 9.860 1.00 94.31 752 GLY A CA 1
ATOM 5783 C C . GLY A 1 752 ? -18.815 -10.036 10.522 1.00 94.31 752 GLY A C 1
ATOM 5784 O O . GLY A 1 752 ? -18.168 -9.305 11.266 1.00 94.31 752 GLY A O 1
ATOM 5785 N N . VAL A 1 753 ? -20.088 -9.783 10.206 1.00 94.56 753 VAL A N 1
ATOM 5786 C CA . VAL A 1 753 ? -20.808 -8.554 10.577 1.00 94.56 753 VAL A CA 1
ATOM 5787 C C . VAL A 1 753 ? -22.256 -8.897 10.943 1.00 94.56 753 VAL A C 1
ATOM 5789 O O . VAL A 1 753 ? -22.922 -9.607 10.188 1.00 94.56 753 VAL A O 1
ATOM 5792 N N . ASP A 1 754 ? -22.768 -8.376 12.064 1.00 92.19 754 ASP A N 1
ATOM 5793 C CA . ASP A 1 754 ? -24.205 -8.408 12.369 1.00 92.19 754 ASP A CA 1
ATOM 5794 C C . ASP A 1 754 ? -24.934 -7.258 11.660 1.00 92.19 754 ASP A C 1
ATOM 5796 O O . ASP A 1 754 ? -24.754 -6.081 11.970 1.00 92.19 754 ASP A O 1
ATOM 5800 N N . LEU A 1 755 ? -25.817 -7.618 10.730 1.00 91.19 755 LEU A N 1
ATOM 5801 C CA . LEU A 1 755 ? -26.645 -6.694 9.954 1.00 91.19 755 LEU A CA 1
ATOM 5802 C C . LEU A 1 755 ? -27.514 -5.782 10.832 1.00 91.19 755 LEU A C 1
ATOM 5804 O O . LEU A 1 755 ? -27.843 -4.672 10.413 1.00 91.19 755 LEU A O 1
ATOM 5808 N N . ASN A 1 756 ? -27.896 -6.221 12.036 1.00 90.56 756 ASN A N 1
ATOM 5809 C CA . ASN A 1 756 ? -28.770 -5.455 12.921 1.00 90.56 756 ASN A CA 1
ATOM 5810 C C . ASN A 1 756 ? -28.053 -4.308 13.649 1.00 90.56 756 ASN A C 1
ATOM 5812 O O . ASN A 1 756 ? -28.697 -3.313 13.973 1.00 90.56 756 ASN A O 1
ATOM 5816 N N . THR A 1 757 ? -26.741 -4.417 13.865 1.00 88.06 757 THR A N 1
ATOM 5817 C CA . THR A 1 757 ? -25.925 -3.420 14.582 1.00 88.06 757 THR A CA 1
ATOM 5818 C C . THR A 1 757 ? -24.929 -2.678 13.689 1.00 88.06 757 THR A C 1
ATOM 5820 O O . THR A 1 757 ? -24.506 -1.578 14.036 1.00 88.06 757 THR A O 1
ATOM 5823 N N . ALA A 1 758 ? -24.599 -3.218 12.512 1.00 91.75 758 ALA A N 1
ATOM 5824 C CA . ALA A 1 758 ? -23.620 -2.645 11.590 1.00 91.75 758 ALA A CA 1
ATOM 5825 C C . ALA A 1 758 ? -23.856 -1.166 11.233 1.00 91.75 758 ALA A C 1
ATOM 5827 O O . ALA A 1 758 ? -24.995 -0.719 11.035 1.00 91.75 758 ALA A O 1
ATOM 5828 N N . SER A 1 759 ? -22.750 -0.439 11.054 1.00 91.50 759 SER A N 1
ATOM 5829 C CA . SER A 1 759 ? -22.705 0.854 10.369 1.00 91.50 759 SER A CA 1
ATOM 5830 C C . SER A 1 759 ? -22.732 0.669 8.840 1.00 91.50 759 SER A C 1
ATOM 5832 O O . SER A 1 759 ? -22.404 -0.415 8.349 1.00 91.50 759 SER A O 1
ATOM 5834 N N . PRO A 1 760 ? -23.056 1.711 8.048 1.00 91.00 760 PRO A N 1
ATOM 5835 C CA . PRO A 1 760 ? -22.877 1.656 6.598 1.00 91.00 760 PRO A CA 1
ATOM 5836 C C . PRO A 1 760 ? -21.424 1.334 6.213 1.00 91.00 760 PRO A C 1
ATOM 5838 O O . PRO A 1 760 ? -21.196 0.460 5.384 1.00 91.00 760 PRO A O 1
ATOM 5841 N N . ALA A 1 761 ? -20.448 1.968 6.877 1.00 92.94 761 ALA A N 1
ATOM 5842 C CA . ALA A 1 761 ? -19.025 1.856 6.551 1.00 92.94 761 ALA A CA 1
ATOM 5843 C C . ALA A 1 761 ? -18.487 0.415 6.625 1.00 92.94 761 ALA A C 1
ATOM 5845 O O . ALA A 1 761 ? -17.787 -0.017 5.714 1.00 92.94 761 ALA A O 1
ATOM 5846 N N . ILE A 1 762 ? -18.842 -0.368 7.656 1.00 95.56 762 ILE A N 1
ATOM 5847 C CA . ILE A 1 762 ? -18.377 -1.765 7.734 1.00 95.56 762 ILE A CA 1
ATOM 5848 C C . ILE A 1 762 ? -19.043 -2.659 6.671 1.00 95.56 762 ILE A C 1
ATOM 5850 O O . ILE A 1 762 ? -18.405 -3.576 6.154 1.00 95.56 762 ILE A O 1
ATOM 5854 N N . LEU A 1 763 ? -20.290 -2.365 6.277 1.00 94.69 763 LEU A N 1
ATOM 5855 C CA . LEU A 1 763 ? -20.986 -3.108 5.219 1.00 94.69 763 LEU A CA 1
ATOM 5856 C C . LEU A 1 763 ? -20.355 -2.887 3.834 1.00 94.69 763 LEU A C 1
ATOM 5858 O O . LEU A 1 763 ? -20.369 -3.809 3.026 1.00 94.69 763 LEU A O 1
ATOM 5862 N N . GLU A 1 764 ? -19.732 -1.733 3.567 1.00 93.94 764 GLU A N 1
ATOM 5863 C CA . GLU A 1 764 ? -19.014 -1.470 2.302 1.00 93.94 764 GLU A CA 1
ATOM 5864 C C . GLU A 1 764 ? -17.773 -2.356 2.085 1.00 93.94 764 GLU A C 1
ATOM 5866 O O . GLU A 1 764 ? -17.244 -2.426 0.973 1.00 93.94 764 GLU A O 1
ATOM 5871 N N . HIS A 1 765 ? -17.323 -3.060 3.129 1.00 94.81 765 HIS A N 1
ATOM 5872 C CA . HIS A 1 765 ? -16.214 -4.012 3.076 1.00 94.81 765 HIS A CA 1
ATOM 5873 C C . HIS A 1 765 ? -16.660 -5.485 3.089 1.00 94.81 765 HIS A C 1
ATOM 5875 O O . HIS A 1 765 ? -15.821 -6.380 2.956 1.00 94.81 765 HIS A O 1
ATOM 5881 N N . VAL A 1 766 ? -17.962 -5.770 3.203 1.00 94.69 766 VAL A N 1
ATOM 5882 C CA . VAL A 1 766 ? -18.501 -7.133 3.071 1.00 94.69 766 VAL A CA 1
ATOM 5883 C C . VAL A 1 766 ? -18.479 -7.562 1.599 1.00 94.69 766 VAL A C 1
ATOM 5885 O O . VAL A 1 766 ? -18.803 -6.794 0.696 1.00 94.69 766 VAL A O 1
ATOM 5888 N N . SER A 1 767 ? -18.086 -8.811 1.351 1.00 91.81 767 SER A N 1
ATOM 5889 C CA . SER A 1 767 ? -17.967 -9.409 0.019 1.00 91.81 767 SER A CA 1
ATOM 5890 C C . SER A 1 767 ? -19.240 -9.227 -0.816 1.00 91.81 767 SER A C 1
ATOM 5892 O O . SER A 1 767 ? -20.286 -9.771 -0.473 1.00 91.81 767 SER A O 1
ATOM 5894 N N . GLY A 1 768 ? -19.119 -8.540 -1.954 1.00 87.75 768 GLY A N 1
ATOM 5895 C CA . GLY A 1 768 ? -20.212 -8.324 -2.909 1.00 87.75 768 GLY A CA 1
ATOM 5896 C C . GLY A 1 768 ? -21.113 -7.123 -2.600 1.00 87.75 768 GLY A C 1
ATOM 5897 O O . GLY A 1 768 ? -21.956 -6.782 -3.425 1.00 87.75 768 GLY A O 1
ATOM 5898 N N . LEU A 1 769 ? -20.933 -6.444 -1.460 1.00 91.00 769 LEU A N 1
ATOM 5899 C CA . LEU A 1 769 ? -21.648 -5.201 -1.171 1.00 91.00 769 LEU A CA 1
ATOM 5900 C C . LEU A 1 769 ? -20.927 -3.976 -1.755 1.00 91.00 769 LEU A C 1
ATOM 5902 O O . LEU A 1 769 ? -19.729 -3.976 -2.034 1.00 91.00 769 LEU A O 1
ATOM 5906 N N . THR A 1 770 ? -21.695 -2.905 -1.938 1.00 90.19 770 THR A N 1
ATOM 5907 C CA . THR A 1 770 ? -21.235 -1.584 -2.390 1.00 90.19 770 THR A CA 1
ATOM 5908 C C . THR A 1 770 ? -21.827 -0.507 -1.481 1.00 90.19 770 THR A C 1
ATOM 5910 O O . THR A 1 770 ? -22.813 -0.774 -0.797 1.00 90.19 770 THR A O 1
ATOM 5913 N N . ALA A 1 771 ? -21.310 0.726 -1.520 1.00 89.69 771 ALA A N 1
ATOM 5914 C CA . ALA A 1 771 ? -21.884 1.871 -0.796 1.00 89.69 771 ALA A CA 1
ATOM 5915 C C . ALA A 1 771 ? -23.399 2.046 -1.012 1.00 89.69 771 ALA A C 1
ATOM 5917 O O . ALA A 1 771 ? -24.144 2.335 -0.074 1.00 89.69 771 ALA A O 1
ATOM 5918 N N . ALA A 1 772 ? -23.882 1.812 -2.237 1.00 91.06 772 ALA A N 1
ATOM 5919 C CA . ALA A 1 772 ? -25.308 1.868 -2.540 1.00 91.06 772 ALA A CA 1
ATOM 5920 C C . ALA A 1 772 ? -26.090 0.738 -1.846 1.00 91.06 772 ALA A C 1
ATOM 5922 O O . ALA A 1 772 ? -27.120 1.003 -1.231 1.00 91.06 772 ALA A O 1
ATOM 5923 N N . LEU A 1 773 ? -25.589 -0.504 -1.886 1.00 91.56 773 LEU A N 1
ATOM 5924 C CA . LEU A 1 773 ? -26.243 -1.650 -1.241 1.00 91.56 773 LEU A CA 1
ATOM 5925 C C . LEU A 1 773 ? -26.175 -1.577 0.290 1.00 91.56 773 LEU A C 1
ATOM 5927 O O . LEU A 1 773 ? -27.174 -1.851 0.948 1.00 91.56 773 LEU A O 1
ATOM 5931 N N . ALA A 1 774 ? -25.049 -1.138 0.856 1.00 92.88 774 ALA A N 1
ATOM 5932 C CA . ALA A 1 774 ? -24.894 -0.883 2.285 1.00 92.88 774 ALA A CA 1
ATOM 5933 C C . ALA A 1 774 ? -25.941 0.128 2.779 1.00 92.88 774 ALA A C 1
ATOM 5935 O O . ALA A 1 774 ? -26.651 -0.138 3.748 1.00 92.88 774 ALA A O 1
ATOM 5936 N N . GLN A 1 775 ? -26.122 1.249 2.070 1.00 91.56 775 GLN A N 1
ATOM 5937 C CA . GLN A 1 775 ? -27.178 2.209 2.397 1.00 91.56 775 GLN A CA 1
ATOM 5938 C C . GLN A 1 775 ? -28.591 1.636 2.210 1.00 91.56 775 GLN A C 1
ATOM 5940 O O . GLN A 1 775 ? -29.453 1.920 3.040 1.00 91.56 775 GLN A O 1
ATOM 5945 N N . SER A 1 776 ? -28.847 0.824 1.177 1.00 91.94 776 SER A N 1
ATOM 5946 C CA . SER A 1 776 ? -30.149 0.160 0.990 1.00 91.94 776 SER A CA 1
ATOM 5947 C C . SER A 1 776 ? -30.488 -0.794 2.141 1.00 91.94 776 SER A C 1
ATOM 5949 O O . SER A 1 776 ? -31.604 -0.746 2.647 1.00 91.94 776 SER A O 1
ATOM 5951 N N . ILE A 1 777 ? -29.529 -1.608 2.601 1.00 92.94 777 ILE A N 1
ATOM 5952 C CA . ILE A 1 777 ? -29.695 -2.518 3.749 1.00 92.94 777 ILE A CA 1
ATOM 5953 C C . ILE A 1 777 ? -30.009 -1.726 5.025 1.00 92.94 777 ILE A C 1
ATOM 5955 O O . ILE A 1 777 ? -30.925 -2.083 5.762 1.00 92.94 777 ILE A O 1
ATOM 5959 N N . ILE A 1 778 ? -29.281 -0.631 5.273 1.00 91.94 778 ILE A N 1
ATOM 5960 C CA . ILE A 1 778 ? -29.467 0.207 6.467 1.00 91.94 778 ILE A CA 1
ATOM 5961 C C . ILE A 1 778 ? -30.824 0.927 6.452 1.00 91.94 778 ILE A C 1
ATOM 5963 O O . ILE A 1 778 ? -31.471 0.986 7.493 1.00 91.94 778 ILE A O 1
ATOM 5967 N N . ARG A 1 779 ? -31.290 1.422 5.295 1.00 91.62 779 ARG A N 1
ATOM 5968 C CA . ARG A 1 779 ? -32.636 2.017 5.162 1.00 91.62 779 ARG A CA 1
ATOM 5969 C C . ARG A 1 779 ? -33.727 0.977 5.393 1.00 91.62 779 ARG A C 1
ATOM 5971 O O . ARG A 1 779 ? -34.576 1.188 6.245 1.00 91.62 779 ARG A O 1
ATOM 5978 N N . HIS A 1 780 ? -33.624 -0.187 4.751 1.00 92.12 780 HIS A N 1
ATOM 5979 C CA . HIS A 1 780 ? -34.582 -1.280 4.942 1.00 92.12 780 HIS A CA 1
ATOM 5980 C C . HIS A 1 780 ? -34.667 -1.718 6.412 1.00 92.12 780 HIS A C 1
ATOM 5982 O O . HIS A 1 780 ? -35.757 -1.948 6.918 1.00 92.12 780 HIS A O 1
ATOM 5988 N N . ARG A 1 781 ? -33.535 -1.742 7.136 1.00 93.81 781 ARG A N 1
ATOM 5989 C CA . ARG A 1 781 ? -33.480 -1.965 8.595 1.00 93.81 781 ARG A CA 1
ATOM 5990 C C . ARG A 1 781 ? -34.182 -0.866 9.408 1.00 93.81 781 ARG A C 1
ATOM 5992 O O . ARG A 1 781 ? -34.750 -1.153 10.456 1.00 93.81 781 ARG A O 1
ATOM 5999 N N . SER A 1 782 ? -34.145 0.389 8.964 1.00 90.50 782 SER A N 1
ATOM 6000 C CA . SER A 1 782 ? -34.943 1.461 9.577 1.00 90.50 782 SER A CA 1
ATOM 6001 C C . SER A 1 782 ? -36.441 1.298 9.303 1.00 90.50 782 SER A C 1
ATOM 6003 O O . SER A 1 782 ? -37.235 1.616 10.182 1.00 90.50 782 SER A O 1
ATOM 6005 N N . ASP A 1 783 ? -36.816 0.765 8.137 1.00 90.94 783 ASP A N 1
ATOM 6006 C CA . ASP A 1 783 ? -38.214 0.604 7.719 1.00 90.94 783 ASP A CA 1
ATOM 6007 C C . ASP A 1 783 ? -38.893 -0.633 8.351 1.00 90.94 783 ASP A C 1
ATOM 6009 O O . ASP A 1 783 ? -40.029 -0.543 8.815 1.00 90.94 783 ASP A O 1
ATOM 6013 N N . ILE A 1 784 ? -38.212 -1.791 8.400 1.00 91.50 784 ILE A N 1
ATOM 6014 C CA . ILE A 1 784 ? -38.763 -3.057 8.944 1.00 91.50 784 ILE A CA 1
ATOM 6015 C C . ILE A 1 784 ? -38.358 -3.344 10.398 1.00 91.50 784 ILE A C 1
ATOM 6017 O O . ILE A 1 784 ? -38.846 -4.299 11.007 1.00 91.50 784 ILE A O 1
ATOM 6021 N N . GLY A 1 785 ? -37.412 -2.579 10.946 1.00 90.50 785 GLY A N 1
ATOM 6022 C CA . GLY A 1 785 ? -36.721 -2.923 12.185 1.00 90.50 785 GLY A CA 1
ATOM 6023 C C . GLY A 1 785 ? -35.684 -4.038 11.987 1.00 90.50 785 GLY A C 1
ATOM 6024 O O . GLY A 1 785 ? -34.859 -4.007 11.074 1.00 90.50 785 GLY A O 1
ATOM 6025 N N . ARG A 1 786 ? -35.668 -5.025 12.890 1.00 93.25 786 ARG A N 1
ATOM 6026 C CA . ARG A 1 786 ? -34.606 -6.045 12.930 1.00 93.25 786 ARG A CA 1
ATOM 6027 C C . ARG A 1 786 ? -34.825 -7.162 11.907 1.00 93.25 786 ARG A C 1
ATOM 6029 O O . ARG A 1 786 ? -35.876 -7.802 11.906 1.00 93.25 786 ARG A O 1
ATOM 6036 N N . PHE A 1 787 ? -33.781 -7.471 11.137 1.00 93.62 787 PHE A N 1
ATOM 6037 C CA . PHE A 1 787 ? -33.688 -8.701 10.350 1.00 93.62 787 PHE A CA 1
ATOM 6038 C C . PHE A 1 787 ? -33.723 -9.916 11.290 1.00 93.62 787 PHE A C 1
ATOM 6040 O O . PHE A 1 787 ? -32.949 -9.985 12.252 1.00 93.62 787 PHE A O 1
ATOM 6047 N N . LYS A 1 788 ? -34.611 -10.871 10.997 1.00 93.69 788 LYS A N 1
ATOM 6048 C CA . LYS A 1 788 ? -34.826 -12.116 11.749 1.00 93.69 788 LYS A CA 1
ATOM 6049 C C . LYS A 1 788 ? -34.065 -13.288 11.132 1.00 93.69 788 LYS A C 1
ATOM 6051 O O . LYS A 1 788 ? -33.617 -14.171 11.858 1.00 93.69 788 LYS A O 1
ATOM 6056 N N . SER A 1 789 ? -33.901 -13.302 9.809 1.00 93.88 789 SER A N 1
ATOM 6057 C CA . SER A 1 789 ? -33.164 -14.338 9.082 1.00 93.88 789 SER A CA 1
ATOM 6058 C C . SER A 1 789 ? -32.261 -13.753 7.988 1.00 93.88 789 SER A C 1
ATOM 6060 O O . SER A 1 789 ? -32.329 -12.572 7.655 1.00 93.88 789 SER A O 1
ATOM 6062 N N . ARG A 1 790 ? -31.408 -14.594 7.387 1.00 91.94 790 ARG A N 1
ATOM 6063 C CA . ARG A 1 790 ? -30.623 -14.211 6.197 1.00 91.94 790 ARG A CA 1
ATOM 6064 C C . ARG A 1 790 ? -31.460 -14.158 4.915 1.00 91.94 790 ARG A C 1
ATOM 6066 O O . ARG A 1 790 ? -31.050 -13.475 3.984 1.00 91.94 790 ARG A O 1
ATOM 6073 N N . ALA A 1 791 ? -32.602 -14.850 4.854 1.00 91.00 791 ALA A N 1
ATOM 6074 C CA . ALA A 1 791 ? -33.491 -14.809 3.691 1.00 91.00 791 ALA A CA 1
ATOM 6075 C C . ALA A 1 791 ? -34.167 -13.434 3.543 1.00 91.00 791 ALA A C 1
ATOM 6077 O O . ALA A 1 791 ? -34.432 -12.994 2.429 1.00 91.00 791 ALA A O 1
ATOM 6078 N N . ASP A 1 792 ? -34.349 -12.715 4.655 1.00 90.19 792 ASP A N 1
ATOM 6079 C CA . ASP A 1 792 ? -34.910 -11.363 4.715 1.00 90.19 792 ASP A CA 1
ATOM 6080 C C . ASP A 1 792 ? -34.142 -10.373 3.810 1.00 90.19 792 ASP A C 1
ATOM 6082 O O . ASP A 1 792 ? -34.737 -9.441 3.267 1.00 90.19 792 ASP A O 1
ATOM 6086 N N . LEU A 1 793 ? -32.839 -10.600 3.576 1.00 89.81 793 LEU A N 1
ATOM 6087 C CA . LEU A 1 793 ? -32.015 -9.802 2.657 1.00 89.81 793 LEU A CA 1
ATOM 6088 C C . LEU A 1 793 ? -32.518 -9.817 1.207 1.00 89.81 793 LEU A C 1
ATOM 6090 O O . LEU A 1 793 ? -32.268 -8.857 0.483 1.00 89.81 793 LEU A O 1
ATOM 6094 N N . LEU A 1 794 ? -33.245 -10.854 0.780 1.00 89.00 794 LEU A N 1
ATOM 6095 C CA . LEU A 1 794 ? -33.816 -10.930 -0.571 1.00 89.00 794 LEU A CA 1
ATOM 6096 C C . LEU A 1 794 ? -34.914 -9.877 -0.800 1.00 89.00 794 LEU A C 1
ATOM 6098 O O . LEU A 1 794 ? -35.202 -9.535 -1.943 1.00 89.00 794 LEU A O 1
ATOM 6102 N N . SER A 1 795 ? -35.492 -9.322 0.273 1.00 88.19 795 SER A N 1
ATOM 6103 C CA . SER A 1 795 ? -36.425 -8.188 0.192 1.00 88.19 795 SER A CA 1
ATOM 6104 C C . SER A 1 795 ? -35.729 -6.825 0.042 1.00 88.19 795 SER A C 1
ATOM 6106 O O . SER A 1 795 ? -36.384 -5.837 -0.290 1.00 88.19 795 SER A O 1
ATOM 6108 N N . VAL A 1 796 ? -34.405 -6.750 0.240 1.00 89.12 796 VAL A N 1
ATOM 6109 C CA . VAL A 1 796 ? -33.645 -5.500 0.109 1.00 89.12 796 VAL A CA 1
ATOM 6110 C C . VAL A 1 796 ? -33.380 -5.207 -1.368 1.00 89.12 796 VAL A C 1
ATOM 6112 O O . VAL A 1 796 ? -32.631 -5.912 -2.050 1.00 89.12 796 VAL A O 1
ATOM 6115 N N . ARG A 1 797 ? -33.961 -4.111 -1.865 1.00 84.44 797 ARG A N 1
ATOM 6116 C CA . ARG A 1 797 ? -33.865 -3.699 -3.273 1.00 84.44 797 ARG A CA 1
ATOM 6117 C C . ARG A 1 797 ? -32.409 -3.618 -3.757 1.00 84.44 797 ARG A C 1
ATOM 6119 O O . ARG A 1 797 ? -31.634 -2.782 -3.294 1.00 84.44 797 ARG A O 1
ATOM 6126 N N . GLY A 1 798 ? -32.083 -4.444 -4.752 1.00 81.75 798 GLY A N 1
ATOM 6127 C CA . GLY A 1 798 ? -30.774 -4.491 -5.409 1.00 81.75 798 GLY A CA 1
ATOM 6128 C C . GLY A 1 798 ? -29.773 -5.482 -4.808 1.00 81.75 798 GLY A C 1
ATOM 6129 O O . GLY A 1 798 ? -28.747 -5.715 -5.435 1.00 81.75 798 GLY A O 1
ATOM 6130 N N . VAL A 1 799 ? -30.052 -6.093 -3.647 1.00 79.62 799 VAL A N 1
ATOM 6131 C CA . VAL A 1 799 ? -29.211 -7.181 -3.100 1.00 79.62 799 VAL A CA 1
ATOM 6132 C C . VAL A 1 799 ? -29.388 -8.468 -3.909 1.00 79.62 799 VAL A C 1
ATOM 6134 O O . VAL A 1 799 ? -28.428 -9.206 -4.109 1.00 79.62 799 VAL A O 1
ATOM 6137 N N . TRP A 1 800 ? -30.595 -8.700 -4.431 1.00 69.25 800 TRP A N 1
ATOM 6138 C CA . TRP A 1 800 ? -30.850 -9.688 -5.473 1.00 69.25 800 TRP A CA 1
ATOM 6139 C C . TRP A 1 800 ? -31.342 -8.974 -6.733 1.00 69.25 800 TRP A C 1
ATOM 6141 O O . TRP A 1 800 ? -32.452 -8.441 -6.774 1.00 69.25 800 TRP A O 1
ATOM 6151 N N . ALA A 1 801 ? -30.489 -8.940 -7.751 1.00 55.66 801 ALA A N 1
ATOM 6152 C CA . ALA A 1 801 ? -30.856 -8.634 -9.123 1.00 55.66 801 ALA A CA 1
ATOM 6153 C C . ALA A 1 801 ? -30.427 -9.833 -9.985 1.00 55.66 801 ALA A C 1
ATOM 6155 O O . ALA A 1 801 ? -29.332 -10.356 -9.752 1.00 55.66 801 ALA A O 1
ATOM 6156 N N . PRO A 1 802 ? -31.242 -10.287 -10.953 1.00 43.19 802 PRO A N 1
ATOM 6157 C CA . PRO A 1 802 ? -30.731 -11.155 -12.003 1.00 43.19 802 PRO A CA 1
ATOM 6158 C C . PRO A 1 802 ? -29.642 -10.396 -12.780 1.00 43.19 802 PRO A C 1
ATOM 6160 O O . PRO A 1 802 ? -29.820 -9.214 -13.087 1.00 43.19 802 PRO A O 1
ATOM 6163 N N . PHE A 1 803 ? -28.521 -11.076 -13.026 1.00 37.19 803 PHE A N 1
ATOM 6164 C CA . PHE A 1 803 ? -27.426 -10.605 -13.881 1.00 37.19 803 PHE A CA 1
ATOM 6165 C C . PHE A 1 803 ? -27.807 -10.694 -15.366 1.00 37.19 803 PHE A C 1
ATOM 6167 O O . PHE A 1 803 ? -28.547 -11.643 -15.714 1.00 37.19 803 PHE A O 1
#

Foldseek 3Di:
DDDDDDDDDDDDDDDDDDDDDDDDDDDDDDDDDDDDDDDDDDDDDDDPDPPPPPPDDDDDDDDDDDDDDDDDDDDDDDDDDDPPDDDPDPDPDPDPDDDDDDDDDDDDDDDDDDDDDDDDDDDDDPDPDPDDPDQPDLVVLCVLLPLLAPCSVQVQVVLCVVLVHDSQLSVLLLVCVVVVFDLLCCLPPVCVSNVNDDSVVSVSSVVSSVQVVVLSSLLSSLSVVCVVVVNDDPVLSVQSSHDPHPVSSCLSSVVVPDDDCFLLNVLVVLVLQVVLVVLLVLLLVLFDDDPPPDDDDPDDPDDDDDDDDDDDDDPPPPDPCPDDPPDFLQRSQVVSADPVQHHSVSSLVSSLSNLLVVLLSDPVLLVLCCVLPLQAKKKWKAFDPCLCVVCQLVVRNTDIGRLVPQDLVNLLSRVVCVVSNRMDIDTDDDPLSLVVSLVVSLCVSNVNDPDPDDPDDDDDPPDDPDDDPPPRSVVSSVSSSVSNSCSVPPRSVVVVVVVSSVVSQVVSLVVLLVLLLVLLLVLQPDDADDADVVQDDDPPPDGLAQWEWFWQDDAQFAIKIWIAGLLLHTQDIDGAHCHHNDPPDDDDPVSNVRRLVRVVVRQCVSQPDDDDDDPDDDDDPDDDPDDDDGPLSHAYEYQFEPDYCRVVVVVSVVVSLVVDVSNVVHYHYDYGHLQCLLVLLPDPVLCVVPVPDHSNNSSSSLSRVCNNRSNQSVLSGQSLSGCSDPSSVSHDPVVSSVSNLSSSLSSCSVVDDQLQSHDLSSQCSDTPDHSVQSVQSVVVCVVVPDDPDPVVSVVRPPSDDDD

Secondary structure (DSSP, 8-state):
-----PPP-------------PPPP-------------------------STTSS-----------------------------S--SSSSSS--SS----------------------------SS--SSSS-PPPHHHHHHHH-S--HHHHTHHHHHHHHHT--HHHHHHHHHHHHTT--HHHHHHH-GGGGTT--HHHHHHHHHHHHHHHHHHHHHHHHHHHHHHTT---HHHHHHHHH--SHHHHHHHHGGGS-----HHHHHHHTT-HHHHHHHHHHHHHTS-PPP------S-----------------------PPP--S-HHHHHHTT-BTTB-SHHHHHHHHHHHHHHHHHH-HHHHHHHHHHHTTT-EEEEEE-TT--TT-TTGGGTEEEEEGGG--HHHHHHHHHHHHTTSEEEEEE--HHHHHHHHHHHHHHHHT-PPPS-TT-PPPP-----S-----THHHHHHHHHHHHHHIIIIIIHHHHHHHHHHHHHHHHHHHHHHHHHHHHHHHHTSPP-PPPGGGT--TTT--SEEEEEEEE--STT-EEEEEEETTS-EEEEEEE--S-SSTTPPPPHHHHHHHHHHHHHHHHHHTT------SS-----S---------TT-EEEEEEESSTTHHHHHHHHHHHHHT-HHHHTTEEEEEE--TTHHHHHTSHHHHHHSTTS-TTHHHHHHHHHHHH-HHHHHTTS-GGGS---TTTTTS-HHHHHHHHHHHHHHHHHHH---TTT--HHHHTTSTT--HHHHHHHHHHHHHH-S--SSGGGGGSBTTB---

Radius of gyration: 41.12 Å; chains: 1; bounding box: 95×114×116 Å

pLDDT: mean 71.29, std 26.01, range [22.16, 97.62]